Protein 4C0H (pdb70)

GO terms:
  GO:0003723 RNA binding (F, IDA)
  GO:0031124 mRNA 3'-end processing (P, IDA)
  GO:0005849 mRNA cleavage factor complex (C, IPI)
  GO:0005515 protein binding (F, IPI)

CATH classification: 2.60.120.1030 (+2 more: 3.40.50.300, 2.40.30.330)

B-factor: mean 59.78, std 21.94, range [20.23, 154.0]

Organism: Saccharomyces cerevisiae (strain ATCC 204508 / S288c) (NCBI:txid559292)

Solvent-accessible surface area: 37540 Å² total; per-residue (Å²): 80,57,96,118,85,43,127,24,69,0,66,145,18,3,10,1,75,7,88,3,106,70,171,2,82,0,26,0,59,0,53,61,23,50,0,10,0,25,4,7,83,3,50,79,96,74,113,37,29,1,80,34,8,62,9,38,0,31,0,43,82,113,1,50,0,51,0,50,0,63,92,28,47,91,152,103,34,63,50,117,84,28,141,28,28,123,82,0,56,102,14,0,82,46,0,13,135,39,3,90,83,52,19,22,2,2,10,0,0,0,0,0,50,59,42,56,1,11,30,20,0,0,3,7,1,0,9,7,0,30,73,72,104,78,30,17,0,0,0,0,3,0,1,3,22,11,1,2,6,11,2,2,0,4,0,1,0,0,0,0,16,41,84,3,13,3,28,17,15,0,1,6,12,4,37,15,76,42,98,46,154,56,70,14,3,11,1,4,2,5,19,2,0,8,86,131,3,88,37,1,50,76,11,0,39,28,6,0,26,26,0,2,123,0,0,9,78,0,5,45,88,1,52,72,0,10,69,1,0,3,1,0,0,1,1,14,40,100,40,14,59,148,81,1,42,1,0,79,39,0,10,116,69,2,21,10,58,9,0,0,0,14,14,35,161,121,54,108,16,50,102,79,0,71,173,36,0,4,51,70,12,0,67,82,25,12,58,63,2,39,166,51,108,73,96,91,19,47,138,31,15,17,103,52,2,3,109,16,7,1,49,9,18,116,75,22,71,10,21,0,62,1,44,50,13,67,12,116,67,15,19,10,37,74,6,1,6,71,181,76,46,159,80,5,126,61,48,5,72,105,21,101,38,40,40,106,46,0,58,45,0,1,1,0,0,0,56,10,103,61,197,21,88,55,61,65,1,22,117,13,24,10,22,0,0,2,0,3,13,84,13,40,109,200,155,124,96,4,49,3,1,0,0,33,60,36,214,27,20,67,50,0,4,14,7,3,35,11,108,9,111,109,84,56,96,117,84,44,125,24,68,0,66,143,17,5,2,2,51,6,81,2,94,70,146,1,84,0,26,0,58,0,52,61,22,50,0,9,0,16,3,7,84,2,50,75,95,78,111,38,28,1,80,33,6,40,8,12,0,31,0,42,80,112,1,49,0,50,0,49,0,63,88,29,49,91,151,102,35,63,49,117,80,12,132,12,28,123,79,1,54,105,14,0,98,52,0,8,151,35,2,98,83,50,12,22,2,2,14,0,0,0,1,0,37,68,45,29,0,3,34,4,0,0,0,8,1,0,8,12,0,28,66,103,85,82,22,12,0,0,0,0,2,0,0,2,14,29,2,6,6,10,2,1,0,6,0,2,0,0,0,0,16,41,87,4,15,3,26,18,17,1,1,5,12,4,34,17,76,41,96,48,154,54,75,16,4,10,0,4,3,6,19,2,0,7,84,103,2,101,40,1,51,79,11,0,35,31,5,0,27,26,0,2,124,1,0,11,75,0,4,44,89,1,52,73,0,12,58,0,3,2,0,0,0,1,0,15,35,99,32,14,60,160,94,1,38,1,0,78,38,0,10,114,68,2,23,9,55,9,0,0,0,18,12,3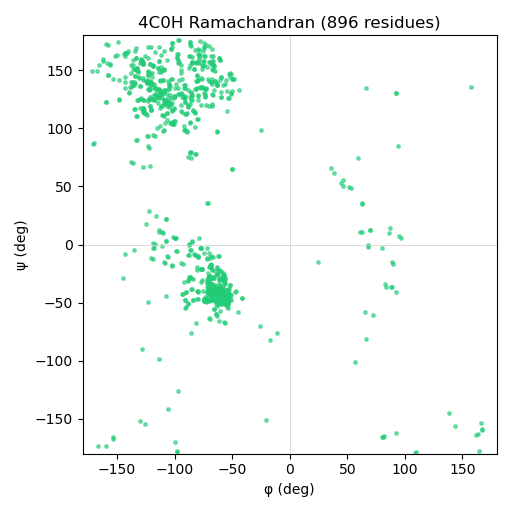8,124,126,55,109,14,31,101,78,0,70,174,36,0,4,49,75,14,0,66,79,26,12,58,54,2,36,173,17,56,18,32,86,85,69,75,93,96,21,40,140,32,14,17,98,51,3,3,110,16,7,1,21,9,17,114,75,18,84,7,11,0,55,2,23,46,14,58,12,116,63,13,37,11,38,78,6,0,6,74,174,69,41,146,83,8,115,60,45,5,69,106,22,102,39,39,42,105,46,0,55,46,0,1,2,0,0,0,61,9,102,72,239,21,88,55,61,66,0,23,118,14,24,9,21,0,0,1,4,3,31,51,13,43,109,205,137,124,89,4,24,3,2,0,0,33,46,42,219,35,19,66,49,0,5,15,7,3,36,10,108,11,107,156,131,90,41,94,204,114,27,8,3,51,61,8,39,20,31,80,109,0,5,58,24,65,1,68,121,29,40,129,72,132,73,81,46,65,27,172,244,154,110,29,3,4,48,59,9,41,19,31,80,111,0,3,58,26,62,1,67,118,31,38,130

InterPro domains:
  IPR010655 Clp1, C-terminal [PF06807] (341-445)
  IPR027417 P-loop containing nucleoside triphosphate hydrolase [G3DSA:3.40.50.300] (103-342)
  IPR027417 P-loop containing nucleoside triphosphate hydrolase [SSF52540] (124-372)
  IPR028606 Clp1 [MF_03035] (23-445)
  IPR032319 Clp1, P-loop domain [PF16575] (130-335)
  IPR032324 Clp1, N-terminal [PF16573] (28-118)
  IPR038238 Clp1, C-terminal domain superfamily [G3DSA:2.40.30.330] (343-445)
  IPR038239 Clp1, N-terminal domain superfamily [G3DSA:2.60.120.1030] (19-102)
  IPR045116 Clp1/Grc3 [PTHR12755] (22-444)

Sequence (910 aa):
GDNEWHKLVIPKGSDWQIDLKAEGKLIVKVNSGIVEIFGTELAVDDDEYTFQNWKFPIYAVEETELLWKCPDLTTNTITVKPNHTMKYIYNLHFMLEKIRMSNFEGPRVVIVGGSQTRKTSLSRTLCSYALKFNAYQPLYINLDPQQPIFTVPGCISATPISDILDAQLPTWGQSLTSGATLLHNKQPMVKNFGLERINENKDLYLECISQLGQVVGQRLHLDPQVRRSGCIVDTPSISQLDENLAELHHIIEKLNVNIMLVLCSETDPLWEKVKKTFGPELGNNNIFFIPKLVDDVYKRSLQRTSIREYFYGSLDTALSPYAIGVDYEDLTIWKPSNVFDNEVGRVELFPVTITPSNLQHAIIAITFAERRADQATVIKSPILGFALITEVNEKRRKLRVLLPVPGRLPSKAMILTSYRYLEGDNEWHKLVIPKGSDWQIDLKAEGKLIVKVNSGIVEIFGTELAVDDEYTFQNWKFPIYAVEETELLWKCPDLTTNTITVKPNHTMKYIYNLHFMLEEKIRMSNFEGPRVVIVGGSQTRKTSLSRTLCSYALKFNAYQPLYINLDPQQPIFTVPGCISATPISDILDAQLPTWGQSLTSGATLLHNKQPMVKNFGLERINENKDLYLECISQLGQVVGQRLHLDPQVRRSGCIVDTPSISQLDENLAELHHIIEKLNVNIMLVLCSETDPLWEKVKKTFGPELGNNNIFFIPKLDGVSAVDDVYKRSLQRTSIREYFYGSLDTALSPYAIGVDYEDLTIWKPSNVFDNEVGRVELFPVTITPSNLQHAIIAITFAERRADQATVIKSPILGFALITEVNEKRRKLRVLLPVPGRLPSKAMILTSYRYLESNSNNIQSRNWYLSDSQWAAFKDDEITSGISNSNLNKNIQSRNWYLSDSQWAAFKDDEITS

Secondary structure (DSSP, 8-state):
--SS-EEEEE-TTEEEEEE--TT-EEEEEEEES-EEETTEEPPTT-EEEEES-EEEEEESS-EEEEEE-TT--TTT-EEEE---HHHHHHHHHHHHHHHHHSSS--EEEEESSSSIIIIIIHHHHHHHHHHTT----EEEE--TTS-SSS-TTEEEEEE--S---TT-TT---B-BSS--SSPPB--EEEE--SS-GGGGHHHHHHHHHHHHHHHHHHHHH-HHHHHH-EEEE---GGGS-TT-HHHHHHHHHHT--EEEEES-TT-THHHHHHHHHHHHH-GGGEEEE-----HHHHHHHHHHHHHHHHHEETTEE---EEEEEEGGG--EEEE--TTTSSS--S-EEE----HHHHTTEEEEEESS-TT--HHHHHHSPEEEEEEEEEEETTTTEEEEEESSSSPPP-S-EEEEEEE---/--SS-EEEEE-TTEEEEEE--SS-EEEEEEEES-EEETTEEPPTT-EEEEES-EEEEEESS-EEEEEE-TT--TTT-EEEE---HHHHHHHHHHHHHHHHHSSS--EEEEEESSTTIIIIIHHHHHHHHHHHH----EEEE--TTS-SSS-TTEEEEEE--S---TT-TT---B-BSS--SSPPB--EEEE--SS-GGG-HHHHHHHHHHHHHHHHHHHHH-HHHHHS-EEEE---GGGS-TT-HHHHHHHHHHT--EEEEES-TT-THHHHHHHHHHHHH-GGGEEEE---SS-----HHHHHHHHHHHHHHHHHEETTEE---EEEEEEGGG--EEEE--HHHHSS--S-EEE----HHHHTTEEEEEESS-TT--HHHHHHSPEEEEEEEEEEETTTTEEEEEESSSSPPP-S-EEEEEEE---/--------BPPPPPHHHHHT--GGGTT-/----EE-------BPPPPPHHHHHT--GGGTT-

Nearest PDB structures (foldseek):
  4c0h-assembly2_A  TM=1.002E+00  e=1.378E-96  Saccharomyces cerevisiae
  4c0h-assembly1_B  TM=1.002E+00  e=1.772E-92  Saccharomyces cerevisiae
  4c0b-assembly1_B  TM=9.985E-01  e=3.728E-89  Saccharomyces cerevisiae
  4oi2-assembly1_A  TM=8.956E-01  e=5.292E-37  Caenorhabditis elegans
  4oi1-assembly1_A  TM=8.885E-01  e=2.028E-36  Caenorhabditis elegans

Radius of gyration: 33.63 Å; Cα contacts (8 Å, |Δi|>4): 2101; chains: 4; bounding box: 73×84×110 Å

Structure (mmCIF, N/CA/C/O backbone):
data_4C0H
#
_entry.id   4C0H
#
_cell.length_a   89.395
_cell.length_b   95.609
_cell.length_c   182.063
_cell.angle_alpha   90.00
_cell.angle_beta   90.00
_cell.angle_gamma   90.00
#
_symmetry.space_group_name_H-M   'P 21 21 21'
#
loop_
_entity.id
_entity.type
_entity.pdbx_description
1 polymer 'MRNA CLEAVAGE AND POLYADENYLATION FACTOR CLP1'
2 polymer PCF11P
3 water water
#
loop_
_atom_site.group_PDB
_atom_site.id
_atom_site.type_symbol
_atom_site.label_atom_id
_atom_site.label_alt_id
_atom_site.label_comp_id
_atom_site.label_asym_id
_atom_site.label_entity_id
_atom_site.label_seq_id
_atom_site.pdbx_PDB_ins_code
_atom_site.Cartn_x
_atom_site.Cartn_y
_atom_site.Cartn_z
_atom_site.occupancy
_atom_site.B_iso_or_equiv
_atom_site.auth_seq_id
_atom_site.auth_comp_id
_atom_site.auth_asym_id
_atom_site.auth_atom_id
_atom_site.pdbx_PDB_model_num
ATOM 1 N N . GLY A 1 19 ? 33.611 23.245 12.251 1.00 97.76 19 GLY A N 1
ATOM 2 C CA . GLY A 1 19 ? 34.607 22.599 13.102 1.00 95.38 19 GLY A CA 1
ATOM 3 C C . GLY A 1 19 ? 35.963 22.426 12.445 1.00 99.43 19 GLY A C 1
ATOM 4 O O . GLY A 1 19 ? 36.122 22.785 11.274 1.00 101.99 19 GLY A O 1
ATOM 5 N N . ASP A 1 20 ? 36.952 21.861 13.190 1.00 92.59 20 ASP A N 1
ATOM 6 C CA . ASP A 1 20 ? 38.344 21.657 12.745 1.00 92.31 20 ASP A CA 1
ATOM 7 C C . ASP A 1 20 ? 39.175 20.801 13.736 1.00 91.70 20 ASP A C 1
ATOM 8 O O . ASP A 1 20 ? 38.987 20.920 14.951 1.00 89.58 20 ASP A O 1
ATOM 13 N N . ASN A 1 21 ? 40.168 20.031 13.216 1.00 85.92 21 ASN A N 1
ATOM 14 C CA . ASN A 1 21 ? 41.112 19.263 14.042 1.00 82.95 21 ASN A CA 1
ATOM 15 C C . ASN A 1 21 ? 42.550 19.870 14.071 1.00 84.41 21 ASN A C 1
ATOM 16 O O . ASN A 1 21 ? 43.528 19.181 14.384 1.00 81.72 21 ASN A O 1
ATOM 21 N N . GLU A 1 22 ? 42.661 21.180 13.775 1.00 82.17 22 GLU A N 1
ATOM 22 C CA . GLU A 1 22 ? 43.942 21.889 13.827 1.00 81.94 22 GLU A CA 1
ATOM 23 C C . GLU A 1 22 ? 44.028 22.727 15.111 1.00 83.96 22 GLU A C 1
ATOM 24 O O . GLU A 1 22 ? 43.059 22.811 15.890 1.00 81.31 22 GLU A O 1
ATOM 30 N N . TRP A 1 23 ? 45.209 23.312 15.345 1.00 80.92 23 TRP A N 1
ATOM 31 C CA . TRP A 1 23 ? 45.449 24.180 16.497 1.00 78.73 23 TRP A CA 1
ATOM 32 C C . TRP A 1 23 ? 45.154 25.616 16.097 1.00 82.77 23 TRP A C 1
ATOM 33 O O . TRP A 1 23 ? 45.572 26.064 15.024 1.00 83.95 23 TRP A O 1
ATOM 44 N N . HIS A 1 24 ? 44.436 26.332 16.962 1.00 77.80 24 HIS A N 1
ATOM 45 C CA . HIS A 1 24 ? 44.085 27.726 16.730 1.00 78.36 24 HIS A CA 1
ATOM 46 C C . HIS A 1 24 ? 44.572 28.578 17.897 1.00 81.21 24 HIS A C 1
ATOM 47 O O . HIS A 1 24 ? 44.478 28.153 19.046 1.00 78.93 24 HIS A O 1
ATOM 54 N N . LYS A 1 25 ? 45.120 29.771 17.591 1.00 78.74 25 LYS A N 1
ATOM 55 C CA . LYS A 1 25 ? 45.621 30.740 18.563 1.00 76.81 25 LYS A CA 1
ATOM 56 C C . LYS A 1 25 ? 44.436 31.537 19.107 1.00 81.01 25 LYS A C 1
ATOM 57 O O . LYS A 1 25 ? 43.504 31.856 18.355 1.00 82.18 25 LYS A O 1
ATOM 63 N N . LEU A 1 26 ? 44.466 31.826 20.424 1.00 75.83 26 LEU A N 1
ATOM 64 C CA . LEU A 1 26 ? 43.465 32.629 21.120 1.00 74.32 26 LEU A CA 1
ATOM 65 C C . LEU A 1 26 ? 44.142 33.549 22.119 1.00 76.85 26 LEU A C 1
ATOM 66 O O . LEU A 1 26 ? 44.979 33.105 22.913 1.00 74.28 26 LEU A O 1
ATOM 71 N N . VAL A 1 27 ? 43.769 34.837 22.075 1.00 74.67 27 VAL A N 1
ATOM 72 C CA . VAL A 1 27 ? 44.257 35.813 23.036 1.00 73.14 27 VAL A CA 1
ATOM 73 C C . VAL A 1 27 ? 43.098 36.209 23.945 1.00 76.96 27 VAL A C 1
ATOM 74 O O . VAL A 1 27 ? 42.107 36.783 23.477 1.00 77.71 27 VAL A O 1
ATOM 78 N N . ILE A 1 28 ? 43.188 35.802 25.222 1.00 71.90 28 ILE A N 1
ATOM 79 C CA . ILE A 1 28 ? 42.177 36.133 26.218 1.00 70.24 28 ILE A CA 1
ATOM 80 C C . ILE A 1 28 ? 42.671 37.387 26.921 1.00 75.67 28 ILE A C 1
ATOM 81 O O . ILE A 1 28 ? 43.701 37.332 27.606 1.00 75.18 28 ILE A O 1
ATOM 86 N N . PRO A 1 29 ? 41.966 38.530 26.780 1.00 72.92 29 PRO A N 1
ATOM 87 C CA . PRO A 1 29 ? 42.416 39.740 27.496 1.00 72.40 29 PRO A CA 1
ATOM 88 C C . PRO A 1 29 ? 42.261 39.575 29.010 1.00 74.11 29 PRO A C 1
ATOM 89 O O . PRO A 1 29 ? 41.408 38.812 29.471 1.00 70.81 29 PRO A O 1
ATOM 93 N N . LYS A 1 30 ? 43.128 40.261 29.775 1.00 71.02 30 LYS A N 1
ATOM 94 C CA . LYS A 1 30 ? 43.132 40.283 31.236 1.00 67.54 30 LYS A CA 1
ATOM 95 C C . LYS A 1 30 ? 41.725 40.616 31.759 1.00 70.94 30 LYS A C 1
ATOM 96 O O . LYS A 1 30 ? 41.088 41.557 31.282 1.00 73.17 30 LYS A O 1
ATOM 102 N N . GLY A 1 31 ? 41.249 39.806 32.689 1.00 64.88 31 GLY A N 1
ATOM 103 C CA . GLY A 1 31 ? 39.949 39.968 33.323 1.00 64.42 31 GLY A CA 1
ATOM 104 C C . GLY A 1 31 ? 38.784 39.335 32.589 1.00 70.88 31 GLY A C 1
ATOM 105 O O . GLY A 1 31 ? 37.629 39.612 32.929 1.00 71.37 31 GLY A O 1
ATOM 106 N N . SER A 1 32 ? 39.072 38.514 31.553 1.00 67.90 32 SER A N 1
ATOM 107 C CA . SER A 1 32 ? 38.036 37.850 30.759 1.00 68.31 32 SER A CA 1
ATOM 108 C C . SER A 1 32 ? 37.948 36.318 30.981 1.00 71.42 32 SER A C 1
ATOM 109 O O . SER A 1 32 ? 38.938 35.663 31.333 1.00 69.60 32 SER A O 1
ATOM 112 N N . ASP A 1 33 ? 36.734 35.771 30.801 1.00 68.02 33 ASP A N 1
ATOM 113 C CA . ASP A 1 33 ? 36.472 34.347 30.866 1.00 66.95 33 ASP A CA 1
ATOM 114 C C . ASP A 1 33 ? 36.290 33.838 29.461 1.00 74.37 33 ASP A C 1
ATOM 115 O O . ASP A 1 33 ? 35.578 34.458 28.654 1.00 75.27 33 ASP A O 1
ATOM 120 N N . TRP A 1 34 ? 36.909 32.690 29.173 1.00 71.90 34 TRP A N 1
ATOM 121 C CA . TRP A 1 34 ? 36.664 31.989 27.936 1.00 73.08 34 TRP A CA 1
ATOM 122 C C . TRP A 1 34 ? 35.692 30.927 28.395 1.00 75.17 34 TRP A C 1
ATOM 123 O O . TRP A 1 34 ? 36.062 30.036 29.172 1.00 73.55 34 TRP A O 1
ATOM 134 N N . GLN A 1 35 ? 34.417 31.121 28.022 1.00 72.26 35 GLN A N 1
ATOM 135 C CA . GLN A 1 35 ? 33.305 30.268 28.409 1.00 71.55 35 GLN A CA 1
ATOM 136 C C . GLN A 1 35 ? 33.183 29.068 27.506 1.00 76.75 35 GLN A C 1
ATOM 137 O O . GLN A 1 35 ? 32.967 29.197 26.292 1.00 78.90 35 GLN A O 1
ATOM 143 N N . ILE A 1 36 ? 33.389 27.889 28.111 1.00 72.09 36 ILE A N 1
ATOM 144 C CA . ILE A 1 36 ? 33.395 26.606 27.431 1.00 72.78 36 ILE A CA 1
ATOM 145 C C . ILE A 1 36 ? 32.199 25.751 27.842 1.00 80.41 36 ILE A C 1
ATOM 146 O O . ILE A 1 36 ? 31.937 25.607 29.031 1.00 79.08 36 ILE A O 1
ATOM 151 N N . ASP A 1 37 ? 31.475 25.201 26.850 1.00 80.94 37 ASP A N 1
ATOM 152 C CA . ASP A 1 37 ? 30.349 24.292 27.052 1.00 81.48 37 ASP A CA 1
ATOM 153 C C . ASP A 1 37 ? 30.530 23.112 26.101 1.00 87.02 37 ASP A C 1
ATOM 154 O O . ASP A 1 37 ? 30.094 23.180 24.955 1.00 89.17 37 ASP A O 1
ATOM 159 N N . LEU A 1 38 ? 31.224 22.055 26.562 1.00 82.45 38 LEU A N 1
ATOM 160 C CA . LEU A 1 38 ? 31.461 20.851 25.770 1.00 82.66 38 LEU A CA 1
ATOM 161 C C . LEU A 1 38 ? 30.306 19.872 25.975 1.00 92.03 38 LEU A C 1
ATOM 162 O O . LEU A 1 38 ? 29.911 19.615 27.113 1.00 89.91 38 LEU A O 1
ATOM 167 N N . LYS A 1 39 ? 29.765 19.310 24.882 1.00 95.07 39 LYS A N 1
ATOM 168 C CA . LYS A 1 39 ? 28.728 18.277 24.992 1.00 96.52 39 LYS A CA 1
ATOM 169 C C . LYS A 1 39 ? 29.374 16.902 24.738 1.00 102.19 39 LYS A C 1
ATOM 170 O O . LYS A 1 39 ? 30.550 16.872 24.364 1.00 102.03 39 LYS A O 1
ATOM 176 N N . ALA A 1 40 ? 28.653 15.773 24.998 1.00 99.05 40 ALA A N 1
ATOM 177 C CA . ALA A 1 40 ? 29.183 14.412 24.798 1.00 99.05 40 ALA A CA 1
ATOM 178 C C . ALA A 1 40 ? 29.924 14.306 23.455 1.00 105.32 40 ALA A C 1
ATOM 179 O O . ALA A 1 40 ? 29.433 14.825 22.443 1.00 107.39 40 ALA A O 1
ATOM 181 N N . GLU A 1 41 ? 31.141 13.706 23.475 1.00 100.68 41 GLU A N 1
ATOM 182 C CA . GLU A 1 41 ? 32.101 13.565 22.350 1.00 101.07 41 GLU A CA 1
ATOM 183 C C . GLU A 1 41 ? 32.939 14.850 22.105 1.00 102.49 41 GLU A C 1
ATOM 184 O O . GLU A 1 41 ? 33.833 14.854 21.255 1.00 103.32 41 GLU A O 1
ATOM 190 N N . GLY A 1 42 ? 32.659 15.905 22.876 1.00 95.57 42 GLY A N 1
ATOM 191 C CA . GLY A 1 42 ? 33.374 17.175 22.810 1.00 93.44 42 GLY A CA 1
ATOM 192 C C . GLY A 1 42 ? 34.658 17.111 23.605 1.00 90.00 42 GLY A C 1
ATOM 193 O O . GLY A 1 42 ? 34.617 17.176 24.835 1.00 87.86 42 GLY A O 1
ATOM 194 N N . LYS A 1 43 ? 35.802 16.933 22.897 1.00 82.68 43 LYS A N 1
ATOM 195 C CA . LYS A 1 43 ? 37.154 16.840 23.464 1.00 78.54 43 LYS A CA 1
ATOM 196 C C . LYS A 1 43 ? 38.006 18.056 23.043 1.00 79.78 43 LYS A C 1
ATOM 197 O O . LYS A 1 43 ? 38.247 18.281 21.840 1.00 81.28 43 LYS A O 1
ATOM 203 N N . LEU A 1 44 ? 38.434 18.847 24.053 1.00 72.15 44 LEU A N 1
ATOM 204 C CA . LEU A 1 44 ? 39.217 20.075 23.889 1.00 71.18 44 LEU A CA 1
ATOM 205 C C . LEU A 1 44 ? 40.608 19.980 24.523 1.00 72.53 44 LEU A C 1
ATOM 206 O O . LEU A 1 44 ? 40.722 19.607 25.693 1.00 70.63 44 LEU A O 1
ATOM 211 N N . ILE A 1 45 ? 41.657 20.333 23.749 1.00 68.78 45 ILE A N 1
ATOM 212 C CA . ILE A 1 45 ? 43.041 20.363 24.238 1.00 67.70 45 ILE A CA 1
ATOM 213 C C . ILE A 1 45 ? 43.499 21.821 24.260 1.00 70.79 45 ILE A C 1
ATOM 214 O O . ILE A 1 45 ? 43.307 22.544 23.281 1.00 71.03 45 ILE A O 1
ATOM 219 N N . VAL A 1 46 ? 44.071 22.256 25.391 1.00 65.55 46 VAL A N 1
ATOM 220 C CA . VAL A 1 46 ? 44.571 23.623 25.564 1.00 65.10 46 VAL A CA 1
ATOM 221 C C . VAL A 1 46 ? 46.064 23.579 25.923 1.00 68.98 46 VAL A C 1
ATOM 222 O O . VAL A 1 46 ? 46.468 22.807 26.788 1.00 66.94 46 VAL A O 1
ATOM 226 N N . LYS A 1 47 ? 46.870 24.405 25.247 1.00 68.06 47 LYS A N 1
ATOM 227 C CA . LYS A 1 47 ? 48.301 24.553 25.491 1.00 68.39 47 LYS A CA 1
ATOM 228 C C . LYS A 1 47 ? 48.582 26.071 25.548 1.00 73.22 47 LYS A C 1
ATOM 229 O O . LYS A 1 47 ? 48.427 26.764 24.545 1.00 74.93 47 LYS A O 1
ATOM 235 N N . VAL A 1 48 ? 48.906 26.577 26.750 1.00 68.01 48 VAL A N 1
ATOM 236 C CA . VAL A 1 48 ? 49.174 27.986 27.077 1.00 67.22 48 VAL A CA 1
ATOM 237 C C . VAL A 1 48 ? 50.607 28.364 26.658 1.00 72.31 48 VAL A C 1
ATOM 238 O O . VAL A 1 48 ? 51.559 27.687 27.051 1.00 71.24 48 VAL A O 1
ATOM 242 N N . ASN A 1 49 ? 50.753 29.462 25.897 1.00 72.09 49 ASN A N 1
ATOM 243 C CA . ASN A 1 49 ? 52.055 29.957 25.430 1.00 74.02 49 ASN A CA 1
ATOM 244 C C . ASN A 1 49 ? 52.666 31.002 26.370 1.00 78.68 49 ASN A C 1
ATOM 245 O O . ASN A 1 49 ? 53.870 30.947 26.630 1.00 78.65 49 ASN A O 1
ATOM 250 N N . SER A 1 50 ? 51.836 31.954 26.871 1.00 74.16 50 SER A N 1
ATOM 251 C CA . SER A 1 50 ? 52.223 33.051 27.774 1.00 72.35 50 SER A CA 1
ATOM 252 C C . SER A 1 50 ? 51.006 33.568 28.537 1.00 73.12 50 SER A C 1
ATOM 253 O O . SER A 1 50 ? 49.916 33.606 27.972 1.00 73.81 50 SER A O 1
ATOM 256 N N . GLY A 1 51 ? 51.211 33.982 29.787 1.00 66.47 51 GLY A N 1
ATOM 257 C CA . GLY A 1 51 ? 50.162 34.539 30.637 1.00 65.01 51 GLY A CA 1
ATOM 258 C C . GLY A 1 51 ? 49.732 33.657 31.785 1.00 66.68 51 GLY A C 1
ATOM 259 O O . GLY A 1 51 ? 50.285 32.564 31.974 1.00 67.21 51 GLY A O 1
ATOM 260 N N . ILE A 1 52 ? 48.741 34.140 32.576 1.00 60.84 52 ILE A N 1
ATOM 261 C CA . ILE A 1 52 ? 48.186 33.384 33.707 1.00 58.40 52 ILE A CA 1
ATOM 262 C C . ILE A 1 52 ? 46.689 33.162 33.497 1.00 62.68 52 ILE A C 1
ATOM 263 O O . ILE A 1 52 ? 45.912 34.116 33.432 1.00 62.54 52 ILE A O 1
ATOM 268 N N . VAL A 1 53 ? 46.304 31.885 33.350 1.00 57.76 53 VAL A N 1
ATOM 269 C CA . VAL A 1 53 ? 44.924 31.447 33.190 1.00 55.57 53 VAL A CA 1
ATOM 270 C C . VAL A 1 53 ? 44.639 30.454 34.289 1.00 54.04 53 VAL A C 1
ATOM 271 O O . VAL A 1 53 ? 45.554 29.745 34.712 1.00 50.62 53 VAL A O 1
ATOM 275 N N . GLU A 1 54 ? 43.384 30.460 34.792 1.00 49.85 54 GLU A N 1
ATOM 276 C CA . GLU A 1 54 ? 42.912 29.637 35.886 1.00 47.64 54 GLU A CA 1
ATOM 277 C C . GLU A 1 54 ? 41.518 29.047 35.673 1.00 54.87 54 GLU A C 1
ATOM 278 O O . GLU A 1 54 ? 40.598 29.767 35.285 1.00 56.44 54 GLU A O 1
ATOM 284 N N . ILE A 1 55 ? 41.348 27.748 35.994 1.00 50.98 55 ILE A N 1
ATOM 285 C CA . ILE A 1 55 ? 40.049 27.071 35.997 1.00 49.53 55 ILE A CA 1
ATOM 286 C C . ILE A 1 55 ? 39.725 26.893 37.467 1.00 53.31 55 ILE A C 1
ATOM 287 O O . ILE A 1 55 ? 40.374 26.116 38.167 1.00 51.52 55 ILE A O 1
ATOM 292 N N . PHE A 1 56 ? 38.765 27.695 37.941 1.00 50.77 56 PHE A N 1
ATOM 293 C CA . PHE A 1 56 ? 38.312 27.794 39.330 1.00 47.68 56 PHE A CA 1
ATOM 294 C C . PHE A 1 56 ? 39.494 27.875 40.323 1.00 50.55 56 PHE A C 1
ATOM 295 O O . PHE A 1 56 ? 39.590 27.099 41.286 1.00 51.56 56 PHE A O 1
ATOM 303 N N . GLY A 1 57 ? 40.414 28.782 40.037 1.00 45.14 57 GLY A N 1
ATOM 304 C CA . GLY A 1 57 ? 41.571 29.021 40.888 1.00 44.49 57 GLY A CA 1
ATOM 305 C C . GLY A 1 57 ? 42.817 28.198 40.619 1.00 50.54 57 GLY A C 1
ATOM 306 O O . GLY A 1 57 ? 43.887 28.527 41.145 1.00 51.03 57 GLY A O 1
ATOM 307 N N . THR A 1 58 ? 42.695 27.103 39.835 1.00 45.94 58 THR A N 1
ATOM 308 C CA . THR A 1 58 ? 43.837 26.267 39.492 1.00 44.58 58 THR A CA 1
ATOM 309 C C . THR A 1 58 ? 44.457 26.846 38.237 1.00 50.13 58 THR A C 1
ATOM 310 O O . THR A 1 58 ? 43.788 26.943 37.202 1.00 49.81 58 THR A O 1
ATOM 314 N N . GLU A 1 59 ? 45.739 27.235 38.345 1.00 47.71 59 GLU A N 1
ATOM 315 C CA . GLU A 1 59 ? 46.539 27.805 37.278 1.00 49.04 59 GLU A CA 1
ATOM 316 C C . GLU A 1 59 ? 46.992 26.728 36.297 1.00 55.46 59 GLU A C 1
ATOM 317 O O . GLU A 1 59 ? 47.455 25.674 36.736 1.00 57.17 59 GLU A O 1
ATOM 323 N N . LEU A 1 60 ? 46.884 26.997 34.984 1.00 51.90 60 LEU A N 1
ATOM 324 C CA . LEU A 1 60 ? 47.335 26.086 33.927 1.00 53.37 60 LEU A CA 1
ATOM 325 C C . LEU A 1 60 ? 48.812 26.364 33.611 1.00 60.81 60 LEU A C 1
ATOM 326 O O . LEU A 1 60 ? 49.142 27.471 33.175 1.00 62.21 60 LEU A O 1
ATOM 331 N N . ALA A 1 61 ? 49.689 25.366 33.807 1.00 57.35 61 ALA A N 1
ATOM 332 C CA . ALA A 1 61 ? 51.119 25.480 33.527 1.00 58.58 61 ALA A CA 1
ATOM 333 C C . ALA A 1 61 ? 51.390 25.713 32.026 1.00 69.34 61 ALA A C 1
ATOM 334 O O . ALA A 1 61 ? 50.759 25.070 31.176 1.00 69.79 61 ALA A O 1
ATOM 336 N N . VAL A 1 62 ? 52.332 26.633 31.696 1.00 70.02 62 VAL A N 1
ATOM 337 C CA . VAL A 1 62 ? 52.680 26.929 30.298 1.00 72.75 62 VAL A CA 1
ATOM 338 C C . VAL A 1 62 ? 53.323 25.708 29.613 1.00 77.96 62 VAL A C 1
ATOM 339 O O . VAL A 1 62 ? 53.909 24.855 30.303 1.00 76.75 62 VAL A O 1
ATOM 343 N N A ASP A 1 63 ? 53.166 25.630 28.272 0.66 75.89 63 ASP A N 1
ATOM 344 N N B ASP A 1 63 ? 53.238 25.629 28.270 0.34 76.01 63 ASP A N 1
ATOM 345 C CA A ASP A 1 63 ? 53.666 24.571 27.391 0.66 76.85 63 ASP A CA 1
ATOM 346 C CA B ASP A 1 63 ? 53.775 24.526 27.459 0.34 76.84 63 ASP A CA 1
ATOM 347 C C A ASP A 1 63 ? 53.297 23.117 27.827 0.66 80.79 63 ASP A C 1
ATOM 348 C C B ASP A 1 63 ? 53.362 23.095 27.920 0.34 80.34 63 ASP A C 1
ATOM 349 O O A ASP A 1 63 ? 54.010 22.156 27.520 0.66 81.54 63 ASP A O 1
ATOM 350 O O B ASP A 1 63 ? 54.102 22.128 27.714 0.34 80.61 63 ASP A O 1
ATOM 359 N N . ASP A 1 64 ? 52.163 22.979 28.536 1.00 75.57 64 ASP A N 1
ATOM 360 C CA . ASP A 1 64 ? 51.596 21.709 29.004 1.00 73.50 64 ASP A CA 1
ATOM 361 C C . ASP A 1 64 ? 50.189 21.600 28.421 1.00 76.54 64 ASP A C 1
ATOM 362 O O . ASP A 1 64 ? 49.416 22.567 28.488 1.00 77.69 64 ASP A O 1
ATOM 367 N N . GLU A 1 65 ? 49.864 20.437 27.840 1.00 70.11 65 GLU A N 1
ATOM 368 C CA . GLU A 1 65 ? 48.557 20.187 27.238 1.00 68.44 65 GLU A CA 1
ATOM 369 C C . GLU A 1 65 ? 47.558 19.726 28.286 1.00 67.39 65 GLU A C 1
ATOM 370 O O . GLU A 1 65 ? 47.831 18.780 29.028 1.00 66.01 65 GLU A O 1
ATOM 376 N N . TYR A 1 66 ? 46.402 20.390 28.333 1.00 62.21 66 TYR A N 1
ATOM 377 C CA . TYR A 1 66 ? 45.298 20.073 29.236 1.00 60.91 66 TYR A CA 1
ATOM 378 C C . TYR A 1 66 ? 44.137 19.586 28.388 1.00 64.53 66 TYR A C 1
ATOM 379 O O . TYR A 1 66 ? 43.858 20.195 27.357 1.00 66.11 66 TYR A O 1
ATOM 388 N N . THR A 1 67 ? 43.494 18.465 28.772 1.00 59.07 67 THR A N 1
ATOM 389 C CA . THR A 1 67 ? 42.369 17.906 28.000 1.00 58.75 67 THR A CA 1
ATOM 390 C C . THR A 1 67 ? 41.063 17.932 28.805 1.00 59.10 67 THR A C 1
ATOM 391 O O . THR A 1 67 ? 41.045 17.542 29.974 1.00 55.24 67 THR A O 1
ATOM 395 N N . PHE A 1 68 ? 39.976 18.391 28.169 1.00 56.93 68 PHE A N 1
ATOM 396 C CA . PHE A 1 68 ? 38.662 18.529 28.800 1.00 56.17 68 PHE A CA 1
ATOM 397 C C . PHE A 1 68 ? 37.615 17.827 27.969 1.00 64.55 68 PHE A C 1
ATOM 398 O O . PHE A 1 68 ? 37.672 17.864 26.741 1.00 65.92 68 PHE A O 1
ATOM 406 N N . GLN A 1 69 ? 36.652 17.180 28.642 1.00 62.98 69 GLN A N 1
ATOM 407 C CA . GLN A 1 69 ? 35.570 16.439 27.986 1.00 63.82 69 GLN A CA 1
ATOM 408 C C . GLN A 1 69 ? 34.277 16.595 28.747 1.00 66.74 69 GLN A C 1
ATOM 409 O O . GLN A 1 69 ? 34.270 16.514 29.976 1.00 63.85 69 GLN A O 1
ATOM 415 N N . ASN A 1 70 ? 33.181 16.745 28.006 1.00 65.98 70 ASN A N 1
ATOM 416 C CA . ASN A 1 70 ? 31.810 16.808 28.495 1.00 66.72 70 ASN A CA 1
ATOM 417 C C . ASN A 1 70 ? 31.587 17.527 29.856 1.00 72.35 70 ASN A C 1
ATOM 418 O O . ASN A 1 70 ? 31.272 16.885 30.863 1.00 73.41 70 ASN A O 1
ATOM 423 N N . TRP A 1 71 ? 31.838 18.857 29.883 1.00 68.49 71 TRP A N 1
ATOM 424 C CA . TRP A 1 71 ? 31.585 19.777 30.996 1.00 66.69 71 TRP A CA 1
ATOM 425 C C . TRP A 1 71 ? 31.656 21.236 30.588 1.00 70.35 71 TRP A C 1
ATOM 426 O O . TRP A 1 71 ? 32.247 21.557 29.557 1.00 69.64 71 TRP A O 1
ATOM 437 N N . LYS A 1 72 ? 30.957 22.099 31.343 1.00 67.01 72 LYS A N 1
ATOM 438 C CA . LYS A 1 72 ? 30.923 23.542 31.122 1.00 67.21 72 LYS A CA 1
ATOM 439 C C . LYS A 1 72 ? 31.640 24.280 32.251 1.00 67.73 72 LYS A C 1
ATOM 440 O O . LYS A 1 72 ? 31.412 24.002 33.433 1.00 65.80 72 LYS A O 1
ATOM 446 N N . PHE A 1 73 ? 32.571 25.169 31.878 1.00 63.22 73 PHE A N 1
ATOM 447 C CA . PHE A 1 73 ? 33.429 25.899 32.817 1.00 60.42 73 PHE A CA 1
ATOM 448 C C . PHE A 1 73 ? 34.070 27.141 32.170 1.00 65.09 73 PHE A C 1
ATOM 449 O O . PHE A 1 73 ? 34.270 27.160 30.944 1.00 64.69 73 PHE A O 1
ATOM 457 N N . PRO A 1 74 ? 34.530 28.126 32.989 1.00 62.38 74 PRO A N 1
ATOM 458 C CA . PRO A 1 74 ? 35.231 29.289 32.410 1.00 63.16 74 PRO A CA 1
ATOM 459 C C . PRO A 1 74 ? 36.759 29.189 32.619 1.00 66.09 74 PRO A C 1
ATOM 460 O O . PRO A 1 74 ? 37.220 28.752 33.680 1.00 63.12 74 PRO A O 1
ATOM 464 N N . ILE A 1 75 ? 37.541 29.622 31.625 1.00 64.07 75 ILE A N 1
ATOM 465 C CA . ILE A 1 75 ? 38.999 29.702 31.747 1.00 62.89 75 ILE A CA 1
ATOM 466 C C . ILE A 1 75 ? 39.284 31.200 32.009 1.00 66.46 75 ILE A C 1
ATOM 467 O O . ILE A 1 75 ? 39.127 32.017 31.096 1.00 67.30 75 ILE A O 1
ATOM 472 N N . TYR A 1 76 ? 39.593 31.575 33.272 1.00 61.20 76 TYR A N 1
ATOM 473 C CA . TYR A 1 76 ? 39.802 32.986 33.623 1.00 60.66 76 TYR A CA 1
ATOM 474 C C . TYR A 1 76 ? 41.221 33.505 33.398 1.00 64.61 76 TYR A C 1
ATOM 475 O O . TYR A 1 76 ? 42.190 32.904 33.863 1.00 61.90 76 TYR A O 1
ATOM 484 N N . ALA A 1 77 ? 41.327 34.659 32.719 1.00 64.01 77 ALA A N 1
ATOM 485 C CA . ALA A 1 77 ? 42.613 35.286 32.434 1.00 64.63 77 ALA A CA 1
ATOM 486 C C . ALA A 1 77 ? 43.034 36.281 33.523 1.00 67.31 77 ALA A C 1
ATOM 487 O O . ALA A 1 77 ? 42.571 37.428 33.541 1.00 66.97 77 ALA A O 1
ATOM 489 N N . VAL A 1 78 ? 43.913 35.815 34.448 1.00 62.43 78 VAL A N 1
ATOM 490 C CA . VAL A 1 78 ? 44.482 36.610 35.553 1.00 60.87 78 VAL A CA 1
ATOM 491 C C . VAL A 1 78 ? 45.322 37.729 34.940 1.00 67.95 78 VAL A C 1
ATOM 492 O O . VAL A 1 78 ? 45.223 38.885 35.356 1.00 67.74 78 VAL A O 1
ATOM 496 N N . GLU A 1 79 ? 46.094 37.375 33.904 1.00 66.67 79 GLU A N 1
ATOM 497 C CA . GLU A 1 79 ? 46.918 38.255 33.083 1.00 68.64 79 GLU A CA 1
ATOM 498 C C . GLU A 1 79 ? 46.532 37.961 31.645 1.00 73.78 79 GLU A C 1
ATOM 499 O O . GLU A 1 79 ? 46.039 36.865 31.374 1.00 72.91 79 GLU A O 1
ATOM 505 N N . GLU A 1 80 ? 46.744 38.911 30.714 1.00 72.58 80 GLU A N 1
ATOM 506 C CA . GLU A 1 80 ? 46.469 38.662 29.294 1.00 73.41 80 GLU A CA 1
ATOM 507 C C . GLU A 1 80 ? 47.227 37.374 28.903 1.00 76.56 80 GLU A C 1
ATOM 508 O O . GLU A 1 80 ? 48.422 37.231 29.201 1.00 75.66 80 GLU A O 1
ATOM 514 N N . THR A 1 81 ? 46.492 36.411 28.330 1.00 72.39 81 THR A N 1
ATOM 515 C CA . THR A 1 81 ? 47.021 35.097 27.989 1.00 70.56 81 THR A CA 1
ATOM 516 C C . THR A 1 81 ? 46.913 34.774 26.509 1.00 74.79 81 THR A C 1
ATOM 517 O O . THR A 1 81 ? 45.896 35.074 25.879 1.00 74.58 81 THR A O 1
ATOM 521 N N . GLU A 1 82 ? 47.968 34.132 25.972 1.00 72.01 82 GLU A N 1
ATOM 522 C CA . GLU A 1 82 ? 48.018 33.598 24.618 1.00 73.27 82 GLU A CA 1
ATOM 523 C C . GLU A 1 82 ? 48.107 32.064 24.734 1.00 75.35 82 GLU A C 1
ATOM 524 O O . GLU A 1 82 ? 48.964 31.528 25.446 1.00 72.59 82 GLU A O 1
ATOM 530 N N . LEU A 1 83 ? 47.200 31.374 24.051 1.00 72.23 83 LEU A N 1
ATOM 531 C CA . LEU A 1 83 ? 47.145 29.914 24.061 1.00 70.14 83 LEU A CA 1
ATOM 532 C C . LEU A 1 83 ? 46.758 29.356 22.702 1.00 75.55 83 LEU A C 1
ATOM 533 O O . LEU A 1 83 ? 46.213 30.073 21.855 1.00 75.97 83 LEU A O 1
ATOM 538 N N . LEU A 1 84 ? 46.997 28.055 22.532 1.00 71.75 84 LEU A N 1
ATOM 539 C CA . LEU A 1 84 ? 46.575 27.290 21.373 1.00 72.66 84 LEU A CA 1
ATOM 540 C C . LEU A 1 84 ? 45.526 26.304 21.872 1.00 76.74 84 LEU A C 1
ATOM 541 O O . LEU A 1 84 ? 45.642 25.791 22.988 1.00 73.87 84 LEU A O 1
ATOM 546 N N . TRP A 1 85 ? 44.480 26.088 21.071 1.00 75.89 85 TRP A N 1
ATOM 547 C CA . TRP A 1 85 ? 43.403 25.156 21.380 1.00 74.95 85 TRP A CA 1
ATOM 548 C C . TRP A 1 85 ? 43.061 24.289 20.163 1.00 80.08 85 TRP A C 1
ATOM 549 O O . TRP A 1 85 ? 43.143 24.754 19.021 1.00 81.27 85 TRP A O 1
ATOM 560 N N . LYS A 1 86 ? 42.693 23.024 20.424 1.00 76.06 86 LYS A N 1
ATOM 561 C CA . LYS A 1 86 ? 42.293 22.041 19.422 1.00 76.78 86 LYS A CA 1
ATOM 562 C C . LYS A 1 86 ? 40.946 21.455 19.842 1.00 80.15 86 LYS A C 1
ATOM 563 O O . LYS A 1 86 ? 40.833 20.877 20.924 1.00 77.55 86 LYS A O 1
ATOM 569 N N . CYS A 1 87 ? 39.913 21.672 19.012 1.00 79.39 87 CYS A N 1
ATOM 570 C CA . CYS A 1 87 ? 38.559 21.168 19.238 1.00 79.46 87 CYS A CA 1
ATOM 571 C C . CYS A 1 87 ? 37.744 21.132 17.938 1.00 88.34 87 CYS A C 1
ATOM 572 O O . CYS A 1 87 ? 37.583 22.172 17.293 1.00 90.28 87 CYS A O 1
ATOM 575 N N . PRO A 1 88 ? 37.216 19.953 17.532 1.00 86.25 88 PRO A N 1
ATOM 576 C CA . PRO A 1 88 ? 36.410 19.900 16.303 1.00 88.49 88 PRO A CA 1
ATOM 577 C C . PRO A 1 88 ? 34.998 20.456 16.501 1.00 92.97 88 PRO A C 1
ATOM 578 O O . PRO A 1 88 ? 34.363 20.860 15.532 1.00 94.32 88 PRO A O 1
ATOM 582 N N . ASP A 1 89 ? 34.521 20.502 17.760 1.00 87.91 89 ASP A N 1
ATOM 583 C CA . ASP A 1 89 ? 33.195 20.997 18.130 1.00 87.92 89 ASP A CA 1
ATOM 584 C C . ASP A 1 89 ? 33.168 22.539 18.317 1.00 93.09 89 ASP A C 1
ATOM 585 O O . ASP A 1 89 ? 32.126 23.108 18.660 1.00 92.50 89 ASP A O 1
ATOM 590 N N . LEU A 1 90 ? 34.310 23.205 18.058 1.00 90.58 90 LEU A N 1
ATOM 591 C CA . LEU A 1 90 ? 34.500 24.645 18.223 1.00 90.96 90 LEU A CA 1
ATOM 592 C C . LEU A 1 90 ? 35.192 25.277 17.015 1.00 96.47 90 LEU A C 1
ATOM 593 O O . LEU A 1 90 ? 35.995 24.621 16.344 1.00 95.77 90 LEU A O 1
ATOM 598 N N . THR A 1 91 ? 34.882 26.566 16.755 1.00 95.32 91 THR A N 1
ATOM 599 C CA . THR A 1 91 ? 35.470 27.399 15.689 1.00 97.81 91 THR A CA 1
ATOM 600 C C . THR A 1 91 ? 35.841 28.778 16.248 1.00 101.96 91 THR A C 1
ATOM 601 O O . THR A 1 91 ? 35.163 29.275 17.154 1.00 100.51 91 THR A O 1
ATOM 605 N N . THR A 1 92 ? 36.877 29.417 15.661 1.00 99.79 92 THR A N 1
ATOM 606 C CA . THR A 1 92 ? 37.387 30.746 16.031 1.00 99.40 92 THR A CA 1
ATOM 607 C C . THR A 1 92 ? 36.265 31.819 16.082 1.00 103.90 92 THR A C 1
ATOM 608 O O . THR A 1 92 ? 36.291 32.694 16.955 1.00 102.14 92 THR A O 1
ATOM 612 N N . ASN A 1 93 ? 35.264 31.707 15.180 1.00 102.94 93 ASN A N 1
ATOM 613 C CA . ASN A 1 93 ? 34.129 32.633 15.068 1.00 104.09 93 ASN A CA 1
ATOM 614 C C . ASN A 1 93 ? 32.933 32.392 16.030 1.00 106.62 93 ASN A C 1
ATOM 615 O O . ASN A 1 93 ? 32.035 33.240 16.091 1.00 107.62 93 ASN A O 1
ATOM 620 N N . THR A 1 94 ? 32.922 31.267 16.778 1.00 100.04 94 THR A N 1
ATOM 621 C CA . THR A 1 94 ? 31.835 30.935 17.715 1.00 98.29 94 THR A CA 1
ATOM 622 C C . THR A 1 94 ? 32.294 30.849 19.181 1.00 99.76 94 THR A C 1
ATOM 623 O O . THR A 1 94 ? 31.482 30.563 20.071 1.00 99.59 94 THR A O 1
ATOM 627 N N . ILE A 1 95 ? 33.597 31.092 19.426 1.00 93.01 95 ILE A N 1
ATOM 628 C CA . ILE A 1 95 ? 34.205 31.108 20.751 1.00 88.96 95 ILE A CA 1
ATOM 629 C C . ILE A 1 95 ? 33.571 32.246 21.562 1.00 91.71 95 ILE A C 1
ATOM 630 O O . ILE A 1 95 ? 33.322 33.327 21.017 1.00 93.21 95 ILE A O 1
ATOM 635 N N . THR A 1 96 ? 33.257 31.978 22.842 1.00 85.55 96 THR A N 1
ATOM 636 C CA . THR A 1 96 ? 32.663 32.971 23.734 1.00 83.89 96 THR A CA 1
ATOM 637 C C . THR A 1 96 ? 33.710 33.438 24.732 1.00 84.84 96 THR A C 1
ATOM 638 O O . THR A 1 96 ? 34.184 32.640 25.534 1.00 83.78 96 THR A O 1
ATOM 642 N N . VAL A 1 97 ? 34.117 34.708 24.632 1.00 81.03 97 VAL A N 1
ATOM 643 C CA . VAL A 1 97 ? 35.070 35.345 25.541 1.00 79.67 97 VAL A CA 1
ATOM 644 C C . VAL A 1 97 ? 34.413 36.610 26.053 1.00 84.17 97 VAL A C 1
ATOM 645 O O . VAL A 1 97 ? 34.140 37.520 25.268 1.00 85.18 97 VAL A O 1
ATOM 649 N N . LYS A 1 98 ? 34.105 36.653 27.357 1.00 79.60 98 LYS A N 1
ATOM 650 C CA . LYS A 1 98 ? 33.468 37.842 27.906 1.00 79.81 98 LYS A CA 1
ATOM 651 C C . LYS A 1 98 ? 34.066 38.306 29.211 1.00 84.62 98 LYS A C 1
ATOM 652 O O . LYS A 1 98 ? 34.426 37.460 30.042 1.00 84.29 98 LYS A O 1
ATOM 658 N N . PRO A 1 99 ? 34.232 39.636 29.401 1.00 81.85 99 PRO A N 1
ATOM 659 C CA . PRO A 1 99 ? 34.837 40.122 30.654 1.00 80.48 99 PRO A CA 1
ATOM 660 C C . PRO A 1 99 ? 34.080 39.698 31.909 1.00 83.54 99 PRO A C 1
ATOM 661 O O . PRO A 1 99 ? 32.847 39.707 31.927 1.00 83.22 99 PRO A O 1
ATOM 665 N N . ASN A 1 100 ? 34.835 39.292 32.939 1.00 79.08 100 ASN A N 1
ATOM 666 C CA . ASN A 1 100 ? 34.308 38.931 34.248 1.00 77.70 100 ASN A CA 1
ATOM 667 C C . ASN A 1 100 ? 34.518 40.132 35.168 1.00 82.84 100 ASN A C 1
ATOM 668 O O . ASN A 1 100 ? 35.644 40.625 35.278 1.00 82.62 100 ASN A O 1
ATOM 673 N N . HIS A 1 101 ? 33.449 40.589 35.838 1.00 80.59 101 HIS A N 1
ATOM 674 C CA . HIS A 1 101 ? 33.524 41.740 36.746 1.00 81.19 101 HIS A CA 1
ATOM 675 C C . HIS A 1 101 ? 33.280 41.383 38.219 1.00 82.76 101 HIS A C 1
ATOM 676 O O . HIS A 1 101 ? 33.105 42.296 39.037 1.00 83.49 101 HIS A O 1
ATOM 683 N N . THR A 1 102 ? 33.293 40.075 38.563 1.00 75.52 102 THR A N 1
ATOM 684 C CA . THR A 1 102 ? 33.008 39.591 39.917 1.00 73.16 102 THR A CA 1
ATOM 685 C C . THR A 1 102 ? 34.144 38.836 40.642 1.00 74.47 102 THR A C 1
ATOM 686 O O . THR A 1 102 ? 33.966 38.483 41.816 1.00 71.31 102 THR A O 1
ATOM 690 N N . MET A 1 103 ? 35.303 38.602 39.977 1.00 70.88 103 MET A N 1
ATOM 691 C CA . MET A 1 103 ? 36.448 37.951 40.625 1.00 68.85 103 MET A CA 1
ATOM 692 C C . MET A 1 103 ? 36.936 38.769 41.829 1.00 72.62 103 MET A C 1
ATOM 693 O O . MET A 1 103 ? 37.435 38.198 42.790 1.00 70.05 103 MET A O 1
ATOM 698 N N . LYS A 1 104 ? 36.765 40.108 41.787 1.00 71.79 104 LYS A N 1
ATOM 699 C CA . LYS A 1 104 ? 37.153 40.998 42.889 1.00 71.48 104 LYS A CA 1
ATOM 700 C C . LYS A 1 104 ? 36.525 40.549 44.214 1.00 74.01 104 LYS A C 1
ATOM 701 O O . LYS A 1 104 ? 37.232 40.430 45.205 1.00 72.55 104 LYS A O 1
ATOM 707 N N . TYR A 1 105 ? 35.222 40.203 44.183 1.00 71.29 105 TYR A N 1
ATOM 708 C CA . TYR A 1 105 ? 34.426 39.720 45.311 1.00 70.24 105 TYR A CA 1
ATOM 709 C C . TYR A 1 105 ? 34.997 38.458 45.934 1.00 71.70 105 TYR A C 1
ATOM 710 O O . TYR A 1 105 ? 34.950 38.322 47.159 1.00 71.21 105 TYR A O 1
ATOM 719 N N . ILE A 1 106 ? 35.550 37.543 45.100 1.00 66.22 106 ILE A N 1
ATOM 720 C CA . ILE A 1 106 ? 36.151 36.285 45.547 1.00 63.36 106 ILE A CA 1
ATOM 721 C C . ILE A 1 106 ? 37.487 36.543 46.228 1.00 68.88 106 ILE A C 1
ATOM 722 O O . ILE A 1 106 ? 37.696 36.029 47.322 1.00 66.21 106 ILE A O 1
ATOM 727 N N . TYR A 1 107 ? 38.378 37.348 45.609 1.00 69.37 107 TYR A N 1
ATOM 728 C CA . TYR A 1 107 ? 39.705 37.665 46.172 1.00 69.63 107 TYR A CA 1
ATOM 729 C C . TYR A 1 107 ? 39.591 38.398 47.505 1.00 69.75 107 TYR A C 1
ATOM 730 O O . TYR A 1 107 ? 40.273 38.015 48.458 1.00 69.22 107 TYR A O 1
ATOM 739 N N . ASN A 1 108 ? 38.679 39.391 47.603 1.00 64.06 108 ASN A N 1
ATOM 740 C CA . ASN A 1 108 ? 38.431 40.128 48.852 1.00 62.73 108 ASN A CA 1
ATOM 741 C C . ASN A 1 108 ? 38.052 39.172 49.984 1.00 62.98 108 ASN A C 1
ATOM 742 O O . ASN A 1 108 ? 38.490 39.347 51.116 1.00 62.08 108 ASN A O 1
ATOM 747 N N . LEU A 1 109 ? 37.254 38.160 49.663 1.00 57.72 109 LEU A N 1
ATOM 748 C CA . LEU A 1 109 ? 36.791 37.135 50.587 1.00 55.96 109 LEU A CA 1
ATOM 749 C C . LEU A 1 109 ? 37.899 36.185 50.994 1.00 53.07 109 LEU A C 1
ATOM 750 O O . LEU A 1 109 ? 38.057 35.922 52.182 1.00 51.38 109 LEU A O 1
ATOM 755 N N . HIS A 1 110 ? 38.661 35.671 50.013 1.00 46.25 110 HIS A N 1
ATOM 756 C CA . HIS A 1 110 ? 39.794 34.796 50.267 1.00 44.03 110 HIS A CA 1
ATOM 757 C C . HIS A 1 110 ? 40.770 35.446 51.229 1.00 46.18 110 HIS A C 1
ATOM 758 O O . HIS A 1 110 ? 41.161 34.803 52.209 1.00 44.43 110 HIS A O 1
ATOM 765 N N . PHE A 1 111 ? 41.191 36.705 50.932 1.00 42.19 111 PHE A N 1
ATOM 766 C CA . PHE A 1 111 ? 42.160 37.423 51.750 1.00 41.03 111 PHE A CA 1
ATOM 767 C C . PHE A 1 111 ? 41.696 37.733 53.156 1.00 49.32 111 PHE A C 1
ATOM 768 O O . PHE A 1 111 ? 42.529 37.787 54.081 1.00 47.81 111 PHE A O 1
ATOM 776 N N . MET A 1 112 ? 40.354 37.837 53.335 1.00 50.07 112 MET A N 1
ATOM 777 C CA . MET A 1 112 ? 39.783 38.036 54.660 1.00 51.52 112 MET A CA 1
ATOM 778 C C . MET A 1 112 ? 39.775 36.752 55.457 1.00 54.05 112 MET A C 1
ATOM 779 O O . MET A 1 112 ? 40.025 36.810 56.662 1.00 55.63 112 MET A O 1
ATOM 784 N N . LEU A 1 113 ? 39.618 35.583 54.767 1.00 47.28 113 LEU A N 1
ATOM 785 C CA . LEU A 1 113 ? 39.737 34.261 55.373 1.00 44.10 113 LEU A CA 1
ATOM 786 C C . LEU A 1 113 ? 41.196 34.003 55.683 1.00 45.80 113 LEU A C 1
ATOM 787 O O . LEU A 1 113 ? 41.500 33.466 56.747 1.00 45.27 113 LEU A O 1
ATOM 792 N N . GLU A 1 114 ? 42.103 34.406 54.772 1.00 42.78 114 GLU A N 1
ATOM 793 C CA . GLU A 1 114 ? 43.545 34.243 54.972 1.00 42.66 114 GLU A CA 1
ATOM 794 C C . GLU A 1 114 ? 44.020 34.958 56.253 1.00 49.43 114 GLU A C 1
ATOM 795 O O . GLU A 1 114 ? 44.796 34.376 57.014 1.00 48.12 114 GLU A O 1
ATOM 801 N N . LYS A 1 115 ? 43.504 36.188 56.503 1.00 48.49 115 LYS A N 1
ATOM 802 C CA . LYS A 1 115 ? 43.791 37.006 57.687 1.00 49.24 115 LYS A CA 1
ATOM 803 C C . LYS A 1 115 ? 43.433 36.240 58.985 1.00 55.54 115 LYS A C 1
ATOM 804 O O . LYS A 1 115 ? 44.228 36.244 59.930 1.00 56.85 115 LYS A O 1
ATOM 810 N N . ILE A 1 116 ? 42.261 35.542 58.996 1.00 50.47 116 ILE A N 1
ATOM 811 C CA . ILE A 1 116 ? 41.764 34.711 60.103 1.00 48.44 116 ILE A CA 1
ATOM 812 C C . ILE A 1 116 ? 42.668 33.489 60.323 1.00 52.39 116 ILE A C 1
ATOM 813 O O . ILE A 1 116 ? 42.884 33.094 61.461 1.00 52.68 116 ILE A O 1
ATOM 818 N N . ARG A 1 117 ? 43.212 32.906 59.256 1.00 48.85 117 ARG A N 1
ATOM 819 C CA . ARG A 1 117 ? 44.111 31.753 59.365 1.00 48.05 117 ARG A CA 1
ATOM 820 C C . ARG A 1 117 ? 45.472 32.137 59.954 1.00 56.95 117 ARG A C 1
ATOM 821 O O . ARG A 1 117 ? 46.149 31.283 60.528 1.00 55.32 117 ARG A O 1
ATOM 829 N N . MET A 1 118 ? 45.913 33.399 59.722 1.00 59.17 118 MET A N 1
ATOM 830 C CA . MET A 1 118 ? 47.200 33.925 60.184 1.00 61.05 118 MET A CA 1
ATOM 831 C C . MET A 1 118 ? 47.116 34.461 61.593 1.00 63.57 118 MET A C 1
ATOM 832 O O . MET A 1 118 ? 48.066 34.287 62.352 1.00 64.34 118 MET A O 1
ATOM 837 N N . SER A 1 119 ? 45.992 35.116 61.937 1.00 57.58 119 SER A N 1
ATOM 838 C CA . SER A 1 119 ? 45.766 35.789 63.213 1.00 56.94 119 SER A CA 1
ATOM 839 C C . SER A 1 119 ? 45.148 34.940 64.321 1.00 58.19 119 SER A C 1
ATOM 840 O O . SER A 1 119 ? 45.690 34.914 65.428 1.00 59.29 119 SER A O 1
ATOM 843 N N . ASN A 1 120 ? 43.994 34.302 64.053 1.00 49.90 120 ASN A N 1
ATOM 844 C CA . ASN A 1 120 ? 43.235 33.495 65.010 1.00 46.49 120 ASN A CA 1
ATOM 845 C C . ASN A 1 120 ? 43.899 32.180 65.398 1.00 47.04 120 ASN A C 1
ATOM 846 O O . ASN A 1 120 ? 44.899 31.789 64.805 1.00 48.71 120 ASN A O 1
ATOM 851 N N . PHE A 1 121 ? 43.332 31.501 66.402 1.00 40.24 121 PHE A N 1
ATOM 852 C CA . PHE A 1 121 ? 43.839 30.245 66.962 1.00 38.86 121 PHE A CA 1
ATOM 853 C C . PHE A 1 121 ? 43.566 29.031 66.038 1.00 46.11 121 PHE A C 1
ATOM 854 O O . PHE A 1 121 ? 44.417 28.148 65.871 1.00 46.57 121 PHE A O 1
ATOM 862 N N . GLU A 1 122 ? 42.386 28.993 65.428 1.00 44.11 122 GLU A N 1
ATOM 863 C CA . GLU A 1 122 ? 42.017 27.964 64.455 1.00 43.59 122 GLU A CA 1
ATOM 864 C C . GLU A 1 122 ? 41.533 28.724 63.221 1.00 47.65 122 GLU A C 1
ATOM 865 O O . GLU A 1 122 ? 41.104 29.875 63.357 1.00 46.87 122 GLU A O 1
ATOM 871 N N . GLY A 1 123 ? 41.590 28.063 62.052 1.00 43.44 123 GLY A N 1
ATOM 872 C CA . GLY A 1 123 ? 41.134 28.588 60.772 1.00 42.54 123 GLY A CA 1
ATOM 873 C C . GLY A 1 123 ? 39.627 28.737 60.744 1.00 44.74 123 GLY A C 1
ATOM 874 O O . GLY A 1 123 ? 38.938 28.186 61.611 1.00 43.61 123 GLY A O 1
ATOM 875 N N . PRO A 1 124 ? 39.080 29.531 59.798 1.00 41.48 124 PRO A N 1
ATOM 876 C CA . PRO A 1 124 ? 37.633 29.749 59.786 1.00 41.57 124 PRO A CA 1
ATOM 877 C C . PRO A 1 124 ? 36.878 28.512 59.328 1.00 47.18 124 PRO A C 1
ATOM 878 O O . PRO A 1 124 ? 37.431 27.714 58.578 1.00 48.14 124 PRO A O 1
ATOM 882 N N . ARG A 1 125 ? 35.625 28.347 59.772 1.00 41.94 125 ARG A N 1
ATOM 883 C CA . ARG A 1 125 ? 34.778 27.253 59.306 1.00 40.14 125 ARG A CA 1
ATOM 884 C C . ARG A 1 125 ? 33.592 27.874 58.600 1.00 45.33 125 ARG A C 1
ATOM 885 O O . ARG A 1 125 ? 32.633 28.321 59.223 1.00 46.89 125 ARG A O 1
ATOM 893 N N . VAL A 1 126 ? 33.743 28.010 57.276 1.00 40.34 126 VAL A N 1
ATOM 894 C CA . VAL A 1 126 ? 32.849 28.710 56.365 1.00 39.22 126 VAL A CA 1
ATOM 895 C C . VAL A 1 126 ? 31.801 27.822 55.698 1.00 42.51 126 VAL A C 1
ATOM 896 O O . VAL A 1 126 ? 32.182 26.829 55.101 1.00 41.30 126 VAL A O 1
ATOM 900 N N . VAL A 1 127 ? 30.490 28.217 55.751 1.00 39.96 127 VAL A N 1
ATOM 901 C CA . VAL A 1 127 ? 29.364 27.612 55.017 1.00 40.20 127 VAL A CA 1
ATOM 902 C C . VAL A 1 127 ? 29.036 28.588 53.919 1.00 44.62 127 VAL A C 1
ATOM 903 O O . VAL A 1 127 ? 28.984 29.805 54.163 1.00 43.71 127 VAL A O 1
ATOM 907 N N . ILE A 1 128 ? 28.718 28.026 52.739 1.00 40.24 128 ILE A N 1
ATOM 908 C CA . ILE A 1 128 ? 28.267 28.707 51.552 1.00 40.05 128 ILE A CA 1
ATOM 909 C C . ILE A 1 128 ? 26.810 28.275 51.409 1.00 47.32 128 ILE A C 1
ATOM 910 O O . ILE A 1 128 ? 26.498 27.085 51.369 1.00 44.91 128 ILE A O 1
ATOM 915 N N . VAL A 1 129 ? 25.914 29.266 51.454 1.00 49.19 129 VAL A N 1
ATOM 916 C CA . VAL A 1 129 ? 24.453 29.127 51.429 1.00 50.47 129 VAL A CA 1
ATOM 917 C C . VAL A 1 129 ? 23.921 29.941 50.249 1.00 59.15 129 VAL A C 1
ATOM 918 O O . VAL A 1 129 ? 24.433 31.023 49.981 1.00 57.49 129 VAL A O 1
ATOM 922 N N . GLY A 1 130 ? 22.906 29.409 49.566 1.00 61.93 130 GLY A N 1
ATOM 923 C CA . GLY A 1 130 ? 22.263 30.023 48.401 1.00 64.74 130 GLY A CA 1
ATOM 924 C C . GLY A 1 130 ? 21.372 29.061 47.630 1.00 74.57 130 GLY A C 1
ATOM 925 O O . GLY A 1 130 ? 20.862 28.091 48.190 1.00 73.81 130 GLY A O 1
ATOM 926 N N . GLY A 1 131 ? 21.181 29.309 46.342 1.00 76.80 131 GLY A N 1
ATOM 927 C CA . GLY A 1 131 ? 20.334 28.447 45.527 1.00 79.07 131 GLY A CA 1
ATOM 928 C C . GLY A 1 131 ? 20.876 28.054 44.169 1.00 88.52 131 GLY A C 1
ATOM 929 O O . GLY A 1 131 ? 20.237 27.252 43.481 1.00 90.81 131 GLY A O 1
ATOM 930 N N . SER A 1 132 ? 22.048 28.603 43.760 1.00 86.16 132 SER A N 1
ATOM 931 C CA . SER A 1 132 ? 22.655 28.341 42.446 1.00 87.01 132 SER A CA 1
ATOM 932 C C . SER A 1 132 ? 23.802 27.283 42.441 1.00 92.36 132 SER A C 1
ATOM 933 O O . SER A 1 132 ? 23.974 26.543 43.410 1.00 90.00 132 SER A O 1
ATOM 936 N N . GLN A 1 133 ? 24.518 27.175 41.300 1.00 92.46 133 GLN A N 1
ATOM 937 C CA . GLN A 1 133 ? 25.671 26.299 41.064 1.00 92.07 133 GLN A CA 1
ATOM 938 C C . GLN A 1 133 ? 26.931 27.157 40.922 1.00 96.10 133 GLN A C 1
ATOM 939 O O . GLN A 1 133 ? 28.044 26.640 40.798 1.00 94.27 133 GLN A O 1
ATOM 945 N N . THR A 1 134 ? 26.735 28.491 41.002 1.00 93.88 134 THR A N 1
ATOM 946 C CA . THR A 1 134 ? 27.768 29.526 40.971 1.00 93.41 134 THR A CA 1
ATOM 947 C C . THR A 1 134 ? 28.407 29.591 42.367 1.00 94.54 134 THR A C 1
ATOM 948 O O . THR A 1 134 ? 29.237 30.461 42.643 1.00 93.90 134 THR A O 1
ATOM 952 N N . ARG A 1 135 ? 27.997 28.664 43.249 1.00 89.37 135 ARG A N 1
ATOM 953 C CA . ARG A 1 135 ? 28.477 28.540 44.624 1.00 86.91 135 ARG A CA 1
ATOM 954 C C . ARG A 1 135 ? 29.043 27.157 44.866 1.00 90.19 135 ARG A C 1
ATOM 955 O O . ARG A 1 135 ? 30.162 27.035 45.376 1.00 87.68 135 ARG A O 1
ATOM 963 N N . LYS A 1 136 ? 28.263 26.113 44.476 1.00 88.96 136 LYS A N 1
ATOM 964 C CA . LYS A 1 136 ? 28.594 24.692 44.646 1.00 88.46 136 LYS A CA 1
ATOM 965 C C . LYS A 1 136 ? 29.785 24.256 43.803 1.00 90.49 136 LYS A C 1
ATOM 966 O O . LYS A 1 136 ? 30.342 23.175 44.010 1.00 89.40 136 LYS A O 1
ATOM 972 N N . THR A 1 137 ? 30.200 25.136 42.884 1.00 86.12 137 THR A N 1
ATOM 973 C CA . THR A 1 137 ? 31.389 24.971 42.061 1.00 84.59 137 THR A CA 1
ATOM 974 C C . THR A 1 137 ? 32.158 26.268 42.254 1.00 81.46 137 THR A C 1
ATOM 975 O O . THR A 1 137 ? 32.914 26.380 43.227 1.00 78.68 137 THR A O 1
ATOM 979 N N . SER A 1 138 ? 31.871 27.270 41.385 1.00 74.11 138 SER A N 1
ATOM 980 C CA . SER A 1 138 ? 32.515 28.569 41.326 1.00 71.19 138 SER A CA 1
ATOM 981 C C . SER A 1 138 ? 33.135 29.041 42.655 1.00 67.83 138 SER A C 1
ATOM 982 O O . SER A 1 138 ? 34.355 28.992 42.773 1.00 66.95 138 SER A O 1
ATOM 985 N N . LEU A 1 139 ? 32.329 29.382 43.673 1.00 59.25 139 LEU A N 1
ATOM 986 C CA . LEU A 1 139 ? 32.884 29.890 44.935 1.00 55.84 139 LEU A CA 1
ATOM 987 C C . LEU A 1 139 ? 33.805 28.966 45.719 1.00 53.35 139 LEU A C 1
ATOM 988 O O . LEU A 1 139 ? 34.997 29.277 45.848 1.00 53.24 139 LEU A O 1
ATOM 993 N N . SER A 1 140 ? 33.274 27.853 46.239 1.00 44.47 140 SER A N 1
ATOM 994 C CA . SER A 1 140 ? 34.071 26.919 47.034 1.00 42.00 140 SER A CA 1
ATOM 995 C C . SER A 1 140 ? 35.354 26.408 46.378 1.00 44.98 140 SER A C 1
ATOM 996 O O . SER A 1 140 ? 36.367 26.295 47.068 1.00 44.05 140 SER A O 1
ATOM 999 N N . ARG A 1 141 ? 35.312 26.103 45.064 1.00 41.82 141 ARG A N 1
ATOM 1000 C CA . ARG A 1 141 ? 36.451 25.574 44.308 1.00 41.33 141 ARG A CA 1
ATOM 1001 C C . ARG A 1 141 ? 37.580 26.592 44.225 1.00 45.89 141 ARG A C 1
ATOM 1002 O O . ARG A 1 141 ? 38.736 26.260 44.515 1.00 44.91 141 ARG A O 1
ATOM 1010 N N . THR A 1 142 ? 37.228 27.842 43.859 1.00 42.76 142 THR A N 1
ATOM 1011 C CA . THR A 1 142 ? 38.157 28.961 43.767 1.00 42.13 142 THR A CA 1
ATOM 1012 C C . THR A 1 142 ? 38.769 29.218 45.156 1.00 43.74 142 THR A C 1
ATOM 1013 O O . THR A 1 142 ? 39.986 29.326 45.261 1.00 43.63 142 THR A O 1
ATOM 1017 N N . LEU A 1 143 ? 37.938 29.246 46.215 1.00 38.43 143 LEU A N 1
ATOM 1018 C CA . LEU A 1 143 ? 38.404 29.497 47.574 1.00 37.03 143 LEU A CA 1
ATOM 1019 C C . LEU A 1 143 ? 39.419 28.480 48.046 1.00 42.41 143 LEU A C 1
ATOM 1020 O O . LEU A 1 143 ? 40.458 28.881 48.561 1.00 41.87 143 LEU A O 1
ATOM 1025 N N . CYS A 1 144 ? 39.143 27.174 47.831 1.00 41.86 144 CYS A N 1
ATOM 1026 C CA . CYS A 1 144 ? 40.026 26.044 48.157 1.00 42.45 144 CYS A CA 1
ATOM 1027 C C . CYS A 1 144 ? 41.350 26.163 47.372 1.00 48.27 144 CYS A C 1
ATOM 1028 O O . CYS A 1 144 ? 42.425 26.024 47.964 1.00 47.73 144 CYS A O 1
ATOM 1031 N N . SER A 1 145 ? 41.260 26.447 46.043 1.00 45.96 145 SER A N 1
ATOM 1032 C CA . SER A 1 145 ? 42.408 26.641 45.154 1.00 46.43 145 SER A CA 1
ATOM 1033 C C . SER A 1 145 ? 43.320 27.775 45.624 1.00 51.67 145 SER A C 1
ATOM 1034 O O . SER A 1 145 ? 44.541 27.599 45.657 1.00 51.41 145 SER A O 1
ATOM 1037 N N . TYR A 1 146 ? 42.718 28.905 46.046 1.00 48.91 146 TYR A N 1
ATOM 1038 C CA . TYR A 1 146 ? 43.413 30.101 46.527 1.00 49.28 146 TYR A CA 1
ATOM 1039 C C . TYR A 1 146 ? 44.047 29.915 47.907 1.00 50.65 146 TYR A C 1
ATOM 1040 O O . TYR A 1 146 ? 45.149 30.418 48.150 1.00 50.93 146 TYR A O 1
ATOM 1049 N N . ALA A 1 147 ? 43.380 29.163 48.789 1.00 44.58 147 ALA A N 1
ATOM 1050 C CA . ALA A 1 147 ? 43.872 28.832 50.126 1.00 43.28 147 ALA A CA 1
ATOM 1051 C C . ALA A 1 147 ? 45.271 28.181 50.075 1.00 48.07 147 ALA A C 1
ATOM 1052 O O . ALA A 1 147 ? 46.143 28.468 50.903 1.00 47.27 147 ALA A O 1
ATOM 1054 N N . LEU A 1 148 ? 45.473 27.330 49.082 1.00 46.28 148 LEU A N 1
ATOM 1055 C CA . LEU A 1 148 ? 46.707 26.593 48.819 1.00 46.24 148 LEU A CA 1
ATOM 1056 C C . LEU A 1 148 ? 47.722 27.427 48.009 1.00 52.05 148 LEU A C 1
ATOM 1057 O O . LEU A 1 148 ? 48.930 27.258 48.182 1.00 52.52 148 LEU A O 1
ATOM 1062 N N . LYS A 1 149 ? 47.226 28.340 47.161 1.00 49.80 149 LYS A N 1
ATOM 1063 C CA . LYS A 1 149 ? 48.037 29.234 46.320 1.00 50.93 149 LYS A CA 1
ATOM 1064 C C . LYS A 1 149 ? 48.918 30.185 47.103 1.00 56.61 149 LYS A C 1
ATOM 1065 O O . LYS A 1 149 ? 50.086 30.317 46.762 1.00 58.07 149 LYS A O 1
ATOM 1071 N N . PHE A 1 150 ? 48.364 30.902 48.093 1.00 53.66 150 PHE A N 1
ATOM 1072 C CA . PHE A 1 150 ? 49.184 31.849 48.863 1.00 53.88 150 PHE A CA 1
ATOM 1073 C C . PHE A 1 150 ? 49.357 31.331 50.257 1.00 58.92 150 PHE A C 1
ATOM 1074 O O . PHE A 1 150 ? 48.372 31.014 50.941 1.00 58.36 150 PHE A O 1
ATOM 1082 N N . ASN A 1 151 ? 50.626 31.234 50.665 1.00 56.30 151 ASN A N 1
ATOM 1083 C CA . ASN A 1 151 ? 51.092 30.798 51.986 1.00 55.27 151 ASN A CA 1
ATOM 1084 C C . ASN A 1 151 ? 50.766 29.372 52.401 1.00 59.06 151 ASN A C 1
ATOM 1085 O O . ASN A 1 151 ? 50.945 29.015 53.578 1.00 60.68 151 ASN A O 1
ATOM 1090 N N . ALA A 1 152 ? 50.284 28.580 51.453 1.00 53.35 152 ALA A N 1
ATOM 1091 C CA . ALA A 1 152 ? 50.157 27.140 51.614 1.00 53.30 152 ALA A CA 1
ATOM 1092 C C . ALA A 1 152 ? 49.299 26.552 52.743 1.00 59.37 152 ALA A C 1
ATOM 1093 O O . ALA A 1 152 ? 49.824 26.088 53.731 1.00 59.77 152 ALA A O 1
ATOM 1095 N N . TYR A 1 153 ? 47.985 26.614 52.604 1.00 53.99 153 TYR A N 1
ATOM 1096 C CA . TYR A 1 153 ? 47.057 26.133 53.607 1.00 50.51 153 TYR A CA 1
ATOM 1097 C C . TYR A 1 153 ? 46.450 24.840 53.107 1.00 49.69 153 TYR A C 1
ATOM 1098 O O . TYR A 1 153 ? 46.564 24.565 51.932 1.00 50.52 153 TYR A O 1
ATOM 1107 N N . GLN A 1 154 ? 45.924 24.004 53.994 1.00 43.73 154 GLN A N 1
ATOM 1108 C CA . GLN A 1 154 ? 45.323 22.720 53.651 1.00 43.36 154 GLN A CA 1
ATOM 1109 C C . GLN A 1 154 ? 43.857 22.756 54.144 1.00 45.16 154 GLN A C 1
ATOM 1110 O O . GLN A 1 154 ? 43.528 22.093 55.136 1.00 43.20 154 GLN A O 1
ATOM 1116 N N . PRO A 1 155 ? 42.959 23.577 53.570 1.00 40.50 155 PRO A N 1
ATOM 1117 C CA . PRO A 1 155 ? 41.598 23.608 54.120 1.00 39.50 155 PRO A CA 1
ATOM 1118 C C . PRO A 1 155 ? 40.878 22.285 53.893 1.00 42.57 155 PRO A C 1
ATOM 1119 O O . PRO A 1 155 ? 41.193 21.542 52.948 1.00 43.15 155 PRO A O 1
ATOM 1123 N N . LEU A 1 156 ? 39.909 22.002 54.758 1.00 36.05 156 LEU A N 1
ATOM 1124 C CA . LEU A 1 156 ? 39.086 20.818 54.605 1.00 35.32 156 LEU A CA 1
ATOM 1125 C C . LEU A 1 156 ? 37.881 21.208 53.745 1.00 39.88 156 LEU A C 1
ATOM 1126 O O . LEU A 1 156 ? 37.094 22.048 54.170 1.00 41.41 156 LEU A O 1
ATOM 1131 N N . TYR A 1 157 ? 37.773 20.675 52.515 1.00 35.62 157 TYR A N 1
ATOM 1132 C CA . TYR A 1 157 ? 36.611 20.939 51.681 1.00 35.77 157 TYR A CA 1
ATOM 1133 C C . TYR A 1 157 ? 35.533 19.937 52.083 1.00 39.36 157 TYR A C 1
ATOM 1134 O O . TYR A 1 157 ? 35.765 18.717 52.058 1.00 38.28 157 TYR A O 1
ATOM 1143 N N . ILE A 1 158 ? 34.355 20.452 52.451 1.00 35.41 158 ILE A N 1
ATOM 1144 C CA . ILE A 1 158 ? 33.239 19.606 52.881 1.00 34.53 158 ILE A CA 1
ATOM 1145 C C . ILE A 1 158 ? 32.102 19.786 51.912 1.00 39.83 158 ILE A C 1
ATOM 1146 O O . ILE A 1 158 ? 31.657 20.914 51.706 1.00 41.41 158 ILE A O 1
ATOM 1151 N N . ASN A 1 159 ? 31.623 18.690 51.327 1.00 36.76 159 ASN A N 1
ATOM 1152 C CA . ASN A 1 159 ? 30.490 18.754 50.417 1.00 37.62 159 ASN A CA 1
ATOM 1153 C C . ASN A 1 159 ? 29.292 18.128 51.094 1.00 41.87 159 ASN A C 1
ATOM 1154 O O . ASN A 1 159 ? 29.361 16.966 51.509 1.00 42.03 159 ASN A O 1
ATOM 1159 N N . LEU A 1 160 ? 28.204 18.896 51.234 1.00 37.69 160 LEU A N 1
ATOM 1160 C CA . LEU A 1 160 ? 26.990 18.368 51.855 1.00 37.47 160 LEU A CA 1
ATOM 1161 C C . LEU A 1 160 ? 25.858 18.216 50.855 1.00 45.83 160 LEU A C 1
ATOM 1162 O O . LEU A 1 160 ? 24.723 17.952 51.253 1.00 46.62 160 LEU A O 1
ATOM 1167 N N . ASP A 1 161 ? 26.167 18.352 49.551 1.00 44.70 161 ASP A N 1
ATOM 1168 C CA . ASP A 1 161 ? 25.180 18.148 48.505 1.00 46.96 161 ASP A CA 1
ATOM 1169 C C . ASP A 1 161 ? 25.463 16.768 47.929 1.00 54.21 161 ASP A C 1
ATOM 1170 O O . ASP A 1 161 ? 26.459 16.598 47.218 1.00 55.07 161 ASP A O 1
ATOM 1175 N N . PRO A 1 162 ? 24.631 15.752 48.275 1.00 50.89 162 PRO A N 1
ATOM 1176 C CA . PRO A 1 162 ? 24.894 14.389 47.795 1.00 50.52 162 PRO A CA 1
ATOM 1177 C C . PRO A 1 162 ? 24.715 14.179 46.298 1.00 54.81 162 PRO A C 1
ATOM 1178 O O . PRO A 1 162 ? 25.240 13.199 45.773 1.00 54.62 162 PRO A O 1
ATOM 1182 N N . GLN A 1 163 ? 24.012 15.091 45.608 1.00 51.56 163 GLN A N 1
ATOM 1183 C CA . GLN A 1 163 ? 23.785 14.958 44.160 1.00 52.73 163 GLN A CA 1
ATOM 1184 C C . GLN A 1 163 ? 24.995 15.411 43.353 1.00 55.69 163 GLN A C 1
ATOM 1185 O O . GLN A 1 163 ? 25.035 15.214 42.134 1.00 56.22 163 GLN A O 1
ATOM 1191 N N . GLN A 1 164 ? 25.955 16.058 44.034 1.00 50.55 164 GLN A N 1
ATOM 1192 C CA . GLN A 1 164 ? 27.157 16.641 43.439 1.00 49.91 164 GLN A CA 1
ATOM 1193 C C . GLN A 1 164 ? 28.384 15.752 43.686 1.00 51.87 164 GLN A C 1
ATOM 1194 O O . GLN A 1 164 ? 28.871 15.696 44.818 1.00 50.30 164 GLN A O 1
ATOM 1200 N N . PRO A 1 165 ? 28.881 15.017 42.657 1.00 47.52 165 PRO A N 1
ATOM 1201 C CA . PRO A 1 165 ? 30.039 14.138 42.889 1.00 46.27 165 PRO A CA 1
ATOM 1202 C C . PRO A 1 165 ? 31.402 14.849 42.898 1.00 49.06 165 PRO A C 1
ATOM 1203 O O . PRO A 1 165 ? 31.874 15.314 41.857 1.00 52.69 165 PRO A O 1
ATOM 1207 N N . ILE A 1 166 ? 32.010 14.971 44.080 1.00 41.16 166 ILE A N 1
ATOM 1208 C CA . ILE A 1 166 ? 33.308 15.628 44.275 1.00 40.39 166 ILE A CA 1
ATOM 1209 C C . ILE A 1 166 ? 34.242 14.677 45.042 1.00 44.09 166 ILE A C 1
ATOM 1210 O O . ILE A 1 166 ? 33.942 14.314 46.185 1.00 44.05 166 ILE A O 1
ATOM 1215 N N . PHE A 1 167 ? 35.343 14.233 44.374 1.00 40.07 167 PHE A N 1
ATOM 1216 C CA . PHE A 1 167 ? 36.375 13.293 44.879 1.00 37.88 167 PHE A CA 1
ATOM 1217 C C . PHE A 1 167 ? 35.872 11.846 45.079 1.00 43.33 167 PHE A C 1
ATOM 1218 O O . PHE A 1 167 ? 36.652 10.968 45.476 1.00 42.63 167 PHE A O 1
ATOM 1226 N N . THR A 1 168 ? 34.570 11.607 44.817 1.00 41.61 168 THR A N 1
ATOM 1227 C CA . THR A 1 168 ? 33.897 10.313 44.979 1.00 42.36 168 THR A CA 1
ATOM 1228 C C . THR A 1 168 ? 32.716 10.206 44.035 1.00 49.22 168 THR A C 1
ATOM 1229 O O . THR A 1 168 ? 32.593 10.999 43.090 1.00 50.03 168 THR A O 1
ATOM 1233 N N . VAL A 1 169 ? 31.861 9.201 44.304 1.00 46.06 169 VAL A N 1
ATOM 1234 C CA . VAL A 1 169 ? 30.644 8.838 43.581 1.00 46.51 169 VAL A CA 1
ATOM 1235 C C . VAL A 1 169 ? 29.441 9.663 44.130 1.00 51.93 169 VAL A C 1
ATOM 1236 O O . VAL A 1 169 ? 29.544 10.169 45.258 1.00 52.93 169 VAL A O 1
ATOM 1240 N N . PRO A 1 170 ? 28.293 9.775 43.405 1.00 47.24 170 PRO A N 1
ATOM 1241 C CA . PRO A 1 170 ? 27.148 10.516 43.965 1.00 46.44 170 PRO A CA 1
ATOM 1242 C C . PRO A 1 170 ? 26.465 9.817 45.145 1.00 50.41 170 PRO A C 1
ATOM 1243 O O . PRO A 1 170 ? 26.558 8.596 45.286 1.00 51.42 170 PRO A O 1
ATOM 1247 N N . GLY A 1 171 ? 25.768 10.603 45.961 1.00 45.03 171 GLY A N 1
ATOM 1248 C CA . GLY A 1 171 ? 25.014 10.112 47.102 1.00 44.38 171 GLY A CA 1
ATOM 1249 C C . GLY A 1 171 ? 25.799 10.188 48.382 1.00 48.63 171 GLY A C 1
ATOM 1250 O O . GLY A 1 171 ? 25.361 9.685 49.420 1.00 48.08 171 GLY A O 1
ATOM 1251 N N . CYS A 1 172 ? 26.965 10.824 48.304 1.00 45.49 172 CYS A N 1
ATOM 1252 C CA . CYS A 1 172 ? 27.887 10.998 49.410 1.00 44.19 172 CYS A CA 1
ATOM 1253 C C . CYS A 1 172 ? 27.960 12.420 49.837 1.00 48.27 172 CYS A C 1
ATOM 1254 O O . CYS A 1 172 ? 27.815 13.335 49.019 1.00 50.53 172 CYS A O 1
ATOM 1257 N N . ILE A 1 173 ? 28.234 12.601 51.126 1.00 42.61 173 ILE A N 1
ATOM 1258 C CA . ILE A 1 173 ? 28.639 13.856 51.754 1.00 40.70 173 ILE A CA 1
ATOM 1259 C C . ILE A 1 173 ? 30.114 13.552 52.098 1.00 44.58 173 ILE A C 1
ATOM 1260 O O . ILE A 1 173 ? 30.451 12.390 52.367 1.00 46.64 173 ILE A O 1
ATOM 1265 N N . SER A 1 174 ? 31.005 14.518 51.956 1.00 39.38 174 SER A N 1
ATOM 1266 C CA . SER A 1 174 ? 32.431 14.246 52.158 1.00 38.80 174 SER A CA 1
ATOM 1267 C C . SER A 1 174 ? 33.206 15.377 52.815 1.00 40.92 174 SER A C 1
ATOM 1268 O O . SER A 1 174 ? 32.720 16.510 52.863 1.00 41.46 174 SER A O 1
ATOM 1271 N N . ALA A 1 175 ? 34.403 15.049 53.345 1.00 34.40 175 ALA A N 1
ATOM 1272 C CA . ALA A 1 175 ? 35.370 15.994 53.913 1.00 32.40 175 ALA A CA 1
ATOM 1273 C C . ALA A 1 175 ? 36.735 15.607 53.346 1.00 34.57 175 ALA A C 1
ATOM 1274 O O . ALA A 1 175 ? 37.171 14.471 53.493 1.00 31.30 175 ALA A O 1
ATOM 1276 N N . THR A 1 176 ? 37.339 16.513 52.575 1.00 33.40 176 THR A N 1
ATOM 1277 C CA . THR A 1 176 ? 38.610 16.246 51.921 1.00 33.36 176 THR A CA 1
ATOM 1278 C C . THR A 1 176 ? 39.599 17.401 52.125 1.00 38.83 176 THR A C 1
ATOM 1279 O O . THR A 1 176 ? 39.299 18.524 51.706 1.00 38.05 176 THR A O 1
ATOM 1283 N N . PRO A 1 177 ? 40.816 17.124 52.681 1.00 36.64 177 PRO A N 1
ATOM 1284 C CA . PRO A 1 177 ? 41.835 18.187 52.806 1.00 35.12 177 PRO A CA 1
ATOM 1285 C C . PRO A 1 177 ? 42.445 18.519 51.441 1.00 39.51 177 PRO A C 1
ATOM 1286 O O . PRO A 1 177 ? 42.859 17.623 50.694 1.00 41.08 177 PRO A O 1
ATOM 1290 N N . ILE A 1 178 ? 42.443 19.808 51.085 1.00 34.33 178 ILE A N 1
ATOM 1291 C CA . ILE A 1 178 ? 42.992 20.289 49.817 1.00 33.76 178 ILE A CA 1
ATOM 1292 C C . ILE A 1 178 ? 44.481 20.527 50.077 1.00 36.88 178 ILE A C 1
ATOM 1293 O O . ILE A 1 178 ? 44.913 21.657 50.366 1.00 37.12 178 ILE A O 1
ATOM 1298 N N . SER A 1 179 ? 45.234 19.414 50.068 1.00 32.22 179 SER A N 1
ATOM 1299 C CA . SER A 1 179 ? 46.673 19.354 50.368 1.00 32.82 179 SER A CA 1
ATOM 1300 C C . SER A 1 179 ? 47.611 19.750 49.202 1.00 40.00 179 SER A C 1
ATOM 1301 O O . SER A 1 179 ? 48.791 20.061 49.410 1.00 40.57 179 SER A O 1
ATOM 1304 N N . ASP A 1 180 ? 47.098 19.663 47.980 1.00 35.58 180 ASP A N 1
ATOM 1305 C CA . ASP A 1 180 ? 47.808 20.030 46.773 1.00 35.75 180 ASP A CA 1
ATOM 1306 C C . ASP A 1 180 ? 46.773 20.324 45.693 1.00 40.33 180 ASP A C 1
ATOM 1307 O O . ASP A 1 180 ? 45.563 20.181 45.927 1.00 38.57 180 ASP A O 1
ATOM 1312 N N . ILE A 1 181 ? 47.236 20.844 44.558 1.00 39.90 181 ILE A N 1
ATOM 1313 C CA . ILE A 1 181 ? 46.383 21.312 43.473 1.00 41.18 181 ILE A CA 1
ATOM 1314 C C . ILE A 1 181 ? 45.361 20.326 42.997 1.00 43.75 181 ILE A C 1
ATOM 1315 O O . ILE A 1 181 ? 45.595 19.116 42.992 1.00 45.24 181 ILE A O 1
ATOM 1320 N N . LEU A 1 182 ? 44.211 20.870 42.636 1.00 39.04 182 LEU A N 1
ATOM 1321 C CA . LEU A 1 182 ? 43.066 20.165 42.090 1.00 38.85 182 LEU A CA 1
ATOM 1322 C C . LEU A 1 182 ? 43.358 19.896 40.633 1.00 46.00 182 LEU A C 1
ATOM 1323 O O . LEU A 1 182 ? 44.248 20.538 40.071 1.00 47.17 182 LEU A O 1
ATOM 1328 N N . ASP A 1 183 ? 42.601 18.958 40.014 1.00 44.35 183 ASP A N 1
ATOM 1329 C CA . ASP A 1 183 ? 42.722 18.635 38.596 1.00 46.05 183 ASP A CA 1
ATOM 1330 C C . ASP A 1 183 ? 41.832 19.595 37.797 1.00 50.06 183 ASP A C 1
ATOM 1331 O O . ASP A 1 183 ? 40.606 19.471 37.832 1.00 51.36 183 ASP A O 1
ATOM 1336 N N . ALA A 1 184 ? 42.456 20.577 37.123 1.00 44.68 184 ALA A N 1
ATOM 1337 C CA . ALA A 1 184 ? 41.767 21.605 36.329 1.00 44.89 184 ALA A CA 1
ATOM 1338 C C . ALA A 1 184 ? 40.889 21.012 35.208 1.00 48.74 184 ALA A C 1
ATOM 1339 O O . ALA A 1 184 ? 39.918 21.647 34.767 1.00 47.77 184 ALA A O 1
ATOM 1341 N N . GLN A 1 185 ? 41.243 19.785 34.772 1.00 45.17 185 GLN A N 1
ATOM 1342 C CA . GLN A 1 185 ? 40.602 19.035 33.688 1.00 45.48 185 GLN A CA 1
ATOM 1343 C C . GLN A 1 185 ? 39.288 18.402 34.088 1.00 48.13 185 GLN A C 1
ATOM 1344 O O . GLN A 1 185 ? 38.475 18.115 33.199 1.00 48.91 185 GLN A O 1
ATOM 1350 N N . LEU A 1 186 ? 39.067 18.210 35.412 1.00 42.34 186 LEU A N 1
ATOM 1351 C CA . LEU A 1 186 ? 37.915 17.481 35.944 1.00 42.22 186 LEU A CA 1
ATOM 1352 C C . LEU A 1 186 ? 36.831 18.251 36.656 1.00 46.15 186 LEU A C 1
ATOM 1353 O O . LEU A 1 186 ? 37.093 18.854 37.700 1.00 44.37 186 LEU A O 1
ATOM 1358 N N . PRO A 1 187 ? 35.564 17.985 36.246 1.00 44.48 187 PRO A N 1
ATOM 1359 C CA . PRO A 1 187 ? 34.403 18.553 36.971 1.00 44.71 187 PRO A CA 1
ATOM 1360 C C . PRO A 1 187 ? 34.276 18.060 38.424 1.00 49.76 187 PRO A C 1
ATOM 1361 O O . PRO A 1 187 ? 33.577 18.664 39.234 1.00 50.65 187 PRO A O 1
ATOM 1365 N N . THR A 1 188 ? 34.922 16.935 38.729 1.00 45.52 188 THR A N 1
ATOM 1366 C CA . THR A 1 188 ? 34.896 16.270 40.030 1.00 44.69 188 THR A CA 1
ATOM 1367 C C . THR A 1 188 ? 35.966 16.779 41.005 1.00 47.70 188 THR A C 1
ATOM 1368 O O . THR A 1 188 ? 36.041 16.289 42.144 1.00 46.63 188 THR A O 1
ATOM 1372 N N . TRP A 1 189 ? 36.784 17.757 40.549 1.00 43.81 189 TRP A N 1
ATOM 1373 C CA . TRP A 1 189 ? 37.881 18.433 41.267 1.00 42.91 189 TRP A CA 1
ATOM 1374 C C . TRP A 1 189 ? 39.175 17.673 41.240 1.00 45.04 189 TRP A C 1
ATOM 1375 O O . TRP A 1 189 ? 40.239 18.285 41.200 1.00 43.48 189 TRP A O 1
ATOM 1386 N N . GLY A 1 190 ? 39.075 16.356 41.307 1.00 41.56 190 GLY A N 1
ATOM 1387 C CA . GLY A 1 190 ? 40.213 15.451 41.343 1.00 40.70 190 GLY A CA 1
ATOM 1388 C C . GLY A 1 190 ? 39.811 14.071 41.811 1.00 43.63 190 GLY A C 1
ATOM 1389 O O . GLY A 1 190 ? 38.624 13.738 41.824 1.00 43.58 190 GLY A O 1
ATOM 1390 N N . GLN A 1 191 ? 40.797 13.258 42.210 1.00 39.27 191 GLN A N 1
ATOM 1391 C CA . GLN A 1 191 ? 40.559 11.861 42.579 1.00 38.19 191 GLN A CA 1
ATOM 1392 C C . GLN A 1 191 ? 41.130 11.455 43.925 1.00 40.91 191 GLN A C 1
ATOM 1393 O O . GLN A 1 191 ? 42.068 12.078 44.429 1.00 38.43 191 GLN A O 1
ATOM 1399 N N . SER A 1 192 ? 40.580 10.365 44.483 1.00 37.86 192 SER A N 1
ATOM 1400 C CA . SER A 1 192 ? 41.079 9.797 45.724 1.00 37.33 192 SER A CA 1
ATOM 1401 C C . SER A 1 192 ? 42.338 8.944 45.429 1.00 43.55 192 SER A C 1
ATOM 1402 O O . SER A 1 192 ? 42.658 8.730 44.259 1.00 43.02 192 SER A O 1
ATOM 1405 N N . LEU A 1 193 ? 43.082 8.525 46.476 1.00 40.48 193 LEU A N 1
ATOM 1406 C CA . LEU A 1 193 ? 44.313 7.771 46.321 1.00 41.29 193 LEU A CA 1
ATOM 1407 C C . LEU A 1 193 ? 44.212 6.519 45.444 1.00 51.15 193 LEU A C 1
ATOM 1408 O O . LEU A 1 193 ? 43.169 5.866 45.375 1.00 50.21 193 LEU A O 1
ATOM 1413 N N . THR A 1 194 ? 45.315 6.234 44.738 1.00 51.47 194 THR A N 1
ATOM 1414 C CA . THR A 1 194 ? 45.500 5.077 43.878 1.00 53.33 194 THR A CA 1
ATOM 1415 C C . THR A 1 194 ? 46.739 4.301 44.357 1.00 62.75 194 THR A C 1
ATOM 1416 O O . THR A 1 194 ? 47.603 4.867 45.045 1.00 64.58 194 THR A O 1
ATOM 1420 N N . SER A 1 195 ? 46.842 3.025 43.969 1.00 60.56 195 SER A N 1
ATOM 1421 C CA . SER A 1 195 ? 47.928 2.126 44.350 1.00 61.20 195 SER A CA 1
ATOM 1422 C C . SER A 1 195 ? 49.295 2.452 43.743 1.00 70.40 195 SER A C 1
ATOM 1423 O O . SER A 1 195 ? 50.294 1.869 44.170 1.00 70.43 195 SER A O 1
ATOM 1426 N N . GLY A 1 196 ? 49.330 3.357 42.761 1.00 71.22 196 GLY A N 1
ATOM 1427 C CA . GLY A 1 196 ? 50.564 3.717 42.067 1.00 73.17 196 GLY A CA 1
ATOM 1428 C C . GLY A 1 196 ? 50.953 5.184 42.008 1.00 77.88 196 GLY A C 1
ATOM 1429 O O . GLY A 1 196 ? 50.607 5.989 42.885 1.00 75.55 196 GLY A O 1
ATOM 1430 N N . ALA A 1 197 ? 51.731 5.507 40.965 1.00 76.69 197 ALA A N 1
ATOM 1431 C CA . ALA A 1 197 ? 52.313 6.821 40.698 1.00 76.93 197 ALA A CA 1
ATOM 1432 C C . ALA A 1 197 ? 51.483 7.636 39.707 1.00 79.82 197 ALA A C 1
ATOM 1433 O O . ALA A 1 197 ? 51.143 7.149 38.617 1.00 79.55 197 ALA A O 1
ATOM 1435 N N . THR A 1 198 ? 51.185 8.902 40.093 1.00 74.10 198 THR A N 1
ATOM 1436 C CA . THR A 1 198 ? 50.365 9.856 39.323 1.00 72.06 198 THR A CA 1
ATOM 1437 C C . THR A 1 198 ? 51.113 11.209 39.154 1.00 72.85 198 THR A C 1
ATOM 1438 O O . THR A 1 198 ? 51.977 11.536 39.979 1.00 71.22 198 THR A O 1
ATOM 1442 N N . LEU A 1 199 ? 50.755 11.999 38.112 1.00 68.68 199 LEU A N 1
ATOM 1443 C CA . LEU A 1 199 ? 51.343 13.334 37.865 1.00 68.30 199 LEU A CA 1
ATOM 1444 C C . LEU A 1 199 ? 50.988 14.250 39.034 1.00 65.04 199 LEU A C 1
ATOM 1445 O O . LEU A 1 199 ? 51.875 14.846 39.648 1.00 63.29 199 LEU A O 1
ATOM 1450 N N . LEU A 1 200 ? 49.680 14.323 39.354 1.00 57.43 200 LEU A N 1
ATOM 1451 C CA . LEU A 1 200 ? 49.154 15.113 40.452 1.00 53.92 200 LEU A CA 1
ATOM 1452 C C . LEU A 1 200 ? 49.010 14.265 41.669 1.00 55.18 200 LEU A C 1
ATOM 1453 O O . LEU A 1 200 ? 48.647 13.094 41.553 1.00 55.28 200 LEU A O 1
ATOM 1458 N N . HIS A 1 201 ? 49.191 14.871 42.850 1.00 49.98 201 HIS A N 1
ATOM 1459 C CA . HIS A 1 201 ? 48.933 14.176 44.104 1.00 48.13 201 HIS A CA 1
ATOM 1460 C C . HIS A 1 201 ? 47.410 14.099 44.249 1.00 49.78 201 HIS A C 1
ATOM 1461 O O . HIS A 1 201 ? 46.705 15.089 44.021 1.00 49.59 201 HIS A O 1
ATOM 1468 N N . ASN A 1 202 ? 46.914 12.893 44.544 1.00 44.33 202 ASN A N 1
ATOM 1469 C CA . ASN A 1 202 ? 45.503 12.636 44.733 1.00 41.72 202 ASN A CA 1
ATOM 1470 C C . ASN A 1 202 ? 45.103 12.930 46.169 1.00 42.53 202 ASN A C 1
ATOM 1471 O O . ASN A 1 202 ? 45.949 13.178 47.039 1.00 39.45 202 ASN A O 1
ATOM 1476 N N . LYS A 1 203 ? 43.795 12.906 46.400 1.00 37.96 203 LYS A N 1
ATOM 1477 C CA . LYS A 1 203 ? 43.188 13.212 47.664 1.00 34.95 203 LYS A CA 1
ATOM 1478 C C . LYS A 1 203 ? 42.850 11.984 48.504 1.00 39.15 203 LYS A C 1
ATOM 1479 O O . LYS A 1 203 ? 42.786 10.881 47.984 1.00 39.40 203 LYS A O 1
ATOM 1485 N N . GLN A 1 204 ? 42.701 12.178 49.829 1.00 34.38 204 GLN A N 1
ATOM 1486 C CA . GLN A 1 204 ? 42.349 11.143 50.789 1.00 32.92 204 GLN A CA 1
ATOM 1487 C C . GLN A 1 204 ? 41.044 11.607 51.491 1.00 36.52 204 GLN A C 1
ATOM 1488 O O . GLN A 1 204 ? 41.060 12.226 52.569 1.00 35.95 204 GLN A O 1
ATOM 1494 N N . PRO A 1 205 ? 39.881 11.358 50.864 1.00 33.09 205 PRO A N 1
ATOM 1495 C CA . PRO A 1 205 ? 38.633 11.879 51.440 1.00 32.12 205 PRO A CA 1
ATOM 1496 C C . PRO A 1 205 ? 37.991 11.030 52.507 1.00 34.05 205 PRO A C 1
ATOM 1497 O O . PRO A 1 205 ? 38.176 9.798 52.529 1.00 35.61 205 PRO A O 1
ATOM 1501 N N . MET A 1 206 ? 37.167 11.690 53.349 1.00 29.05 206 MET A N 1
ATOM 1502 C CA . MET A 1 206 ? 36.309 11.017 54.328 1.00 29.20 206 MET A CA 1
ATOM 1503 C C . MET A 1 206 ? 34.931 11.071 53.708 1.00 35.07 206 MET A C 1
ATOM 1504 O O . MET A 1 206 ? 34.431 12.160 53.408 1.00 33.73 206 MET A O 1
ATOM 1509 N N . VAL A 1 207 ? 34.331 9.897 53.490 1.00 33.39 207 VAL A N 1
ATOM 1510 C CA . VAL A 1 207 ? 33.036 9.804 52.818 1.00 33.77 207 VAL A CA 1
ATOM 1511 C C . VAL A 1 207 ? 31.926 9.222 53.709 1.00 39.47 207 VAL A C 1
ATOM 1512 O O . VAL A 1 207 ? 32.153 8.224 54.383 1.00 41.36 207 VAL A O 1
ATOM 1516 N N . LYS A 1 208 ? 30.734 9.837 53.698 1.00 35.46 208 LYS A N 1
ATOM 1517 C CA . LYS A 1 208 ? 29.541 9.309 54.387 1.00 35.02 208 LYS A CA 1
ATOM 1518 C C . LYS A 1 208 ? 28.450 9.056 53.348 1.00 42.58 208 LYS A C 1
ATOM 1519 O O . LYS A 1 208 ? 28.103 9.952 52.579 1.00 42.93 208 LYS A O 1
ATOM 1525 N N . ASN A 1 209 ? 27.940 7.826 53.315 1.00 40.63 209 ASN A N 1
ATOM 1526 C CA . ASN A 1 209 ? 26.921 7.410 52.370 1.00 42.44 209 ASN A CA 1
ATOM 1527 C C . ASN A 1 209 ? 25.499 7.779 52.759 1.00 50.48 209 ASN A C 1
ATOM 1528 O O . ASN A 1 209 ? 24.943 7.218 53.709 1.00 51.21 209 ASN A O 1
ATOM 1533 N N . PHE A 1 210 ? 24.885 8.677 51.976 1.00 48.85 210 PHE A N 1
ATOM 1534 C CA . PHE A 1 210 ? 23.472 9.029 52.143 1.00 48.87 210 PHE A CA 1
ATOM 1535 C C . PHE A 1 210 ? 22.707 8.017 51.280 1.00 54.19 210 PHE A C 1
ATOM 1536 O O . PHE A 1 210 ? 21.822 7.333 51.796 1.00 54.23 210 PHE A O 1
ATOM 1544 N N . GLY A 1 211 ? 23.127 7.876 50.012 1.00 52.16 211 GLY A N 1
ATOM 1545 C CA . GLY A 1 211 ? 22.642 6.869 49.072 1.00 53.76 211 GLY A CA 1
ATOM 1546 C C . GLY A 1 211 ? 21.428 7.172 48.224 1.00 61.00 211 GLY A C 1
ATOM 1547 O O . GLY A 1 211 ? 21.341 6.714 47.083 1.00 61.67 211 GLY A O 1
ATOM 1548 N N . LEU A 1 212 ? 20.454 7.883 48.790 1.00 59.15 212 LEU A N 1
ATOM 1549 C CA . LEU A 1 212 ? 19.211 8.240 48.098 1.00 59.81 212 LEU A CA 1
ATOM 1550 C C . LEU A 1 212 ? 19.446 9.428 47.161 1.00 66.22 212 LEU A C 1
ATOM 1551 O O . LEU A 1 212 ? 20.407 10.184 47.352 1.00 64.84 212 LEU A O 1
ATOM 1556 N N . GLU A 1 213 ? 18.604 9.566 46.125 1.00 65.63 213 GLU A N 1
ATOM 1557 C CA . GLU A 1 213 ? 18.756 10.641 45.139 1.00 66.60 213 GLU A CA 1
ATOM 1558 C C . GLU A 1 213 ? 18.449 12.069 45.631 1.00 73.24 213 GLU A C 1
ATOM 1559 O O . GLU A 1 213 ? 19.004 13.023 45.077 1.00 75.17 213 GLU A O 1
ATOM 1565 N N . ARG A 1 214 ? 17.576 12.231 46.647 1.00 68.86 214 ARG A N 1
ATOM 1566 C CA . ARG A 1 214 ? 17.218 13.556 47.181 1.00 67.46 214 ARG A CA 1
ATOM 1567 C C . ARG A 1 214 ? 17.144 13.568 48.711 1.00 68.42 214 ARG A C 1
ATOM 1568 O O . ARG A 1 214 ? 16.774 12.556 49.317 1.00 66.51 214 ARG A O 1
ATOM 1576 N N . ILE A 1 215 ? 17.495 14.729 49.324 1.00 63.55 215 ILE A N 1
ATOM 1577 C CA . ILE A 1 215 ? 17.449 15.008 50.769 1.00 62.12 215 ILE A CA 1
ATOM 1578 C C . ILE A 1 215 ? 16.034 14.703 51.327 1.00 67.37 215 ILE A C 1
ATOM 1579 O O . ILE A 1 215 ? 15.919 14.097 52.403 1.00 67.39 215 ILE A O 1
ATOM 1584 N N . ASN A 1 216 ? 14.970 15.110 50.574 1.00 63.82 216 ASN A N 1
ATOM 1585 C CA . ASN A 1 216 ? 13.560 14.923 50.926 1.00 64.59 216 ASN A CA 1
ATOM 1586 C C . ASN A 1 216 ? 13.185 13.455 51.169 1.00 68.22 216 ASN A C 1
ATOM 1587 O O . ASN A 1 216 ? 12.352 13.188 52.038 1.00 69.36 216 ASN A O 1
ATOM 1592 N N . GLU A 1 217 ? 13.851 12.508 50.444 1.00 62.32 217 GLU A N 1
ATOM 1593 C CA . GLU A 1 217 ? 13.665 11.053 50.538 1.00 61.21 217 GLU A CA 1
ATOM 1594 C C . GLU A 1 217 ? 13.854 10.472 51.933 1.00 63.64 217 GLU A C 1
ATOM 1595 O O . GLU A 1 217 ? 13.242 9.452 52.234 1.00 64.19 217 GLU A O 1
ATOM 1601 N N . ASN A 1 218 ? 14.701 11.101 52.778 1.00 58.55 218 ASN A N 1
ATOM 1602 C CA . ASN A 1 218 ? 14.963 10.714 54.173 1.00 57.43 218 ASN A CA 1
ATOM 1603 C C . ASN A 1 218 ? 15.796 11.803 54.843 1.00 64.17 218 ASN A C 1
ATOM 1604 O O . ASN A 1 218 ? 17.028 11.729 54.858 1.00 63.69 218 ASN A O 1
ATOM 1609 N N . LYS A 1 219 ? 15.110 12.824 55.389 1.00 62.36 219 LYS A N 1
ATOM 1610 C CA . LYS A 1 219 ? 15.727 13.975 56.041 1.00 61.22 219 LYS A CA 1
ATOM 1611 C C . LYS A 1 219 ? 16.490 13.591 57.305 1.00 64.81 219 LYS A C 1
ATOM 1612 O O . LYS A 1 219 ? 17.590 14.094 57.514 1.00 63.98 219 LYS A O 1
ATOM 1618 N N . ASP A 1 220 ? 15.932 12.681 58.125 1.00 62.07 220 ASP A N 1
ATOM 1619 C CA . ASP A 1 220 ? 16.565 12.189 59.354 1.00 60.53 220 ASP A CA 1
ATOM 1620 C C . ASP A 1 220 ? 17.899 11.478 59.060 1.00 60.97 220 ASP A C 1
ATOM 1621 O O . ASP A 1 220 ? 18.859 11.640 59.824 1.00 59.97 220 ASP A O 1
ATOM 1626 N N . LEU A 1 221 ? 17.955 10.695 57.954 1.00 55.04 221 LEU A N 1
ATOM 1627 C CA . LEU A 1 221 ? 19.168 9.983 57.545 1.00 52.36 221 LEU A CA 1
ATOM 1628 C C . LEU A 1 221 ? 20.206 10.968 57.050 1.00 53.12 221 LEU A C 1
ATOM 1629 O O . LEU A 1 221 ? 21.372 10.825 57.411 1.00 52.00 221 LEU A O 1
ATOM 1634 N N . TYR A 1 222 ? 19.794 11.984 56.258 1.00 48.62 222 TYR A N 1
ATOM 1635 C CA . TYR A 1 222 ? 20.713 13.032 55.802 1.00 46.54 222 TYR A CA 1
ATOM 1636 C C . TYR A 1 222 ? 21.351 13.723 57.016 1.00 48.59 222 TYR A C 1
ATOM 1637 O O . TYR A 1 222 ? 22.579 13.878 57.069 1.00 46.47 222 TYR A O 1
ATOM 1646 N N . LEU A 1 223 ? 20.530 14.025 58.035 1.00 45.19 223 LEU A N 1
ATOM 1647 C CA . LEU A 1 223 ? 21.019 14.647 59.264 1.00 43.76 223 LEU A CA 1
ATOM 1648 C C . LEU A 1 223 ? 21.932 13.737 60.122 1.00 45.45 223 LEU A C 1
ATOM 1649 O O . LEU A 1 223 ? 22.835 14.257 60.779 1.00 44.28 223 LEU A O 1
ATOM 1654 N N . GLU A 1 224 ? 21.744 12.382 60.065 1.00 41.55 224 GLU A N 1
ATOM 1655 C CA . GLU A 1 224 ? 22.606 11.406 60.752 1.00 40.01 224 GLU A CA 1
ATOM 1656 C C . GLU A 1 224 ? 23.969 11.408 60.077 1.00 45.08 224 GLU A C 1
ATOM 1657 O O . GLU A 1 224 ? 24.996 11.365 60.763 1.00 43.94 224 GLU A O 1
ATOM 1663 N N . CYS A 1 225 ? 23.974 11.460 58.721 1.00 43.24 225 CYS A N 1
ATOM 1664 C CA . CYS A 1 225 ? 25.184 11.531 57.905 1.00 43.22 225 CYS A CA 1
ATOM 1665 C C . CYS A 1 225 ? 26.012 12.730 58.332 1.00 45.30 225 CYS A C 1
ATOM 1666 O O . CYS A 1 225 ? 27.189 12.559 58.636 1.00 45.73 225 CYS A O 1
ATOM 1669 N N . ILE A 1 226 ? 25.385 13.925 58.414 1.00 39.93 226 ILE A N 1
ATOM 1670 C CA . ILE A 1 226 ? 26.044 15.170 58.841 1.00 38.53 226 ILE A CA 1
ATOM 1671 C C . ILE A 1 226 ? 26.634 14.999 60.242 1.00 42.74 226 ILE A C 1
ATOM 1672 O O . ILE A 1 226 ? 27.818 15.279 60.434 1.00 41.82 226 ILE A O 1
ATOM 1677 N N . SER A 1 227 ? 25.830 14.457 61.194 1.00 39.80 227 SER A N 1
ATOM 1678 C CA . SER A 1 227 ? 26.272 14.185 62.569 1.00 37.58 227 SER A CA 1
ATOM 1679 C C . SER A 1 227 ? 27.537 13.325 62.584 1.00 41.55 227 SER A C 1
ATOM 1680 O O . SER A 1 227 ? 28.484 13.662 63.298 1.00 41.31 227 SER A O 1
ATOM 1683 N N . GLN A 1 228 ? 27.560 12.238 61.771 1.00 38.50 228 GLN A N 1
ATOM 1684 C CA . GLN A 1 228 ? 28.677 11.300 61.648 1.00 38.32 228 GLN A CA 1
ATOM 1685 C C . GLN A 1 228 ? 29.931 11.939 61.048 1.00 42.53 228 GLN A C 1
ATOM 1686 O O . GLN A 1 228 ? 31.039 11.650 61.519 1.00 42.28 228 GLN A O 1
ATOM 1692 N N . LEU A 1 229 ? 29.756 12.793 60.004 1.00 36.88 229 LEU A N 1
ATOM 1693 C CA . LEU A 1 229 ? 30.861 13.477 59.358 1.00 34.67 229 LEU A CA 1
ATOM 1694 C C . LEU A 1 229 ? 31.434 14.490 60.298 1.00 37.45 229 LEU A C 1
ATOM 1695 O O . LEU A 1 229 ? 32.654 14.576 60.426 1.00 37.45 229 LEU A O 1
ATOM 1700 N N . GLY A 1 230 ? 30.559 15.198 61.000 1.00 33.83 230 GLY A N 1
ATOM 1701 C CA . GLY A 1 230 ? 30.944 16.201 61.987 1.00 33.29 230 GLY A CA 1
ATOM 1702 C C . GLY A 1 230 ? 31.865 15.637 63.038 1.00 37.07 230 GLY A C 1
ATOM 1703 O O . GLY A 1 230 ? 32.884 16.241 63.349 1.00 37.08 230 GLY A O 1
ATOM 1704 N N . GLN A 1 231 ? 31.538 14.449 63.542 1.00 35.52 231 GLN A N 1
ATOM 1705 C CA . GLN A 1 231 ? 32.298 13.745 64.575 1.00 35.67 231 GLN A CA 1
ATOM 1706 C C . GLN A 1 231 ? 33.729 13.443 64.122 1.00 39.52 231 GLN A C 1
ATOM 1707 O O . GLN A 1 231 ? 34.675 13.824 64.825 1.00 41.48 231 GLN A O 1
ATOM 1713 N N . VAL A 1 232 ? 33.881 12.724 62.989 1.00 32.86 232 VAL A N 1
ATOM 1714 C CA . VAL A 1 232 ? 35.188 12.388 62.445 1.00 31.79 232 VAL A CA 1
ATOM 1715 C C . VAL A 1 232 ? 35.996 13.641 61.984 1.00 33.73 232 VAL A C 1
ATOM 1716 O O . VAL A 1 232 ? 37.201 13.717 62.238 1.00 32.79 232 VAL A O 1
ATOM 1720 N N . VAL A 1 233 ? 35.312 14.666 61.454 1.00 29.06 233 VAL A N 1
ATOM 1721 C CA . VAL A 1 233 ? 35.959 15.946 61.118 1.00 28.98 233 VAL A CA 1
ATOM 1722 C C . VAL A 1 233 ? 36.613 16.606 62.397 1.00 33.39 233 VAL A C 1
ATOM 1723 O O . VAL A 1 233 ? 37.771 17.056 62.358 1.00 32.46 233 VAL A O 1
ATOM 1727 N N . GLY A 1 234 ? 35.878 16.606 63.513 1.00 30.49 234 GLY A N 1
ATOM 1728 C CA . GLY A 1 234 ? 36.374 17.106 64.796 1.00 29.30 234 GLY A CA 1
ATOM 1729 C C . GLY A 1 234 ? 37.632 16.382 65.252 1.00 34.00 234 GLY A C 1
ATOM 1730 O O . GLY A 1 234 ? 38.578 17.026 65.705 1.00 33.52 234 GLY A O 1
ATOM 1731 N N . GLN A 1 235 ? 37.658 15.022 65.109 1.00 30.13 235 GLN A N 1
ATOM 1732 C CA . GLN A 1 235 ? 38.783 14.167 65.458 1.00 29.73 235 GLN A CA 1
ATOM 1733 C C . GLN A 1 235 ? 40.041 14.459 64.609 1.00 35.60 235 GLN A C 1
ATOM 1734 O O . GLN A 1 235 ? 41.139 14.548 65.167 1.00 37.99 235 GLN A O 1
ATOM 1740 N N . ARG A 1 236 ? 39.885 14.622 63.283 1.00 30.88 236 ARG A N 1
ATOM 1741 C CA . ARG A 1 236 ? 40.948 15.026 62.352 1.00 30.99 236 ARG A CA 1
ATOM 1742 C C . ARG A 1 236 ? 41.545 16.419 62.718 1.00 34.43 236 ARG A C 1
ATOM 1743 O O . ARG A 1 236 ? 42.777 16.548 62.787 1.00 34.49 236 ARG A O 1
ATOM 1751 N N . LEU A 1 237 ? 40.689 17.460 62.927 1.00 29.20 237 LEU A N 1
ATOM 1752 C CA . LEU A 1 237 ? 41.202 18.792 63.300 1.00 28.80 237 LEU A CA 1
ATOM 1753 C C . LEU A 1 237 ? 41.935 18.729 64.643 1.00 35.11 237 LEU A C 1
ATOM 1754 O O . LEU A 1 237 ? 42.976 19.378 64.831 1.00 37.40 237 LEU A O 1
ATOM 1759 N N . HIS A 1 238 ? 41.428 17.919 65.568 1.00 29.98 238 HIS A N 1
ATOM 1760 C CA . HIS A 1 238 ? 42.091 17.805 66.845 1.00 29.69 238 HIS A CA 1
ATOM 1761 C C . HIS A 1 238 ? 43.530 17.275 66.697 1.00 37.71 238 HIS A C 1
ATOM 1762 O O . HIS A 1 238 ? 44.433 17.742 67.399 1.00 38.38 238 HIS A O 1
ATOM 1769 N N . LEU A 1 239 ? 43.731 16.333 65.751 1.00 33.59 239 LEU A N 1
ATOM 1770 C CA . LEU A 1 239 ? 45.022 15.714 65.520 1.00 32.05 239 LEU A CA 1
ATOM 1771 C C . LEU A 1 239 ? 45.899 16.363 64.456 1.00 35.86 239 LEU A C 1
ATOM 1772 O O . LEU A 1 239 ? 47.081 16.045 64.412 1.00 36.78 239 LEU A O 1
ATOM 1777 N N . ASP A 1 240 ? 45.350 17.214 63.567 1.00 31.32 240 ASP A N 1
ATOM 1778 C CA . ASP A 1 240 ? 46.118 17.773 62.454 1.00 29.59 240 ASP A CA 1
ATOM 1779 C C . ASP A 1 240 ? 46.296 19.289 62.530 1.00 33.66 240 ASP A C 1
ATOM 1780 O O . ASP A 1 240 ? 45.395 20.031 62.142 1.00 34.68 240 ASP A O 1
ATOM 1785 N N . PRO A 1 241 ? 47.475 19.769 62.990 1.00 30.82 241 PRO A N 1
ATOM 1786 C CA . PRO A 1 241 ? 47.681 21.236 63.127 1.00 31.04 241 PRO A CA 1
ATOM 1787 C C . PRO A 1 241 ? 47.490 22.068 61.879 1.00 38.17 241 PRO A C 1
ATOM 1788 O O . PRO A 1 241 ? 46.930 23.165 61.953 1.00 36.88 241 PRO A O 1
ATOM 1792 N N . GLN A 1 242 ? 47.986 21.549 60.742 1.00 38.40 242 GLN A N 1
ATOM 1793 C CA . GLN A 1 242 ? 47.917 22.198 59.435 1.00 39.64 242 GLN A CA 1
ATOM 1794 C C . GLN A 1 242 ? 46.492 22.367 58.990 1.00 43.99 242 GLN A C 1
ATOM 1795 O O . GLN A 1 242 ? 46.142 23.446 58.538 1.00 45.57 242 GLN A O 1
ATOM 1801 N N . VAL A 1 243 ? 45.653 21.328 59.150 1.00 38.89 243 VAL A N 1
ATOM 1802 C CA . VAL A 1 243 ? 44.230 21.371 58.774 1.00 36.98 243 VAL A CA 1
ATOM 1803 C C . VAL A 1 243 ? 43.463 22.261 59.746 1.00 37.20 243 VAL A C 1
ATOM 1804 O O . VAL A 1 243 ? 42.666 23.077 59.282 1.00 37.88 243 VAL A O 1
ATOM 1808 N N . ARG A 1 244 ? 43.766 22.166 61.073 1.00 31.18 244 ARG A N 1
ATOM 1809 C CA . ARG A 1 244 ? 43.161 22.980 62.143 1.00 30.57 244 ARG A CA 1
ATOM 1810 C C . ARG A 1 244 ? 43.354 24.499 61.860 1.00 40.50 244 ARG A C 1
ATOM 1811 O O . ARG A 1 244 ? 42.371 25.257 61.896 1.00 42.33 244 ARG A O 1
ATOM 1819 N N . ARG A 1 245 ? 44.600 24.911 61.515 1.00 37.08 245 ARG A N 1
ATOM 1820 C CA . ARG A 1 245 ? 44.944 26.282 61.161 1.00 37.64 245 ARG A CA 1
ATOM 1821 C C . ARG A 1 245 ? 44.286 26.728 59.897 1.00 42.86 245 ARG A C 1
ATOM 1822 O O . ARG A 1 245 ? 44.070 27.927 59.745 1.00 43.31 245 ARG A O 1
ATOM 1830 N N . SER A 1 246 ? 44.003 25.782 58.962 1.00 39.41 246 SER A N 1
ATOM 1831 C CA . SER A 1 246 ? 43.431 26.072 57.641 1.00 39.12 246 SER A CA 1
ATOM 1832 C C . SER A 1 246 ? 41.904 26.296 57.640 1.00 44.91 246 SER A C 1
ATOM 1833 O O . SER A 1 246 ? 41.410 27.197 56.957 1.00 46.00 246 SER A O 1
ATOM 1836 N N . GLY A 1 247 ? 41.176 25.503 58.414 1.00 40.64 247 GLY A N 1
ATOM 1837 C CA . GLY A 1 247 ? 39.733 25.651 58.507 1.00 40.47 247 GLY A CA 1
ATOM 1838 C C . GLY A 1 247 ? 38.956 24.800 57.530 1.00 46.67 247 GLY A C 1
ATOM 1839 O O . GLY A 1 247 ? 39.483 23.834 56.968 1.00 48.37 247 GLY A O 1
ATOM 1840 N N . CYS A 1 248 ? 37.686 25.156 57.323 1.00 43.57 248 CYS A N 1
ATOM 1841 C CA . CYS A 1 248 ? 36.767 24.404 56.471 1.00 43.28 248 CYS A CA 1
ATOM 1842 C C . CYS A 1 248 ? 36.049 25.313 55.517 1.00 43.70 248 CYS A C 1
ATOM 1843 O O . CYS A 1 248 ? 35.795 26.481 55.846 1.00 40.90 248 CYS A O 1
ATOM 1846 N N . ILE A 1 249 ? 35.713 24.760 54.327 1.00 38.17 249 ILE A N 1
ATOM 1847 C CA . ILE A 1 249 ? 34.869 25.397 53.331 1.00 37.46 249 ILE A CA 1
ATOM 1848 C C . ILE A 1 249 ? 33.740 24.393 53.110 1.00 42.00 249 ILE A C 1
ATOM 1849 O O . ILE A 1 249 ? 33.976 23.268 52.647 1.00 41.61 249 ILE A O 1
ATOM 1854 N N . VAL A 1 250 ? 32.527 24.772 53.545 1.00 38.02 250 VAL A N 1
ATOM 1855 C CA . VAL A 1 250 ? 31.357 23.890 53.531 1.00 36.60 250 VAL A CA 1
ATOM 1856 C C . VAL A 1 250 ? 30.326 24.247 52.473 1.00 42.82 250 VAL A C 1
ATOM 1857 O O . VAL A 1 250 ? 29.751 25.340 52.478 1.00 43.82 250 VAL A O 1
ATOM 1861 N N . ASP A 1 251 ? 30.061 23.301 51.582 1.00 39.98 251 ASP A N 1
ATOM 1862 C CA . ASP A 1 251 ? 29.019 23.474 50.563 1.00 40.41 251 ASP A CA 1
ATOM 1863 C C . ASP A 1 251 ? 27.780 22.739 51.035 1.00 45.70 251 ASP A C 1
ATOM 1864 O O . ASP A 1 251 ? 27.888 21.631 51.555 1.00 44.99 251 ASP A O 1
ATOM 1869 N N . THR A 1 252 ? 26.622 23.390 50.924 1.00 44.06 252 THR A N 1
ATOM 1870 C CA . THR A 1 252 ? 25.320 22.881 51.370 1.00 44.74 252 THR A CA 1
ATOM 1871 C C . THR A 1 252 ? 24.418 22.586 50.144 1.00 52.17 252 THR A C 1
ATOM 1872 O O . THR A 1 252 ? 24.702 23.115 49.063 1.00 51.33 252 THR A O 1
ATOM 1876 N N . PRO A 1 253 ? 23.311 21.798 50.275 1.00 51.39 253 PRO A N 1
ATOM 1877 C CA . PRO A 1 253 ? 22.400 21.639 49.134 1.00 53.30 253 PRO A CA 1
ATOM 1878 C C . PRO A 1 253 ? 21.589 22.929 48.947 1.00 61.20 253 PRO A C 1
ATOM 1879 O O . PRO A 1 253 ? 21.564 23.750 49.870 1.00 61.22 253 PRO A O 1
ATOM 1883 N N . SER A 1 254 ? 20.967 23.140 47.750 1.00 60.95 254 SER A N 1
ATOM 1884 C CA . SER A 1 254 ? 20.150 24.321 47.392 1.00 62.33 254 SER A CA 1
ATOM 1885 C C . SER A 1 254 ? 19.106 24.665 48.462 1.00 67.14 254 SER A C 1
ATOM 1886 O O . SER A 1 254 ? 18.537 23.760 49.067 1.00 66.56 254 SER A O 1
ATOM 1889 N N . ILE A 1 255 ? 18.867 25.965 48.704 1.00 66.47 255 ILE A N 1
ATOM 1890 C CA . ILE A 1 255 ? 17.889 26.455 49.693 1.00 68.66 255 ILE A CA 1
ATOM 1891 C C . ILE A 1 255 ? 16.498 25.817 49.476 1.00 78.22 255 ILE A C 1
ATOM 1892 O O . ILE A 1 255 ? 15.817 25.458 50.446 1.00 79.07 255 ILE A O 1
ATOM 1897 N N . SER A 1 256 ? 16.128 25.638 48.194 1.00 76.95 256 SER A N 1
ATOM 1898 C CA . SER A 1 256 ? 14.887 25.015 47.738 1.00 79.06 256 SER A CA 1
ATOM 1899 C C . SER A 1 256 ? 14.749 23.567 48.235 1.00 82.99 256 SER A C 1
ATOM 1900 O O . SER A 1 256 ? 13.642 23.153 48.595 1.00 85.04 256 SER A O 1
ATOM 1903 N N . GLN A 1 257 ? 15.868 22.813 48.267 1.00 76.51 257 GLN A N 1
ATOM 1904 C CA . GLN A 1 257 ? 15.906 21.414 48.712 1.00 75.27 257 GLN A CA 1
ATOM 1905 C C . GLN A 1 257 ? 15.689 21.255 50.225 1.00 78.54 257 GLN A C 1
ATOM 1906 O O . GLN A 1 257 ? 15.340 20.160 50.678 1.00 77.95 257 GLN A O 1
ATOM 1912 N N . LEU A 1 258 ? 15.898 22.332 50.999 1.00 75.56 258 LEU A N 1
ATOM 1913 C CA . LEU A 1 258 ? 15.750 22.334 52.459 1.00 75.58 258 LEU A CA 1
ATOM 1914 C C . LEU A 1 258 ? 14.375 22.872 52.909 1.00 82.30 258 LEU A C 1
ATOM 1915 O O . LEU A 1 258 ? 13.688 23.542 52.129 1.00 83.75 258 LEU A O 1
ATOM 1920 N N . ASP A 1 259 ? 14.002 22.616 54.186 1.00 78.45 259 ASP A N 1
ATOM 1921 C CA . ASP A 1 259 ? 12.763 23.088 54.821 1.00 79.32 259 ASP A CA 1
ATOM 1922 C C . ASP A 1 259 ? 12.713 24.620 54.852 1.00 84.17 259 ASP A C 1
ATOM 1923 O O . ASP A 1 259 ? 13.753 25.275 54.762 1.00 82.93 259 ASP A O 1
ATOM 1928 N N . GLU A 1 260 ? 11.508 25.182 55.023 1.00 83.23 260 GLU A N 1
ATOM 1929 C CA . GLU A 1 260 ? 11.277 26.627 55.096 1.00 84.07 260 GLU A CA 1
ATOM 1930 C C . GLU A 1 260 ? 11.988 27.270 56.304 1.00 84.56 260 GLU A C 1
ATOM 1931 O O . GLU A 1 260 ? 12.575 28.338 56.165 1.00 82.58 260 GLU A O 1
ATOM 1937 N N . ASN A 1 261 ? 11.965 26.592 57.463 1.00 80.28 261 ASN A N 1
ATOM 1938 C CA . ASN A 1 261 ? 12.578 27.051 58.714 1.00 79.09 261 ASN A CA 1
ATOM 1939 C C . ASN A 1 261 ? 14.129 27.048 58.672 1.00 82.03 261 ASN A C 1
ATOM 1940 O O . ASN A 1 261 ? 14.772 27.681 59.526 1.00 81.32 261 ASN A O 1
ATOM 1945 N N . LEU A 1 262 ? 14.713 26.298 57.688 1.00 76.51 262 LEU A N 1
ATOM 1946 C CA . LEU A 1 262 ? 16.150 26.096 57.478 1.00 73.52 262 LEU A CA 1
ATOM 1947 C C . LEU A 1 262 ? 16.784 25.381 58.677 1.00 75.33 262 LEU A C 1
ATOM 1948 O O . LEU A 1 262 ? 17.943 25.636 59.033 1.00 74.83 262 LEU A O 1
ATOM 1953 N N . ALA A 1 263 ? 16.011 24.457 59.282 1.00 69.75 263 ALA A N 1
ATOM 1954 C CA . ALA A 1 263 ? 16.403 23.664 60.449 1.00 67.38 263 ALA A CA 1
ATOM 1955 C C . ALA A 1 263 ? 17.680 22.842 60.211 1.00 65.21 263 ALA A C 1
ATOM 1956 O O . ALA A 1 263 ? 18.451 22.593 61.150 1.00 63.66 263 ALA A O 1
ATOM 1958 N N . GLU A 1 264 ? 17.893 22.440 58.948 1.00 58.12 264 GLU A N 1
ATOM 1959 C CA . GLU A 1 264 ? 19.044 21.649 58.514 1.00 55.75 264 GLU A CA 1
ATOM 1960 C C . GLU A 1 264 ? 20.323 22.454 58.614 1.00 55.25 264 GLU A C 1
ATOM 1961 O O . GLU A 1 264 ? 21.354 21.884 58.960 1.00 53.91 264 GLU A O 1
ATOM 1967 N N . LEU A 1 265 ? 20.256 23.782 58.364 1.00 49.42 265 LEU A N 1
ATOM 1968 C CA . LEU A 1 265 ? 21.431 24.644 58.493 1.00 47.54 265 LEU A CA 1
ATOM 1969 C C . LEU A 1 265 ? 21.851 24.794 59.937 1.00 52.41 265 LEU A C 1
ATOM 1970 O O . LEU A 1 265 ? 23.047 24.859 60.211 1.00 53.70 265 LEU A O 1
ATOM 1975 N N . HIS A 1 266 ? 20.887 24.786 60.869 1.00 48.52 266 HIS A N 1
ATOM 1976 C CA . HIS A 1 266 ? 21.183 24.853 62.304 1.00 47.45 266 HIS A CA 1
ATOM 1977 C C . HIS A 1 266 ? 21.986 23.644 62.697 1.00 46.54 266 HIS A C 1
ATOM 1978 O O . HIS A 1 266 ? 23.001 23.788 63.373 1.00 45.10 266 HIS A O 1
ATOM 1985 N N . HIS A 1 267 ? 21.559 22.452 62.215 1.00 42.36 267 HIS A N 1
ATOM 1986 C CA . HIS A 1 267 ? 22.224 21.171 62.441 1.00 41.19 267 HIS A CA 1
ATOM 1987 C C . HIS A 1 267 ? 23.653 21.204 61.878 1.00 45.90 267 HIS A C 1
ATOM 1988 O O . HIS A 1 267 ? 24.604 20.924 62.632 1.00 46.39 267 HIS A O 1
ATOM 1995 N N . ILE A 1 268 ? 23.813 21.635 60.583 1.00 40.42 268 ILE A N 1
ATOM 1996 C CA . ILE A 1 268 ? 25.103 21.789 59.907 1.00 38.67 268 ILE A CA 1
ATOM 1997 C C . ILE A 1 268 ? 26.033 22.684 60.745 1.00 44.98 268 ILE A C 1
ATOM 1998 O O . ILE A 1 268 ? 27.127 22.246 61.106 1.00 45.03 268 ILE A O 1
ATOM 2003 N N . ILE A 1 269 ? 25.578 23.901 61.093 1.00 42.14 269 ILE A N 1
ATOM 2004 C CA . ILE A 1 269 ? 26.339 24.843 61.925 1.00 42.09 269 ILE A CA 1
ATOM 2005 C C . ILE A 1 269 ? 26.806 24.214 63.261 1.00 49.87 269 ILE A C 1
ATOM 2006 O O . ILE A 1 269 ? 27.981 24.354 63.630 1.00 52.36 269 ILE A O 1
ATOM 2011 N N . GLU A 1 270 ? 25.913 23.506 63.958 1.00 45.61 270 GLU A N 1
ATOM 2012 C CA . GLU A 1 270 ? 26.252 22.859 65.231 1.00 45.07 270 GLU A CA 1
ATOM 2013 C C . GLU A 1 270 ? 27.282 21.732 65.040 1.00 49.57 270 GLU A C 1
ATOM 2014 O O . GLU A 1 270 ? 28.340 21.759 65.670 1.00 50.36 270 GLU A O 1
ATOM 2020 N N . LYS A 1 271 ? 26.974 20.758 64.153 1.00 44.43 271 LYS A N 1
ATOM 2021 C CA . LYS A 1 271 ? 27.811 19.580 63.902 1.00 42.38 271 LYS A CA 1
ATOM 2022 C C . LYS A 1 271 ? 29.155 19.855 63.255 1.00 43.88 271 LYS A C 1
ATOM 2023 O O . LYS A 1 271 ? 30.091 19.097 63.454 1.00 43.39 271 LYS A O 1
ATOM 2029 N N . LEU A 1 272 ? 29.255 20.931 62.484 1.00 40.73 272 LEU A N 1
ATOM 2030 C CA . LEU A 1 272 ? 30.487 21.275 61.793 1.00 39.55 272 LEU A CA 1
ATOM 2031 C C . LEU A 1 272 ? 31.213 22.473 62.383 1.00 41.64 272 LEU A C 1
ATOM 2032 O O . LEU A 1 272 ? 32.290 22.846 61.902 1.00 40.38 272 LEU A O 1
ATOM 2037 N N . ASN A 1 273 ? 30.658 23.018 63.499 1.00 38.24 273 ASN A N 1
ATOM 2038 C CA . ASN A 1 273 ? 31.221 24.126 64.274 1.00 37.03 273 ASN A CA 1
ATOM 2039 C C . ASN A 1 273 ? 31.529 25.330 63.393 1.00 40.05 273 ASN A C 1
ATOM 2040 O O . ASN A 1 273 ? 32.632 25.897 63.417 1.00 39.44 273 ASN A O 1
ATOM 2045 N N . VAL A 1 274 ? 30.533 25.691 62.589 1.00 34.31 274 VAL A N 1
ATOM 2046 C CA . VAL A 1 274 ? 30.622 26.770 61.629 1.00 33.61 274 VAL A CA 1
ATOM 2047 C C . VAL A 1 274 ? 30.613 28.087 62.378 1.00 39.82 274 VAL A C 1
ATOM 2048 O O . VAL A 1 274 ? 29.775 28.283 63.275 1.00 40.08 274 VAL A O 1
ATOM 2052 N N . ASN A 1 275 ? 31.540 28.991 61.994 1.00 36.05 275 ASN A N 1
ATOM 2053 C CA . ASN A 1 275 ? 31.672 30.297 62.601 1.00 36.00 275 ASN A CA 1
ATOM 2054 C C . ASN A 1 275 ? 31.468 31.490 61.652 1.00 42.08 275 ASN A C 1
ATOM 2055 O O . ASN A 1 275 ? 31.301 32.615 62.122 1.00 43.80 275 ASN A O 1
ATOM 2060 N N . ILE A 1 276 ? 31.452 31.243 60.323 1.00 38.80 276 ILE A N 1
ATOM 2061 C CA . ILE A 1 276 ? 31.247 32.239 59.241 1.00 37.92 276 ILE A CA 1
ATOM 2062 C C . ILE A 1 276 ? 30.270 31.694 58.216 1.00 41.61 276 ILE A C 1
ATOM 2063 O O . ILE A 1 276 ? 30.397 30.540 57.792 1.00 40.10 276 ILE A O 1
ATOM 2068 N N . MET A 1 277 ? 29.352 32.547 57.761 1.00 40.84 277 MET A N 1
ATOM 2069 C CA . MET A 1 277 ? 28.383 32.197 56.724 1.00 41.70 277 MET A CA 1
ATOM 2070 C C . MET A 1 277 ? 28.481 33.136 55.522 1.00 46.63 277 MET A C 1
ATOM 2071 O O . MET A 1 277 ? 28.529 34.353 55.690 1.00 47.81 277 MET A O 1
ATOM 2076 N N . LEU A 1 278 ? 28.493 32.570 54.318 1.00 43.23 278 LEU A N 1
ATOM 2077 C CA . LEU A 1 278 ? 28.491 33.327 53.066 1.00 44.28 278 LEU A CA 1
ATOM 2078 C C . LEU A 1 278 ? 27.175 33.050 52.345 1.00 51.18 278 LEU A C 1
ATOM 2079 O O . LEU A 1 278 ? 26.863 31.889 52.028 1.00 50.85 278 LEU A O 1
ATOM 2084 N N . VAL A 1 279 ? 26.416 34.118 52.081 1.00 50.25 279 VAL A N 1
ATOM 2085 C CA . VAL A 1 279 ? 25.126 34.071 51.404 1.00 52.48 279 VAL A CA 1
ATOM 2086 C C . VAL A 1 279 ? 25.257 34.595 49.977 1.00 62.90 279 VAL A C 1
ATOM 2087 O O . VAL A 1 279 ? 25.746 35.704 49.763 1.00 62.87 279 VAL A O 1
ATOM 2091 N N . LEU A 1 280 ? 24.815 33.789 49.005 1.00 65.51 280 LEU A N 1
ATOM 2092 C CA . LEU A 1 280 ? 24.822 34.129 47.582 1.00 68.67 280 LEU A CA 1
ATOM 2093 C C . LEU A 1 280 ? 23.403 34.306 47.127 1.00 80.76 280 LEU A C 1
ATOM 2094 O O . LEU A 1 280 ? 22.625 33.346 47.112 1.00 80.13 280 LEU A O 1
ATOM 2099 N N . CYS A 1 281 ? 23.054 35.554 46.804 1.00 85.14 281 CYS A N 1
ATOM 2100 C CA . CYS A 1 281 ? 21.735 35.974 46.320 1.00 89.89 281 CYS A CA 1
ATOM 2101 C C . CYS A 1 281 ? 21.842 37.400 45.744 1.00 99.19 281 CYS A C 1
ATOM 2102 O O . CYS A 1 281 ? 22.954 37.924 45.610 1.00 98.54 281 CYS A O 1
ATOM 2105 N N . SER A 1 282 ? 20.696 38.004 45.378 1.00 99.95 282 SER A N 1
ATOM 2106 C CA . SER A 1 282 ? 20.593 39.391 44.913 1.00 102.47 282 SER A CA 1
ATOM 2107 C C . SER A 1 282 ? 20.150 40.265 46.115 1.00 109.01 282 SER A C 1
ATOM 2108 O O . SER A 1 282 ? 19.628 39.719 47.095 1.00 107.86 282 SER A O 1
ATOM 2111 N N . GLU A 1 283 ? 20.355 41.608 46.059 1.00 107.99 283 GLU A N 1
ATOM 2112 C CA . GLU A 1 283 ? 19.919 42.483 47.173 1.00 108.61 283 GLU A CA 1
ATOM 2113 C C . GLU A 1 283 ? 18.379 42.592 47.307 1.00 114.31 283 GLU A C 1
ATOM 2114 O O . GLU A 1 283 ? 17.870 43.098 48.314 1.00 114.54 283 GLU A O 1
ATOM 2120 N N . THR A 1 284 ? 17.649 42.067 46.297 1.00 111.38 284 THR A N 1
ATOM 2121 C CA . THR A 1 284 ? 16.187 42.003 46.263 1.00 112.50 284 THR A CA 1
ATOM 2122 C C . THR A 1 284 ? 15.660 40.729 46.963 1.00 114.74 284 THR A C 1
ATOM 2123 O O . THR A 1 284 ? 14.544 40.753 47.490 1.00 115.79 284 THR A O 1
ATOM 2127 N N . ASP A 1 285 ? 16.475 39.635 46.971 1.00 107.73 285 ASP A N 1
ATOM 2128 C CA . ASP A 1 285 ? 16.169 38.320 47.564 1.00 105.21 285 ASP A CA 1
ATOM 2129 C C . ASP A 1 285 ? 15.894 38.406 49.081 1.00 105.57 285 ASP A C 1
ATOM 2130 O O . ASP A 1 285 ? 16.734 38.946 49.817 1.00 103.70 285 ASP A O 1
ATOM 2135 N N . PRO A 1 286 ? 14.729 37.870 49.560 1.00 100.46 286 PRO A N 1
ATOM 2136 C CA . PRO A 1 286 ? 14.417 37.951 51.003 1.00 98.47 286 PRO A CA 1
ATOM 2137 C C . PRO A 1 286 ? 15.272 37.050 51.879 1.00 95.42 286 PRO A C 1
ATOM 2138 O O . PRO A 1 286 ? 15.256 37.217 53.101 1.00 93.82 286 PRO A O 1
ATOM 2142 N N . LEU A 1 287 ? 16.016 36.102 51.246 1.00 87.87 287 LEU A N 1
ATOM 2143 C CA . LEU A 1 287 ? 16.929 35.153 51.890 1.00 83.58 287 LEU A CA 1
ATOM 2144 C C . LEU A 1 287 ? 17.923 35.870 52.778 1.00 84.21 287 LEU A C 1
ATOM 2145 O O . LEU A 1 287 ? 18.164 35.398 53.883 1.00 83.31 287 LEU A O 1
ATOM 2150 N N . TRP A 1 288 ? 18.480 37.009 52.310 1.00 79.79 288 TRP A N 1
ATOM 2151 C CA . TRP A 1 288 ? 19.471 37.789 53.054 1.00 78.68 288 TRP A CA 1
ATOM 2152 C C . TRP A 1 288 ? 19.026 38.171 54.473 1.00 81.24 288 TRP A C 1
ATOM 2153 O O . TRP A 1 288 ? 19.762 37.932 55.433 1.00 79.40 288 TRP A O 1
ATOM 2164 N N . GLU A 1 289 ? 17.830 38.758 54.593 1.00 77.88 289 GLU A N 1
ATOM 2165 C CA . GLU A 1 289 ? 17.264 39.182 55.867 1.00 76.51 289 GLU A CA 1
ATOM 2166 C C . GLU A 1 289 ? 16.876 37.980 56.717 1.00 76.41 289 GLU A C 1
ATOM 2167 O O . GLU A 1 289 ? 17.072 38.010 57.930 1.00 76.00 289 GLU A O 1
ATOM 2173 N N . LYS A 1 290 ? 16.370 36.915 56.075 1.00 70.71 290 LYS A N 1
ATOM 2174 C CA . LYS A 1 290 ? 15.960 35.661 56.705 1.00 69.28 290 LYS A CA 1
ATOM 2175 C C . LYS A 1 290 ? 17.156 35.018 57.428 1.00 71.76 290 LYS A C 1
ATOM 2176 O O . LYS A 1 290 ? 17.053 34.682 58.608 1.00 72.43 290 LYS A O 1
ATOM 2182 N N . VAL A 1 291 ? 18.298 34.913 56.730 1.00 65.70 291 VAL A N 1
ATOM 2183 C CA . VAL A 1 291 ? 19.565 34.370 57.225 1.00 63.08 291 VAL A CA 1
ATOM 2184 C C . VAL A 1 291 ? 20.093 35.218 58.405 1.00 66.53 291 VAL A C 1
ATOM 2185 O O . VAL A 1 291 ? 20.542 34.674 59.416 1.00 64.78 291 VAL A O 1
ATOM 2189 N N . LYS A 1 292 ? 20.024 36.552 58.249 1.00 64.55 292 LYS A N 1
ATOM 2190 C CA . LYS A 1 292 ? 20.439 37.566 59.209 1.00 64.36 292 LYS A CA 1
ATOM 2191 C C . LYS A 1 292 ? 19.629 37.391 60.516 1.00 69.80 292 LYS A C 1
ATOM 2192 O O . LYS A 1 292 ? 20.213 37.384 61.601 1.00 70.04 292 LYS A O 1
ATOM 2198 N N . LYS A 1 293 ? 18.303 37.173 60.394 1.00 66.98 293 LYS A N 1
ATOM 2199 C CA . LYS A 1 293 ? 17.359 36.963 61.499 1.00 67.19 293 LYS A CA 1
ATOM 2200 C C . LYS A 1 293 ? 17.546 35.586 62.173 1.00 70.77 293 LYS A C 1
ATOM 2201 O O . LYS A 1 293 ? 17.552 35.516 63.405 1.00 70.28 293 LYS A O 1
ATOM 2207 N N . THR A 1 294 ? 17.672 34.502 61.365 1.00 65.96 294 THR A N 1
ATOM 2208 C CA . THR A 1 294 ? 17.785 33.111 61.816 1.00 63.76 294 THR A CA 1
ATOM 2209 C C . THR A 1 294 ? 19.150 32.735 62.420 1.00 65.13 294 THR A C 1
ATOM 2210 O O . THR A 1 294 ? 19.194 32.106 63.485 1.00 65.65 294 THR A O 1
ATOM 2214 N N . PHE A 1 295 ? 20.256 33.082 61.730 1.00 58.21 295 PHE A N 1
ATOM 2215 C CA . PHE A 1 295 ? 21.603 32.674 62.130 1.00 55.07 295 PHE A CA 1
ATOM 2216 C C . PHE A 1 295 ? 22.460 33.712 62.820 1.00 57.24 295 PHE A C 1
ATOM 2217 O O . PHE A 1 295 ? 23.431 33.340 63.484 1.00 56.60 295 PHE A O 1
ATOM 2225 N N . GLY A 1 296 ? 22.083 34.983 62.682 1.00 52.29 296 GLY A N 1
ATOM 2226 C CA . GLY A 1 296 ? 22.742 36.108 63.339 1.00 50.97 296 GLY A CA 1
ATOM 2227 C C . GLY A 1 296 ? 22.847 35.929 64.843 1.00 52.12 296 GLY A C 1
ATOM 2228 O O . GLY A 1 296 ? 23.950 36.067 65.378 1.00 49.88 296 GLY A O 1
ATOM 2229 N N . PRO A 1 297 ? 21.745 35.568 65.570 1.00 49.30 297 PRO A N 1
ATOM 2230 C CA . PRO A 1 297 ? 21.868 35.361 67.035 1.00 48.96 297 PRO A CA 1
ATOM 2231 C C . PRO A 1 297 ? 22.899 34.303 67.462 1.00 51.80 297 PRO A C 1
ATOM 2232 O O . PRO A 1 297 ? 23.444 34.390 68.564 1.00 50.52 297 PRO A O 1
ATOM 2236 N N . GLU A 1 298 ? 23.185 33.324 66.578 1.00 47.39 298 GLU A N 1
ATOM 2237 C CA . GLU A 1 298 ? 24.150 32.260 66.828 1.00 45.27 298 GLU A CA 1
ATOM 2238 C C . GLU A 1 298 ? 25.555 32.618 66.356 1.00 49.33 298 GLU A C 1
ATOM 2239 O O . GLU A 1 298 ? 26.517 32.359 67.084 1.00 49.13 298 GLU A O 1
ATOM 2245 N N . LEU A 1 299 ? 25.685 33.138 65.118 1.00 45.50 299 LEU A N 1
ATOM 2246 C CA . LEU A 1 299 ? 26.984 33.427 64.509 1.00 43.79 299 LEU A CA 1
ATOM 2247 C C . LEU A 1 299 ? 27.550 34.799 64.802 1.00 49.77 299 LEU A C 1
ATOM 2248 O O . LEU A 1 299 ? 28.781 34.964 64.811 1.00 48.26 299 LEU A O 1
ATOM 2253 N N . GLY A 1 300 ? 26.656 35.772 64.975 1.00 48.75 300 GLY A N 1
ATOM 2254 C CA . GLY A 1 300 ? 27.011 37.175 65.110 1.00 49.32 300 GLY A CA 1
ATOM 2255 C C . GLY A 1 300 ? 26.949 37.753 63.710 1.00 55.08 300 GLY A C 1
ATOM 2256 O O . GLY A 1 300 ? 27.505 37.169 62.777 1.00 55.09 300 GLY A O 1
ATOM 2257 N N . ASN A 1 301 ? 26.259 38.883 63.534 1.00 52.79 301 ASN A N 1
ATOM 2258 C CA . ASN A 1 301 ? 26.088 39.479 62.207 1.00 52.60 301 ASN A CA 1
ATOM 2259 C C . ASN A 1 301 ? 27.367 39.873 61.473 1.00 54.78 301 ASN A C 1
ATOM 2260 O O . ASN A 1 301 ? 27.407 39.774 60.246 1.00 54.93 301 ASN A O 1
ATOM 2265 N N . ASN A 1 302 ? 28.433 40.217 62.222 1.00 50.01 302 ASN A N 1
ATOM 2266 C CA . ASN A 1 302 ? 29.761 40.571 61.692 1.00 49.84 302 ASN A CA 1
ATOM 2267 C C . ASN A 1 302 ? 30.389 39.412 60.914 1.00 53.53 302 ASN A C 1
ATOM 2268 O O . ASN A 1 302 ? 31.289 39.623 60.100 1.00 54.64 302 ASN A O 1
ATOM 2273 N N . ASN A 1 303 ? 29.924 38.188 61.201 1.00 47.13 303 ASN A N 1
ATOM 2274 C CA . ASN A 1 303 ? 30.385 36.948 60.611 1.00 44.26 303 ASN A CA 1
ATOM 2275 C C . ASN A 1 303 ? 29.475 36.415 59.481 1.00 48.05 303 ASN A C 1
ATOM 2276 O O . ASN A 1 303 ? 29.738 35.331 58.968 1.00 48.07 303 ASN A O 1
ATOM 2281 N N . ILE A 1 304 ? 28.433 37.178 59.076 1.00 43.60 304 ILE A N 1
ATOM 2282 C CA . ILE A 1 304 ? 27.571 36.816 57.949 1.00 43.99 304 ILE A CA 1
ATOM 2283 C C . ILE A 1 304 ? 27.865 37.778 56.779 1.00 49.52 304 ILE A C 1
ATOM 2284 O O . ILE A 1 304 ? 27.831 38.998 56.951 1.00 49.73 304 ILE A O 1
ATOM 2289 N N . PHE A 1 305 ? 28.206 37.221 55.611 1.00 47.54 305 PHE A N 1
ATOM 2290 C CA . PHE A 1 305 ? 28.597 37.997 54.428 1.00 48.61 305 PHE A CA 1
ATOM 2291 C C . PHE A 1 305 ? 27.722 37.746 53.227 1.00 56.74 305 PHE A C 1
ATOM 2292 O O . PHE A 1 305 ? 27.333 36.612 52.982 1.00 53.93 305 PHE A O 1
ATOM 2300 N N . PHE A 1 306 ? 27.392 38.821 52.486 1.00 60.54 306 PHE A N 1
ATOM 2301 C CA . PHE A 1 306 ? 26.593 38.772 51.249 1.00 63.54 306 PHE A CA 1
ATOM 2302 C C . PHE A 1 306 ? 27.534 38.741 50.049 1.00 69.08 306 PHE A C 1
ATOM 2303 O O . PHE A 1 306 ? 28.555 39.433 50.051 1.00 68.60 306 PHE A O 1
ATOM 2311 N N . ILE A 1 307 ? 27.184 37.961 49.018 1.00 68.02 307 ILE A N 1
ATOM 2312 C CA . ILE A 1 307 ? 27.959 37.872 47.775 1.00 69.35 307 ILE A CA 1
ATOM 2313 C C . ILE A 1 307 ? 27.005 38.066 46.583 1.00 78.46 307 ILE A C 1
ATOM 2314 O O . ILE A 1 307 ? 26.093 37.244 46.393 1.00 77.91 307 ILE A O 1
ATOM 2319 N N . PRO A 1 308 ? 27.213 39.146 45.777 1.00 79.83 308 PRO A N 1
ATOM 2320 C CA . PRO A 1 308 ? 26.363 39.370 44.581 1.00 82.30 308 PRO A CA 1
ATOM 2321 C C . PRO A 1 308 ? 26.607 38.317 43.502 1.00 89.69 308 PRO A C 1
ATOM 2322 O O . PRO A 1 308 ? 27.691 37.741 43.463 1.00 89.49 308 PRO A O 1
ATOM 2326 N N . LYS A 1 309 ? 25.614 38.077 42.635 1.00 88.85 309 LYS A N 1
ATOM 2327 C CA . LYS A 1 309 ? 25.579 37.052 41.576 1.00 89.36 309 LYS A CA 1
ATOM 2328 C C . LYS A 1 309 ? 26.852 36.228 41.158 1.00 93.99 309 LYS A C 1
ATOM 2329 O O . LYS A 1 309 ? 26.932 35.056 41.551 1.00 92.86 309 LYS A O 1
ATOM 2335 N N . LEU A 1 310 ? 27.810 36.819 40.393 1.00 90.73 310 LEU A N 1
ATOM 2336 C CA . LEU A 1 310 ? 29.000 36.167 39.789 1.00 100.29 310 LEU A CA 1
ATOM 2337 C C . LEU A 1 310 ? 28.706 35.240 38.602 1.00 114.68 310 LEU A C 1
ATOM 2338 O O . LEU A 1 310 ? 29.352 35.347 37.555 1.00 72.49 310 LEU A O 1
ATOM 2343 N N . VAL A 1 316 ? 22.742 24.992 34.809 1.00 94.67 316 VAL A N 1
ATOM 2344 C CA . VAL A 1 316 ? 22.873 23.571 34.436 1.00 94.23 316 VAL A CA 1
ATOM 2345 C C . VAL A 1 316 ? 21.580 22.747 34.573 1.00 98.16 316 VAL A C 1
ATOM 2346 O O . VAL A 1 316 ? 20.877 22.840 35.584 1.00 97.43 316 VAL A O 1
ATOM 2350 N N . ASP A 1 317 ? 21.301 21.923 33.553 1.00 94.84 317 ASP A N 1
ATOM 2351 C CA . ASP A 1 317 ? 20.130 21.054 33.457 1.00 95.07 317 ASP A CA 1
ATOM 2352 C C . ASP A 1 317 ? 20.346 19.684 34.129 1.00 99.07 317 ASP A C 1
ATOM 2353 O O . ASP A 1 317 ? 21.454 19.372 34.588 1.00 97.31 317 ASP A O 1
ATOM 2358 N N . ASP A 1 318 ? 19.268 18.874 34.186 1.00 96.54 318 ASP A N 1
ATOM 2359 C CA . ASP A 1 318 ? 19.272 17.537 34.775 1.00 95.37 318 ASP A CA 1
ATOM 2360 C C . ASP A 1 318 ? 20.021 16.531 33.925 1.00 96.47 318 ASP A C 1
ATOM 2361 O O . ASP A 1 318 ? 20.588 15.582 34.472 1.00 96.06 318 ASP A O 1
ATOM 2366 N N . VAL A 1 319 ? 20.025 16.729 32.599 1.00 90.38 319 VAL A N 1
ATOM 2367 C CA . VAL A 1 319 ? 20.719 15.857 31.652 1.00 89.20 319 VAL A CA 1
ATOM 2368 C C . VAL A 1 319 ? 22.228 15.982 31.873 1.00 88.85 319 VAL A C 1
ATOM 2369 O O . VAL A 1 319 ? 22.936 14.975 31.821 1.00 87.79 319 VAL A O 1
ATOM 2373 N N . TYR A 1 320 ? 22.697 17.211 32.161 1.00 83.24 320 TYR A N 1
ATOM 2374 C CA . TYR A 1 320 ? 24.091 17.527 32.479 1.00 81.22 320 TYR A CA 1
ATOM 2375 C C . TYR A 1 320 ? 24.450 16.881 33.822 1.00 82.55 320 TYR A C 1
ATOM 2376 O O . TYR A 1 320 ? 25.533 16.302 33.940 1.00 81.34 320 TYR A O 1
ATOM 2385 N N . LYS A 1 321 ? 23.535 16.999 34.829 1.00 77.61 321 LYS A N 1
ATOM 2386 C CA . LYS A 1 321 ? 23.685 16.424 36.172 1.00 75.23 321 LYS A CA 1
ATOM 2387 C C . LYS A 1 321 ? 23.811 14.910 36.081 1.00 75.54 321 LYS A C 1
ATOM 2388 O O . LYS A 1 321 ? 24.717 14.348 36.683 1.00 74.13 321 LYS A O 1
ATOM 2394 N N . ARG A 1 322 ? 22.925 14.265 35.310 1.00 71.06 322 ARG A N 1
ATOM 2395 C CA . ARG A 1 322 ? 22.929 12.819 35.100 1.00 70.39 322 ARG A CA 1
ATOM 2396 C C . ARG A 1 322 ? 24.208 12.353 34.417 1.00 72.20 322 ARG A C 1
ATOM 2397 O O . ARG A 1 322 ? 24.732 11.295 34.775 1.00 71.67 322 ARG A O 1
ATOM 2405 N N . SER A 1 323 ? 24.725 13.158 33.473 1.00 67.57 323 SER A N 1
ATOM 2406 C CA . SER A 1 323 ? 25.957 12.887 32.732 1.00 67.12 323 SER A CA 1
ATOM 2407 C C . SER A 1 323 ? 27.162 12.965 33.675 1.00 67.60 323 SER A C 1
ATOM 2408 O O . SER A 1 323 ? 28.044 12.109 33.620 1.00 67.24 323 SER A O 1
ATOM 2411 N N . LEU A 1 324 ? 27.169 13.980 34.548 1.00 61.52 324 LEU A N 1
ATOM 2412 C CA . LEU A 1 324 ? 28.195 14.239 35.544 1.00 59.57 324 LEU A CA 1
ATOM 2413 C C . LEU A 1 324 ? 28.240 13.111 36.586 1.00 63.18 324 LEU A C 1
ATOM 2414 O O . LEU A 1 324 ? 29.322 12.742 37.044 1.00 63.65 324 LEU A O 1
ATOM 2419 N N . GLN A 1 325 ? 27.071 12.559 36.941 1.00 57.76 325 GLN A N 1
ATOM 2420 C CA . GLN A 1 325 ? 26.965 11.462 37.889 1.00 55.69 325 GLN A CA 1
ATOM 2421 C C . GLN A 1 325 ? 27.538 10.180 37.272 1.00 59.61 325 GLN A C 1
ATOM 2422 O O . GLN A 1 325 ? 28.249 9.445 37.935 1.00 58.51 325 GLN A O 1
ATOM 2428 N N . ARG A 1 326 ? 27.285 9.960 35.987 1.00 58.97 326 ARG A N 1
ATOM 2429 C CA . ARG A 1 326 ? 27.788 8.810 35.233 1.00 59.51 326 ARG A CA 1
ATOM 2430 C C . ARG A 1 326 ? 29.323 8.856 35.119 1.00 62.14 326 ARG A C 1
ATOM 2431 O O . ARG A 1 326 ? 29.992 7.852 35.365 1.00 60.91 326 ARG A O 1
ATOM 2439 N N . THR A 1 327 ? 29.852 10.024 34.747 1.00 58.56 327 THR A N 1
ATOM 2440 C CA . THR A 1 327 ? 31.270 10.314 34.571 1.00 58.10 327 THR A CA 1
ATOM 2441 C C . THR A 1 327 ? 32.071 10.003 35.835 1.00 58.96 327 THR A C 1
ATOM 2442 O O . THR A 1 327 ? 33.134 9.390 35.730 1.00 59.53 327 THR A O 1
ATOM 2446 N N . SER A 1 328 ? 31.553 10.407 37.016 1.00 52.42 328 SER A N 1
ATOM 2447 C CA . SER A 1 328 ? 32.206 10.208 38.316 1.00 49.61 328 SER A CA 1
ATOM 2448 C C . SER A 1 328 ? 32.232 8.760 38.746 1.00 53.39 328 SER A C 1
ATOM 2449 O O . SER A 1 328 ? 33.199 8.358 39.388 1.00 55.98 328 SER A O 1
ATOM 2452 N N . ILE A 1 329 ? 31.185 7.979 38.411 1.00 46.35 329 ILE A N 1
ATOM 2453 C CA . ILE A 1 329 ? 31.110 6.551 38.724 1.00 44.42 329 ILE A CA 1
ATOM 2454 C C . ILE A 1 329 ? 32.171 5.807 37.903 1.00 49.30 329 ILE A C 1
ATOM 2455 O O . ILE A 1 329 ? 32.917 5.021 38.476 1.00 49.97 329 ILE A O 1
ATOM 2460 N N . ARG A 1 330 ? 32.272 6.079 36.582 1.00 46.10 330 ARG A N 1
ATOM 2461 C CA . ARG A 1 330 ? 33.301 5.467 35.729 1.00 46.18 330 ARG A CA 1
ATOM 2462 C C . ARG A 1 330 ? 34.695 5.861 36.269 1.00 47.91 330 ARG A C 1
ATOM 2463 O O . ARG A 1 330 ? 35.569 5.014 36.390 1.00 47.47 330 ARG A O 1
ATOM 2471 N N . GLU A 1 331 ? 34.875 7.132 36.618 1.00 43.99 331 GLU A N 1
ATOM 2472 C CA . GLU A 1 331 ? 36.119 7.660 37.156 1.00 44.06 331 GLU A CA 1
ATOM 2473 C C . GLU A 1 331 ? 36.548 6.943 38.440 1.00 49.93 331 GLU A C 1
ATOM 2474 O O . GLU A 1 331 ? 37.740 6.689 38.614 1.00 50.77 331 GLU A O 1
ATOM 2480 N N . TYR A 1 332 ? 35.591 6.598 39.321 1.00 45.52 332 TYR A N 1
ATOM 2481 C CA . TYR A 1 332 ? 35.889 5.897 40.571 1.00 43.51 332 TYR A CA 1
ATOM 2482 C C . TYR A 1 332 ? 36.592 4.570 40.331 1.00 48.00 332 TYR A C 1
ATOM 2483 O O . TYR A 1 332 ? 37.543 4.250 41.036 1.00 47.97 332 TYR A O 1
ATOM 2492 N N . PHE A 1 333 ? 36.126 3.801 39.348 1.00 44.98 333 PHE A N 1
ATOM 2493 C CA . PHE A 1 333 ? 36.676 2.485 39.045 1.00 45.03 333 PHE A CA 1
ATOM 2494 C C . PHE A 1 333 ? 37.812 2.495 38.024 1.00 53.62 333 PHE A C 1
ATOM 2495 O O . PHE A 1 333 ? 38.758 1.723 38.180 1.00 55.62 333 PHE A O 1
ATOM 2503 N N . TYR A 1 334 ? 37.693 3.317 36.959 1.00 50.36 334 TYR A N 1
ATOM 2504 C CA . TYR A 1 334 ? 38.609 3.353 35.813 1.00 50.69 334 TYR A CA 1
ATOM 2505 C C . TYR A 1 334 ? 39.572 4.549 35.719 1.00 54.90 334 TYR A C 1
ATOM 2506 O O . TYR A 1 334 ? 40.477 4.526 34.879 1.00 55.68 334 TYR A O 1
ATOM 2515 N N . GLY A 1 335 ? 39.368 5.563 36.558 1.00 50.43 335 GLY A N 1
ATOM 2516 C CA . GLY A 1 335 ? 40.201 6.759 36.581 1.00 50.56 335 GLY A CA 1
ATOM 2517 C C . GLY A 1 335 ? 39.843 7.748 35.489 1.00 57.90 335 GLY A C 1
ATOM 2518 O O . GLY A 1 335 ? 38.773 7.654 34.889 1.00 58.75 335 GLY A O 1
ATOM 2519 N N . SER A 1 336 ? 40.728 8.720 35.241 1.00 56.22 336 SER A N 1
ATOM 2520 C CA . SER A 1 336 ? 40.543 9.756 34.223 1.00 56.69 336 SER A CA 1
ATOM 2521 C C . SER A 1 336 ? 41.297 9.405 32.931 1.00 63.73 336 SER A C 1
ATOM 2522 O O . SER A 1 336 ? 41.884 8.325 32.842 1.00 64.73 336 SER A O 1
ATOM 2525 N N . LEU A 1 337 ? 41.245 10.287 31.921 1.00 61.94 337 LEU A N 1
ATOM 2526 C CA . LEU A 1 337 ? 41.895 10.101 30.621 1.00 63.37 337 LEU A CA 1
ATOM 2527 C C . LEU A 1 337 ? 43.424 9.902 30.719 1.00 68.27 337 LEU A C 1
ATOM 2528 O O . LEU A 1 337 ? 43.975 9.056 30.012 1.00 68.93 337 LEU A O 1
ATOM 2533 N N . ASP A 1 338 ? 44.091 10.647 31.616 1.00 64.88 338 ASP A N 1
ATOM 2534 C CA . ASP A 1 338 ? 45.535 10.566 31.811 1.00 65.84 338 ASP A CA 1
ATOM 2535 C C . ASP A 1 338 ? 45.927 9.717 33.015 1.00 68.37 338 ASP A C 1
ATOM 2536 O O . ASP A 1 338 ? 47.114 9.662 33.351 1.00 68.55 338 ASP A O 1
ATOM 2541 N N . THR A 1 339 ? 44.933 9.061 33.668 1.00 62.76 339 THR A N 1
ATOM 2542 C CA . THR A 1 339 ? 45.118 8.236 34.872 1.00 60.45 339 THR A CA 1
ATOM 2543 C C . THR A 1 339 ? 44.310 6.947 34.727 1.00 61.83 339 THR A C 1
ATOM 2544 O O . THR A 1 339 ? 43.287 6.770 35.377 1.00 61.06 339 THR A O 1
ATOM 2548 N N . ALA A 1 340 ? 44.749 6.071 33.830 1.00 57.21 340 ALA A N 1
ATOM 2549 C CA . ALA A 1 340 ? 44.104 4.788 33.577 1.00 55.91 340 ALA A CA 1
ATOM 2550 C C . ALA A 1 340 ? 44.246 3.860 34.794 1.00 55.46 340 ALA A C 1
ATOM 2551 O O . ALA A 1 340 ? 45.373 3.572 35.221 1.00 54.21 340 ALA A O 1
ATOM 2553 N N . LEU A 1 341 ? 43.091 3.426 35.361 1.00 49.54 341 LEU A N 1
ATOM 2554 C CA . LEU A 1 341 ? 43.026 2.496 36.506 1.00 48.14 341 LEU A CA 1
ATOM 2555 C C . LEU A 1 341 ? 42.388 1.181 36.106 1.00 52.90 341 LEU A C 1
ATOM 2556 O O . LEU A 1 341 ? 41.550 1.185 35.213 1.00 53.98 341 LEU A O 1
ATOM 2561 N N . SER A 1 342 ? 42.747 0.078 36.791 1.00 49.59 342 SER A N 1
ATOM 2562 C CA . SER A 1 342 ? 42.219 -1.271 36.534 1.00 51.08 342 SER A CA 1
ATOM 2563 C C . SER A 1 342 ? 41.275 -1.797 37.630 1.00 56.74 342 SER A C 1
ATOM 2564 O O . SER A 1 342 ? 41.753 -2.345 38.633 1.00 56.68 342 SER A O 1
ATOM 2567 N N . PRO A 1 343 ? 39.932 -1.704 37.455 1.00 52.51 343 PRO A N 1
ATOM 2568 C CA . PRO A 1 343 ? 39.045 -2.311 38.457 1.00 51.34 343 PRO A CA 1
ATOM 2569 C C . PRO A 1 343 ? 39.065 -3.840 38.279 1.00 57.04 343 PRO A C 1
ATOM 2570 O O . PRO A 1 343 ? 39.680 -4.338 37.338 1.00 57.47 343 PRO A O 1
ATOM 2574 N N . TYR A 1 344 ? 38.428 -4.582 39.187 1.00 53.24 344 TYR A N 1
ATOM 2575 C CA . TYR A 1 344 ? 38.460 -6.033 39.146 1.00 54.12 344 TYR A CA 1
ATOM 2576 C C . TYR A 1 344 ? 37.068 -6.638 39.252 1.00 59.27 344 TYR A C 1
ATOM 2577 O O . TYR A 1 344 ? 36.336 -6.339 40.197 1.00 58.63 344 TYR A O 1
ATOM 2586 N N . ALA A 1 345 ? 36.708 -7.493 38.272 1.00 57.09 345 ALA A N 1
ATOM 2587 C CA . ALA A 1 345 ? 35.411 -8.160 38.192 1.00 57.77 345 ALA A CA 1
ATOM 2588 C C . ALA A 1 345 ? 35.451 -9.560 38.832 1.00 65.19 345 ALA A C 1
ATOM 2589 O O . ALA A 1 345 ? 36.284 -10.386 38.469 1.00 66.12 345 ALA A O 1
ATOM 2591 N N . ILE A 1 346 ? 34.626 -9.777 39.867 1.00 61.64 346 ILE A N 1
ATOM 2592 C CA . ILE A 1 346 ? 34.573 -11.038 40.599 1.00 61.83 346 ILE A CA 1
ATOM 2593 C C . ILE A 1 346 ? 33.136 -11.614 40.621 1.00 68.67 346 ILE A C 1
ATOM 2594 O O . ILE A 1 346 ? 32.159 -10.861 40.685 1.00 66.72 346 ILE A O 1
ATOM 2599 N N . GLY A 1 347 ? 33.033 -12.937 40.487 1.00 69.26 347 GLY A N 1
ATOM 2600 C CA . GLY A 1 347 ? 31.763 -13.645 40.510 1.00 71.28 347 GLY A CA 1
ATOM 2601 C C . GLY A 1 347 ? 31.491 -14.136 41.909 1.00 78.62 347 GLY A C 1
ATOM 2602 O O . GLY A 1 347 ? 32.385 -14.712 42.540 1.00 78.65 347 GLY A O 1
ATOM 2603 N N . VAL A 1 348 ? 30.282 -13.868 42.430 1.00 77.63 348 VAL A N 1
ATOM 2604 C CA . VAL A 1 348 ? 29.906 -14.289 43.787 1.00 78.67 348 VAL A CA 1
ATOM 2605 C C . VAL A 1 348 ? 28.531 -14.948 43.856 1.00 86.69 348 VAL A C 1
ATOM 2606 O O . VAL A 1 348 ? 27.650 -14.623 43.062 1.00 87.14 348 VAL A O 1
ATOM 2610 N N . ASP A 1 349 ? 28.340 -15.847 44.830 1.00 85.60 349 ASP A N 1
ATOM 2611 C CA . ASP A 1 349 ? 27.054 -16.506 45.048 1.00 87.45 349 ASP A CA 1
ATOM 2612 C C . ASP A 1 349 ? 26.182 -15.588 45.889 1.00 89.92 349 ASP A C 1
ATOM 2613 O O . ASP A 1 349 ? 26.721 -14.817 46.679 1.00 88.37 349 ASP A O 1
ATOM 2618 N N . TYR A 1 350 ? 24.843 -15.670 45.725 1.00 87.06 350 TYR A N 1
ATOM 2619 C CA . TYR A 1 350 ? 23.824 -14.893 46.461 1.00 85.95 350 TYR A CA 1
ATOM 2620 C C . TYR A 1 350 ? 24.108 -14.900 47.995 1.00 89.16 350 TYR A C 1
ATOM 2621 O O . TYR A 1 350 ? 23.977 -13.873 48.667 1.00 87.36 350 TYR A O 1
ATOM 2630 N N . GLU A 1 351 ? 24.530 -16.070 48.512 1.00 86.44 351 GLU A N 1
ATOM 2631 C CA . GLU A 1 351 ? 24.866 -16.399 49.899 1.00 85.13 351 GLU A CA 1
ATOM 2632 C C . GLU A 1 351 ? 26.022 -15.586 50.460 1.00 85.16 351 GLU A C 1
ATOM 2633 O O . GLU A 1 351 ? 26.053 -15.350 51.664 1.00 84.28 351 GLU A O 1
ATOM 2639 N N . ASP A 1 352 ? 26.968 -15.173 49.600 1.00 79.75 352 ASP A N 1
ATOM 2640 C CA . ASP A 1 352 ? 28.162 -14.390 49.965 1.00 77.91 352 ASP A CA 1
ATOM 2641 C C . ASP A 1 352 ? 27.922 -12.885 50.210 1.00 77.79 352 ASP A C 1
ATOM 2642 O O . ASP A 1 352 ? 28.872 -12.187 50.562 1.00 76.55 352 ASP A O 1
ATOM 2647 N N . LEU A 1 353 ? 26.689 -12.380 50.013 1.00 72.41 353 LEU A N 1
ATOM 2648 C CA . LEU A 1 353 ? 26.379 -10.962 50.184 1.00 69.78 353 LEU A CA 1
ATOM 2649 C C . LEU A 1 353 ? 25.316 -10.661 51.226 1.00 74.16 353 LEU A C 1
ATOM 2650 O O . LEU A 1 353 ? 24.289 -11.343 51.303 1.00 76.22 353 LEU A O 1
ATOM 2655 N N . THR A 1 354 ? 25.574 -9.602 52.015 1.00 67.70 354 THR A N 1
ATOM 2656 C CA . THR A 1 354 ? 24.693 -9.094 53.054 1.00 65.77 354 THR A CA 1
ATOM 2657 C C . THR A 1 354 ? 24.452 -7.628 52.704 1.00 66.10 354 THR A C 1
ATOM 2658 O O . THR A 1 354 ? 25.262 -6.769 53.044 1.00 63.69 354 THR A O 1
ATOM 2662 N N . ILE A 1 355 ? 23.357 -7.362 51.975 1.00 63.09 355 ILE A N 1
ATOM 2663 C CA . ILE A 1 355 ? 22.960 -6.027 51.527 1.00 61.80 355 ILE A CA 1
ATOM 2664 C C . ILE A 1 355 ? 21.767 -5.496 52.326 1.00 67.98 355 ILE A C 1
ATOM 2665 O O . ILE A 1 355 ? 20.798 -6.216 52.574 1.00 69.49 355 ILE A O 1
ATOM 2670 N N . TRP A 1 356 ? 21.879 -4.238 52.756 1.00 63.88 356 TRP A N 1
ATOM 2671 C CA . TRP A 1 356 ? 20.862 -3.491 53.470 1.00 63.88 356 TRP A CA 1
ATOM 2672 C C . TRP A 1 356 ? 20.418 -2.359 52.546 1.00 68.06 356 TRP A C 1
ATOM 2673 O O . TRP A 1 356 ? 21.136 -2.006 51.602 1.00 68.65 356 TRP A O 1
ATOM 2684 N N . LYS A 1 357 ? 19.215 -1.832 52.781 1.00 63.49 357 LYS A N 1
ATOM 2685 C CA . LYS A 1 357 ? 18.607 -0.754 52.002 1.00 62.28 357 LYS A CA 1
ATOM 2686 C C . LYS A 1 357 ? 18.125 0.295 53.000 1.00 63.71 357 LYS A C 1
ATOM 2687 O O . LYS A 1 357 ? 17.526 -0.079 54.011 1.00 63.85 357 LYS A O 1
ATOM 2693 N N . PRO A 1 358 ? 18.343 1.605 52.756 1.00 57.44 358 PRO A N 1
ATOM 2694 C CA . PRO A 1 358 ? 17.859 2.598 53.716 1.00 55.86 358 PRO A CA 1
ATOM 2695 C C . PRO A 1 358 ? 16.340 2.818 53.686 1.00 62.50 358 PRO A C 1
ATOM 2696 O O . PRO A 1 358 ? 15.688 2.637 52.646 1.00 62.73 358 PRO A O 1
ATOM 2700 N N . SER A 1 359 ? 15.788 3.261 54.830 1.00 60.99 359 SER A N 1
ATOM 2701 C CA . SER A 1 359 ? 14.392 3.669 54.965 1.00 63.05 359 SER A CA 1
ATOM 2702 C C . SER A 1 359 ? 14.229 4.912 54.064 1.00 69.18 359 SER A C 1
ATOM 2703 O O . SER A 1 359 ? 15.156 5.727 53.969 1.00 67.71 359 SER A O 1
ATOM 2706 N N . ASN A 1 360 ? 13.099 5.025 53.357 1.00 69.07 360 ASN A N 1
ATOM 2707 C CA . ASN A 1 360 ? 12.847 6.164 52.470 1.00 70.06 360 ASN A CA 1
ATOM 2708 C C . ASN A 1 360 ? 11.359 6.465 52.324 1.00 79.19 360 ASN A C 1
ATOM 2709 O O . ASN A 1 360 ? 10.526 5.611 52.632 1.00 80.62 360 ASN A O 1
ATOM 2714 N N . VAL A 1 361 ? 11.035 7.684 51.857 1.00 77.78 361 VAL A N 1
ATOM 2715 C CA . VAL A 1 361 ? 9.670 8.176 51.660 1.00 80.36 361 VAL A CA 1
ATOM 2716 C C . VAL A 1 361 ? 8.869 7.329 50.651 1.00 89.30 361 VAL A C 1
ATOM 2717 O O . VAL A 1 361 ? 7.715 7.002 50.927 1.00 91.17 361 VAL A O 1
ATOM 2721 N N . PHE A 1 362 ? 9.488 6.938 49.522 1.00 86.87 362 PHE A N 1
ATOM 2722 C CA . PHE A 1 362 ? 8.835 6.125 48.494 1.00 88.57 362 PHE A CA 1
ATOM 2723 C C . PHE A 1 362 ? 8.434 4.726 48.987 1.00 93.95 362 PHE A C 1
ATOM 2724 O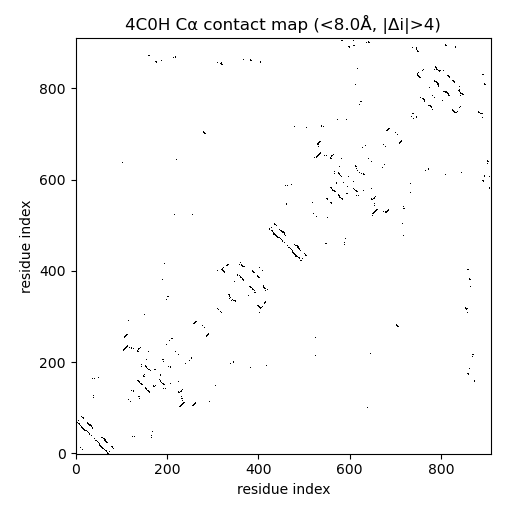 O . PHE A 1 362 ? 7.249 4.392 48.935 1.00 96.59 362 PHE A O 1
ATOM 2732 N N . ASP A 1 363 ? 9.408 3.915 49.443 1.00 88.69 363 ASP A N 1
ATOM 2733 C CA . ASP A 1 363 ? 9.183 2.536 49.902 1.00 89.25 363 ASP A CA 1
ATOM 2734 C C . ASP A 1 363 ? 8.409 2.437 51.213 1.00 94.25 363 ASP A C 1
ATOM 2735 O O . ASP A 1 363 ? 7.566 1.552 51.372 1.00 95.68 363 ASP A O 1
ATOM 2740 N N . ASN A 1 364 ? 8.742 3.303 52.164 1.00 90.03 364 ASN A N 1
ATOM 2741 C CA . ASN A 1 364 ? 8.063 3.388 53.449 1.00 90.32 364 ASN A CA 1
ATOM 2742 C C . ASN A 1 364 ? 7.227 4.675 53.318 1.00 95.98 364 ASN A C 1
ATOM 2743 O O . ASN A 1 364 ? 6.679 4.886 52.234 1.00 98.11 364 ASN A O 1
ATOM 2748 N N . GLU A 1 365 ? 7.081 5.507 54.348 1.00 91.32 365 GLU A N 1
ATOM 2749 C CA . GLU A 1 365 ? 6.303 6.746 54.188 1.00 92.13 365 GLU A CA 1
ATOM 2750 C C . GLU A 1 365 ? 6.912 7.844 55.020 1.00 95.05 365 GLU A C 1
ATOM 2751 O O . GLU A 1 365 ? 6.822 9.033 54.690 1.00 93.97 365 GLU A O 1
ATOM 2757 N N . VAL A 1 366 ? 7.545 7.420 56.103 1.00 90.87 366 VAL A N 1
ATOM 2758 C CA . VAL A 1 366 ? 8.176 8.274 57.071 1.00 89.38 366 VAL A CA 1
ATOM 2759 C C . VAL A 1 366 ? 9.581 8.742 56.635 1.00 91.21 366 VAL A C 1
ATOM 2760 O O . VAL A 1 366 ? 9.760 9.933 56.347 1.00 91.02 366 VAL A O 1
ATOM 2764 N N . GLY A 1 367 ? 10.539 7.811 56.565 1.00 84.76 367 GLY A N 1
ATOM 2765 C CA . GLY A 1 367 ? 11.941 8.111 56.281 1.00 80.93 367 GLY A CA 1
ATOM 2766 C C . GLY A 1 367 ? 12.669 8.257 57.602 1.00 78.67 367 GLY A C 1
ATOM 2767 O O . GLY A 1 367 ? 12.775 9.365 58.143 1.00 77.64 367 GLY A O 1
ATOM 2768 N N . ARG A 1 368 ? 13.117 7.118 58.161 1.00 71.73 368 ARG A N 1
ATOM 2769 C CA . ARG A 1 368 ? 13.774 7.042 59.471 1.00 69.06 368 ARG A CA 1
ATOM 2770 C C . ARG A 1 368 ? 15.252 6.627 59.376 1.00 67.30 368 ARG A C 1
ATOM 2771 O O . ARG A 1 368 ? 15.708 6.166 58.328 1.00 66.42 368 ARG A O 1
ATOM 2779 N N . VAL A 1 369 ? 15.984 6.741 60.498 1.00 59.61 369 VAL A N 1
ATOM 2780 C CA . VAL A 1 369 ? 17.367 6.292 60.571 1.00 56.94 369 VAL A CA 1
ATOM 2781 C C . VAL A 1 369 ? 17.306 4.764 60.811 1.00 62.25 369 VAL A C 1
ATOM 2782 O O . VAL A 1 369 ? 17.438 4.293 61.949 1.00 61.04 369 VAL A O 1
ATOM 2786 N N . GLU A 1 370 ? 17.023 4.004 59.738 1.00 60.25 370 GLU A N 1
ATOM 2787 C CA . GLU A 1 370 ? 16.967 2.543 59.785 1.00 61.74 370 GLU A CA 1
ATOM 2788 C C . GLU A 1 370 ? 17.216 1.910 58.430 1.00 66.19 370 GLU A C 1
ATOM 2789 O O . GLU A 1 370 ? 16.974 2.542 57.398 1.00 65.10 370 GLU A O 1
ATOM 2795 N N . LEU A 1 371 ? 17.700 0.657 58.442 1.00 63.26 371 LEU A N 1
ATOM 2796 C CA . LEU A 1 371 ? 17.977 -0.094 57.226 1.00 63.24 371 LEU A CA 1
ATOM 2797 C C . LEU A 1 371 ? 17.124 -1.340 57.177 1.00 70.85 371 LEU A C 1
ATOM 2798 O O . LEU A 1 371 ? 16.759 -1.885 58.220 1.00 71.35 371 LEU A O 1
ATOM 2803 N N . PHE A 1 372 ? 16.852 -1.820 55.966 1.00 69.53 372 PHE A N 1
ATOM 2804 C CA . PHE A 1 372 ? 16.072 -3.024 55.752 1.00 71.71 372 PHE A CA 1
ATOM 2805 C C . PHE A 1 372 ? 16.845 -4.039 54.926 1.00 75.77 372 PHE A C 1
ATOM 2806 O O . PHE A 1 372 ? 17.486 -3.642 53.948 1.00 74.43 372 PHE A O 1
ATOM 2814 N N . PRO A 1 373 ? 16.756 -5.360 55.262 1.00 73.09 373 PRO A N 1
ATOM 2815 C CA . PRO A 1 373 ? 17.441 -6.381 54.437 1.00 72.87 373 PRO A CA 1
ATOM 2816 C C . PRO A 1 373 ? 16.958 -6.375 52.985 1.00 76.40 373 PRO A C 1
ATOM 2817 O O . PRO A 1 373 ? 15.781 -6.104 52.739 1.00 76.61 373 PRO A O 1
ATOM 2821 N N . VAL A 1 374 ? 17.868 -6.639 52.028 1.00 72.89 374 VAL A N 1
ATOM 2822 C CA . VAL A 1 374 ? 17.556 -6.653 50.588 1.00 73.79 374 VAL A CA 1
ATOM 2823 C C . VAL A 1 374 ? 17.493 -8.081 50.096 1.00 80.59 374 VAL A C 1
ATOM 2824 O O . VAL A 1 374 ? 18.347 -8.891 50.475 1.00 80.19 374 VAL A O 1
ATOM 2828 N N . THR A 1 375 ? 16.490 -8.388 49.245 1.00 79.56 375 THR A N 1
ATOM 2829 C CA . THR A 1 375 ? 16.322 -9.703 48.621 1.00 81.64 375 THR A CA 1
ATOM 2830 C C . THR A 1 375 ? 17.078 -9.670 47.280 1.00 86.87 375 THR A C 1
ATOM 2831 O O . THR A 1 375 ? 16.811 -8.793 46.444 1.00 86.68 375 THR A O 1
ATOM 2835 N N . ILE A 1 376 ? 18.043 -10.600 47.092 1.00 83.88 376 ILE A N 1
ATOM 2836 C CA . ILE A 1 376 ? 18.860 -10.662 45.871 1.00 83.92 376 ILE A CA 1
ATOM 2837 C C . ILE A 1 376 ? 17.980 -10.957 44.630 1.00 90.85 376 ILE A C 1
ATOM 2838 O O . ILE A 1 376 ? 17.614 -12.110 44.367 1.00 91.98 376 ILE A O 1
ATOM 2843 N N . THR A 1 377 ? 17.609 -9.873 43.909 1.00 87.48 377 THR A N 1
ATOM 2844 C CA . THR A 1 377 ? 16.735 -9.885 42.732 1.00 88.81 377 THR A CA 1
ATOM 2845 C C . THR A 1 377 ? 17.309 -8.953 41.658 1.00 92.01 377 THR A C 1
ATOM 2846 O O . THR A 1 377 ? 17.751 -7.854 42.002 1.00 89.33 377 THR A O 1
ATOM 2850 N N . PRO A 1 378 ? 17.270 -9.340 40.358 1.00 91.02 378 PRO A N 1
ATOM 2851 C CA . PRO A 1 378 ? 17.785 -8.442 39.303 1.00 90.73 378 PRO A CA 1
ATOM 2852 C C . PRO A 1 378 ? 17.128 -7.058 39.258 1.00 95.34 378 PRO A C 1
ATOM 2853 O O . PRO A 1 378 ? 17.769 -6.103 38.815 1.00 94.47 378 PRO A O 1
ATOM 2857 N N . SER A 1 379 ? 15.869 -6.941 39.735 1.00 92.55 379 SER A N 1
ATOM 2858 C CA . SER A 1 379 ? 15.141 -5.667 39.794 1.00 91.79 379 SER A CA 1
ATOM 2859 C C . SER A 1 379 ? 15.742 -4.774 40.896 1.00 92.41 379 SER A C 1
ATOM 2860 O O . SER A 1 379 ? 15.760 -3.543 40.765 1.00 91.55 379 SER A O 1
ATOM 2863 N N . ASN A 1 380 ? 16.243 -5.408 41.970 1.00 86.01 380 ASN A N 1
ATOM 2864 C CA . ASN A 1 380 ? 16.822 -4.724 43.120 1.00 83.10 380 ASN A CA 1
ATOM 2865 C C . ASN A 1 380 ? 18.297 -4.347 42.930 1.00 83.71 380 ASN A C 1
ATOM 2866 O O . ASN A 1 380 ? 18.661 -3.203 43.215 1.00 82.60 380 ASN A O 1
ATOM 2871 N N . LEU A 1 381 ? 19.139 -5.301 42.460 1.00 77.72 381 LEU A N 1
ATOM 2872 C CA . LEU A 1 381 ? 20.591 -5.123 42.372 1.00 74.43 381 LEU A CA 1
ATOM 2873 C C . LEU A 1 381 ? 21.282 -4.959 41.024 1.00 76.56 381 LEU A C 1
ATOM 2874 O O . LEU A 1 381 ? 22.449 -4.568 41.032 1.00 74.60 381 LEU A O 1
ATOM 2879 N N . GLN A 1 382 ? 20.645 -5.291 39.884 1.00 74.00 382 GLN A N 1
ATOM 2880 C CA . GLN A 1 382 ? 21.375 -5.128 38.622 1.00 73.70 382 GLN A CA 1
ATOM 2881 C C . GLN A 1 382 ? 21.672 -3.673 38.273 1.00 75.79 382 GLN A C 1
ATOM 2882 O O . GLN A 1 382 ? 20.785 -2.821 38.341 1.00 75.74 382 GLN A O 1
ATOM 2888 N N . HIS A 1 383 ? 22.959 -3.401 37.967 1.00 70.61 383 HIS A N 1
ATOM 2889 C CA . HIS A 1 383 ? 23.557 -2.099 37.637 1.00 68.75 383 HIS A CA 1
ATOM 2890 C C . HIS A 1 383 ? 23.623 -1.158 38.840 1.00 68.54 383 HIS A C 1
ATOM 2891 O O . HIS A 1 383 ? 23.940 0.020 38.694 1.00 67.99 383 HIS A O 1
ATOM 2898 N N . ALA A 1 384 ? 23.387 -1.698 40.036 1.00 62.21 384 ALA A N 1
ATOM 2899 C CA . ALA A 1 384 ? 23.381 -0.939 41.276 1.00 59.20 384 ALA A CA 1
ATOM 2900 C C . ALA A 1 384 ? 24.763 -0.632 41.845 1.00 59.95 384 ALA A C 1
ATOM 2901 O O . ALA A 1 384 ? 25.656 -1.486 41.818 1.00 58.84 384 ALA A O 1
ATOM 2903 N N . ILE A 1 385 ? 24.917 0.591 42.395 1.00 54.21 385 ILE A N 1
ATOM 2904 C CA . ILE A 1 385 ? 26.114 1.011 43.124 1.00 51.66 385 ILE A CA 1
ATOM 2905 C C . ILE A 1 385 ? 25.830 0.644 44.585 1.00 53.67 385 ILE A C 1
ATOM 2906 O O . ILE A 1 385 ? 24.758 0.966 45.106 1.00 53.23 385 ILE A O 1
ATOM 2911 N N . ILE A 1 386 ? 26.759 -0.080 45.210 1.00 48.36 386 ILE A N 1
ATOM 2912 C CA . ILE A 1 386 ? 26.644 -0.565 46.594 1.00 46.64 386 ILE A CA 1
ATOM 2913 C C . ILE A 1 386 ? 27.787 0.012 47.417 1.00 47.80 386 ILE A C 1
ATOM 2914 O O . ILE A 1 386 ? 28.923 0.041 46.934 1.00 47.92 386 ILE A O 1
ATOM 2919 N N . ALA A 1 387 ? 27.504 0.453 48.653 1.00 42.29 387 ALA A N 1
ATOM 2920 C CA . ALA A 1 387 ? 28.536 0.956 49.574 1.00 39.59 387 ALA A CA 1
ATOM 2921 C C . ALA A 1 387 ? 29.014 -0.215 50.426 1.00 45.53 387 ALA A C 1
ATOM 2922 O O . ALA A 1 387 ? 28.208 -1.050 50.854 1.00 45.43 387 ALA A O 1
ATOM 2924 N N . ILE A 1 388 ? 30.334 -0.309 50.622 1.00 42.79 388 ILE A N 1
ATOM 2925 C CA . ILE A 1 388 ? 30.953 -1.366 51.425 1.00 42.46 388 ILE A CA 1
ATOM 2926 C C . ILE A 1 388 ? 31.365 -0.699 52.724 1.00 48.51 388 ILE A C 1
ATOM 2927 O O . ILE A 1 388 ? 32.090 0.302 52.693 1.00 48.46 388 ILE A O 1
ATOM 2932 N N . THR A 1 389 ? 30.868 -1.212 53.855 1.00 45.04 389 THR A N 1
ATOM 2933 C CA . THR A 1 389 ? 31.169 -0.634 55.170 1.00 43.17 389 THR A CA 1
ATOM 2934 C C . THR A 1 389 ? 32.319 -1.371 55.829 1.00 45.94 389 THR A C 1
ATOM 2935 O O . THR A 1 389 ? 32.780 -2.389 55.314 1.00 45.97 389 TH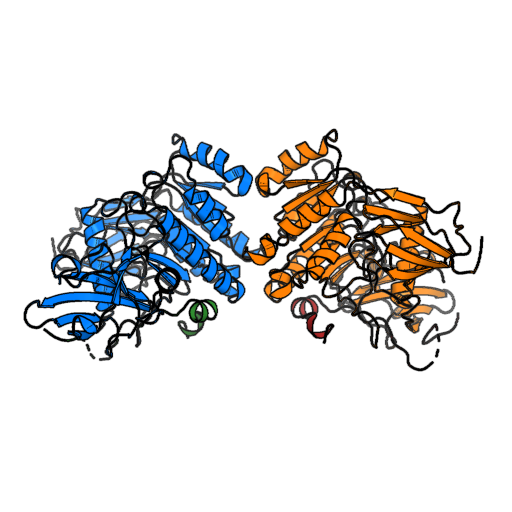R A O 1
ATOM 2939 N N . PHE A 1 390 ? 32.744 -0.893 56.997 1.00 40.48 390 PHE A N 1
ATOM 2940 C CA . PHE A 1 390 ? 33.768 -1.588 57.764 1.00 39.45 390 PHE A CA 1
ATOM 2941 C C . PHE A 1 390 ? 33.190 -2.683 58.680 1.00 44.96 390 PHE A C 1
ATOM 2942 O O . PHE A 1 390 ? 33.954 -3.437 59.275 1.00 45.93 390 PHE A O 1
ATOM 2950 N N . ALA A 1 391 ? 31.849 -2.801 58.739 1.00 41.25 391 ALA A N 1
ATOM 2951 C CA . ALA A 1 391 ? 31.153 -3.733 59.601 1.00 41.85 391 ALA A CA 1
ATOM 2952 C C . ALA A 1 391 ? 31.106 -5.149 59.052 1.00 53.44 391 ALA A C 1
ATOM 2953 O O . ALA A 1 391 ? 30.995 -5.337 57.845 1.00 54.68 391 ALA A O 1
ATOM 2955 N N . GLU A 1 392 ? 31.168 -6.147 59.948 1.00 53.83 392 GLU A N 1
ATOM 2956 C CA . GLU A 1 392 ? 31.106 -7.567 59.610 1.00 56.83 392 GLU A CA 1
ATOM 2957 C C . GLU A 1 392 ? 29.735 -7.934 59.042 1.00 64.88 392 GLU A C 1
ATOM 2958 O O . GLU A 1 392 ? 28.763 -7.236 59.333 1.00 64.76 392 GLU A O 1
ATOM 2964 N N . ARG A 1 393 ? 29.652 -8.993 58.201 1.00 63.76 393 ARG A N 1
ATOM 2965 C CA . ARG A 1 393 ? 28.388 -9.388 57.547 1.00 64.95 393 ARG A CA 1
ATOM 2966 C C . ARG A 1 393 ? 27.229 -9.545 58.540 1.00 71.66 393 ARG A C 1
ATOM 2967 O O . ARG A 1 393 ? 26.152 -8.970 58.346 1.00 71.02 393 ARG A O 1
ATOM 2975 N N . ARG A 1 394 ? 27.503 -10.226 59.659 1.00 70.53 394 ARG A N 1
ATOM 2976 C CA . ARG A 1 394 ? 26.518 -10.492 60.689 1.00 71.87 394 ARG A CA 1
ATOM 2977 C C . ARG A 1 394 ? 26.191 -9.321 61.610 1.00 74.06 394 ARG A C 1
ATOM 2978 O O . ARG A 1 394 ? 25.290 -9.459 62.439 1.00 74.39 394 ARG A O 1
ATOM 2986 N N . ALA A 1 395 ? 26.874 -8.156 61.435 1.00 68.57 395 ALA A N 1
ATOM 2987 C CA . ALA A 1 395 ? 26.632 -6.941 62.225 1.00 66.74 395 ALA A CA 1
ATOM 2988 C C . ALA A 1 395 ? 25.175 -6.508 62.160 1.00 71.72 395 ALA A C 1
ATOM 2989 O O . ALA A 1 395 ? 24.527 -6.641 61.113 1.00 72.39 395 ALA A O 1
ATOM 2991 N N . ASP A 1 396 ? 24.653 -6.031 63.298 1.00 67.79 396 ASP A N 1
ATOM 2992 C CA . ASP A 1 396 ? 23.271 -5.576 63.407 1.00 68.00 396 ASP A CA 1
ATOM 2993 C C . ASP A 1 396 ? 23.075 -4.211 62.735 1.00 69.79 396 ASP A C 1
ATOM 2994 O O . ASP A 1 396 ? 24.045 -3.459 62.565 1.00 68.67 396 ASP A O 1
ATOM 2999 N N . GLN A 1 397 ? 21.815 -3.903 62.370 1.00 66.05 397 GLN A N 1
ATOM 3000 C CA . GLN A 1 397 ? 21.341 -2.674 61.712 1.00 65.38 397 GLN A CA 1
ATOM 3001 C C . GLN A 1 397 ? 21.954 -1.367 62.243 1.00 69.07 397 GLN A C 1
ATOM 3002 O O . GLN A 1 397 ? 22.330 -0.500 61.456 1.00 69.27 397 GLN A O 1
ATOM 3008 N N . ALA A 1 398 ? 22.014 -1.222 63.573 1.00 64.61 398 ALA A N 1
ATOM 3009 C CA . ALA A 1 398 ? 22.512 -0.054 64.281 1.00 62.20 398 ALA A CA 1
ATOM 3010 C C . ALA A 1 398 ? 24.014 0.101 64.133 1.00 64.95 398 ALA A C 1
ATOM 3011 O O . ALA A 1 398 ? 24.519 1.226 64.233 1.00 64.39 398 ALA A O 1
ATOM 3013 N N . THR A 1 399 ? 24.733 -1.021 63.920 1.00 59.63 399 THR A N 1
ATOM 3014 C CA . THR A 1 399 ? 26.189 -1.014 63.770 1.00 57.37 399 THR A CA 1
ATOM 3015 C C . THR A 1 399 ? 26.524 -0.596 62.354 1.00 60.32 399 THR A C 1
ATOM 3016 O O . THR A 1 399 ? 27.381 0.271 62.143 1.00 58.61 399 THR A O 1
ATOM 3020 N N . VAL A 1 400 ? 25.823 -1.206 61.389 1.00 58.12 400 VAL A N 1
ATOM 3021 C CA . VAL A 1 400 ? 25.961 -0.982 59.948 1.00 57.51 400 VAL A CA 1
ATOM 3022 C C . VAL A 1 400 ? 25.769 0.504 59.603 1.00 61.30 400 VAL A C 1
ATOM 3023 O O . VAL A 1 400 ? 26.615 1.098 58.932 1.00 62.23 400 VAL A O 1
ATOM 3027 N N . ILE A 1 401 ? 24.686 1.100 60.115 1.00 56.13 401 ILE A N 1
ATOM 3028 C CA . ILE A 1 401 ? 24.307 2.484 59.885 1.00 54.47 401 ILE A CA 1
ATOM 3029 C C . ILE A 1 401 ? 25.341 3.520 60.414 1.00 52.56 401 ILE A C 1
ATOM 3030 O O . ILE A 1 401 ? 25.444 4.602 59.851 1.00 48.82 401 ILE A O 1
ATOM 3035 N N . LYS A 1 402 ? 26.137 3.144 61.438 1.00 48.45 402 LYS A N 1
ATOM 3036 C CA . LYS A 1 402 ? 27.198 3.951 62.074 1.00 46.22 402 LYS A CA 1
ATOM 3037 C C . LYS A 1 402 ? 28.610 3.618 61.540 1.00 51.66 402 LYS A C 1
ATOM 3038 O O . LYS A 1 402 ? 29.587 4.264 61.910 1.00 52.71 402 LYS A O 1
ATOM 3044 N N . SER A 1 403 ? 28.723 2.607 60.699 1.00 48.54 403 SER A N 1
ATOM 3045 C CA . SER A 1 403 ? 30.005 2.139 60.201 1.00 47.44 403 SER A CA 1
ATOM 3046 C C . SER A 1 403 ? 30.615 2.990 59.081 1.00 47.09 403 SER A C 1
ATOM 3047 O O . SER A 1 403 ? 29.929 3.309 58.092 1.00 46.02 403 SER A O 1
ATOM 3050 N N . PRO A 1 404 ? 31.936 3.287 59.159 1.00 39.76 404 PRO A N 1
ATOM 3051 C CA . PRO A 1 404 ? 32.578 4.013 58.042 1.00 37.84 404 PRO A CA 1
ATOM 3052 C C . PRO A 1 404 ? 32.495 3.239 56.716 1.00 42.63 404 PRO A C 1
ATOM 3053 O O . PRO A 1 404 ? 32.306 2.022 56.712 1.00 42.39 404 PRO A O 1
ATOM 3057 N N . ILE A 1 405 ? 32.638 3.957 55.587 1.00 39.94 405 ILE A N 1
ATOM 3058 C CA . ILE A 1 405 ? 32.609 3.399 54.235 1.00 39.62 405 ILE A CA 1
ATOM 3059 C C . ILE A 1 405 ? 34.038 3.027 53.766 1.00 42.95 405 ILE A C 1
ATOM 3060 O O . ILE A 1 405 ? 34.939 3.855 53.828 1.00 41.53 405 ILE A O 1
ATOM 3065 N N . LEU A 1 406 ? 34.226 1.763 53.325 1.00 40.94 406 LEU A N 1
ATOM 3066 C CA . LEU A 1 406 ? 35.459 1.211 52.764 1.00 40.51 406 LEU A CA 1
ATOM 3067 C C . LEU A 1 406 ? 35.591 1.637 51.281 1.00 44.22 406 LEU A C 1
ATOM 3068 O O . LEU A 1 406 ? 36.673 2.024 50.819 1.00 44.63 406 LEU A O 1
ATOM 3073 N N . GLY A 1 407 ? 34.475 1.623 50.581 1.00 38.53 407 GLY A N 1
ATOM 3074 C CA . GLY A 1 407 ? 34.432 1.995 49.181 1.00 39.17 407 GLY A CA 1
ATOM 3075 C C . GLY A 1 407 ? 33.121 1.590 48.555 1.00 45.99 407 GLY A C 1
ATOM 3076 O O . GLY A 1 407 ? 32.133 1.357 49.257 1.00 47.64 407 GLY A O 1
ATOM 3077 N N . PHE A 1 408 ? 33.117 1.491 47.233 1.00 42.66 408 PHE A N 1
ATOM 3078 C CA . PHE A 1 408 ? 31.924 1.182 46.464 1.00 43.48 408 PHE A CA 1
ATOM 3079 C C . PHE A 1 408 ? 32.150 0.032 45.550 1.00 50.62 408 PHE A C 1
ATOM 3080 O O . PHE A 1 408 ? 33.287 -0.244 45.170 1.00 50.81 408 PHE A O 1
ATOM 3088 N N . ALA A 1 409 ? 31.070 -0.650 45.199 1.00 49.74 409 ALA A N 1
ATOM 3089 C CA . ALA A 1 409 ? 31.120 -1.729 44.235 1.00 51.91 409 ALA A CA 1
ATOM 3090 C C . ALA A 1 409 ? 29.964 -1.523 43.259 1.00 57.54 409 ALA A C 1
ATOM 3091 O O . ALA A 1 409 ? 29.020 -0.776 43.555 1.00 55.57 409 ALA A O 1
ATOM 3093 N N . LEU A 1 410 ? 30.064 -2.150 42.085 1.00 56.31 410 LEU A N 1
ATOM 3094 C CA . LEU A 1 410 ? 29.025 -2.115 41.071 1.00 57.54 410 LEU A CA 1
ATOM 3095 C C . LEU A 1 410 ? 28.599 -3.543 40.748 1.00 65.29 410 LEU A C 1
ATOM 3096 O O . LEU A 1 410 ? 29.448 -4.379 40.426 1.00 65.79 410 LEU A O 1
ATOM 3101 N N . ILE A 1 411 ? 27.295 -3.831 40.862 1.00 63.56 411 ILE A N 1
ATOM 3102 C CA . ILE A 1 411 ? 26.758 -5.147 40.508 1.00 65.01 411 ILE A CA 1
ATOM 3103 C C . ILE A 1 411 ? 26.328 -5.064 39.031 1.00 70.56 411 ILE A C 1
ATOM 3104 O O . ILE A 1 411 ? 25.287 -4.501 38.720 1.00 68.96 411 ILE A O 1
ATOM 3109 N N . THR A 1 412 ? 27.183 -5.542 38.123 1.00 70.64 412 THR A N 1
ATOM 3110 C CA . THR A 1 412 ? 26.955 -5.487 36.663 1.00 73.19 412 THR A CA 1
ATOM 3111 C C . THR A 1 412 ? 25.931 -6.515 36.117 1.00 81.91 412 THR A C 1
ATOM 3112 O O . THR A 1 412 ? 25.272 -6.255 35.101 1.00 81.80 412 THR A O 1
ATOM 3116 N N . GLU A 1 413 ? 25.833 -7.693 36.766 1.00 81.71 413 GLU A N 1
ATOM 3117 C CA . GLU A 1 413 ? 24.958 -8.762 36.294 1.00 84.60 413 GLU A CA 1
ATOM 3118 C C . GLU A 1 413 ? 24.413 -9.593 37.448 1.00 89.27 413 GLU A C 1
ATOM 3119 O O . GLU A 1 413 ? 25.127 -9.852 38.417 1.00 87.80 413 GLU A O 1
ATOM 3125 N N . VAL A 1 414 ? 23.141 -9.998 37.344 1.00 87.58 414 VAL A N 1
ATOM 3126 C CA . VAL A 1 414 ? 22.487 -10.860 38.327 1.00 88.30 414 VAL A CA 1
ATOM 3127 C C . VAL A 1 414 ? 21.905 -12.043 37.554 1.00 94.28 414 VAL A C 1
ATOM 3128 O O . VAL A 1 414 ? 21.042 -11.850 36.689 1.00 94.70 414 VAL A O 1
ATOM 3132 N N . ASN A 1 415 ? 22.425 -13.253 37.831 1.00 91.62 415 ASN A N 1
ATOM 3133 C CA . ASN A 1 415 ? 21.971 -14.494 37.202 1.00 93.44 415 ASN A CA 1
ATOM 3134 C C . ASN A 1 415 ? 21.081 -15.257 38.167 1.00 96.16 415 ASN A C 1
ATOM 3135 O O . ASN A 1 415 ? 21.539 -15.684 39.233 1.00 95.26 415 ASN A O 1
ATOM 3140 N N . GLU A 1 416 ? 19.805 -15.406 37.808 1.00 93.12 416 GLU A N 1
ATOM 3141 C CA . GLU A 1 416 ? 18.842 -16.092 38.662 1.00 93.91 416 GLU A CA 1
ATOM 3142 C C . GLU A 1 416 ? 18.998 -17.605 38.677 1.00 99.72 416 GLU A C 1
ATOM 3143 O O . GLU A 1 416 ? 18.982 -18.184 39.766 1.00 98.64 416 GLU A O 1
ATOM 3149 N N . LYS A 1 417 ? 19.147 -18.247 37.487 1.00 98.37 417 LYS A N 1
ATOM 3150 C CA . LYS A 1 417 ? 19.289 -19.707 37.409 1.00 100.39 417 LYS A CA 1
ATOM 3151 C C . LYS A 1 417 ? 20.473 -20.209 38.239 1.00 103.76 417 LYS A C 1
ATOM 3152 O O . LYS A 1 417 ? 20.245 -20.854 39.267 1.00 103.72 417 LYS A O 1
ATOM 3158 N N . ARG A 1 418 ? 21.717 -19.860 37.851 1.00 98.51 418 ARG A N 1
ATOM 3159 C CA . ARG A 1 418 ? 22.895 -20.189 38.659 1.00 96.94 418 ARG A CA 1
ATOM 3160 C C . ARG A 1 418 ? 22.985 -18.986 39.562 1.00 97.48 418 ARG A C 1
ATOM 3161 O O . ARG A 1 418 ? 23.410 -17.931 39.095 1.00 98.15 418 ARG A O 1
ATOM 3169 N N . ARG A 1 419 ? 22.444 -19.089 40.793 1.00 90.40 419 ARG A N 1
ATOM 3170 C CA . ARG A 1 419 ? 22.337 -18.000 41.780 1.00 87.29 419 ARG A CA 1
ATOM 3171 C C . ARG A 1 419 ? 23.645 -17.209 42.049 1.00 88.10 419 ARG A C 1
ATOM 3172 O O . ARG A 1 419 ? 24.178 -17.208 43.167 1.00 86.58 419 ARG A O 1
ATOM 3180 N N . LYS A 1 420 ? 24.125 -16.496 41.011 1.00 82.75 420 LYS A N 1
ATOM 3181 C CA . LYS A 1 420 ? 25.383 -15.759 41.039 1.00 80.12 420 LYS A CA 1
ATOM 3182 C C . LYS A 1 420 ? 25.269 -14.307 40.582 1.00 80.98 420 LYS A C 1
ATOM 3183 O O . LYS A 1 420 ? 24.320 -13.933 39.888 1.00 81.47 420 LYS A O 1
ATOM 3189 N N . LEU A 1 421 ? 26.245 -13.488 40.994 1.00 74.25 421 LEU A N 1
ATOM 3190 C CA . LEU A 1 421 ? 26.331 -12.065 40.656 1.00 71.85 421 LEU A CA 1
ATOM 3191 C C . LEU A 1 421 ? 27.729 -11.733 40.157 1.00 74.26 421 LEU A C 1
ATOM 3192 O O . LEU A 1 421 ? 28.721 -12.265 40.678 1.00 72.85 421 LEU A O 1
ATOM 3197 N N . ARG A 1 422 ? 27.807 -10.828 39.171 1.00 70.82 422 ARG A N 1
ATOM 3198 C CA . ARG A 1 422 ? 29.082 -10.312 38.689 1.00 70.28 422 ARG A CA 1
ATOM 3199 C C . ARG A 1 422 ? 29.239 -8.936 39.373 1.00 69.88 422 ARG A C 1
ATOM 3200 O O . ARG A 1 422 ? 28.391 -8.050 39.207 1.00 69.82 422 ARG A O 1
ATOM 3208 N N . VAL A 1 423 ? 30.265 -8.810 40.216 1.00 61.92 423 VAL A N 1
ATOM 3209 C CA . VAL A 1 423 ? 30.548 -7.594 40.970 1.00 58.92 423 VAL A CA 1
ATOM 3210 C C . VAL A 1 423 ? 31.861 -6.960 40.488 1.00 60.74 423 VAL A C 1
ATOM 3211 O O . VAL A 1 423 ? 32.867 -7.663 40.334 1.00 60.32 423 VAL A O 1
ATOM 3215 N N . LEU A 1 424 ? 31.844 -5.630 40.255 1.00 54.12 424 LEU A N 1
ATOM 3216 C CA . LEU A 1 424 ? 33.038 -4.879 39.884 1.00 52.32 424 LEU A CA 1
ATOM 3217 C C . LEU A 1 424 ? 33.551 -4.165 41.139 1.00 56.06 424 LEU A C 1
ATOM 3218 O O . LEU A 1 424 ? 32.782 -3.476 41.811 1.00 56.12 424 LEU A O 1
ATOM 3223 N N . LEU A 1 425 ? 34.832 -4.372 41.473 1.00 52.03 425 LEU A N 1
ATOM 3224 C CA . LEU A 1 425 ? 35.488 -3.761 42.638 1.00 50.70 425 LEU A CA 1
ATOM 3225 C C . LEU A 1 425 ? 36.574 -2.775 42.191 1.00 53.98 425 LEU A C 1
ATOM 3226 O O . LEU A 1 425 ? 37.215 -3.030 41.165 1.00 54.76 425 LEU A O 1
ATOM 3231 N N . PRO A 1 426 ? 36.844 -1.684 42.958 1.00 47.31 426 PRO A N 1
ATOM 3232 C CA . PRO A 1 426 ? 37.937 -0.783 42.563 1.00 46.82 426 PRO A CA 1
ATOM 3233 C C . PRO A 1 426 ? 39.329 -1.426 42.776 1.00 53.97 426 PRO A C 1
ATOM 3234 O O . PRO A 1 426 ? 40.269 -1.134 42.055 1.00 55.52 426 PRO A O 1
ATOM 3238 N N . VAL A 1 427 ? 39.440 -2.325 43.747 1.00 51.94 427 VAL A N 1
ATOM 3239 C CA . VAL A 1 427 ? 40.674 -2.986 44.175 1.00 51.70 427 VAL A CA 1
ATOM 3240 C C . VAL A 1 427 ? 40.698 -4.457 43.739 1.00 56.23 427 VAL A C 1
ATOM 3241 O O . VAL A 1 427 ? 39.767 -5.187 44.100 1.00 55.65 427 VAL A O 1
ATOM 3245 N N . PRO A 1 428 ? 41.748 -4.917 42.996 1.00 53.73 428 PRO A N 1
ATOM 3246 C CA . PRO A 1 428 ? 41.824 -6.348 42.645 1.00 55.11 428 PRO A CA 1
ATOM 3247 C C . PRO A 1 428 ? 42.061 -7.141 43.920 1.00 60.03 428 PRO A C 1
ATOM 3248 O O . PRO A 1 428 ? 42.804 -6.696 44.802 1.00 59.20 428 PRO A O 1
ATOM 3252 N N . GLY A 1 429 ? 41.367 -8.260 44.044 1.00 56.78 429 GLY A N 1
ATOM 3253 C CA . GLY A 1 429 ? 41.452 -9.072 45.247 1.00 56.08 429 GLY A CA 1
ATOM 3254 C C . GLY A 1 429 ? 40.130 -9.689 45.623 1.00 58.12 429 GLY A C 1
ATOM 3255 O O . GLY A 1 429 ? 39.253 -9.867 44.763 1.00 55.51 429 GLY A O 1
ATOM 3256 N N . ARG A 1 430 ? 39.972 -10.031 46.914 1.00 55.01 430 ARG A N 1
ATOM 3257 C CA . ARG A 1 430 ? 38.724 -10.682 47.306 1.00 55.95 430 ARG A CA 1
ATOM 3258 C C . ARG A 1 430 ? 37.596 -9.758 47.611 1.00 59.33 430 ARG A C 1
ATOM 3259 O O . ARG A 1 430 ? 37.820 -8.566 47.834 1.00 59.56 430 ARG A O 1
ATOM 3267 N N . LEU A 1 431 ? 36.368 -10.297 47.586 1.00 55.59 431 LEU A N 1
ATOM 3268 C CA . LEU A 1 431 ? 35.190 -9.535 47.955 1.00 54.21 431 LEU A CA 1
ATOM 3269 C C . LEU A 1 431 ? 35.265 -9.301 49.467 1.00 57.80 431 LEU A C 1
ATOM 3270 O O . LEU A 1 431 ? 35.345 -10.279 50.216 1.00 57.22 431 LEU A O 1
ATOM 3275 N N . PRO A 1 432 ? 35.322 -8.025 49.935 1.00 54.30 432 PRO A N 1
ATOM 3276 C CA . PRO A 1 432 ? 35.370 -7.779 51.389 1.00 53.60 432 PRO A CA 1
ATOM 3277 C C . PRO A 1 432 ? 34.204 -8.449 52.120 1.00 59.42 432 PRO A C 1
ATOM 3278 O O . PRO A 1 432 ? 33.061 -8.378 51.650 1.00 58.43 432 PRO A O 1
ATOM 3282 N N . SER A 1 433 ? 34.508 -9.176 53.222 1.00 58.04 433 SER A N 1
ATOM 3283 C CA . SER A 1 433 ? 33.486 -9.855 54.020 1.00 59.01 433 SER A CA 1
ATOM 3284 C C . SER A 1 433 ? 32.959 -8.840 55.027 1.00 60.17 433 SER A C 1
ATOM 3285 O O . SER A 1 433 ? 33.345 -8.836 56.202 1.00 59.81 433 SER A O 1
ATOM 3288 N N . LYS A 1 434 ? 32.139 -7.912 54.507 1.00 54.86 434 LYS A N 1
ATOM 3289 C CA . LYS A 1 434 ? 31.599 -6.751 55.213 1.00 53.28 434 LYS A CA 1
ATOM 3290 C C . LYS A 1 434 ? 30.116 -6.533 54.862 1.00 59.15 434 LYS A C 1
ATOM 3291 O O . LYS A 1 434 ? 29.677 -6.915 53.775 1.00 59.97 434 LYS A O 1
ATOM 3297 N N . ALA A 1 435 ? 29.356 -5.889 55.770 1.00 54.33 435 ALA A N 1
ATOM 3298 C CA . ALA A 1 435 ? 27.953 -5.531 55.537 1.00 53.92 435 ALA A CA 1
ATOM 3299 C C . ALA A 1 435 ? 27.908 -4.432 54.458 1.00 56.46 435 ALA A C 1
ATOM 3300 O O . ALA A 1 435 ? 28.758 -3.520 54.431 1.00 53.62 435 ALA A O 1
ATOM 3302 N N . MET A 1 436 ? 26.935 -4.541 53.561 1.00 53.13 436 MET A N 1
ATOM 3303 C CA . MET A 1 436 ? 26.806 -3.625 52.442 1.00 52.97 436 MET A CA 1
ATOM 3304 C C . MET A 1 436 ? 25.478 -2.878 52.399 1.00 59.27 436 MET A C 1
ATOM 3305 O O . MET A 1 436 ? 24.499 -3.345 52.983 1.00 59.58 436 MET A O 1
ATOM 3310 N N . ILE A 1 437 ? 25.464 -1.681 51.753 1.00 56.15 437 ILE A N 1
ATOM 3311 C CA . ILE A 1 437 ? 24.279 -0.818 51.646 1.00 55.48 437 ILE A CA 1
ATOM 3312 C C . ILE A 1 437 ? 23.999 -0.454 50.192 1.00 60.09 437 ILE A C 1
ATOM 3313 O O . ILE A 1 437 ? 24.867 0.118 49.525 1.00 59.77 437 ILE A O 1
ATOM 3318 N N . LEU A 1 438 ? 22.769 -0.745 49.725 1.00 56.76 438 LEU A N 1
ATOM 3319 C CA . LEU A 1 438 ? 22.297 -0.427 48.381 1.00 56.92 438 LEU A CA 1
ATOM 3320 C C . LEU A 1 438 ? 22.025 1.090 48.231 1.00 60.14 438 LEU A C 1
ATOM 3321 O O . LEU A 1 438 ? 21.397 1.694 49.106 1.00 60.40 438 LEU A O 1
ATOM 3326 N N . THR A 1 439 ? 22.506 1.697 47.124 1.00 54.63 439 THR A N 1
ATOM 3327 C CA . THR A 1 439 ? 22.278 3.118 46.828 1.00 52.64 439 THR A CA 1
ATOM 3328 C C . THR A 1 439 ? 21.185 3.210 45.751 1.00 58.66 439 THR A C 1
ATOM 3329 O O . THR A 1 439 ? 20.845 2.187 45.140 1.00 60.76 439 THR A O 1
ATOM 3333 N N . SER A 1 440 ? 20.653 4.430 45.501 1.00 53.57 440 SER A N 1
ATOM 3334 C CA . SER A 1 440 ? 19.639 4.696 44.471 1.00 53.75 440 SER A CA 1
ATOM 3335 C C . SER A 1 440 ? 20.299 4.835 43.098 1.00 58.19 440 SER A C 1
ATOM 3336 O O . SER A 1 440 ? 19.602 4.872 42.074 1.00 59.94 440 SER A O 1
ATOM 3339 N N . TYR A 1 441 ? 21.641 4.890 43.078 1.00 52.93 441 TYR A N 1
ATOM 3340 C CA . TYR A 1 441 ? 22.438 5.096 41.880 1.00 53.01 441 TYR A CA 1
ATOM 3341 C C . TYR A 1 441 ? 22.691 3.871 41.050 1.00 56.85 441 TYR A C 1
ATOM 3342 O O . TYR A 1 441 ? 23.008 2.810 41.577 1.00 55.78 441 TYR A O 1
ATOM 3351 N N . ARG A 1 442 ? 22.503 4.025 39.735 1.00 55.07 442 ARG A N 1
ATOM 3352 C CA . ARG A 1 442 ? 22.662 2.953 38.756 1.00 56.25 442 ARG A CA 1
ATOM 3353 C C . ARG A 1 442 ? 23.685 3.325 37.669 1.00 63.64 442 ARG A C 1
ATOM 3354 O O . ARG A 1 442 ? 23.842 4.509 37.345 1.00 63.97 442 ARG A O 1
ATOM 3362 N N . TYR A 1 443 ? 24.404 2.318 37.139 1.00 63.02 443 TYR A N 1
ATOM 3363 C CA . TYR A 1 443 ? 25.429 2.496 36.108 1.00 64.74 443 TYR A CA 1
ATOM 3364 C C . TYR A 1 443 ? 25.514 1.288 35.173 1.00 73.73 443 TYR A C 1
ATOM 3365 O O . TYR A 1 443 ? 25.733 0.150 35.607 1.00 73.74 443 TYR A O 1
ATOM 3374 N N . LEU A 1 444 ? 25.365 1.550 33.880 1.00 74.13 444 LEU A N 1
ATOM 3375 C CA . LEU A 1 444 ? 25.480 0.524 32.861 1.00 76.60 444 LEU A CA 1
ATOM 3376 C C . LEU A 1 444 ? 26.642 0.901 31.942 1.00 81.27 444 LEU A C 1
ATOM 3377 O O . LEU A 1 444 ? 26.703 2.034 31.471 1.00 78.27 444 LEU A O 1
ATOM 3382 N N . GLU A 1 445 ? 27.591 -0.019 31.717 1.00 81.69 445 GLU A N 1
ATOM 3383 C CA . GLU A 1 445 ? 28.765 0.279 30.872 1.00 89.81 445 GLU A CA 1
ATOM 3384 C C . GLU A 1 445 ? 28.451 0.494 29.390 1.00 103.60 445 GLU A C 1
ATOM 3385 O O . GLU A 1 445 ? 28.765 1.596 28.890 1.00 102.26 445 GLU A O 1
ATOM 3392 N N . GLY B 1 19 ? 36.374 34.957 122.757 1.00 82.82 19 GLY B N 1
ATOM 3393 C CA . GLY B 1 19 ? 37.456 34.258 122.065 1.00 81.51 19 GLY B CA 1
ATOM 3394 C C . GLY B 1 19 ? 37.868 32.955 122.734 1.00 86.73 19 GLY B C 1
ATOM 3395 O O . GLY B 1 19 ? 37.530 32.745 123.906 1.00 90.38 19 GLY B O 1
ATOM 3396 N N . ASP B 1 20 ? 38.585 32.051 122.000 1.00 78.94 20 ASP B N 1
ATOM 3397 C CA . ASP B 1 20 ? 39.006 30.727 122.516 1.00 77.50 20 ASP B CA 1
ATOM 3398 C C . ASP B 1 20 ? 40.063 30.026 121.627 1.00 75.86 20 ASP B C 1
ATOM 3399 O O . ASP B 1 20 ? 39.998 30.139 120.399 1.00 74.36 20 ASP B O 1
ATOM 3404 N N . ASN B 1 21 ? 40.958 29.211 122.247 1.00 67.96 21 ASN B N 1
ATOM 3405 C CA . ASN B 1 21 ? 41.938 28.388 121.530 1.00 64.94 21 ASN B CA 1
ATOM 3406 C C . ASN B 1 21 ? 41.599 26.862 121.540 1.00 66.08 21 ASN B C 1
ATOM 3407 O O . ASN B 1 21 ? 42.473 26.014 121.316 1.00 63.82 21 ASN B O 1
ATOM 3412 N N . GLU B 1 22 ? 40.312 26.523 121.764 1.00 62.87 22 GLU B N 1
ATOM 3413 C CA . GLU B 1 22 ? 39.838 25.136 121.733 1.00 62.29 22 GLU B CA 1
ATOM 3414 C C . GLU B 1 22 ? 39.114 24.844 120.412 1.00 63.84 22 GLU B C 1
ATOM 3415 O O . GLU B 1 22 ? 38.920 25.744 119.577 1.00 61.55 22 GLU B O 1
ATOM 3421 N N . TRP B 1 23 ? 38.761 23.569 120.212 1.00 60.73 23 TRP B N 1
ATOM 3422 C CA . TRP B 1 23 ? 38.030 23.115 119.034 1.00 59.84 23 TRP B CA 1
ATOM 3423 C C . TRP B 1 23 ? 36.544 23.168 119.318 1.00 63.01 23 TRP B C 1
ATOM 3424 O O . TRP B 1 23 ? 36.100 22.728 120.383 1.00 64.40 23 TRP B O 1
ATOM 3435 N N . HIS B 1 24 ? 35.775 23.702 118.357 1.00 57.06 24 HIS B N 1
ATOM 3436 C CA . HIS B 1 24 ? 34.326 23.806 118.472 1.00 56.68 24 HIS B CA 1
ATOM 3437 C C . HIS B 1 24 ? 33.660 23.122 117.288 1.00 57.85 24 HIS B C 1
ATOM 3438 O O . HIS B 1 24 ? 34.141 23.233 116.172 1.00 56.84 24 HIS B O 1
ATOM 3445 N N . LYS B 1 25 ? 32.569 22.397 117.542 1.00 54.12 25 LYS B N 1
ATOM 3446 C CA . LYS B 1 25 ? 31.771 21.687 116.545 1.00 52.58 25 LYS B CA 1
ATOM 3447 C C . LYS B 1 25 ? 30.830 22.681 115.861 1.00 55.83 25 LYS B C 1
ATOM 3448 O O . LYS B 1 25 ? 30.292 23.577 116.530 1.00 55.30 25 LYS B O 1
ATOM 3454 N N . LEU B 1 26 ? 30.655 22.522 114.518 1.00 49.29 26 LEU B N 1
ATOM 3455 C CA . LEU B 1 26 ? 29.751 23.325 113.702 1.00 47.38 26 LEU B CA 1
ATOM 3456 C C . LEU B 1 26 ? 29.043 22.454 112.699 1.00 51.48 26 LEU B C 1
ATOM 3457 O O . LEU B 1 26 ? 29.690 21.670 111.993 1.00 49.64 26 LEU B O 1
ATOM 3462 N N . VAL B 1 27 ? 27.699 22.590 112.633 1.00 49.36 27 VAL B N 1
ATOM 3463 C CA . VAL B 1 27 ? 26.901 21.890 111.630 1.00 47.91 27 VAL B CA 1
ATOM 3464 C C . VAL B 1 27 ? 26.385 22.900 110.615 1.00 49.35 27 VAL B C 1
ATOM 3465 O O . VAL B 1 27 ? 25.615 23.787 110.970 1.00 49.56 27 VAL B O 1
ATOM 3469 N N . ILE B 1 28 ? 26.908 22.831 109.388 1.00 45.07 28 ILE B N 1
ATOM 3470 C CA . ILE B 1 28 ? 26.477 23.704 108.301 1.00 44.63 28 ILE B CA 1
ATOM 3471 C C . ILE B 1 28 ? 25.391 22.953 107.537 1.00 49.06 28 ILE B C 1
ATOM 3472 O O . ILE B 1 28 ? 25.685 21.920 106.925 1.00 47.51 28 ILE B O 1
ATOM 3477 N N . PRO B 1 29 ? 24.127 23.436 107.560 1.00 46.26 29 PRO B N 1
ATOM 3478 C CA . PRO B 1 29 ? 23.081 22.735 106.796 1.00 46.13 29 PRO B CA 1
ATOM 3479 C C . PRO B 1 29 ? 23.321 22.827 105.291 1.00 46.68 29 PRO B C 1
ATOM 3480 O O . PRO B 1 29 ? 23.934 23.787 104.829 1.00 43.97 29 PRO B O 1
ATOM 3484 N N . LYS B 1 30 ? 22.870 21.807 104.547 1.00 44.28 30 LYS B N 1
ATOM 3485 C CA . LYS B 1 30 ? 22.965 21.719 103.083 1.00 43.34 30 LYS B CA 1
ATOM 3486 C C . LYS B 1 30 ? 22.414 23.001 102.442 1.00 47.06 30 LYS B C 1
ATOM 3487 O O . LYS B 1 30 ? 21.326 23.460 102.814 1.00 48.43 30 LYS B O 1
ATOM 3493 N N . GLY B 1 31 ? 23.206 23.577 101.549 1.00 41.26 31 GLY B N 1
ATOM 3494 C CA . GLY B 1 31 ? 22.867 24.790 100.819 1.00 41.09 31 GLY B CA 1
ATOM 3495 C C . GLY B 1 31 ? 23.214 26.101 101.497 1.00 44.07 31 GLY B C 1
ATOM 3496 O O . GLY B 1 31 ? 22.722 27.152 101.068 1.00 42.97 31 GLY B O 1
ATOM 3497 N N . SER B 1 32 ? 24.055 26.074 102.553 1.00 41.43 32 SER B N 1
ATOM 3498 C CA . SER B 1 32 ? 24.412 27.289 103.279 1.00 41.85 32 SER B CA 1
ATOM 3499 C C . SER B 1 32 ? 25.903 27.577 103.228 1.00 44.52 32 SER B C 1
ATOM 3500 O O . SER B 1 32 ? 26.734 26.660 103.096 1.00 42.32 32 SER B O 1
ATOM 3503 N N . ASP B 1 33 ? 26.230 28.874 103.370 1.00 40.77 33 ASP B N 1
ATOM 3504 C CA . ASP B 1 33 ? 27.581 29.382 103.413 1.00 39.44 33 ASP B CA 1
ATOM 3505 C C . ASP B 1 33 ? 27.939 29.718 104.835 1.00 44.77 33 ASP B C 1
ATOM 3506 O O . ASP B 1 33 ? 27.138 30.332 105.550 1.00 45.68 33 ASP B O 1
ATOM 3511 N N . TRP B 1 34 ? 29.152 29.341 105.243 1.00 41.59 34 TRP B N 1
ATOM 3512 C CA . TRP B 1 34 ? 29.692 29.766 106.513 1.00 43.07 34 TRP B CA 1
ATOM 3513 C C . TRP B 1 34 ? 30.601 30.888 106.071 1.00 46.66 34 TRP B C 1
ATOM 3514 O O . TRP B 1 34 ? 31.610 30.648 105.376 1.00 43.69 34 TRP B O 1
ATOM 3525 N N . GLN B 1 35 ? 30.150 32.122 106.344 1.00 45.58 35 GLN B N 1
ATOM 3526 C CA . GLN B 1 35 ? 30.820 33.352 105.950 1.00 46.05 35 GLN B CA 1
ATOM 3527 C C . GLN B 1 35 ? 31.890 33.742 106.929 1.00 51.79 35 GLN B C 1
ATOM 3528 O O . GLN B 1 35 ? 31.620 33.991 108.113 1.00 53.33 35 GLN B O 1
ATOM 3534 N N . ILE B 1 36 ? 33.131 33.721 106.431 1.00 48.66 36 ILE B N 1
ATOM 3535 C CA . ILE B 1 36 ? 34.343 33.973 107.208 1.00 48.48 36 ILE B CA 1
ATOM 3536 C C . ILE B 1 36 ? 35.009 35.274 106.784 1.00 53.70 36 ILE B C 1
ATOM 3537 O O . ILE B 1 36 ? 35.217 35.488 105.599 1.00 53.55 36 ILE B O 1
ATOM 3542 N N . ASP B 1 37 ? 35.321 36.135 107.753 1.00 51.26 37 ASP B N 1
ATOM 3543 C CA . ASP B 1 37 ? 36.023 37.392 107.545 1.00 51.33 37 ASP B CA 1
ATOM 3544 C C . ASP B 1 37 ? 37.144 37.481 108.597 1.00 57.23 37 ASP B C 1
ATOM 3545 O O . ASP B 1 37 ? 36.913 37.952 109.711 1.00 59.42 37 ASP B O 1
ATOM 3550 N N . LEU B 1 38 ? 38.332 36.964 108.259 1.00 53.97 38 LEU B N 1
ATOM 3551 C CA . LEU B 1 38 ? 39.497 36.981 109.152 1.00 54.77 38 LEU B CA 1
ATOM 3552 C C . LEU B 1 38 ? 40.233 38.288 108.970 1.00 67.22 38 LEU B C 1
ATOM 3553 O O . LEU B 1 38 ? 40.528 38.682 107.836 1.00 66.90 38 LEU B O 1
ATOM 3558 N N . LYS B 1 39 ? 40.474 38.985 110.080 1.00 71.27 39 LYS B N 1
ATOM 3559 C CA . LYS B 1 39 ? 41.128 40.278 110.011 1.00 74.32 39 LYS B CA 1
ATOM 3560 C C . LYS B 1 39 ? 42.507 40.334 110.639 1.00 83.29 39 LYS B C 1
ATOM 3561 O O . LYS B 1 39 ? 42.687 39.913 111.783 1.00 85.60 39 LYS B O 1
ATOM 3567 N N . ALA B 1 40 ? 43.476 40.796 109.856 1.00 80.10 40 ALA B N 1
ATOM 3568 C CA . ALA B 1 40 ? 44.848 41.070 110.272 1.00 79.89 40 ALA B CA 1
ATOM 3569 C C . ALA B 1 40 ? 45.706 39.895 110.690 1.00 82.91 40 ALA B C 1
ATOM 3570 O O . ALA B 1 40 ? 46.534 39.431 109.944 1.00 81.86 40 ALA B O 1
ATOM 3572 N N . GLU B 1 41 ? 45.534 39.475 111.927 1.00 79.40 41 GLU B N 1
ATOM 3573 C CA . GLU B 1 41 ? 46.270 38.374 112.556 1.00 78.73 41 GLU B CA 1
ATOM 3574 C C . GLU B 1 41 ? 45.381 37.186 112.939 1.00 79.27 41 GLU B C 1
ATOM 3575 O O . GLU B 1 41 ? 45.745 36.379 113.799 1.00 77.50 41 GLU B O 1
ATOM 3581 N N . GLY B 1 42 ? 44.244 37.067 112.241 1.00 75.13 42 GLY B N 1
ATOM 3582 C CA . GLY B 1 42 ? 43.285 35.980 112.422 1.00 73.63 42 GLY B CA 1
ATOM 3583 C C . GLY B 1 42 ? 43.730 34.677 111.784 1.00 71.33 42 GLY B C 1
ATOM 3584 O O . GLY B 1 42 ? 43.954 34.649 110.569 1.00 70.47 42 GLY B O 1
ATOM 3585 N N . LYS B 1 43 ? 43.887 33.593 112.600 1.00 62.96 43 LYS B N 1
ATOM 3586 C CA . LYS B 1 43 ? 44.276 32.251 112.139 1.00 59.35 43 LYS B CA 1
ATOM 3587 C C . LYS B 1 43 ? 43.212 31.207 112.498 1.00 60.34 43 LYS B C 1
ATOM 3588 O O . LYS B 1 43 ? 42.937 30.981 113.686 1.00 61.14 43 LYS B O 1
ATOM 3594 N N . LEU B 1 44 ? 42.594 30.596 111.456 1.00 53.08 44 LEU B N 1
ATOM 3595 C CA . LEU B 1 44 ? 41.512 29.612 111.586 1.00 51.67 44 LEU B CA 1
ATOM 3596 C C . LEU B 1 44 ? 41.897 28.234 111.046 1.00 54.41 44 LEU B C 1
ATOM 3597 O O . LEU B 1 44 ? 42.370 28.136 109.915 1.00 52.74 44 LEU B O 1
ATOM 3602 N N . ILE B 1 45 ? 41.677 27.177 111.848 1.00 52.32 45 ILE B N 1
ATOM 3603 C CA . ILE B 1 45 ? 41.935 25.790 111.444 1.00 52.29 45 ILE B CA 1
ATOM 3604 C C . ILE B 1 45 ? 40.598 25.072 111.350 1.00 56.57 45 ILE B C 1
ATOM 3605 O O . ILE B 1 45 ? 39.781 25.176 112.267 1.00 57.53 45 ILE B O 1
ATOM 3610 N N . VAL B 1 46 ? 40.359 24.375 110.233 1.00 51.23 46 VAL B N 1
ATOM 3611 C CA . VAL B 1 46 ? 39.117 23.633 110.004 1.00 50.92 46 VAL B CA 1
ATOM 3612 C C . VAL B 1 46 ? 39.453 22.159 109.733 1.00 55.09 46 VAL B C 1
ATOM 3613 O O . VAL B 1 46 ? 40.357 21.866 108.944 1.00 55.47 46 VAL B O 1
ATOM 3617 N N . LYS B 1 47 ? 38.727 21.245 110.390 1.00 50.01 47 LYS B N 1
ATOM 3618 C CA . LYS B 1 47 ? 38.854 19.803 110.215 1.00 48.72 47 LYS B CA 1
ATOM 3619 C C . LYS B 1 47 ? 37.422 19.255 110.082 1.00 51.54 47 LYS B C 1
ATOM 3620 O O . LYS B 1 47 ? 36.640 19.327 111.028 1.00 52.94 47 LYS B O 1
ATOM 3626 N N . VAL B 1 48 ? 37.073 18.787 108.873 1.00 45.21 48 VAL B N 1
ATOM 3627 C CA . VAL B 1 48 ? 35.768 18.253 108.464 1.00 44.21 48 VAL B CA 1
ATOM 3628 C C . VAL B 1 48 ? 35.615 16.800 108.948 1.00 51.29 48 VAL B C 1
ATOM 3629 O O . VAL B 1 48 ? 36.474 15.968 108.652 1.00 51.67 48 VAL B O 1
ATOM 3633 N N . ASN B 1 49 ? 34.505 16.493 109.643 1.00 49.05 49 ASN B N 1
ATOM 3634 C CA . ASN B 1 49 ? 34.212 15.152 110.157 1.00 50.54 49 ASN B CA 1
ATOM 3635 C C . ASN B 1 49 ? 33.361 14.323 109.203 1.00 56.78 49 ASN B C 1
ATOM 3636 O O . ASN B 1 49 ? 33.635 13.136 109.037 1.00 58.14 49 ASN B O 1
ATOM 3641 N N . SER B 1 50 ? 32.325 14.939 108.590 1.00 53.42 50 SER B N 1
ATOM 3642 C CA . SER B 1 50 ? 31.382 14.322 107.634 1.00 52.24 50 SER B CA 1
ATOM 3643 C C . SER B 1 50 ? 30.736 15.388 106.762 1.00 52.52 50 SER B C 1
ATOM 3644 O O . SER B 1 50 ? 30.481 16.492 107.250 1.00 50.56 50 SER B O 1
ATOM 3647 N N . GLY B 1 51 ? 30.466 15.043 105.500 1.00 47.34 51 GLY B N 1
ATOM 3648 C CA . GLY B 1 51 ? 29.826 15.934 104.541 1.00 45.50 51 GLY B CA 1
ATOM 3649 C C . GLY B 1 51 ? 30.723 16.458 103.435 1.00 49.40 51 GLY B C 1
ATOM 3650 O O . GLY B 1 51 ? 31.913 16.122 103.364 1.00 49.38 51 GLY B O 1
ATOM 3651 N N . ILE B 1 52 ? 30.148 17.295 102.546 1.00 44.04 52 ILE B N 1
ATOM 3652 C CA . ILE B 1 52 ? 30.877 17.920 101.444 1.00 40.83 52 ILE B CA 1
ATOM 3653 C C . ILE B 1 52 ? 30.795 19.440 101.571 1.00 46.56 52 ILE B C 1
ATOM 3654 O O . ILE B 1 52 ? 29.717 20.020 101.502 1.00 48.70 52 ILE B O 1
ATOM 3659 N N . VAL B 1 53 ? 31.950 20.064 101.776 1.00 41.99 53 VAL B N 1
ATOM 3660 C CA . VAL B 1 53 ? 32.117 21.511 101.868 1.00 40.01 53 VAL B CA 1
ATOM 3661 C C . VAL B 1 53 ? 33.121 21.910 100.816 1.00 41.14 53 VAL B C 1
ATOM 3662 O O . VAL B 1 53 ? 34.011 21.112 100.498 1.00 39.10 53 VAL B O 1
ATOM 3666 N N . GLU B 1 54 ? 32.937 23.115 100.238 1.00 37.08 54 GLU B N 1
ATOM 3667 C CA . GLU B 1 54 ? 33.737 23.675 99.154 1.00 34.62 54 GLU B CA 1
ATOM 3668 C C . GLU B 1 54 ? 34.050 25.158 99.312 1.00 38.46 54 GLU B C 1
ATOM 3669 O O . GLU B 1 54 ? 33.158 25.951 99.596 1.00 38.37 54 GLU B O 1
ATOM 3675 N N . ILE B 1 55 ? 35.307 25.538 99.061 1.00 37.57 55 ILE B N 1
ATOM 3676 C CA . ILE B 1 55 ? 35.755 26.937 99.034 1.00 37.70 55 ILE B CA 1
ATOM 3677 C C . ILE B 1 55 ? 36.006 27.191 97.558 1.00 41.87 55 ILE B C 1
ATOM 3678 O O . ILE B 1 55 ? 36.952 26.665 96.982 1.00 41.37 55 ILE B O 1
ATOM 3683 N N . PHE B 1 56 ? 35.076 27.925 96.941 1.00 38.07 56 PHE B N 1
ATOM 3684 C CA . PHE B 1 56 ? 34.960 28.246 95.525 1.00 34.97 56 PHE B CA 1
ATOM 3685 C C . PHE B 1 56 ? 35.194 27.040 94.653 1.00 38.60 56 PHE B C 1
ATOM 3686 O O . PHE B 1 56 ? 36.054 27.069 93.790 1.00 41.15 56 PHE B O 1
ATOM 3694 N N . GLY B 1 57 ? 34.463 25.973 94.922 1.00 33.92 57 GLY B N 1
ATOM 3695 C CA . GLY B 1 57 ? 34.508 24.741 94.152 1.00 33.40 57 GLY B CA 1
ATOM 3696 C C . GLY B 1 57 ? 35.518 23.704 94.596 1.00 40.09 57 GLY B C 1
ATOM 3697 O O . GLY B 1 57 ? 35.445 22.550 94.162 1.00 41.44 57 GLY B O 1
ATOM 3698 N N . THR B 1 58 ? 36.505 24.104 95.408 1.00 35.70 58 THR B N 1
ATOM 3699 C CA . THR B 1 58 ? 37.505 23.162 95.874 1.00 34.41 58 THR B CA 1
ATOM 3700 C C . THR B 1 58 ? 36.924 22.525 97.109 1.00 38.43 58 THR B C 1
ATOM 3701 O O . THR B 1 58 ? 36.608 23.227 98.073 1.00 38.48 58 THR B O 1
ATOM 3705 N N . GLU B 1 59 ? 36.782 21.191 97.063 1.00 33.55 59 GLU B N 1
ATOM 3706 C CA . GLU B 1 59 ? 36.279 20.358 98.144 1.00 33.36 59 GLU B CA 1
ATOM 3707 C C . GLU B 1 59 ? 37.343 20.166 99.225 1.00 40.61 59 GLU B C 1
ATOM 3708 O O . GLU B 1 59 ? 38.502 19.891 98.887 1.00 43.75 59 GLU B O 1
ATOM 3714 N N . LEU B 1 60 ? 36.960 20.295 100.513 1.00 35.67 60 LEU B N 1
ATOM 3715 C CA . LEU B 1 60 ? 37.852 20.074 101.652 1.00 35.70 60 LEU B CA 1
ATOM 3716 C C . LEU B 1 60 ? 37.818 18.588 102.044 1.00 46.19 60 LEU B C 1
ATOM 3717 O O . LEU B 1 60 ? 36.758 18.076 102.422 1.00 49.68 60 LEU B O 1
ATOM 3722 N N . ALA B 1 61 ? 38.959 17.896 101.967 1.00 43.90 61 ALA B N 1
ATOM 3723 C CA . ALA B 1 61 ? 39.064 16.474 102.322 1.00 44.95 61 ALA B CA 1
ATOM 3724 C C . ALA B 1 61 ? 38.756 16.239 103.823 1.00 53.73 61 ALA B C 1
ATOM 3725 O O . ALA B 1 61 ? 39.205 17.020 104.673 1.00 56.13 61 ALA B O 1
ATOM 3727 N N . VAL B 1 62 ? 38.011 15.166 104.147 1.00 51.70 62 VAL B N 1
ATOM 3728 C CA . VAL B 1 62 ? 37.684 14.841 105.548 1.00 54.26 62 VAL B CA 1
ATOM 3729 C C . VAL B 1 62 ? 38.931 14.477 106.363 1.00 58.36 62 VAL B C 1
ATOM 3730 O O . VAL B 1 62 ? 39.917 13.996 105.808 1.00 57.76 62 VAL B O 1
ATOM 3734 N N . ASP B 1 63 ? 38.889 14.775 107.667 1.00 56.23 63 ASP B N 1
ATOM 3735 C CA . ASP B 1 63 ? 39.938 14.517 108.665 1.00 57.29 63 ASP B CA 1
ATOM 3736 C C . ASP B 1 63 ? 41.300 15.208 108.435 1.00 62.76 63 ASP B C 1
ATOM 3737 O O . ASP B 1 63 ? 42.270 14.947 109.157 1.00 65.15 63 ASP B O 1
ATOM 3742 N N . ASP B 1 64 ? 41.337 16.149 107.492 1.00 56.50 64 ASP B N 1
ATOM 3743 C CA . ASP B 1 64 ? 42.511 16.927 107.111 1.00 53.80 64 ASP B CA 1
ATOM 3744 C C . ASP B 1 64 ? 42.322 18.348 107.615 1.00 56.51 64 ASP B C 1
ATOM 3745 O O . ASP B 1 64 ? 41.244 18.929 107.433 1.00 59.77 64 ASP B O 1
ATOM 3750 N N . GLU B 1 65 ? 43.348 18.902 108.260 1.00 48.67 65 GLU B N 1
ATOM 3751 C CA . GLU B 1 65 ? 43.313 20.258 108.800 1.00 45.93 65 GLU B CA 1
ATOM 3752 C C . GLU B 1 65 ? 43.678 21.275 107.719 1.00 45.13 65 GLU B C 1
ATOM 3753 O O . GLU B 1 65 ? 44.718 21.152 107.064 1.00 43.98 65 GLU B O 1
ATOM 3759 N N . TYR B 1 66 ? 42.830 22.288 107.561 1.00 38.60 66 TYR B N 1
ATOM 3760 C CA . TYR B 1 66 ? 43.025 23.390 106.623 1.00 36.39 66 TYR B CA 1
ATOM 3761 C C . TYR B 1 66 ? 43.237 24.658 107.444 1.00 39.97 66 TYR B C 1
ATOM 3762 O O . TYR B 1 66 ? 42.519 24.862 108.414 1.00 43.41 66 TYR B O 1
ATOM 3771 N N . THR B 1 67 ? 44.231 25.475 107.112 1.00 35.27 67 THR B N 1
ATOM 3772 C CA . THR B 1 67 ? 44.519 26.718 107.850 1.00 36.28 67 THR B CA 1
ATOM 3773 C C . THR B 1 67 ? 44.324 27.959 106.969 1.00 42.00 67 THR B C 1
ATOM 3774 O O . THR B 1 67 ? 44.796 27.993 105.831 1.00 42.08 67 THR B O 1
ATOM 3778 N N . PHE B 1 68 ? 43.634 28.971 107.504 1.00 38.12 68 PHE B N 1
ATOM 3779 C CA . PHE B 1 68 ? 43.318 30.210 106.783 1.00 38.01 68 PHE B CA 1
ATOM 3780 C C . PHE B 1 68 ? 43.760 31.407 107.603 1.00 45.19 68 PHE B C 1
ATOM 3781 O O . PHE B 1 68 ? 43.643 31.402 108.836 1.00 47.00 68 PHE B O 1
ATOM 3789 N N . GLN B 1 69 ? 44.263 32.442 106.923 1.00 41.43 69 GLN B N 1
ATOM 3790 C CA . GLN B 1 69 ? 44.727 33.660 107.572 1.00 42.14 69 GLN B CA 1
ATOM 3791 C C . GLN B 1 69 ? 44.395 34.867 106.745 1.00 47.26 69 GLN B C 1
ATOM 3792 O O . GLN B 1 69 ? 44.608 34.860 105.525 1.00 47.45 69 GLN B O 1
ATOM 3798 N N . ASN B 1 70 ? 43.882 35.906 107.419 1.00 44.71 70 ASN B N 1
ATOM 3799 C CA . ASN B 1 70 ? 43.613 37.240 106.890 1.00 45.78 70 ASN B CA 1
ATOM 3800 C C . ASN B 1 70 ? 43.053 37.348 105.445 1.00 50.54 70 ASN B C 1
ATOM 3801 O O . ASN B 1 70 ? 43.672 37.944 104.556 1.00 50.93 70 ASN B O 1
ATOM 3806 N N . TRP B 1 71 ? 41.864 36.764 105.244 1.00 47.28 71 TRP B N 1
ATOM 3807 C CA . TRP B 1 71 ? 41.029 36.825 104.048 1.00 46.20 71 TRP B CA 1
ATOM 3808 C C . TRP B 1 71 ? 39.561 36.490 104.350 1.00 50.33 71 TRP B C 1
ATOM 3809 O O . TRP B 1 71 ? 39.261 35.898 105.389 1.00 50.56 71 TRP B O 1
ATOM 3820 N N . LYS B 1 72 ? 38.655 36.981 103.492 1.00 45.81 72 LYS B N 1
ATOM 3821 C CA . LYS B 1 72 ? 37.221 36.759 103.594 1.00 45.98 72 LYS B CA 1
ATOM 3822 C C . LYS B 1 72 ? 36.720 35.865 102.463 1.00 47.92 72 LYS B C 1
ATOM 3823 O O . LYS B 1 72 ? 37.055 36.075 101.289 1.00 46.78 72 LYS B O 1
ATOM 3829 N N . PHE B 1 73 ? 35.973 34.813 102.834 1.00 43.62 73 PHE B N 1
ATOM 3830 C CA . PHE B 1 73 ? 35.504 33.789 101.900 1.00 42.18 73 PHE B CA 1
ATOM 3831 C C . PHE B 1 73 ? 34.339 32.968 102.492 1.00 48.57 73 PHE B C 1
ATOM 3832 O O . PHE B 1 73 ? 34.259 32.833 103.723 1.00 49.52 73 PHE B O 1
ATOM 3840 N N . PRO B 1 74 ? 33.506 32.313 101.639 1.00 44.41 74 PRO B N 1
ATOM 3841 C CA . PRO B 1 74 ? 32.448 31.441 102.174 1.00 44.71 74 PRO B CA 1
ATOM 3842 C C . PRO B 1 74 ? 32.833 29.949 102.072 1.00 46.99 74 PRO B C 1
ATOM 3843 O O . PRO B 1 74 ? 33.421 29.522 101.066 1.00 47.13 74 PRO B O 1
ATOM 3847 N N . ILE B 1 75 ? 32.475 29.150 103.083 1.00 40.95 75 ILE B N 1
ATOM 3848 C CA . ILE B 1 75 ? 32.659 27.696 103.034 1.00 38.82 75 ILE B CA 1
ATOM 3849 C C . ILE B 1 75 ? 31.258 27.133 102.676 1.00 45.21 75 ILE B C 1
ATOM 3850 O O . ILE B 1 75 ? 30.349 27.180 103.517 1.00 47.92 75 ILE B O 1
ATOM 3855 N N . TYR B 1 76 ? 31.045 26.705 101.414 1.00 39.63 76 TYR B N 1
ATOM 3856 C CA . TYR B 1 76 ? 29.717 26.222 100.986 1.00 39.77 76 TYR B CA 1
ATOM 3857 C C . TYR B 1 76 ? 29.434 24.742 101.272 1.00 45.12 76 TYR B C 1
ATOM 3858 O O . TYR B 1 76 ? 30.237 23.877 100.918 1.00 45.45 76 TYR B O 1
ATOM 3867 N N . ALA B 1 77 ? 28.265 24.459 101.875 1.00 40.80 77 ALA B N 1
ATOM 3868 C CA . ALA B 1 77 ? 27.865 23.096 102.200 1.00 40.10 77 ALA B CA 1
ATOM 3869 C C . ALA B 1 77 ? 27.060 22.440 101.082 1.00 44.14 77 ALA B C 1
ATOM 3870 O O . ALA B 1 77 ? 25.851 22.680 100.957 1.00 43.93 77 ALA B O 1
ATOM 3872 N N . VAL B 1 78 ? 27.755 21.611 100.256 1.00 40.68 78 VAL B N 1
ATOM 3873 C CA . VAL B 1 78 ? 27.173 20.841 99.138 1.00 40.34 78 VAL B CA 1
ATOM 3874 C C . VAL B 1 78 ? 26.195 19.833 99.718 1.00 45.47 78 VAL B C 1
ATOM 3875 O O . VAL B 1 78 ? 25.085 19.676 99.203 1.00 47.00 78 VAL B O 1
ATOM 3879 N N . GLU B 1 79 ? 26.607 19.203 100.833 1.00 41.40 79 GLU B N 1
ATOM 3880 C CA . GLU B 1 79 ? 25.823 18.274 101.649 1.00 42.19 79 GLU B CA 1
ATOM 3881 C C . GLU B 1 79 ? 25.913 18.800 103.071 1.00 46.94 79 GLU B C 1
ATOM 3882 O O . GLU B 1 79 ? 26.870 19.507 103.381 1.00 46.53 79 GLU B O 1
ATOM 3888 N N . GLU B 1 80 ? 24.942 18.478 103.942 1.00 45.51 80 GLU B N 1
ATOM 3889 C CA . GLU B 1 80 ? 25.020 18.871 105.356 1.00 45.74 80 GLU B CA 1
ATOM 3890 C C . GLU B 1 80 ? 26.393 18.386 105.890 1.00 51.80 80 GLU B C 1
ATOM 3891 O O . GLU B 1 80 ? 26.770 17.223 105.686 1.00 52.10 80 GLU B O 1
ATOM 3897 N N . THR B 1 81 ? 27.162 19.315 106.471 1.00 47.88 81 THR B N 1
ATOM 3898 C CA . THR B 1 81 ? 28.516 19.062 106.933 1.00 47.12 81 THR B CA 1
ATOM 3899 C C . THR B 1 81 ? 28.699 19.301 108.419 1.00 54.67 81 THR B C 1
ATOM 3900 O O . THR B 1 81 ? 28.163 20.269 108.965 1.00 55.78 81 THR B O 1
ATOM 3904 N N . GLU B 1 82 ? 29.483 18.413 109.066 1.00 52.01 82 GLU B N 1
ATOM 3905 C CA . GLU B 1 82 ? 29.890 18.521 110.467 1.00 52.55 82 GLU B CA 1
ATOM 3906 C C . GLU B 1 82 ? 31.403 18.694 110.471 1.00 54.81 82 GLU B C 1
ATOM 3907 O O . GLU B 1 82 ? 32.133 17.911 109.848 1.00 55.05 82 GLU B O 1
ATOM 3913 N N . LEU B 1 83 ? 31.869 19.739 111.138 1.00 49.13 83 LEU B N 1
ATOM 3914 C CA . LEU B 1 83 ? 33.292 20.049 111.224 1.00 46.35 83 LEU B CA 1
ATOM 3915 C C . LEU B 1 83 ? 33.660 20.597 112.585 1.00 50.71 83 LEU B C 1
ATOM 3916 O O . LEU B 1 83 ? 32.800 21.050 113.347 1.00 51.11 83 LEU B O 1
ATOM 3921 N N . LEU B 1 84 ? 34.959 20.606 112.854 1.00 48.92 84 LEU B N 1
ATOM 3922 C CA . LEU B 1 84 ? 35.548 21.217 114.035 1.00 50.27 84 LEU B CA 1
ATOM 3923 C C . LEU B 1 84 ? 36.366 22.397 113.545 1.00 51.57 84 LEU B C 1
ATOM 3924 O O . LEU B 1 84 ? 36.966 22.317 112.472 1.00 50.76 84 LEU B O 1
ATOM 3929 N N . TRP B 1 85 ? 36.339 23.502 114.290 1.00 47.95 85 TRP B N 1
ATOM 3930 C CA . TRP B 1 85 ? 37.085 24.714 113.980 1.00 47.50 85 TRP B CA 1
ATOM 3931 C C . TRP B 1 85 ? 37.779 25.265 115.226 1.00 53.41 85 TRP B C 1
ATOM 3932 O O . TRP B 1 85 ? 37.252 25.157 116.335 1.00 54.10 85 TRP B O 1
ATOM 3943 N N . LYS B 1 86 ? 38.971 25.840 115.030 1.00 50.89 86 LYS B N 1
ATOM 3944 C CA . LYS B 1 86 ? 39.786 26.456 116.068 1.00 52.14 86 LYS B CA 1
ATOM 3945 C C . LYS B 1 86 ? 40.149 27.873 115.612 1.00 58.74 86 LYS B C 1
ATOM 3946 O O . LYS B 1 86 ? 40.775 28.036 114.566 1.00 57.54 86 LYS B O 1
ATOM 3952 N N . CYS B 1 87 ? 39.692 28.892 116.363 1.00 59.31 87 CYS B N 1
ATOM 3953 C CA . CYS B 1 87 ? 39.966 30.307 116.092 1.00 60.27 87 CYS B CA 1
ATOM 3954 C C . CYS B 1 87 ? 39.761 31.179 117.333 1.00 66.64 87 CYS B C 1
ATOM 3955 O O . CYS B 1 87 ? 38.664 31.173 117.899 1.00 68.45 87 CYS B O 1
ATOM 3958 N N . PRO B 1 88 ? 40.791 31.935 117.780 1.00 63.76 88 PRO B N 1
ATOM 3959 C CA . PRO B 1 88 ? 40.611 32.796 118.963 1.00 65.57 88 PRO B CA 1
ATOM 3960 C C . PRO B 1 88 ? 39.823 34.071 118.651 1.00 72.99 88 PRO B C 1
ATOM 3961 O O . PRO B 1 88 ? 39.235 34.660 119.553 1.00 75.41 88 PRO B O 1
ATOM 3965 N N . ASP B 1 89 ? 39.774 34.470 117.368 1.00 68.95 89 ASP B N 1
ATOM 3966 C CA . ASP B 1 89 ? 39.073 35.664 116.885 1.00 68.89 89 ASP B CA 1
ATOM 3967 C C . ASP B 1 89 ? 37.578 35.395 116.605 1.00 72.95 89 ASP B C 1
ATOM 3968 O O . ASP B 1 89 ? 36.858 36.301 116.169 1.00 73.13 89 ASP B O 1
ATOM 3973 N N . LEU B 1 90 ? 37.114 34.155 116.874 1.00 68.77 90 LEU B N 1
ATOM 3974 C CA . LEU B 1 90 ? 35.750 33.693 116.619 1.00 67.97 90 LEU B CA 1
ATOM 3975 C C . LEU B 1 90 ? 35.164 32.950 117.819 1.00 69.90 90 LEU B C 1
ATOM 3976 O O . LEU B 1 90 ? 35.905 32.316 118.584 1.00 68.15 90 LEU B O 1
ATOM 3981 N N . THR B 1 91 ? 33.816 33.022 117.957 1.00 67.35 91 THR B N 1
ATOM 3982 C CA . THR B 1 91 ? 33.013 32.343 118.985 1.00 69.32 91 THR B CA 1
ATOM 3983 C C . THR B 1 91 ? 31.777 31.700 118.351 1.00 73.98 91 THR B C 1
ATOM 3984 O O . THR B 1 91 ? 31.240 32.232 117.372 1.00 72.43 91 THR B O 1
ATOM 3988 N N . THR B 1 92 ? 31.291 30.589 118.953 1.00 72.02 92 THR B N 1
ATOM 3989 C CA . THR B 1 92 ? 30.107 29.821 118.514 1.00 71.76 92 THR B CA 1
ATOM 3990 C C . THR B 1 92 ? 28.860 30.725 118.320 1.00 74.98 92 THR B C 1
ATOM 3991 O O . THR B 1 92 ? 28.078 30.496 117.392 1.00 72.51 92 THR B O 1
ATOM 3995 N N . ASN B 1 93 ? 28.719 31.774 119.170 1.00 73.69 93 ASN B N 1
ATOM 3996 C CA . ASN B 1 93 ? 27.605 32.730 119.157 1.00 74.98 93 ASN B CA 1
ATOM 3997 C C . ASN B 1 93 ? 27.697 33.900 118.141 1.00 78.38 93 ASN B C 1
ATOM 3998 O O . ASN B 1 93 ? 26.706 34.616 117.968 1.00 80.22 93 ASN B O 1
ATOM 4003 N N . THR B 1 94 ? 28.851 34.081 117.465 1.00 71.71 94 THR B N 1
ATOM 4004 C CA . THR B 1 94 ? 29.058 35.166 116.488 1.00 70.05 94 THR B CA 1
ATOM 4005 C C . THR B 1 94 ? 29.354 34.665 115.064 1.00 71.37 94 THR B C 1
ATOM 4006 O O . THR B 1 94 ? 29.571 35.473 114.147 1.00 71.17 94 THR B O 1
ATOM 4010 N N . ILE B 1 95 ? 29.369 33.332 114.881 1.00 64.37 95 ILE B N 1
ATOM 4011 C CA . ILE B 1 95 ? 29.562 32.673 113.592 1.00 60.29 95 ILE B CA 1
ATOM 4012 C C . ILE B 1 95 ? 28.386 33.045 112.665 1.00 62.59 95 ILE B C 1
ATOM 4013 O O . ILE B 1 95 ? 27.239 33.109 113.122 1.00 65.02 95 ILE B O 1
ATOM 4018 N N . THR B 1 96 ? 28.683 33.345 111.391 1.00 55.47 96 THR B N 1
ATOM 4019 C CA . THR B 1 96 ? 27.669 33.696 110.400 1.00 54.06 96 THR B CA 1
ATOM 4020 C C . THR B 1 96 ? 27.480 32.536 109.425 1.00 53.21 96 THR B C 1
ATOM 4021 O O . THR B 1 96 ? 28.412 32.180 108.717 1.00 51.08 96 THR B O 1
ATOM 4025 N N . VAL B 1 97 ? 26.307 31.904 109.465 1.00 48.75 97 VAL B N 1
ATOM 4026 C CA . VAL B 1 97 ? 25.926 30.814 108.570 1.00 48.33 97 VAL B CA 1
ATOM 4027 C C . VAL B 1 97 ? 24.603 31.194 107.900 1.00 51.60 97 VAL B C 1
ATOM 4028 O O . VAL B 1 97 ? 23.590 31.332 108.591 1.00 53.69 97 VAL B O 1
ATOM 4032 N N . LYS B 1 98 ? 24.621 31.425 106.584 1.00 45.43 98 LYS B N 1
ATOM 4033 C CA . LYS B 1 98 ? 23.390 31.807 105.912 1.00 46.99 98 LYS B CA 1
ATOM 4034 C C . LYS B 1 98 ? 23.138 31.078 104.607 1.00 48.76 98 LYS B C 1
ATOM 4035 O O . LYS B 1 98 ? 24.091 30.826 103.871 1.00 47.16 98 LYS B O 1
ATOM 4041 N N . PRO B 1 99 ? 21.870 30.684 104.326 1.00 46.25 99 PRO B N 1
ATOM 4042 C CA . PRO B 1 99 ? 21.579 29.958 103.076 1.00 45.19 99 PRO B CA 1
ATOM 4043 C C . PRO B 1 99 ? 22.006 30.691 101.814 1.00 51.81 99 PRO B C 1
ATOM 4044 O O . PRO B 1 99 ? 21.836 31.910 101.723 1.00 54.48 99 PRO B O 1
ATOM 4048 N N . ASN B 1 100 ? 22.592 29.943 100.867 1.00 45.99 100 ASN B N 1
ATOM 4049 C CA . ASN B 1 100 ? 22.968 30.445 99.552 1.00 45.56 100 ASN B CA 1
ATOM 4050 C C . ASN B 1 100 ? 21.892 29.997 98.545 1.00 51.39 100 ASN B C 1
ATOM 4051 O O . ASN B 1 100 ? 21.578 28.812 98.479 1.00 52.49 100 ASN B O 1
ATOM 4056 N N . HIS B 1 101 ? 21.341 30.937 97.771 1.00 47.17 101 HIS B N 1
ATOM 4057 C CA . HIS B 1 101 ? 20.284 30.649 96.786 1.00 45.75 101 HIS B CA 1
ATOM 4058 C C . HIS B 1 101 ? 20.721 30.856 95.315 1.00 47.28 101 HIS B C 1
ATOM 4059 O O . HIS B 1 101 ? 19.861 30.837 94.415 1.00 47.56 101 HIS B O 1
ATOM 4066 N N . THR B 1 102 ? 22.033 31.053 95.079 1.00 41.92 102 THR B N 1
ATOM 4067 C CA . THR B 1 102 ? 22.599 31.363 93.754 1.00 40.63 102 THR B CA 1
ATOM 4068 C C . THR B 1 102 ? 23.602 30.362 93.168 1.00 43.82 102 THR B C 1
ATOM 4069 O O . THR B 1 102 ? 24.042 30.550 92.025 1.00 44.53 102 THR B O 1
ATOM 4073 N N . MET B 1 103 ? 23.961 29.293 93.916 1.00 38.76 103 MET B N 1
ATOM 4074 C CA . MET B 1 103 ? 24.861 28.249 93.391 1.00 35.80 103 MET B CA 1
ATOM 4075 C C . MET B 1 103 ? 24.268 27.594 92.145 1.00 38.34 103 MET B C 1
ATOM 4076 O O . MET B 1 103 ? 25.017 27.171 91.279 1.00 37.95 103 MET B O 1
ATOM 4081 N N . LYS B 1 104 ? 22.915 27.536 92.039 1.00 36.10 104 LYS B N 1
ATOM 4082 C CA . LYS B 1 104 ? 22.218 26.963 90.876 1.00 35.93 104 LYS B CA 1
ATOM 4083 C C . LYS B 1 104 ? 22.699 27.598 89.566 1.00 41.89 104 LYS B C 1
ATOM 4084 O O . LYS B 1 104 ? 23.039 26.876 88.641 1.00 40.71 104 LYS B O 1
ATOM 4090 N N . TYR B 1 105 ? 22.829 28.942 89.549 1.00 40.24 105 TYR B N 1
ATOM 4091 C CA . TYR B 1 105 ? 23.289 29.756 88.431 1.00 39.11 105 TYR B CA 1
ATOM 4092 C C . TYR B 1 105 ? 24.683 29.369 87.960 1.00 44.31 105 TYR B C 1
ATOM 4093 O O . TYR B 1 105 ? 24.928 29.365 86.742 1.00 45.45 105 TYR B O 1
ATOM 4102 N N . ILE B 1 106 ? 25.588 29.025 88.914 1.00 38.84 106 ILE B N 1
ATOM 4103 C CA . ILE B 1 106 ? 26.961 28.626 88.606 1.00 36.01 106 ILE B CA 1
ATOM 4104 C C . ILE B 1 106 ? 26.987 27.254 87.988 1.00 39.13 106 ILE B C 1
ATOM 4105 O O . ILE B 1 106 ? 27.622 27.088 86.959 1.00 37.09 106 ILE B O 1
ATOM 4110 N N . TYR B 1 107 ? 26.303 26.262 88.606 1.00 39.05 107 TYR B N 1
ATOM 4111 C CA . TYR B 1 107 ? 26.275 24.867 88.113 1.00 38.15 107 TYR B CA 1
ATOM 4112 C C . TYR B 1 107 ? 25.682 24.772 86.720 1.00 41.91 107 TYR B C 1
ATOM 4113 O O . TYR B 1 107 ? 26.284 24.117 85.857 1.00 41.52 107 TYR B O 1
ATOM 4122 N N . ASN B 1 108 ? 24.552 25.478 86.472 1.00 38.47 108 ASN B N 1
ATOM 4123 C CA . ASN B 1 108 ? 23.908 25.513 85.153 1.00 39.40 108 ASN B CA 1
ATOM 4124 C C . ASN B 1 108 ? 24.898 25.972 84.074 1.00 46.88 108 ASN B C 1
ATOM 4125 O O . ASN B 1 108 ? 24.910 25.424 82.967 1.00 48.48 108 ASN B O 1
ATOM 4130 N N . LEU B 1 109 ? 25.722 26.973 84.417 1.00 42.20 109 LEU B N 1
ATOM 4131 C CA . LEU B 1 109 ? 26.723 27.549 83.541 1.00 41.77 109 LEU B CA 1
ATOM 4132 C C . LEU B 1 109 ? 27.882 26.603 83.285 1.00 41.77 109 LEU B C 1
ATOM 4133 O O . LEU B 1 109 ? 28.278 26.399 82.130 1.00 40.19 109 LEU B O 1
ATOM 4138 N N . HIS B 1 110 ? 28.431 26.026 84.371 1.00 36.58 110 HIS B N 1
ATOM 4139 C CA . HIS B 1 110 ? 29.516 25.065 84.291 1.00 33.42 110 HIS B CA 1
ATOM 4140 C C . HIS B 1 110 ? 29.152 23.915 83.382 1.00 36.90 110 HIS B C 1
ATOM 4141 O O . HIS B 1 110 ? 29.946 23.587 82.508 1.00 37.03 110 HIS B O 1
ATOM 4148 N N . PHE B 1 111 ? 27.967 23.287 83.600 1.00 33.30 111 PHE B N 1
ATOM 4149 C CA . PHE B 1 111 ? 27.538 22.127 82.827 1.00 32.06 111 PHE B CA 1
ATOM 4150 C C . PHE B 1 111 ? 27.288 22.402 81.356 1.00 38.72 111 PHE B C 1
ATOM 4151 O O . PHE B 1 111 ? 27.423 21.490 80.513 1.00 38.87 111 PHE B O 1
ATOM 4159 N N . MET B 1 112 ? 27.015 23.684 81.040 1.00 35.12 112 MET B N 1
ATOM 4160 C CA . MET B 1 112 ? 26.845 24.152 79.678 1.00 35.16 112 MET B CA 1
ATOM 4161 C C . MET B 1 112 ? 28.221 24.181 79.042 1.00 38.45 112 MET B C 1
ATOM 4162 O O . MET B 1 112 ? 28.392 23.690 77.924 1.00 39.81 112 MET B O 1
ATOM 4167 N N . LEU B 1 113 ? 29.206 24.709 79.774 1.00 32.18 113 LEU B N 1
ATOM 4168 C CA . LEU B 1 113 ? 30.595 24.752 79.317 1.00 31.30 113 LEU B CA 1
ATOM 4169 C C . LEU B 1 113 ? 31.155 23.332 79.171 1.00 37.51 113 LEU B C 1
ATOM 4170 O O . LEU B 1 113 ? 31.844 23.065 78.187 1.00 38.71 113 LEU B O 1
ATOM 4175 N N A GLU B 1 114 ? 30.846 22.421 80.130 0.58 34.02 114 GLU B N 1
ATOM 4176 N N B GLU B 1 114 ? 30.831 22.427 80.116 0.42 33.35 114 GLU B N 1
ATOM 4177 C CA A GLU B 1 114 ? 31.290 21.016 80.123 0.58 32.97 114 GLU B CA 1
ATOM 4178 C CA B GLU B 1 114 ? 31.268 21.028 80.091 0.42 32.08 114 GLU B CA 1
ATOM 4179 C C A GLU B 1 114 ? 30.779 20.268 78.863 0.58 36.80 114 GLU B C 1
ATOM 4180 C C B GLU B 1 114 ? 30.797 20.322 78.810 0.42 36.39 114 GLU B C 1
ATOM 4181 O O A GLU B 1 114 ? 31.506 19.434 78.326 0.58 35.94 114 GLU B O 1
ATOM 4182 O O B GLU B 1 114 ? 31.561 19.561 78.220 0.42 35.54 114 GLU B O 1
ATOM 4193 N N . LYS B 1 115 ? 29.545 20.597 78.384 1.00 34.15 115 LYS B N 1
ATOM 4194 C CA . LYS B 1 115 ? 28.917 20.037 77.170 1.00 34.65 115 LYS B CA 1
ATOM 4195 C C . LYS B 1 115 ? 29.729 20.458 75.900 1.00 39.44 115 LYS B C 1
ATOM 4196 O O . LYS B 1 115 ? 29.986 19.623 75.034 1.00 38.09 115 LYS B O 1
ATOM 4202 N N . ILE B 1 116 ? 30.150 21.752 75.834 1.00 36.54 116 ILE B N 1
ATOM 4203 C CA . ILE B 1 116 ? 30.968 22.347 74.774 1.00 35.53 116 ILE B CA 1
ATOM 4204 C C . ILE B 1 116 ? 32.359 21.704 74.716 1.00 40.30 116 ILE B C 1
ATOM 4205 O O . ILE B 1 116 ? 32.874 21.497 73.628 1.00 39.43 116 ILE B O 1
ATOM 4210 N N . ARG B 1 117 ? 32.945 21.364 75.865 1.00 39.15 117 ARG B N 1
ATOM 4211 C CA . ARG B 1 117 ? 34.263 20.717 75.922 1.00 39.29 117 ARG B CA 1
ATOM 4212 C C . ARG B 1 117 ? 34.219 19.284 75.415 1.00 47.97 117 ARG B C 1
ATOM 4213 O O . ARG B 1 117 ? 35.241 18.800 74.923 1.00 48.54 117 ARG B O 1
ATOM 4221 N N . MET B 1 118 ? 33.072 18.596 75.589 1.00 48.86 118 MET B N 1
ATOM 4222 C CA . MET B 1 118 ? 32.882 17.196 75.190 1.00 51.76 118 MET B CA 1
ATOM 4223 C C . MET B 1 118 ? 32.480 17.071 73.734 1.00 56.69 118 MET B C 1
ATOM 4224 O O . MET B 1 118 ? 32.923 16.140 73.061 1.00 56.91 118 MET B O 1
ATOM 4229 N N . SER B 1 119 ? 31.625 17.998 73.257 1.00 52.58 119 SER B N 1
ATOM 4230 C CA . SER B 1 119 ? 31.029 17.980 71.926 1.00 51.88 119 SER B CA 1
ATOM 4231 C C . SER B 1 119 ? 31.798 18.716 70.841 1.00 55.15 119 SER B C 1
ATOM 4232 O O . SER B 1 119 ? 32.041 18.125 69.795 1.00 56.82 119 SER B O 1
ATOM 4235 N N . ASN B 1 120 ? 32.117 20.010 71.055 1.00 48.19 120 ASN B N 1
ATOM 4236 C CA . ASN B 1 120 ? 32.793 20.881 70.104 1.00 45.42 120 ASN B CA 1
ATOM 4237 C C . ASN B 1 120 ? 34.244 20.506 69.822 1.00 46.22 120 ASN B C 1
ATOM 4238 O O . ASN B 1 120 ? 34.824 19.660 70.510 1.00 44.94 120 ASN B O 1
ATOM 4243 N N . PHE B 1 121 ? 34.807 21.136 68.769 1.00 41.55 121 PHE B N 1
ATOM 4244 C CA . PHE B 1 121 ? 36.145 20.914 68.238 1.00 39.55 121 PHE B CA 1
ATOM 4245 C C . PHE B 1 121 ? 37.222 21.474 69.201 1.00 45.16 121 PHE B C 1
ATOM 4246 O O . PHE B 1 121 ? 38.261 20.841 69.437 1.00 46.98 121 PHE B O 1
ATOM 4254 N N . GLU B 1 122 ? 36.906 22.602 69.838 1.00 39.01 122 GLU B N 1
ATOM 4255 C CA . GLU B 1 122 ? 37.739 23.197 70.870 1.00 36.65 122 GLU B CA 1
ATOM 4256 C C . GLU B 1 122 ? 36.855 23.666 72.050 1.00 39.62 122 GLU B C 1
ATOM 4257 O O . GLU B 1 122 ? 35.628 23.798 71.900 1.00 40.84 122 GLU B O 1
ATOM 4263 N N . GLY B 1 123 ? 37.480 23.823 73.214 1.00 33.33 123 GLY B N 1
ATOM 4264 C CA . GLY B 1 123 ? 36.838 24.267 74.438 1.00 32.31 123 GLY B CA 1
ATOM 4265 C C . GLY B 1 123 ? 36.366 25.697 74.349 1.00 35.83 123 GLY B C 1
ATOM 4266 O O . GLY B 1 123 ? 36.758 26.448 73.441 1.00 35.54 123 GLY B O 1
ATOM 4267 N N . PRO B 1 124 ? 35.463 26.103 75.241 1.00 33.30 124 PRO B N 1
ATOM 4268 C CA . PRO B 1 124 ? 34.935 27.475 75.113 1.00 34.52 124 PRO B CA 1
ATOM 4269 C C . PRO B 1 124 ? 35.927 28.500 75.596 1.00 36.82 124 PRO B C 1
ATOM 4270 O O . PRO B 1 124 ? 36.732 28.167 76.428 1.00 36.80 124 PRO B O 1
ATOM 4274 N N . ARG B 1 125 ? 35.863 29.732 75.102 1.00 34.18 125 ARG B N 1
ATOM 4275 C CA . ARG B 1 125 ? 36.741 30.797 75.582 1.00 34.09 125 ARG B CA 1
ATOM 4276 C C . ARG B 1 125 ? 35.869 31.870 76.152 1.00 39.32 125 ARG B C 1
ATOM 4277 O O . ARG B 1 125 ? 35.306 32.695 75.423 1.00 42.30 125 ARG B O 1
ATOM 4285 N N . VAL B 1 126 ? 35.670 31.770 77.472 1.00 33.62 126 VAL B N 1
ATOM 4286 C CA . VAL B 1 126 ? 34.739 32.563 78.275 1.00 33.36 126 VAL B CA 1
ATOM 4287 C C . VAL B 1 126 ? 35.350 33.787 78.910 1.00 37.80 126 VAL B C 1
ATOM 4288 O O . VAL B 1 126 ? 36.344 33.669 79.607 1.00 39.92 126 VAL B O 1
ATOM 4292 N N . VAL B 1 127 ? 34.734 34.943 78.688 1.00 33.90 127 VAL B N 1
ATOM 4293 C CA . VAL B 1 127 ? 35.094 36.214 79.301 1.00 33.25 127 VAL B CA 1
ATOM 4294 C C . VAL B 1 127 ? 34.006 36.616 80.316 1.00 37.85 127 VAL B C 1
ATOM 4295 O O . VAL B 1 127 ? 32.796 36.538 80.023 1.00 36.48 127 VAL B O 1
ATOM 4299 N N . ILE B 1 128 ? 34.459 37.034 81.519 1.00 34.67 128 ILE B N 1
ATOM 4300 C CA . ILE B 1 128 ? 33.594 37.491 82.591 1.00 34.76 128 ILE B CA 1
ATOM 4301 C C . ILE B 1 128 ? 33.682 39.025 82.684 1.00 42.35 128 ILE B C 1
ATOM 4302 O O . ILE B 1 128 ? 34.746 39.575 82.873 1.00 43.39 128 ILE B O 1
ATOM 4307 N N . VAL B 1 129 ? 32.564 39.695 82.474 1.00 42.62 129 VAL B N 1
ATOM 4308 C CA . VAL B 1 129 ? 32.395 41.149 82.415 1.00 44.20 129 VAL B CA 1
ATOM 4309 C C . VAL B 1 129 ? 31.419 41.547 83.522 1.00 52.24 129 VAL B C 1
ATOM 4310 O O . VAL B 1 129 ? 30.480 40.802 83.788 1.00 52.32 129 VAL B O 1
ATOM 4314 N N . GLY B 1 130 ? 31.636 42.709 84.136 1.00 52.51 130 GLY B N 1
ATOM 4315 C CA . GLY B 1 130 ? 30.804 43.208 85.221 1.00 55.44 130 GLY B CA 1
ATOM 4316 C C . GLY B 1 130 ? 31.388 44.338 86.046 1.00 66.82 130 GLY B C 1
ATOM 4317 O O . GLY B 1 130 ? 32.487 44.820 85.762 1.00 66.59 130 GLY B O 1
ATOM 4318 N N . GLY B 1 131 ? 30.633 44.753 87.069 1.00 69.36 131 GLY B N 1
ATOM 4319 C CA . GLY B 1 131 ? 30.977 45.848 87.965 1.00 72.16 131 GLY B CA 1
ATOM 4320 C C . GLY B 1 131 ? 31.861 45.434 89.119 1.00 82.14 131 GLY B C 1
ATOM 4321 O O . GLY B 1 131 ? 33.060 45.713 89.106 1.00 81.15 131 GLY B O 1
ATOM 4322 N N . SER B 1 132 ? 31.274 44.774 90.130 1.00 84.37 132 SER B N 1
ATOM 4323 C CA . SER B 1 132 ? 31.992 44.346 91.337 1.00 86.43 132 SER B CA 1
ATOM 4324 C C . SER B 1 132 ? 32.872 43.121 91.120 1.00 92.04 132 SER B C 1
ATOM 4325 O O . SER B 1 132 ? 32.525 42.270 90.299 1.00 90.75 132 SER B O 1
ATOM 4328 N N . GLN B 1 133 ? 33.979 43.006 91.904 1.00 90.18 133 GLN B N 1
ATOM 4329 C CA . GLN B 1 133 ? 34.874 41.845 91.865 1.00 89.76 133 GLN B CA 1
ATOM 4330 C C . GLN B 1 133 ? 34.311 40.775 92.843 1.00 96.73 133 GLN B C 1
ATOM 4331 O O . GLN B 1 133 ? 34.659 40.686 94.032 1.00 95.58 133 GLN B O 1
ATOM 4337 N N . THR B 1 134 ? 33.291 40.073 92.296 1.00 95.83 134 THR B N 1
ATOM 4338 C CA . THR B 1 134 ? 32.419 39.002 92.806 1.00 95.60 134 THR B CA 1
ATOM 4339 C C . THR B 1 134 ? 32.189 38.050 91.609 1.00 97.22 134 THR B C 1
ATOM 4340 O O . THR B 1 134 ? 31.594 36.981 91.728 1.00 96.15 134 THR B O 1
ATOM 4344 N N . ARG B 1 135 ? 32.646 38.498 90.441 1.00 92.80 135 ARG B N 1
ATOM 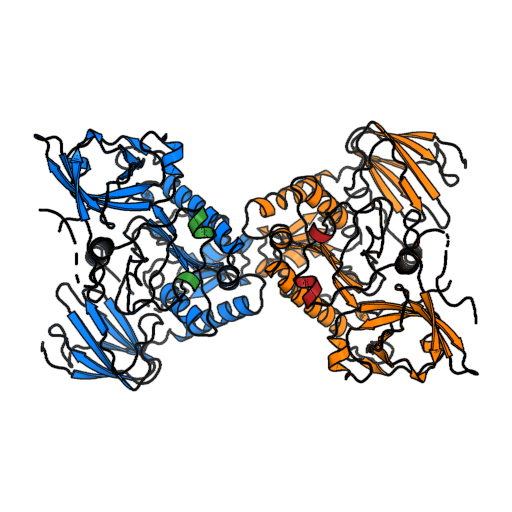4345 C CA . ARG B 1 135 ? 32.696 37.782 89.173 1.00 91.42 135 ARG B CA 1
ATOM 4346 C C . ARG B 1 135 ? 34.082 37.144 89.175 1.00 93.25 135 ARG B C 1
ATOM 4347 O O . ARG B 1 135 ? 34.302 36.040 88.658 1.00 90.30 135 ARG B O 1
ATOM 4355 N N . LYS B 1 136 ? 35.012 37.867 89.819 1.00 91.41 136 LYS B N 1
ATOM 4356 C CA . LYS B 1 136 ? 36.359 37.421 90.092 1.00 91.13 136 LYS B CA 1
ATOM 4357 C C . LYS B 1 136 ? 36.167 36.562 91.321 1.00 93.59 136 LYS B C 1
ATOM 4358 O O . LYS B 1 136 ? 35.177 36.738 92.066 1.00 93.45 136 LYS B O 1
ATOM 4364 N N . THR B 1 137 ? 37.110 35.629 91.527 1.00 88.28 137 THR B N 1
ATOM 4365 C CA . THR B 1 137 ? 37.046 34.642 92.600 1.00 86.84 137 THR B CA 1
ATOM 4366 C C . THR B 1 137 ? 35.714 33.906 92.404 1.00 83.73 137 THR B C 1
ATOM 4367 O O . THR B 1 137 ? 35.610 33.184 91.409 1.00 83.18 137 THR B O 1
ATOM 4371 N N . SER B 1 138 ? 34.670 34.245 93.185 1.00 73.60 138 SER B N 1
ATOM 4372 C CA . SER B 1 138 ? 33.377 33.608 93.119 1.00 69.49 138 SER B CA 1
ATOM 4373 C C . SER B 1 138 ? 33.177 32.816 91.824 1.00 63.09 138 SER B C 1
ATOM 4374 O O . SER B 1 138 ? 33.503 31.630 91.824 1.00 62.70 138 SER B O 1
ATOM 4377 N N . LEU B 1 139 ? 32.803 33.475 90.702 1.00 51.03 139 LEU B N 1
ATOM 4378 C CA . LEU B 1 139 ? 32.533 32.816 89.420 1.00 45.10 139 LEU B CA 1
ATOM 4379 C C . LEU B 1 139 ? 33.724 32.091 88.772 1.00 40.42 139 LEU B C 1
ATOM 4380 O O . LEU B 1 139 ? 33.663 30.879 88.643 1.00 38.10 139 LEU B O 1
ATOM 4385 N N . SER B 1 140 ? 34.805 32.805 88.423 1.00 34.70 140 SER B N 1
ATOM 4386 C CA . SER B 1 140 ? 36.087 32.300 87.844 1.00 31.90 140 SER B CA 1
ATOM 4387 C C . SER B 1 140 ? 36.658 31.078 88.491 1.00 35.66 140 SER B C 1
ATOM 4388 O O . SER B 1 140 ? 36.993 30.124 87.799 1.00 35.16 140 SER B O 1
ATOM 4391 N N .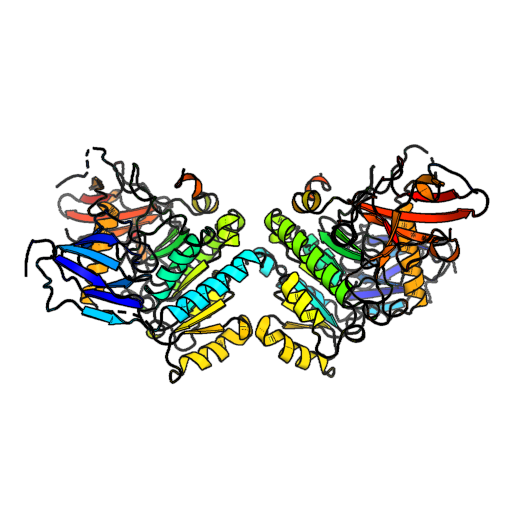 ARG B 1 141 ? 36.914 31.182 89.811 1.00 32.40 141 ARG B N 1
ATOM 4392 C CA . ARG B 1 141 ? 37.532 30.183 90.664 1.00 30.83 141 ARG B CA 1
ATOM 4393 C C . ARG B 1 141 ? 36.694 28.933 90.749 1.00 37.55 141 ARG B C 1
ATOM 4394 O O . ARG B 1 141 ? 37.283 27.851 90.671 1.00 40.62 141 ARG B O 1
ATOM 4402 N N . THR B 1 142 ? 35.338 29.063 90.926 1.00 31.23 142 THR B N 1
ATOM 4403 C CA . THR B 1 142 ? 34.413 27.925 91.009 1.00 30.39 142 THR B CA 1
ATOM 4404 C C . THR B 1 142 ? 34.361 27.134 89.697 1.00 34.34 142 THR B C 1
ATOM 4405 O O . THR B 1 142 ? 34.471 25.911 89.738 1.00 34.98 142 THR B O 1
ATOM 4409 N N . LEU B 1 143 ? 34.212 27.827 88.543 1.00 29.38 143 LEU B N 1
ATOM 4410 C CA . LEU B 1 143 ? 34.180 27.244 87.214 1.00 27.48 143 LEU B CA 1
ATOM 4411 C C . LEU B 1 143 ? 35.482 26.472 86.988 1.00 34.04 143 LEU B C 1
ATOM 4412 O O . LEU B 1 143 ? 35.436 25.308 86.576 1.00 34.33 143 LEU B O 1
ATOM 4417 N N . CYS B 1 144 ? 36.632 27.085 87.334 1.00 32.04 144 CYS B N 1
ATOM 4418 C CA . CYS B 1 144 ? 37.951 26.444 87.247 1.00 32.98 144 CYS B CA 1
ATOM 4419 C C . CYS B 1 144 ? 38.017 25.159 88.134 1.00 35.77 144 CYS B C 1
ATOM 4420 O O . CYS B 1 144 ? 38.365 24.078 87.651 1.00 34.12 144 CYS B O 1
ATOM 4423 N N . SER B 1 145 ? 37.601 25.277 89.402 1.00 31.96 145 SER B N 1
ATOM 4424 C CA . SER B 1 145 ? 37.538 24.158 90.333 1.00 32.14 145 SER B CA 1
ATOM 4425 C C . SER B 1 145 ? 36.616 23.057 89.811 1.00 38.25 145 SER B C 1
ATOM 4426 O O . SER B 1 145 ? 36.951 21.876 89.904 1.00 37.72 145 SER B O 1
ATOM 4429 N N . TYR B 1 146 ? 35.470 23.460 89.237 1.00 36.49 146 TYR B N 1
ATOM 4430 C CA . TYR B 1 146 ? 34.475 22.592 88.638 1.00 36.09 146 TYR B CA 1
ATOM 4431 C C . TYR B 1 146 ? 34.891 21.899 87.314 1.00 37.65 146 TYR B C 1
ATOM 4432 O O . TYR B 1 146 ? 34.621 20.712 87.158 1.00 36.89 146 TYR B O 1
ATOM 4441 N N . ALA B 1 147 ? 35.626 22.594 86.418 1.00 34.10 147 ALA B N 1
ATOM 4442 C CA . ALA B 1 147 ? 36.202 22.065 85.151 1.00 33.13 147 ALA B CA 1
ATOM 4443 C C . ALA B 1 147 ? 37.105 20.838 85.351 1.00 39.09 147 ALA B C 1
ATOM 4444 O O . ALA B 1 147 ? 37.200 19.963 84.492 1.00 41.37 147 ALA B O 1
ATOM 4446 N N . LEU B 1 148 ? 37.806 20.822 86.458 1.00 34.66 148 LEU B N 1
ATOM 4447 C CA . LEU B 1 148 ? 38.761 19.816 86.865 1.00 34.33 148 LEU B CA 1
ATOM 4448 C C . LEU B 1 148 ? 38.064 18.662 87.586 1.00 39.38 148 LEU B C 1
ATOM 4449 O O . LEU B 1 148 ? 38.479 17.509 87.492 1.00 38.65 148 LEU B O 1
ATOM 4454 N N . LYS B 1 149 ? 36.947 18.978 88.233 1.00 38.93 149 LYS B N 1
ATOM 4455 C CA . LYS B 1 149 ? 36.112 18.085 89.030 1.00 39.65 149 LYS B CA 1
ATOM 4456 C C . LYS B 1 149 ? 35.440 16.903 88.314 1.00 46.34 149 LYS B C 1
ATOM 4457 O O . LYS B 1 149 ? 35.349 15.836 88.927 1.00 47.00 149 LYS B O 1
ATOM 4463 N N . PHE B 1 150 ? 34.914 17.065 87.081 1.00 44.18 150 PHE B N 1
ATOM 4464 C CA . PHE B 1 150 ? 34.215 15.897 86.507 1.00 45.65 150 PHE B CA 1
ATOM 4465 C C . PHE B 1 150 ? 34.902 15.121 85.363 1.00 53.85 150 PHE B C 1
ATOM 4466 O O . PHE B 1 150 ? 34.889 13.881 85.399 1.00 53.80 150 PHE B O 1
ATOM 4474 N N . ASN B 1 151 ? 35.485 15.818 84.350 1.00 51.13 151 ASN B N 1
ATOM 4475 C CA . ASN B 1 151 ? 36.139 15.087 83.263 1.00 50.85 151 ASN B CA 1
ATOM 4476 C C . ASN B 1 151 ? 37.590 15.442 83.090 1.00 57.76 151 ASN B C 1
ATOM 4477 O O . ASN B 1 151 ? 38.176 15.312 81.998 1.00 58.58 151 ASN B O 1
ATOM 4482 N N . ALA B 1 152 ? 38.194 15.841 84.224 1.00 54.22 152 ALA B N 1
ATOM 4483 C CA . ALA B 1 152 ? 39.596 16.195 84.339 1.00 52.97 152 ALA B CA 1
ATOM 4484 C C . ALA B 1 152 ? 40.072 17.118 83.216 1.00 54.75 152 ALA B C 1
ATOM 4485 O O . ALA B 1 152 ? 41.029 16.803 82.512 1.00 57.51 152 ALA B O 1
ATOM 4487 N N . TYR B 1 153 ? 39.405 18.258 83.046 1.00 45.43 153 TYR B N 1
ATOM 4488 C CA . TYR B 1 153 ? 39.864 19.218 82.077 1.00 42.25 153 TYR B CA 1
ATOM 4489 C C . TYR B 1 153 ? 40.983 20.053 82.686 1.00 46.00 153 TYR B C 1
ATOM 4490 O O . TYR B 1 153 ? 41.279 19.931 83.874 1.00 45.70 153 TYR B O 1
ATOM 4499 N N . GLN B 1 154 ? 41.684 20.802 81.840 1.00 42.04 154 GLN B N 1
ATOM 4500 C CA . GLN B 1 154 ? 42.797 21.679 82.205 1.00 39.67 154 GLN B CA 1
ATOM 4501 C C . GLN B 1 154 ? 42.498 23.065 81.615 1.00 40.01 154 GLN B C 1
ATOM 4502 O O . GLN B 1 154 ? 43.162 23.473 80.672 1.00 40.33 154 GLN B O 1
ATOM 4508 N N . PRO B 1 155 ? 41.466 23.800 82.058 1.00 33.99 155 PRO B N 1
ATOM 4509 C CA . PRO B 1 155 ? 41.216 25.099 81.418 1.00 32.78 155 PRO B CA 1
ATOM 4510 C C . PRO B 1 155 ? 42.343 26.080 81.706 1.00 33.31 155 PRO B C 1
ATOM 4511 O O . PRO B 1 155 ? 43.031 25.971 82.733 1.00 29.81 155 PRO B O 1
ATOM 4515 N N . LEU B 1 156 ? 42.501 27.051 80.808 1.00 29.78 156 LEU B N 1
ATOM 4516 C CA . LEU B 1 156 ? 43.464 28.111 80.997 1.00 29.42 156 LEU B CA 1
ATOM 4517 C C . LEU B 1 156 ? 42.779 29.240 81.750 1.00 32.87 156 LEU B C 1
ATOM 4518 O O . LEU B 1 156 ? 41.857 29.837 81.218 1.00 34.42 156 LEU B O 1
ATOM 4523 N N . TYR B 1 157 ? 43.185 29.514 82.997 1.00 29.50 157 TYR B N 1
ATOM 4524 C CA . TYR B 1 157 ? 42.634 30.653 83.734 1.00 29.63 157 TYR B CA 1
ATOM 4525 C C . TYR B 1 157 ? 43.451 31.882 83.343 1.00 30.68 157 TYR B C 1
ATOM 4526 O O . TYR B 1 157 ? 44.681 31.878 83.475 1.00 31.05 157 TYR B O 1
ATOM 4535 N N . ILE B 1 158 ? 42.775 32.920 82.863 1.00 24.88 158 ILE B N 1
ATOM 4536 C CA . ILE B 1 158 ? 43.435 34.149 82.430 1.00 24.36 158 ILE B CA 1
ATOM 4537 C C . ILE B 1 158 ? 42.958 35.281 83.300 1.00 32.52 158 ILE B C 1
ATOM 4538 O O . ILE B 1 158 ? 41.750 35.515 83.391 1.00 34.52 158 ILE B O 1
ATOM 4543 N N . ASN B 1 159 ? 43.893 35.989 83.928 1.00 30.38 159 ASN B N 1
ATOM 4544 C CA . ASN B 1 159 ? 43.549 37.134 84.759 1.00 31.22 159 ASN B CA 1
ATOM 4545 C C . ASN B 1 159 ? 44.002 38.396 84.062 1.00 36.35 159 ASN B C 1
ATOM 4546 O O . ASN B 1 159 ? 45.194 38.536 83.751 1.00 36.02 159 ASN B O 1
ATOM 4551 N N . LEU B 1 160 ? 43.058 39.304 83.786 1.00 31.88 160 LEU B N 1
ATOM 4552 C CA . LEU B 1 160 ? 43.401 40.568 83.133 1.00 31.91 160 LEU B CA 1
ATOM 4553 C C . LEU B 1 160 ? 43.262 41.748 84.063 1.00 40.91 160 LEU B C 1
ATOM 4554 O O . LEU B 1 160 ? 43.336 42.886 83.609 1.00 44.52 160 LEU B O 1
ATOM 4559 N N . ASP B 1 161 ? 43.053 41.487 85.369 1.00 37.83 161 ASP B N 1
ATOM 4560 C CA . ASP B 1 161 ? 42.968 42.548 86.361 1.00 39.88 161 ASP B CA 1
ATOM 4561 C C . ASP B 1 161 ? 44.320 42.561 87.075 1.00 47.06 161 ASP B C 1
ATOM 4562 O O . ASP B 1 161 ? 44.605 41.651 87.860 1.00 45.24 161 ASP B O 1
ATOM 4567 N N . PRO B 1 162 ? 45.201 43.539 86.751 1.00 46.35 162 PRO B N 1
ATOM 4568 C CA . PRO B 1 162 ? 46.541 43.549 87.350 1.00 45.71 162 PRO B CA 1
ATOM 4569 C C . PRO B 1 162 ? 46.571 43.844 88.842 1.00 47.83 162 PRO B C 1
ATOM 4570 O O . PRO B 1 162 ? 47.578 43.534 89.480 1.00 47.52 162 PRO B O 1
ATOM 4574 N N . GLN B 1 163 ? 45.478 44.395 89.409 1.00 42.56 163 GLN B N 1
ATOM 4575 C CA . GLN B 1 163 ? 45.425 44.724 90.846 1.00 42.14 163 GLN B CA 1
ATOM 4576 C C . GLN B 1 163 ? 45.140 43.509 91.689 1.00 43.62 163 GLN B C 1
ATOM 4577 O O . GLN B 1 163 ? 45.225 43.576 92.920 1.00 43.32 163 GLN B O 1
ATOM 4583 N N . GLN B 1 164 ? 44.762 42.407 91.028 1.00 39.55 164 GLN B N 1
ATOM 4584 C CA . GLN B 1 164 ? 44.348 41.143 91.651 1.00 38.71 164 GLN B CA 1
ATOM 4585 C C . GLN B 1 164 ? 45.458 40.090 91.567 1.00 40.23 164 GLN B C 1
ATOM 4586 O O . GLN B 1 164 ? 45.679 39.558 90.492 1.00 38.27 164 GLN B O 1
ATOM 4592 N N . PRO B 1 165 ? 46.175 39.792 92.676 1.00 38.62 165 PRO B N 1
ATOM 4593 C CA . PRO B 1 165 ? 47.271 38.807 92.596 1.00 39.01 165 PRO B CA 1
ATOM 4594 C C . PRO B 1 165 ? 46.831 37.335 92.637 1.00 43.87 165 PRO B C 1
ATOM 4595 O O . PRO B 1 165 ? 46.378 36.835 93.671 1.00 44.99 165 PRO B O 1
ATOM 4599 N N . ILE B 1 166 ? 46.924 36.653 91.485 1.00 38.82 166 ILE B N 1
ATOM 4600 C CA . ILE B 1 166 ? 46.535 35.241 91.322 1.00 35.90 166 ILE B CA 1
ATOM 4601 C C . ILE B 1 166 ? 47.714 34.461 90.699 1.00 35.70 166 ILE B C 1
ATOM 4602 O O . ILE B 1 166 ? 48.110 34.749 89.565 1.00 31.19 166 ILE B O 1
ATOM 4607 N N . PHE B 1 167 ? 48.298 33.510 91.488 1.00 33.52 167 PHE B N 1
ATOM 4608 C CA . PHE B 1 167 ? 49.456 32.642 91.148 1.00 33.08 167 PHE B CA 1
ATOM 4609 C C . PHE B 1 167 ? 50.791 33.407 91.011 1.00 40.80 167 PHE B C 1
ATOM 4610 O O . PHE B 1 167 ? 51.818 32.801 90.718 1.00 41.19 167 PHE B O 1
ATOM 4618 N N . THR B 1 168 ? 50.768 34.740 91.199 1.00 40.57 168 THR B N 1
ATOM 4619 C CA . THR B 1 168 ? 51.918 35.638 91.074 1.00 41.76 168 THR B CA 1
ATOM 4620 C C . THR B 1 168 ? 51.720 36.868 91.955 1.00 49.12 168 THR B C 1
ATOM 4621 O O . THR B 1 168 ? 50.841 36.883 92.813 1.00 52.47 168 THR B O 1
ATOM 4625 N N . VAL B 1 169 ? 52.563 37.896 91.738 1.00 43.98 169 VAL B N 1
ATOM 4626 C CA . VAL B 1 169 ? 52.627 39.199 92.417 1.00 41.76 169 VAL B CA 1
ATOM 4627 C C . VAL B 1 169 ? 51.665 40.180 91.694 1.00 41.17 169 VAL B C 1
ATOM 4628 O O . VAL B 1 169 ? 51.323 39.931 90.534 1.00 36.77 169 VAL B O 1
ATOM 4632 N N . PRO B 1 170 ? 51.265 41.320 92.330 1.00 39.06 170 PRO B N 1
ATOM 4633 C CA . PRO B 1 170 ? 50.378 42.270 91.632 1.00 38.87 170 PRO B CA 1
ATOM 4634 C C . PRO B 1 170 ? 51.048 43.016 90.473 1.00 42.84 170 PRO B C 1
ATOM 4635 O O . PRO B 1 170 ? 52.267 43.156 90.436 1.00 44.11 170 PRO B O 1
ATOM 4639 N N . GLY B 1 171 ? 50.235 43.495 89.545 1.00 38.12 171 GLY B N 1
ATOM 4640 C CA . GLY B 1 171 ? 50.692 44.269 88.399 1.00 38.43 171 GLY B CA 1
ATOM 4641 C C . GLY B 1 171 ? 50.872 43.428 87.168 1.00 43.29 171 GLY B C 1
ATOM 4642 O O . GLY B 1 171 ? 51.363 43.900 86.142 1.00 43.43 171 GLY B O 1
ATOM 4643 N N . CYS B 1 172 ? 50.488 42.172 87.281 1.00 41.89 172 CYS B N 1
ATOM 4644 C CA . CYS B 1 172 ? 50.581 41.184 86.223 1.00 41.61 172 CYS B CA 1
ATOM 4645 C C . CYS B 1 172 ? 49.212 40.826 85.676 1.00 46.68 172 CYS B C 1
ATOM 4646 O O . CYS B 1 172 ? 48.208 40.844 86.395 1.00 45.77 172 CYS B O 1
ATOM 4649 N N . ILE B 1 173 ? 49.208 40.472 84.392 1.00 43.65 173 ILE B N 1
ATOM 4650 C CA . ILE B 1 173 ? 48.125 39.818 83.687 1.00 42.06 173 ILE B CA 1
ATOM 4651 C C . ILE B 1 173 ? 48.731 38.416 83.465 1.00 43.04 173 ILE B C 1
ATOM 4652 O O . ILE B 1 173 ? 49.952 38.305 83.318 1.00 42.92 173 ILE B O 1
ATOM 4657 N N . SER B 1 174 ? 47.933 37.353 83.577 1.00 37.25 174 SER B N 1
ATOM 4658 C CA . SER B 1 174 ? 48.478 36.002 83.490 1.00 34.74 174 SER B CA 1
ATOM 4659 C C . SER B 1 174 ? 47.566 35.005 82.788 1.00 38.21 174 SER B C 1
ATOM 4660 O O . SER B 1 174 ? 46.370 35.272 82.611 1.00 39.68 174 SER B O 1
ATOM 4663 N N . ALA B 1 175 ? 48.146 33.853 82.384 1.00 31.27 175 ALA B N 1
ATOM 4664 C CA . ALA B 1 175 ? 47.448 32.703 81.809 1.00 29.62 175 ALA B CA 1
ATOM 4665 C C . ALA B 1 175 ? 48.025 31.476 82.487 1.00 32.83 175 ALA B C 1
ATOM 4666 O O . ALA B 1 175 ? 49.232 31.255 82.455 1.00 32.74 175 ALA B O 1
ATOM 4668 N N . THR B 1 176 ? 47.183 30.755 83.215 1.00 29.73 176 THR B N 1
ATOM 4669 C CA . THR B 1 176 ? 47.618 29.593 83.977 1.00 29.47 176 THR B CA 1
ATOM 4670 C C . THR B 1 176 ? 46.699 28.394 83.741 1.00 32.59 176 THR B C 1
ATOM 4671 O O . THR B 1 176 ? 45.505 28.492 84.022 1.00 29.82 176 THR B O 1
ATOM 4675 N N . PRO B 1 177 ? 47.251 27.236 83.302 1.00 30.38 177 PRO B N 1
ATOM 4676 C CA . PRO B 1 177 ? 46.426 26.025 83.168 1.00 29.54 177 PRO B CA 1
ATOM 4677 C C . PRO B 1 177 ? 46.099 25.424 84.546 1.00 33.68 177 PRO B C 1
ATOM 4678 O O . PRO B 1 177 ? 46.975 25.225 85.387 1.00 31.92 177 PRO B O 1
ATOM 4682 N N . ILE B 1 178 ? 44.800 25.200 84.801 1.00 32.25 178 ILE B N 1
ATOM 4683 C CA . ILE B 1 178 ? 44.319 24.628 86.062 1.00 31.27 178 ILE B CA 1
ATOM 4684 C C . ILE B 1 178 ? 44.406 23.112 85.877 1.00 33.98 178 ILE B C 1
ATOM 4685 O O . ILE B 1 178 ? 43.431 22.463 85.496 1.00 31.22 178 ILE B O 1
ATOM 4690 N N . SER B 1 179 ? 45.638 22.587 86.035 1.00 30.82 179 SER B N 1
ATOM 4691 C CA . SER B 1 179 ? 46.003 21.175 85.840 1.00 30.99 179 SER B CA 1
ATOM 4692 C C . SER B 1 179 ? 45.680 20.247 86.997 1.00 36.57 179 SER B C 1
ATOM 4693 O O . SER B 1 179 ? 45.667 19.021 86.827 1.00 38.55 179 SER B O 1
ATOM 4696 N N . ASP B 1 180 ? 45.491 20.821 88.183 1.00 32.95 180 ASP B N 1
ATOM 4697 C CA . ASP B 1 180 ? 45.136 20.102 89.401 1.00 33.01 180 ASP B CA 1
ATOM 4698 C C . ASP B 1 180 ? 44.530 21.090 90.380 1.00 36.33 180 ASP B C 1
ATOM 4699 O O . ASP B 1 180 ? 44.456 22.291 90.086 1.00 33.62 180 ASP B O 1
ATOM 4704 N N . ILE B 1 181 ? 44.002 20.572 91.494 1.00 35.65 181 ILE B N 1
ATOM 4705 C CA . ILE B 1 181 ? 43.286 21.349 92.504 1.00 35.62 181 ILE B CA 1
ATOM 4706 C C . ILE B 1 181 ? 43.996 22.577 92.987 1.00 39.77 181 ILE B C 1
ATOM 4707 O O . ILE B 1 181 ? 45.227 22.583 93.121 1.00 42.28 181 ILE B O 1
ATOM 4712 N N . LEU B 1 182 ? 43.196 23.620 93.222 1.00 33.61 182 LEU B N 1
ATOM 4713 C CA . LEU B 1 182 ? 43.620 24.896 93.758 1.00 32.46 182 LEU B CA 1
ATOM 4714 C C . LEU B 1 182 ? 43.804 24.721 95.249 1.00 37.65 182 LEU B C 1
ATOM 4715 O O . LEU B 1 182 ? 43.294 23.746 95.824 1.00 36.58 182 LEU B O 1
ATOM 4720 N N . ASP B 1 183 ? 44.540 25.679 95.885 1.00 34.99 183 ASP B N 1
ATOM 4721 C CA . ASP B 1 183 ? 44.756 25.697 97.325 1.00 33.68 183 ASP B CA 1
ATOM 4722 C C . ASP B 1 183 ? 43.587 26.438 97.981 1.00 36.87 183 ASP B C 1
ATOM 4723 O O . ASP B 1 183 ? 43.491 27.662 97.876 1.00 37.66 183 ASP B O 1
ATOM 4728 N N . ALA B 1 184 ? 42.671 25.685 98.617 1.00 31.78 184 ALA B N 1
ATOM 4729 C CA . ALA B 1 184 ? 41.461 26.228 99.263 1.00 30.49 184 ALA B CA 1
ATOM 4730 C C . ALA B 1 184 ? 41.793 27.237 100.374 1.00 38.37 184 ALA B C 1
ATOM 4731 O O . ALA B 1 184 ? 40.959 28.095 100.713 1.00 39.42 184 ALA B O 1
ATOM 4733 N N . GLN B 1 185 ? 43.026 27.126 100.925 1.00 34.40 185 GLN B N 1
ATOM 4734 C CA . GLN B 1 185 ? 43.551 27.949 102.015 1.00 35.55 185 GLN B CA 1
ATOM 4735 C C . GLN B 1 185 ? 43.978 29.342 101.581 1.00 41.38 185 GLN B C 1
ATOM 4736 O O . GLN B 1 185 ? 44.048 30.234 102.430 1.00 43.28 185 GLN B O 1
ATOM 4742 N N . LEU B 1 186 ? 44.252 29.532 100.271 1.00 36.02 186 LEU B N 1
ATOM 4743 C CA . LEU B 1 186 ? 44.815 30.762 99.741 1.00 35.06 186 LEU B CA 1
ATOM 4744 C C . LEU B 1 186 ? 43.941 31.651 98.909 1.00 37.36 186 LEU B C 1
ATOM 4745 O O . LEU B 1 186 ? 43.482 31.225 97.836 1.00 36.55 186 LEU B O 1
ATOM 4750 N N . PRO B 1 187 ? 43.956 32.974 99.255 1.00 31.33 187 PRO B N 1
ATOM 4751 C CA . PRO B 1 187 ? 43.260 33.982 98.413 1.00 30.61 187 PRO B CA 1
ATOM 4752 C C . PRO B 1 187 ? 43.823 34.121 97.005 1.00 38.23 187 PRO B C 1
ATOM 4753 O O . PRO B 1 187 ? 43.159 34.654 96.103 1.00 39.92 187 PRO B O 1
ATOM 4757 N N . THR B 1 188 ? 45.065 33.671 96.833 1.00 36.14 188 THR B N 1
ATOM 4758 C CA . THR B 1 188 ? 45.827 33.754 95.583 1.00 36.29 188 THR B CA 1
ATOM 4759 C C . THR B 1 188 ? 45.604 32.572 94.647 1.00 41.24 188 THR B C 1
ATOM 4760 O O . THR B 1 188 ? 46.190 32.542 93.565 1.00 41.13 188 THR B O 1
ATOM 4764 N N . TRP B 1 189 ? 44.744 31.605 95.068 1.00 38.31 189 TRP B N 1
ATOM 4765 C CA . TRP B 1 189 ? 44.324 30.362 94.386 1.00 35.41 189 TRP B CA 1
ATOM 4766 C C . TRP B 1 189 ? 45.304 29.239 94.556 1.00 37.88 189 TRP B C 1
ATOM 4767 O O . TRP B 1 189 ? 44.890 28.084 94.610 1.00 38.60 189 TRP B O 1
ATOM 4778 N N . GLY B 1 190 ? 46.589 29.578 94.614 1.00 32.63 190 GLY B N 1
ATOM 4779 C CA . GLY B 1 190 ? 47.681 28.624 94.714 1.00 32.04 190 GLY B CA 1
ATOM 4780 C C . GLY B 1 190 ? 49.008 29.243 94.325 1.00 36.65 190 GLY B C 1
ATOM 4781 O O . GLY B 1 190 ? 49.127 30.474 94.266 1.00 38.33 190 GLY B O 1
ATOM 4782 N N . GLN B 1 191 ? 50.020 28.402 94.050 1.00 31.87 191 GLN B N 1
ATOM 4783 C CA . GLN B 1 191 ? 51.385 28.893 93.775 1.00 30.97 191 GLN B CA 1
ATOM 4784 C C . GLN B 1 191 ? 52.013 28.363 92.521 1.00 35.27 191 GLN B C 1
ATOM 4785 O O . GLN B 1 191 ? 51.629 27.305 92.037 1.00 37.13 191 GLN B O 1
ATOM 4791 N N . SER B 1 192 ? 53.032 29.070 92.027 1.00 31.33 192 SER B N 1
ATOM 4792 C CA . SER B 1 192 ? 53.810 28.635 90.875 1.00 29.62 192 SER B CA 1
ATOM 4793 C C . SER B 1 192 ? 54.830 27.573 91.301 1.00 33.36 192 SER B C 1
ATOM 4794 O O . SER B 1 192 ? 55.002 27.361 92.488 1.00 32.10 192 SER B O 1
ATOM 4797 N N . LEU B 1 193 ? 55.461 26.866 90.342 1.00 32.31 193 LEU B N 1
ATOM 4798 C CA . LEU B 1 193 ? 56.432 25.801 90.636 1.00 31.62 193 LEU B CA 1
ATOM 4799 C C . LEU B 1 193 ? 57.539 26.145 91.588 1.00 35.95 193 LEU B C 1
ATOM 4800 O O . LEU B 1 193 ? 57.975 27.297 91.648 1.00 35.89 193 LEU B O 1
ATOM 4805 N N . THR B 1 194 ? 57.962 25.126 92.366 1.00 33.95 194 THR B N 1
ATOM 4806 C CA . THR B 1 194 ? 59.047 25.205 93.334 1.00 34.91 194 THR B CA 1
ATOM 4807 C C . THR B 1 194 ? 60.088 24.102 93.035 1.00 41.48 194 THR B C 1
ATOM 4808 O O . THR B 1 194 ? 59.777 23.099 92.385 1.00 42.68 194 THR B O 1
ATOM 4812 N N . SER B 1 195 ? 61.300 24.265 93.574 1.00 36.52 195 SER B N 1
ATOM 4813 C CA . SER B 1 195 ? 62.424 23.366 93.360 1.00 35.88 195 SER B CA 1
ATOM 4814 C C . SER B 1 195 ? 62.325 22.031 94.117 1.00 42.22 195 SER B C 1
ATOM 4815 O O . SER B 1 195 ? 63.178 21.148 93.943 1.00 39.07 195 SER B O 1
ATOM 4818 N N . GLY B 1 196 ? 61.325 21.902 94.980 1.00 43.02 196 GLY B N 1
ATOM 4819 C CA . GLY B 1 196 ? 61.180 20.694 95.789 1.00 44.72 196 GLY B CA 1
ATOM 4820 C C . GLY B 1 196 ? 59.816 20.021 95.797 1.00 49.89 196 GLY B C 1
ATOM 4821 O O . GLY B 1 196 ? 59.047 20.107 94.833 1.00 50.24 196 GLY B O 1
ATOM 4822 N N . ALA B 1 197 ? 59.536 19.337 96.908 1.00 46.83 197 ALA B N 1
ATOM 4823 C CA . ALA B 1 197 ? 58.348 18.530 97.163 1.00 46.53 197 ALA B CA 1
ATOM 4824 C C . ALA B 1 197 ? 57.276 19.281 97.934 1.00 49.36 197 ALA B C 1
ATOM 4825 O O . ALA B 1 197 ? 57.572 19.864 98.987 1.00 49.42 197 ALA B O 1
ATOM 4827 N N . THR B 1 198 ? 56.021 19.239 97.408 1.00 43.09 198 THR B N 1
ATOM 4828 C CA . THR B 1 198 ? 54.843 19.916 97.966 1.00 41.68 198 THR B CA 1
ATOM 4829 C C . THR B 1 198 ? 53.656 18.929 98.097 1.00 46.14 198 THR B C 1
ATOM 4830 O O . THR B 1 198 ? 53.602 17.953 97.348 1.00 45.54 198 THR B O 1
ATOM 4834 N N . LEU B 1 199 ? 52.690 19.199 99.010 1.00 43.81 199 LEU B N 1
ATOM 4835 C CA . LEU B 1 199 ? 51.478 18.375 99.164 1.00 44.13 199 LEU B CA 1
ATOM 4836 C C . LEU B 1 199 ? 50.651 18.466 97.890 1.00 45.65 199 LEU B C 1
ATOM 4837 O O . LEU B 1 199 ? 50.314 17.429 97.300 1.00 46.44 199 LEU B O 1
ATOM 4842 N N . LEU B 1 200 ? 50.380 19.712 97.439 1.00 37.95 200 LEU B N 1
ATOM 4843 C CA . LEU B 1 200 ? 49.636 19.963 96.211 1.00 36.19 200 LEU B CA 1
ATOM 4844 C C . LEU B 1 200 ? 50.556 20.166 95.052 1.00 39.89 200 LEU B C 1
ATOM 4845 O O . LEU B 1 200 ? 51.617 20.740 95.223 1.00 40.35 200 LEU B O 1
ATOM 4850 N N . HIS B 1 201 ? 50.112 19.805 93.848 1.00 37.77 201 HIS B N 1
ATOM 4851 C CA . HIS B 1 201 ? 50.828 20.130 92.615 1.00 37.25 201 HIS B CA 1
ATOM 4852 C C . HIS B 1 201 ? 50.625 21.641 92.349 1.00 42.29 201 HIS B C 1
ATOM 4853 O O . HIS B 1 201 ? 49.509 22.158 92.446 1.00 41.78 201 HIS B O 1
ATOM 4860 N N . ASN B 1 202 ? 51.729 22.350 92.103 1.00 39.72 202 ASN B N 1
ATOM 4861 C CA . ASN B 1 202 ? 51.728 23.786 91.868 1.00 37.18 202 ASN B CA 1
ATOM 4862 C C . ASN B 1 202 ? 51.491 24.076 90.394 1.00 36.58 202 ASN B C 1
ATOM 4863 O O . ASN B 1 202 ? 51.492 23.167 89.546 1.00 34.27 202 ASN B O 1
ATOM 4868 N N . LYS B 1 203 ? 51.299 25.359 90.103 1.00 30.84 203 LYS B N 1
ATOM 4869 C CA . LYS B 1 203 ? 51.022 25.885 88.794 1.00 29.00 203 LYS B CA 1
ATOM 4870 C C . LYS B 1 203 ? 52.231 26.413 88.031 1.00 33.22 203 LYS B C 1
ATOM 4871 O O . LYS B 1 203 ? 53.271 26.689 88.624 1.00 35.56 203 LYS B O 1
ATOM 4877 N N . GLN B 1 204 ? 52.128 26.467 86.702 1.00 27.71 204 GLN B N 1
ATOM 4878 C CA . GLN B 1 204 ? 53.177 26.954 85.813 1.00 27.72 204 GLN B CA 1
ATOM 4879 C C . GLN B 1 204 ? 52.541 28.103 84.985 1.00 35.49 204 GLN B C 1
ATOM 4880 O O . GLN B 1 204 ? 52.021 27.888 83.867 1.00 35.59 204 GLN B O 1
ATOM 4886 N N . PRO B 1 205 ? 52.533 29.337 85.541 1.00 31.91 205 PRO B N 1
ATOM 4887 C CA . PRO B 1 205 ? 51.846 30.426 84.836 1.00 31.36 205 PRO B CA 1
ATOM 4888 C C . PRO B 1 205 ? 52.656 31.141 83.772 1.00 33.30 205 PRO B C 1
ATOM 4889 O O . PRO B 1 205 ? 53.879 31.163 83.843 1.00 31.39 205 PRO B O 1
ATOM 4893 N N . MET B 1 206 ? 51.947 31.769 82.802 1.00 29.93 206 MET B N 1
ATOM 4894 C CA . MET B 1 206 ? 52.549 32.678 81.834 1.00 29.86 206 MET B CA 1
ATOM 4895 C C . MET B 1 206 ? 52.177 34.073 82.357 1.00 34.75 206 MET B C 1
ATOM 4896 O O . MET B 1 206 ? 51.002 34.386 82.523 1.00 32.49 206 MET B O 1
ATOM 4901 N N . VAL B 1 207 ? 53.183 34.892 82.624 1.00 33.22 207 VAL B N 1
ATOM 4902 C CA . VAL B 1 207 ? 52.988 36.210 83.220 1.00 32.93 207 VAL B CA 1
ATOM 4903 C C . VAL B 1 207 ? 53.447 37.361 82.323 1.00 37.40 207 VAL B C 1
ATOM 4904 O O . VAL B 1 207 ? 54.542 37.307 81.762 1.00 38.96 207 VAL B O 1
ATOM 4908 N N . LYS B 1 208 ? 52.628 38.415 82.213 1.00 34.39 208 LYS B N 1
ATOM 4909 C CA . LYS B 1 208 ? 52.996 39.653 81.502 1.00 34.47 208 LYS B CA 1
ATOM 4910 C C . LYS B 1 208 ? 52.943 40.817 82.485 1.00 38.19 208 LYS B C 1
ATOM 4911 O O . LYS B 1 208 ? 51.929 41.024 83.161 1.00 37.07 208 LYS B O 1
ATOM 4917 N N . ASN B 1 209 ? 54.049 41.549 82.578 1.00 35.61 209 ASN B N 1
ATOM 4918 C CA . ASN B 1 209 ? 54.179 42.671 83.498 1.00 37.70 209 ASN B CA 1
ATOM 4919 C C . ASN B 1 209 ? 53.582 43.976 82.999 1.00 42.62 209 ASN B C 1
ATOM 4920 O O . ASN B 1 209 ? 54.111 44.582 82.070 1.00 43.22 209 ASN B O 1
ATOM 4925 N N . PHE B 1 210 ? 52.525 44.440 83.667 1.00 40.39 210 PHE B N 1
ATOM 4926 C CA . PHE B 1 210 ? 51.920 45.745 83.377 1.00 41.20 210 PHE B CA 1
ATOM 4927 C C . PHE B 1 210 ? 52.688 46.735 84.265 1.00 47.13 210 PHE B C 1
ATOM 4928 O O . PHE B 1 210 ? 53.236 47.709 83.744 1.00 47.17 210 PHE B O 1
ATOM 4936 N N . GLY B 1 211 ? 52.792 46.416 85.564 1.00 45.22 211 GLY B N 1
ATOM 4937 C CA . GLY B 1 211 ? 53.610 47.136 86.547 1.00 46.99 211 GLY B CA 1
ATOM 4938 C C . GLY B 1 211 ? 53.010 48.304 87.293 1.00 53.31 211 GLY B C 1
ATOM 4939 O O . GLY B 1 211 ? 53.332 48.526 88.467 1.00 53.87 211 GLY B O 1
ATOM 4940 N N . LEU B 1 212 ? 52.176 49.088 86.611 1.00 49.50 212 LEU B N 1
ATOM 4941 C CA . LEU B 1 212 ? 51.521 50.263 87.188 1.00 48.72 212 LEU B CA 1
ATOM 4942 C C . LEU B 1 212 ? 50.323 49.848 88.027 1.00 50.67 212 LEU B C 1
ATOM 4943 O O . LEU B 1 212 ? 49.800 48.756 87.844 1.00 49.02 212 LEU B O 1
ATOM 4948 N N . GLU B 1 213 ? 49.916 50.689 88.975 1.00 50.36 213 GLU B N 1
ATOM 4949 C CA . GLU B 1 213 ? 48.807 50.379 89.871 1.00 50.92 213 GLU B CA 1
ATOM 4950 C C . GLU B 1 213 ? 47.401 50.384 89.233 1.00 58.63 213 GLU B C 1
ATOM 4951 O O . GLU B 1 213 ? 46.514 49.714 89.758 1.00 59.03 213 GLU B O 1
ATOM 4957 N N . ARG B 1 214 ? 47.185 51.113 88.109 1.00 56.05 214 ARG B N 1
ATOM 4958 C CA . ARG B 1 214 ? 45.857 51.236 87.479 1.00 54.84 214 ARG B CA 1
ATOM 4959 C C . ARG B 1 214 ? 45.951 51.264 85.978 1.00 56.91 214 ARG B C 1
ATOM 4960 O O . ARG B 1 214 ? 46.864 51.865 85.439 1.00 56.85 214 ARG B O 1
ATOM 4968 N N . ILE B 1 215 ? 44.969 50.662 85.299 1.00 52.92 215 ILE B N 1
ATOM 4969 C CA . ILE B 1 215 ? 44.827 50.602 83.837 1.00 51.45 215 ILE B CA 1
ATOM 4970 C C . ILE B 1 215 ? 44.911 52.013 83.234 1.00 54.70 215 ILE B C 1
ATOM 4971 O O . ILE B 1 215 ? 45.585 52.194 82.211 1.00 53.40 215 ILE B O 1
ATOM 4976 N N . ASN B 1 216 ? 44.245 53.007 83.892 1.00 52.98 216 ASN B N 1
ATOM 4977 C CA . ASN B 1 216 ? 44.197 54.417 83.473 1.00 54.60 216 ASN B CA 1
ATOM 4978 C C . ASN B 1 216 ? 45.584 55.058 83.314 1.00 58.16 216 ASN B C 1
ATOM 4979 O O . ASN B 1 216 ? 45.762 55.884 82.412 1.00 58.56 216 ASN B O 1
ATOM 4984 N N . GLU B 1 217 ? 46.574 54.616 84.153 1.00 52.32 217 GLU B N 1
ATOM 4985 C CA . GLU B 1 217 ? 47.971 55.063 84.164 1.00 50.89 217 GLU B CA 1
ATOM 4986 C C . GLU B 1 217 ? 48.698 54.915 82.826 1.00 54.90 217 GLU B C 1
ATOM 4987 O O . GLU B 1 217 ? 49.599 55.700 82.553 1.00 56.30 217 GLU B O 1
ATOM 4993 N N . ASN B 1 218 ? 48.324 53.922 82.004 1.00 50.71 218 ASN B N 1
ATOM 4994 C CA . ASN B 1 218 ? 48.884 53.667 80.668 1.00 50.48 218 ASN B CA 1
ATOM 4995 C C . ASN B 1 218 ? 48.044 52.618 79.960 1.00 53.18 218 ASN B C 1
ATOM 4996 O O . ASN B 1 218 ? 48.347 51.428 80.025 1.00 50.29 218 ASN B O 1
ATOM 5001 N N . LYS B 1 219 ? 46.987 53.070 79.280 1.00 52.38 219 LYS B N 1
ATOM 5002 C CA . LYS B 1 219 ? 46.074 52.182 78.569 1.00 51.80 219 LYS B CA 1
ATOM 5003 C C . LYS B 1 219 ? 46.717 51.459 77.397 1.00 54.53 219 LYS B C 1
ATOM 5004 O O . LYS B 1 219 ? 46.532 50.248 77.273 1.00 53.39 219 LYS B O 1
ATOM 5010 N N . ASP B 1 220 ? 47.542 52.165 76.605 1.00 51.30 220 ASP B N 1
ATOM 5011 C CA . ASP B 1 220 ? 48.260 51.575 75.472 1.00 50.99 220 ASP B CA 1
ATOM 5012 C C . ASP B 1 220 ? 49.168 50.413 75.910 1.00 54.01 220 ASP B C 1
ATOM 5013 O O . ASP B 1 220 ? 49.250 49.403 75.198 1.00 53.03 220 ASP B O 1
ATOM 5018 N N . LEU B 1 221 ? 49.835 50.560 77.084 1.00 49.63 221 LEU B N 1
ATOM 5019 C CA . LEU B 1 221 ? 50.707 49.525 77.640 1.00 47.73 221 LEU B CA 1
ATOM 5020 C C . LEU B 1 221 ? 49.882 48.342 78.113 1.00 49.69 221 LEU B C 1
ATOM 5021 O O . LEU B 1 221 ? 50.279 47.203 77.846 1.00 48.29 221 LEU B O 1
ATOM 5026 N N . TYR B 1 222 ? 48.729 48.599 78.782 1.00 45.05 222 TYR B N 1
ATOM 5027 C CA . TYR B 1 222 ? 47.828 47.526 79.205 1.00 43.74 222 TYR B CA 1
ATOM 5028 C C . TYR B 1 222 ? 47.382 46.709 77.975 1.00 48.20 222 TYR B C 1
ATOM 5029 O O . TYR B 1 222 ? 47.464 45.478 77.989 1.00 47.54 222 TYR B O 1
ATOM 5038 N N . LEU B 1 223 ? 47.041 47.399 76.880 1.00 45.26 223 LEU B N 1
ATOM 5039 C CA . LEU B 1 223 ? 46.645 46.738 75.638 1.00 43.91 223 LEU B CA 1
ATOM 5040 C C . LEU B 1 223 ? 47.778 45.974 74.923 1.00 45.29 223 LEU B C 1
ATOM 5041 O O . LEU B 1 223 ? 47.493 44.953 74.289 1.00 44.36 223 LEU B O 1
ATOM 5046 N N . GLU B 1 224 ? 49.062 46.419 75.082 1.00 41.33 224 GLU B N 1
ATOM 5047 C CA . GLU B 1 224 ? 50.241 45.726 74.536 1.00 40.68 224 GLU B CA 1
ATOM 5048 C C . GLU B 1 224 ? 50.429 44.419 75.294 1.00 45.89 224 GLU B C 1
ATOM 5049 O O . GLU B 1 224 ? 50.730 43.385 74.673 1.00 45.30 224 GLU B O 1
ATOM 5055 N N . CYS B 1 225 ? 50.248 44.472 76.649 1.00 41.14 225 CYS B N 1
ATOM 5056 C CA . CYS B 1 225 ? 50.328 43.319 77.532 1.00 39.88 225 CYS B CA 1
ATOM 5057 C C . CYS B 1 225 ? 49.356 42.256 77.058 1.00 40.05 225 CYS B C 1
ATOM 5058 O O . CYS B 1 225 ? 49.769 41.113 76.860 1.00 37.54 225 CYS B O 1
ATOM 5061 N N . ILE B 1 226 ? 48.077 42.642 76.835 1.00 36.71 226 ILE B N 1
ATOM 5062 C CA . ILE B 1 226 ? 47.020 41.740 76.359 1.00 36.19 226 ILE B CA 1
ATOM 5063 C C . ILE B 1 226 ? 47.430 41.117 75.024 1.00 41.25 226 ILE B C 1
ATOM 5064 O O . ILE B 1 226 ? 47.385 39.882 74.892 1.00 40.18 226 ILE B O 1
ATOM 5069 N N . SER B 1 227 ? 47.895 41.965 74.068 1.00 38.10 227 SER B N 1
ATOM 5070 C CA . SER B 1 227 ? 48.366 41.504 72.757 1.00 38.40 227 SER B CA 1
ATOM 5071 C C . SER B 1 227 ? 49.448 40.422 72.893 1.00 41.34 227 SER B C 1
ATOM 5072 O O . SER B 1 227 ? 49.347 39.386 72.236 1.00 43.35 227 SER B O 1
ATOM 5075 N N . GLN B 1 228 ? 50.449 40.648 73.776 1.00 34.01 228 GLN B N 1
ATOM 5076 C CA . GLN B 1 228 ? 51.550 39.735 74.060 1.00 32.32 228 GLN B CA 1
ATOM 5077 C C . GLN B 1 228 ? 51.089 38.410 74.691 1.00 38.22 228 GLN B C 1
ATOM 5078 O O . GLN B 1 228 ? 51.607 37.353 74.332 1.00 38.99 228 GLN B O 1
ATOM 5084 N N . LEU B 1 229 ? 50.138 38.469 75.648 1.00 34.11 229 LEU B N 1
ATOM 5085 C CA . LEU B 1 229 ? 49.610 37.291 76.308 1.00 32.10 229 LEU B CA 1
ATOM 5086 C C . LEU B 1 229 ? 48.776 36.494 75.319 1.00 37.98 229 LEU B C 1
ATOM 5087 O O . LEU B 1 229 ? 48.891 35.265 75.264 1.00 38.99 229 LEU B O 1
ATOM 5092 N N . GLY B 1 230 ? 47.978 37.193 74.512 1.00 33.42 230 GLY B N 1
ATOM 5093 C CA . GLY B 1 230 ? 47.161 36.570 73.483 1.00 31.23 230 GLY B CA 1
ATOM 5094 C C . GLY B 1 230 ? 47.979 35.722 72.534 1.00 35.03 230 GLY B C 1
ATOM 5095 O O . GLY B 1 230 ? 47.602 34.588 72.233 1.00 32.55 230 GLY B O 1
ATOM 5096 N N . GLN B 1 231 ? 49.139 36.253 72.095 1.00 35.16 231 GLN B N 1
ATOM 5097 C CA . GLN B 1 231 ? 50.083 35.569 71.196 1.00 35.11 231 GLN B CA 1
ATOM 5098 C C . GLN B 1 231 ? 50.572 34.241 71.781 1.00 39.42 231 GLN B C 1
ATOM 5099 O O . GLN B 1 231 ? 50.478 33.217 71.100 1.00 40.03 231 GLN B O 1
ATOM 5105 N N . VAL B 1 232 ? 51.065 34.252 73.045 1.00 35.23 232 VAL B N 1
ATOM 5106 C CA . VAL B 1 232 ? 51.558 33.037 73.691 1.00 34.68 232 VAL B CA 1
ATOM 5107 C C . VAL B 1 232 ? 50.441 32.066 73.991 1.00 35.99 232 VAL B C 1
ATOM 5108 O O . VAL B 1 232 ? 50.626 30.850 73.821 1.00 34.88 232 VAL B O 1
ATOM 5112 N N . VAL B 1 233 ? 49.288 32.585 74.445 1.00 31.91 233 VAL B N 1
ATOM 5113 C CA . VAL B 1 233 ? 48.119 31.718 74.677 1.00 31.33 233 VAL B CA 1
ATOM 5114 C C . VAL B 1 233 ? 47.795 30.884 73.410 1.00 33.66 233 VAL B C 1
ATOM 5115 O O . VAL B 1 233 ? 47.754 29.649 73.506 1.00 34.13 233 VAL B O 1
ATOM 5119 N N . GLY B 1 234 ? 47.731 31.544 72.242 1.00 27.79 234 GLY B N 1
ATOM 5120 C CA . GLY B 1 234 ? 47.536 30.890 70.949 1.00 26.79 234 GLY B CA 1
ATOM 5121 C C . GLY B 1 234 ? 48.528 29.780 70.657 1.00 31.98 234 GLY B C 1
ATOM 5122 O O . GLY B 1 234 ? 48.146 28.701 70.180 1.00 30.74 234 GLY B O 1
ATOM 5123 N N . GLN B 1 235 ? 49.831 30.039 70.969 1.00 29.49 235 GLN B N 1
ATOM 5124 C CA . GLN B 1 235 ? 50.903 29.080 70.757 1.00 29.18 235 GLN B CA 1
ATOM 5125 C C . GLN B 1 235 ? 50.741 27.853 71.656 1.00 34.89 235 GLN B C 1
ATOM 5126 O O . GLN B 1 235 ? 50.922 26.727 71.195 1.00 36.86 235 GLN B O 1
ATOM 5132 N N . ARG B 1 236 ? 50.393 28.074 72.929 1.00 31.23 236 ARG B N 1
ATOM 5133 C CA . ARG B 1 236 ? 50.147 27.026 73.903 1.00 30.88 236 ARG B CA 1
ATOM 5134 C C . ARG B 1 236 ? 48.969 26.180 73.464 1.00 36.11 236 ARG B C 1
ATOM 5135 O O . ARG B 1 236 ? 49.086 24.963 73.435 1.00 38.53 236 ARG B O 1
ATOM 5143 N N . LEU B 1 237 ? 47.831 26.810 73.141 1.00 31.36 237 LEU B N 1
ATOM 5144 C CA . LEU B 1 237 ? 46.646 26.102 72.682 1.00 29.59 237 LEU B CA 1
ATOM 5145 C C . LEU B 1 237 ? 46.893 25.268 71.438 1.00 32.86 237 LEU B C 1
ATOM 5146 O O . LEU B 1 237 ? 46.368 24.163 71.345 1.00 33.24 237 LEU B O 1
ATOM 5151 N N . HIS B 1 238 ? 47.747 25.744 70.523 1.00 29.55 238 HIS B N 1
ATOM 5152 C CA . HIS B 1 238 ? 48.086 25.044 69.296 1.00 29.96 238 HIS B CA 1
ATOM 5153 C C . HIS B 1 238 ? 48.910 23.786 69.537 1.00 38.08 238 HIS B C 1
ATOM 5154 O O . HIS B 1 238 ? 48.728 22.771 68.840 1.00 40.08 238 HIS B O 1
ATOM 5161 N N . LEU B 1 239 ? 49.795 23.833 70.551 1.00 34.15 239 LEU B N 1
ATOM 5162 C CA . LEU B 1 239 ? 50.656 22.712 70.920 1.00 33.03 239 LEU B CA 1
ATOM 5163 C C . LEU B 1 239 ? 50.128 21.807 72.018 1.00 37.32 239 LEU B C 1
ATOM 5164 O O . LEU B 1 239 ? 50.651 20.694 72.159 1.00 38.15 239 LEU B O 1
ATOM 5169 N N . ASP B 1 240 ? 49.100 22.258 72.788 1.00 32.58 240 ASP B N 1
ATOM 5170 C CA . ASP B 1 240 ? 48.541 21.486 73.908 1.00 31.62 240 ASP B CA 1
ATOM 5171 C C . ASP B 1 240 ? 47.083 20.984 73.694 1.00 35.69 240 ASP B C 1
ATOM 5172 O O . ASP B 1 240 ? 46.116 21.721 73.879 1.00 36.64 240 ASP B O 1
ATOM 5177 N N . PRO B 1 241 ? 46.913 19.698 73.352 1.00 31.82 241 PRO B N 1
ATOM 5178 C CA . PRO B 1 241 ? 45.559 19.178 73.104 1.00 31.07 241 PRO B CA 1
ATOM 5179 C C . PRO B 1 241 ? 44.609 19.278 74.279 1.00 35.24 241 PRO B C 1
ATOM 5180 O O . PRO B 1 241 ? 43.444 19.605 74.091 1.00 33.47 241 PRO B O 1
ATOM 5184 N N . GLN B 1 242 ? 45.098 18.945 75.481 1.00 33.11 242 GLN B N 1
ATOM 5185 C CA . GLN B 1 242 ? 44.267 18.920 76.679 1.00 31.95 242 GLN B CA 1
ATOM 5186 C C . GLN B 1 242 ? 43.809 20.274 77.039 1.00 35.86 242 GLN B C 1
ATOM 5187 O O . GLN B 1 242 ? 42.667 20.407 77.430 1.00 39.67 242 GLN B O 1
ATOM 5193 N N . VAL B 1 243 ? 44.689 21.281 76.958 1.00 30.29 243 VAL B N 1
ATOM 5194 C CA . VAL B 1 243 ? 44.371 22.672 77.283 1.00 29.39 243 VAL B CA 1
ATOM 5195 C C . VAL B 1 243 ? 43.428 23.220 76.197 1.00 34.58 243 VAL B C 1
ATOM 5196 O O . VAL B 1 243 ? 42.520 23.928 76.568 1.00 33.66 243 VAL B O 1
ATOM 5200 N N . ARG B 1 244 ? 43.601 22.858 74.883 1.00 32.10 244 ARG B N 1
ATOM 5201 C CA . ARG B 1 244 ? 42.711 23.275 73.760 1.00 32.80 244 ARG B CA 1
ATOM 5202 C C . ARG B 1 244 ? 41.262 22.706 73.906 1.00 39.49 244 ARG B C 1
ATOM 5203 O O . ARG B 1 244 ? 40.293 23.411 73.613 1.00 39.67 244 ARG B O 1
ATOM 5211 N N . ARG B 1 245 ? 41.144 21.421 74.306 1.00 36.91 245 ARG B N 1
ATOM 5212 C CA . ARG B 1 245 ? 39.900 20.686 74.544 1.00 37.23 245 ARG B CA 1
ATOM 5213 C C . ARG B 1 245 ? 39.144 21.385 75.702 1.00 40.47 245 ARG B C 1
ATOM 5214 O O . ARG B 1 245 ? 37.948 21.560 75.637 1.00 39.22 245 ARG B O 1
ATOM 5222 N N . SER B 1 246 ? 39.852 21.831 76.727 1.00 39.87 246 SER B N 1
ATOM 5223 C CA . SER B 1 246 ? 39.285 22.632 77.840 1.00 40.61 246 SER B CA 1
ATOM 5224 C C . SER B 1 246 ? 39.400 24.053 77.298 1.00 45.12 246 SER B C 1
ATOM 5225 O O . SER B 1 246 ? 40.280 24.308 76.494 1.00 49.49 246 SER B O 1
ATOM 5228 N N . GLY B 1 247 ? 38.583 24.986 77.655 1.00 37.32 247 GLY B N 1
ATOM 5229 C CA . GLY B 1 247 ? 38.871 26.258 76.987 1.00 36.36 247 GLY B CA 1
ATOM 5230 C C . GLY B 1 247 ? 39.701 27.237 77.781 1.00 41.12 247 GLY B C 1
ATOM 5231 O O . GLY B 1 247 ? 40.772 26.893 78.276 1.00 39.92 247 GLY B O 1
ATOM 5232 N N . CYS B 1 248 ? 39.168 28.463 77.926 1.00 41.48 248 CYS B N 1
ATOM 5233 C CA . CYS B 1 248 ? 39.690 29.572 78.729 1.00 43.31 248 CYS B CA 1
ATOM 5234 C C . CYS B 1 248 ? 38.591 30.159 79.574 1.00 43.55 248 CYS B C 1
ATOM 5235 O O . CYS B 1 248 ? 37.416 30.144 79.170 1.00 41.25 248 CYS B O 1
ATOM 5238 N N . ILE B 1 249 ? 38.981 30.671 80.758 1.00 38.21 249 ILE B N 1
ATOM 5239 C CA . ILE B 1 249 ? 38.103 31.433 81.643 1.00 38.05 249 ILE B CA 1
ATOM 5240 C C . ILE B 1 249 ? 38.846 32.735 81.858 1.00 39.74 249 ILE B C 1
ATOM 5241 O O . ILE B 1 249 ? 39.950 32.746 82.417 1.00 40.09 249 ILE B O 1
ATOM 5246 N N . VAL B 1 250 ? 38.280 33.821 81.319 1.00 35.23 250 VAL B N 1
ATOM 5247 C CA . VAL B 1 250 ? 38.925 35.143 81.337 1.00 35.48 250 VAL B CA 1
ATOM 5248 C C . VAL B 1 250 ? 38.306 36.144 82.303 1.00 40.49 250 VAL B C 1
ATOM 5249 O O . VAL B 1 250 ? 37.137 36.526 82.171 1.00 40.45 250 VAL B O 1
ATOM 5253 N N . ASP B 1 251 ? 39.112 36.602 83.253 1.00 37.80 251 ASP B N 1
ATOM 5254 C CA . ASP B 1 251 ? 38.673 37.655 84.171 1.00 39.49 251 ASP B CA 1
ATOM 5255 C C . ASP B 1 251 ? 39.209 39.003 83.685 1.00 43.24 251 ASP B C 1
ATOM 5256 O O . ASP B 1 251 ? 40.347 39.089 83.232 1.00 40.11 251 ASP B O 1
ATOM 5261 N N . THR B 1 252 ? 38.370 40.034 83.745 1.00 42.75 252 THR B N 1
ATOM 5262 C CA . THR B 1 252 ? 38.684 41.375 83.253 1.00 43.57 252 THR B CA 1
ATOM 5263 C C . THR B 1 252 ? 38.679 42.392 84.405 1.00 49.12 252 THR B C 1
ATOM 5264 O O . THR B 1 252 ? 38.073 42.103 85.440 1.00 47.61 252 THR B O 1
ATOM 5268 N N . PRO B 1 253 ? 39.233 43.629 84.227 1.00 46.98 253 PRO B N 1
ATOM 5269 C CA . PRO B 1 253 ? 39.083 44.649 85.286 1.00 47.13 253 PRO B CA 1
ATOM 5270 C C . PRO B 1 253 ? 37.656 45.208 85.281 1.00 53.99 253 PRO B C 1
ATOM 5271 O O . PRO B 1 253 ? 36.925 45.017 84.302 1.00 54.36 253 PRO B O 1
ATOM 5275 N N . SER B 1 254 ? 37.241 45.850 86.386 1.00 53.29 254 SER B N 1
ATOM 5276 C CA . SER B 1 254 ? 35.910 46.447 86.571 1.00 55.32 254 SER B CA 1
ATOM 5277 C C . SER B 1 254 ? 35.491 47.329 85.393 1.00 61.90 254 SER B C 1
ATOM 5278 O O . SER B 1 254 ? 36.336 48.018 84.822 1.00 60.69 254 SER B O 1
ATOM 5281 N N . ILE B 1 255 ? 34.190 47.300 85.026 1.00 61.72 255 ILE B N 1
ATOM 5282 C CA . ILE B 1 255 ? 33.633 48.088 83.919 1.00 64.09 255 ILE B CA 1
ATOM 5283 C C . ILE B 1 255 ? 33.973 49.585 84.076 1.00 72.95 255 ILE B C 1
ATOM 5284 O O . ILE B 1 255 ? 34.291 50.258 83.088 1.00 73.23 255 ILE B O 1
ATOM 5289 N N . SER B 1 256 ? 33.945 50.071 85.333 1.00 72.40 256 SER B N 1
ATOM 5290 C CA . SER B 1 256 ? 34.271 51.438 85.732 1.00 74.71 256 SER B CA 1
ATOM 5291 C C . SER B 1 256 ? 35.706 51.825 85.340 1.00 81.35 256 SER B C 1
ATOM 5292 O O . SER B 1 256 ? 35.919 52.965 84.904 1.00 84.09 256 SER B O 1
ATOM 5295 N N . GLN B 1 257 ? 36.674 50.874 85.475 1.00 75.13 257 GLN B N 1
ATOM 5296 C CA . GLN B 1 257 ? 38.090 51.073 85.152 1.00 73.81 257 GLN B CA 1
ATOM 5297 C C . GLN B 1 257 ? 38.346 51.216 83.643 1.00 76.83 257 GLN B C 1
ATOM 5298 O O . GLN B 1 257 ? 39.398 51.724 83.253 1.00 77.21 257 GLN B O 1
ATOM 5304 N N . LEU B 1 258 ? 37.401 50.767 82.803 1.00 72.58 258 LEU B N 1
ATOM 5305 C CA . LEU B 1 258 ? 37.501 50.810 81.335 1.00 72.29 258 LEU B CA 1
ATOM 5306 C C . LEU B 1 258 ? 36.755 52.019 80.728 1.00 80.57 258 LEU B C 1
ATOM 5307 O O . LEU B 1 258 ? 35.899 52.611 81.390 1.00 82.10 258 LEU B O 1
ATOM 5312 N N . ASP B 1 259 ? 37.056 52.347 79.448 1.00 78.09 259 ASP B N 1
ATOM 5313 C CA . ASP B 1 259 ? 36.430 53.426 78.675 1.00 80.01 259 ASP B CA 1
ATOM 5314 C C . ASP B 1 259 ? 34.930 53.190 78.516 1.00 85.75 259 ASP B C 1
ATOM 5315 O O . ASP B 1 259 ? 34.470 52.058 78.643 1.00 84.61 259 ASP B O 1
ATOM 5320 N N . GLU B 1 260 ? 34.173 54.261 78.201 1.00 85.47 260 GLU B N 1
ATOM 5321 C CA . GLU B 1 260 ? 32.720 54.237 77.987 1.00 86.02 260 GLU B CA 1
ATOM 5322 C C . GLU B 1 260 ? 32.344 53.328 76.810 1.00 86.63 260 GLU B C 1
ATOM 5323 O O . GLU B 1 260 ? 31.391 52.565 76.919 1.00 85.63 260 GLU B O 1
ATOM 5329 N N . ASN B 1 261 ? 33.106 53.400 75.704 1.00 82.05 261 ASN B N 1
ATOM 5330 C CA . ASN B 1 261 ? 32.885 52.620 74.475 1.00 81.23 261 ASN B CA 1
ATOM 5331 C C . ASN B 1 261 ? 33.156 51.110 74.647 1.00 81.11 261 ASN B C 1
ATOM 5332 O O . ASN B 1 261 ? 32.722 50.310 73.807 1.00 79.51 261 ASN B O 1
ATOM 5337 N N . LEU B 1 262 ? 33.903 50.741 75.727 1.00 75.27 262 LEU B N 1
ATOM 5338 C CA . LEU B 1 262 ? 34.343 49.388 76.079 1.00 72.21 262 LEU B CA 1
ATOM 5339 C C . LEU B 1 262 ? 35.273 48.821 74.997 1.00 75.95 262 LEU B C 1
ATOM 5340 O O . LEU B 1 262 ? 35.270 47.614 74.720 1.00 74.21 262 LEU B O 1
ATOM 5345 N N . ALA B 1 263 ? 36.093 49.716 74.398 1.00 72.87 263 ALA B N 1
ATOM 5346 C CA . ALA B 1 263 ? 37.047 49.399 73.332 1.00 71.27 263 ALA B CA 1
ATOM 5347 C C . ALA B 1 263 ? 38.060 48.329 73.748 1.00 70.83 263 ALA B C 1
ATOM 5348 O O . ALA B 1 263 ? 38.523 47.562 72.903 1.00 69.47 263 ALA B O 1
ATOM 5350 N N . GLU B 1 264 ? 38.389 48.283 75.052 1.00 64.89 264 GLU B N 1
ATOM 5351 C CA . GLU B 1 264 ? 39.337 47.344 75.642 1.00 62.42 264 GLU B CA 1
ATOM 5352 C C . GLU B 1 264 ? 38.788 45.925 75.588 1.00 65.06 264 GLU B C 1
ATOM 5353 O O . GLU B 1 264 ? 39.572 44.996 75.389 1.00 63.69 264 GLU B O 1
ATOM 5359 N N . LEU B 1 265 ? 37.445 45.753 75.730 1.00 60.04 265 LEU B N 1
ATOM 5360 C CA . LEU B 1 265 ? 36.834 44.428 75.644 1.00 57.57 265 LEU B CA 1
ATOM 5361 C C . LEU B 1 265 ? 36.894 43.894 74.233 1.00 59.75 265 LEU B C 1
ATOM 5362 O O . LEU B 1 265 ? 37.078 42.691 74.063 1.00 58.66 265 LEU B O 1
ATOM 5367 N N . HIS B 1 266 ? 36.799 44.781 73.220 1.00 54.99 266 HIS B N 1
ATOM 5368 C CA . HIS B 1 266 ? 36.916 44.388 71.815 1.00 53.20 266 HIS B CA 1
ATOM 5369 C C . HIS B 1 266 ? 38.294 43.820 71.588 1.00 50.71 266 HIS B C 1
ATOM 5370 O O . HIS B 1 266 ? 38.406 42.750 71.007 1.00 49.93 266 HIS B O 1
ATOM 5377 N N . HIS B 1 267 ? 39.332 44.497 72.115 1.00 44.13 267 HIS B N 1
ATOM 5378 C CA . HIS B 1 267 ? 40.739 44.085 72.047 1.00 41.38 267 HIS B CA 1
ATOM 5379 C C . HIS B 1 267 ? 40.918 42.715 72.708 1.00 43.38 267 HIS B C 1
ATOM 5380 O O . HIS B 1 267 ? 41.435 41.807 72.050 1.00 43.07 267 HIS B O 1
ATOM 5387 N N . ILE B 1 268 ? 40.415 42.549 73.972 1.00 37.15 268 ILE B N 1
ATOM 5388 C CA . ILE B 1 268 ? 40.449 41.295 74.729 1.00 35.37 268 ILE B CA 1
ATOM 5389 C C . ILE B 1 268 ? 39.803 40.166 73.908 1.00 38.98 268 ILE B C 1
ATOM 5390 O O . ILE B 1 268 ? 40.455 39.163 73.657 1.00 38.43 268 ILE B O 1
ATOM 5395 N N . ILE B 1 269 ? 38.567 40.357 73.440 1.00 37.34 269 ILE B N 1
ATOM 5396 C CA . ILE B 1 269 ? 37.841 39.388 72.593 1.00 37.78 269 ILE B CA 1
ATOM 5397 C C . ILE B 1 269 ? 38.645 38.976 71.340 1.00 40.93 269 ILE B C 1
ATOM 5398 O O . ILE B 1 269 ? 38.740 37.789 71.061 1.00 39.99 269 ILE B O 1
ATOM 5403 N N . GLU B 1 270 ? 39.238 39.933 70.623 1.00 38.35 270 GLU B N 1
ATOM 5404 C CA . GLU B 1 270 ? 40.059 39.662 69.440 1.00 38.20 270 GLU B CA 1
ATOM 5405 C C . GLU B 1 270 ? 41.337 38.886 69.796 1.00 40.52 270 GLU B C 1
ATOM 5406 O O . GLU B 1 270 ? 41.569 37.816 69.247 1.00 40.04 270 GLU B O 1
ATOM 5412 N N . LYS B 1 271 ? 42.143 39.413 70.726 1.00 37.84 271 LYS B N 1
ATOM 5413 C CA . LYS B 1 271 ? 43.442 38.842 71.132 1.00 36.74 271 LYS B CA 1
ATOM 5414 C C . LYS B 1 271 ? 43.351 37.508 71.845 1.00 40.84 271 LYS B C 1
ATOM 5415 O O . LYS B 1 271 ? 44.279 36.719 71.765 1.00 41.37 271 LYS B O 1
ATOM 5421 N N . LEU B 1 272 ? 42.248 37.254 72.536 1.00 37.42 272 LEU B N 1
ATOM 5422 C CA . LEU B 1 272 ? 42.062 36.027 73.281 1.00 36.14 272 LEU B CA 1
ATOM 5423 C C . LEU B 1 272 ? 41.065 35.055 72.654 1.00 38.26 272 LEU B C 1
ATOM 5424 O O . LEU B 1 272 ? 40.867 33.951 73.173 1.00 36.74 272 LEU B O 1
ATOM 5429 N N . ASN B 1 273 ? 40.535 35.431 71.468 1.00 34.65 273 ASN B N 1
ATOM 5430 C CA . ASN B 1 273 ? 39.605 34.643 70.654 1.00 34.43 273 ASN B CA 1
ATOM 5431 C C . ASN B 1 273 ? 38.410 34.159 71.453 1.00 36.76 273 ASN B C 1
ATOM 5432 O O . ASN B 1 273 ? 38.074 32.976 71.480 1.00 37.22 273 ASN B O 1
ATOM 5437 N N . VAL B 1 274 ? 37.810 35.088 72.152 1.00 33.76 274 VAL B N 1
ATOM 5438 C CA . VAL B 1 274 ? 36.683 34.842 73.036 1.00 33.59 274 VAL B CA 1
ATOM 5439 C C . VAL B 1 274 ? 35.448 34.566 72.187 1.00 41.83 274 VAL B C 1
ATOM 5440 O O . VAL B 1 274 ? 35.181 35.295 71.228 1.00 44.07 274 VAL B O 1
ATOM 5444 N N . ASN B 1 275 ? 34.690 33.526 72.562 1.00 38.22 275 ASN B N 1
ATOM 5445 C CA . ASN B 1 275 ? 33.487 33.116 71.857 1.00 37.52 275 ASN B CA 1
ATOM 5446 C C . ASN B 1 275 ? 32.200 33.131 72.715 1.00 41.40 275 ASN B C 1
ATOM 5447 O O . ASN B 1 275 ? 31.101 33.026 72.160 1.00 42.80 275 ASN B O 1
ATOM 5452 N N . ILE B 1 276 ? 32.338 33.281 74.056 1.00 36.36 276 ILE B N 1
ATOM 5453 C CA . ILE B 1 276 ? 31.226 33.338 75.040 1.00 35.37 276 ILE B CA 1
ATOM 5454 C C . ILE B 1 276 ? 31.495 34.459 76.043 1.00 39.90 276 ILE B C 1
ATOM 5455 O O . ILE B 1 276 ? 32.606 34.570 76.581 1.00 39.16 276 ILE B O 1
ATOM 5460 N N . MET B 1 277 ? 30.455 35.225 76.363 1.00 35.91 277 MET B N 1
ATOM 5461 C CA . MET B 1 277 ? 30.534 36.288 77.355 1.00 34.99 277 MET B CA 1
ATOM 5462 C C . MET B 1 277 ? 29.531 36.086 78.499 1.00 37.15 277 MET B C 1
ATOM 5463 O O . MET B 1 277 ? 28.360 35.799 78.254 1.00 37.19 277 MET B O 1
ATOM 5468 N N . LEU B 1 278 ? 30.008 36.253 79.745 1.00 34.19 278 LEU B N 1
ATOM 5469 C CA . LEU B 1 278 ? 29.212 36.150 80.961 1.00 35.48 278 LEU B CA 1
ATOM 5470 C C . LEU B 1 278 ? 29.129 37.517 81.569 1.00 44.24 278 LEU B C 1
ATOM 5471 O O . LEU B 1 278 ? 30.166 38.093 81.921 1.00 45.13 278 LEU B O 1
ATOM 5476 N N . VAL B 1 279 ? 27.898 38.045 81.699 1.00 42.33 279 VAL B N 1
ATOM 5477 C CA . VAL B 1 279 ? 27.653 39.376 82.250 1.00 43.86 279 VAL B CA 1
ATOM 5478 C C . VAL B 1 279 ? 27.119 39.318 83.682 1.00 55.58 279 VAL B C 1
ATOM 5479 O O . VAL B 1 279 ? 26.060 38.739 83.913 1.00 56.73 279 VAL B O 1
ATOM 5483 N N . LEU B 1 280 ? 27.846 39.929 84.641 1.00 56.82 280 LEU B N 1
ATOM 5484 C CA . LEU B 1 280 ? 27.414 40.000 86.041 1.00 59.05 280 LEU B CA 1
ATOM 5485 C C . LEU B 1 280 ? 26.886 41.380 86.365 1.00 68.49 280 LEU B C 1
ATOM 5486 O O . LEU B 1 280 ? 27.659 42.333 86.498 1.00 68.83 280 LEU B O 1
ATOM 5491 N N . CYS B 1 281 ? 25.560 41.491 86.454 1.00 69.38 281 CYS B N 1
ATOM 5492 C CA . CYS B 1 281 ? 24.844 42.712 86.816 1.00 73.16 281 CYS B CA 1
ATOM 5493 C C . CYS B 1 281 ? 23.437 42.346 87.299 1.00 82.18 281 CYS B C 1
ATOM 5494 O O . CYS B 1 281 ? 23.151 41.159 87.494 1.00 81.46 281 CYS B O 1
ATOM 5497 N N . SER B 1 282 ? 22.586 43.360 87.553 1.00 82.79 282 SER B N 1
ATOM 5498 C CA . SER B 1 282 ? 21.176 43.187 87.923 1.00 84.93 282 SER B CA 1
ATOM 5499 C C . SER B 1 282 ? 20.324 43.375 86.632 1.00 91.04 282 SER B C 1
ATOM 5500 O O . SER B 1 282 ? 20.827 43.959 85.668 1.00 89.55 282 SER B O 1
ATOM 5503 N N . GLU B 1 283 ? 19.061 42.890 86.592 1.00 90.93 283 GLU B N 1
ATOM 5504 C CA . GLU B 1 283 ? 18.231 43.079 85.382 1.00 92.70 283 GLU B CA 1
ATOM 5505 C C . GLU B 1 283 ? 17.786 44.557 85.162 1.00 99.46 283 GLU B C 1
ATOM 5506 O O . GLU B 1 283 ? 17.260 44.909 84.099 1.00 99.50 283 GLU B O 1
ATOM 5512 N N . THR B 1 284 ? 18.068 45.424 86.158 1.00 97.38 284 THR B N 1
ATOM 5513 C CA . THR B 1 284 ? 17.816 46.867 86.112 1.00 98.87 284 THR B CA 1
ATOM 5514 C C . THR B 1 284 ? 19.014 47.626 85.478 1.00 100.69 284 THR B C 1
ATOM 5515 O O . THR B 1 284 ? 18.805 48.689 84.885 1.00 101.70 284 THR B O 1
ATOM 5519 N N . ASP B 1 285 ? 20.252 47.063 85.597 1.00 93.20 285 ASP B N 1
ATOM 5520 C CA . ASP B 1 285 ? 21.515 47.609 85.075 1.00 91.13 285 ASP B CA 1
ATOM 5521 C C . ASP B 1 285 ? 21.495 47.781 83.538 1.00 93.81 285 ASP B C 1
ATOM 5522 O O . ASP B 1 285 ? 21.193 46.816 82.823 1.00 92.62 285 ASP B O 1
ATOM 5527 N N . PRO B 1 286 ? 21.817 48.994 83.009 1.00 89.92 286 PRO B N 1
ATOM 5528 C CA . PRO B 1 286 ? 21.790 49.193 81.543 1.00 88.65 286 PRO B CA 1
ATOM 5529 C C . PRO B 1 286 ? 22.934 48.500 80.791 1.00 87.08 286 PRO B C 1
ATOM 5530 O O . PRO B 1 286 ? 22.890 48.415 79.560 1.00 86.16 286 PRO B O 1
ATOM 5534 N N . LEU B 1 287 ? 23.946 47.999 81.540 1.00 79.61 287 LEU B N 1
ATOM 5535 C CA . LEU B 1 287 ? 25.108 47.269 81.030 1.00 76.01 287 LEU B CA 1
ATOM 5536 C C . LEU B 1 287 ? 24.680 46.091 80.174 1.00 77.86 287 LEU B C 1
ATOM 5537 O O . LEU B 1 287 ? 25.290 45.870 79.130 1.00 77.08 287 LEU B O 1
ATOM 5542 N N . TRP B 1 288 ? 23.628 45.352 80.597 1.00 73.07 288 TRP B N 1
ATOM 5543 C CA . TRP B 1 288 ? 23.110 44.185 79.878 1.00 71.50 288 TRP B CA 1
ATOM 5544 C C . TRP B 1 288 ? 22.777 44.462 78.411 1.00 73.89 288 TRP B C 1
ATOM 5545 O O . TRP B 1 288 ? 23.233 43.726 77.536 1.00 73.03 288 TRP B O 1
ATOM 5556 N N . GLU B 1 289 ? 21.990 45.519 78.155 1.00 69.51 289 GLU B N 1
ATOM 5557 C CA . GLU B 1 289 ? 21.585 45.920 76.819 1.00 68.89 289 GLU B CA 1
ATOM 5558 C C . GLU B 1 289 ? 22.764 46.475 76.028 1.00 69.49 289 GLU B C 1
ATOM 5559 O O . GLU B 1 289 ? 22.885 46.196 74.832 1.00 68.76 289 GLU B O 1
ATOM 5565 N N . LYS B 1 290 ? 23.648 47.221 76.708 1.00 63.49 290 LYS B N 1
ATOM 5566 C CA . LYS B 1 290 ? 24.861 47.815 76.137 1.00 61.71 290 LYS B CA 1
ATOM 5567 C C . LYS B 1 290 ? 25.777 46.717 75.560 1.00 60.36 290 LYS B C 1
ATOM 5568 O O . LYS B 1 290 ? 26.193 46.808 74.407 1.00 59.03 290 LYS B O 1
ATOM 5574 N N . VAL B 1 291 ? 26.031 45.665 76.352 1.00 54.38 291 VAL B N 1
ATOM 5575 C CA . VAL B 1 291 ? 26.843 44.486 76.002 1.00 51.45 291 VAL B CA 1
ATOM 5576 C C . VAL B 1 291 ? 26.215 43.737 74.811 1.00 54.99 291 VAL B C 1
ATOM 5577 O O . VAL B 1 291 ? 26.914 43.339 73.878 1.00 53.03 291 VAL B O 1
ATOM 5581 N N . LYS B 1 292 ? 24.883 43.569 74.864 1.00 53.59 292 LYS B N 1
ATOM 5582 C CA . LYS B 1 292 ? 24.053 42.907 73.863 1.00 54.02 292 LYS B CA 1
ATOM 5583 C C . LYS B 1 292 ? 24.194 43.652 72.512 1.00 59.61 292 LYS B C 1
ATOM 5584 O O . LYS B 1 292 ? 24.412 43.014 71.480 1.00 58.46 292 LYS B O 1
ATOM 5590 N N . LYS B 1 293 ? 24.138 45.004 72.545 1.00 57.89 293 LYS B N 1
ATOM 5591 C CA . LYS B 1 293 ? 24.272 45.896 71.387 1.00 58.20 293 LYS B CA 1
ATOM 5592 C C . LYS B 1 293 ? 25.728 45.935 70.845 1.00 62.12 293 LYS B C 1
ATOM 5593 O O . LYS B 1 293 ? 25.914 45.869 69.633 1.00 62.69 293 LYS B O 1
ATOM 5599 N N . THR B 1 294 ? 26.739 46.059 71.740 1.00 56.84 294 THR B N 1
ATOM 5600 C CA . THR B 1 294 ? 28.160 46.192 71.404 1.00 56.27 294 THR B CA 1
ATOM 5601 C C . THR B 1 294 ? 28.837 44.885 70.935 1.00 62.01 294 THR B C 1
ATOM 5602 O O . THR B 1 294 ? 29.561 44.893 69.928 1.00 62.26 294 THR B O 1
ATOM 5606 N N . PHE B 1 295 ? 28.638 43.778 71.684 1.00 56.96 295 PHE B N 1
ATOM 5607 C CA . PHE B 1 295 ? 29.323 42.513 71.417 1.00 53.81 295 PHE B CA 1
ATOM 5608 C C . PHE B 1 295 ? 28.526 41.442 70.713 1.00 56.16 295 PHE B C 1
ATOM 5609 O O . PHE B 1 295 ? 29.130 40.520 70.156 1.00 54.64 295 PHE B O 1
ATOM 5617 N N . GLY B 1 296 ? 27.195 41.576 70.733 1.00 51.96 296 GLY B N 1
ATOM 5618 C CA . GLY B 1 296 ? 26.268 40.683 70.047 1.00 50.90 296 GLY B CA 1
ATOM 5619 C C . GLY B 1 296 ? 26.589 40.529 68.571 1.00 54.14 296 GLY B C 1
ATOM 5620 O O . GLY B 1 296 ? 26.699 39.395 68.115 1.00 53.41 296 GLY B O 1
ATOM 5621 N N . PRO B 1 297 ? 26.804 41.630 67.788 1.00 51.46 297 PRO B N 1
ATOM 5622 C CA . PRO B 1 297 ? 27.160 41.463 66.358 1.00 50.27 297 PRO B CA 1
ATOM 5623 C C . PRO B 1 297 ? 28.423 40.634 66.091 1.00 50.33 297 PRO B C 1
ATOM 5624 O O . PRO B 1 297 ? 28.535 40.028 65.029 1.00 48.95 297 PRO B O 1
ATOM 5628 N N . GLU B 1 298 ? 29.355 40.587 67.064 1.00 45.26 298 GLU B N 1
ATOM 5629 C CA . GLU B 1 298 ? 30.596 39.826 66.962 1.00 43.24 298 GLU B CA 1
ATOM 5630 C C . GLU B 1 298 ? 30.462 38.412 67.508 1.00 46.43 298 GLU B C 1
ATOM 5631 O O . GLU B 1 298 ? 30.933 37.464 66.858 1.00 47.08 298 GLU B O 1
ATOM 5637 N N . LEU B 1 299 ? 29.867 38.264 68.721 1.00 39.98 299 LEU B N 1
ATOM 5638 C CA . LEU B 1 299 ? 29.762 36.967 69.404 1.00 37.27 299 LEU B CA 1
ATOM 5639 C C . LEU B 1 299 ? 28.543 36.148 69.067 1.00 44.64 299 LEU B C 1
ATOM 5640 O O . LEU B 1 299 ? 28.592 34.919 69.139 1.00 46.23 299 LEU B O 1
ATOM 5645 N N . GLY B 1 300 ? 27.453 36.827 68.758 1.00 42.27 300 GLY B N 1
ATOM 5646 C CA . GLY B 1 300 ? 26.156 36.211 68.558 1.00 43.42 300 GLY B CA 1
ATOM 5647 C C . GLY B 1 300 ? 25.454 36.255 69.899 1.00 48.22 300 GLY B C 1
ATOM 5648 O O . GLY B 1 300 ? 26.045 35.879 70.919 1.00 44.92 300 GLY B O 1
ATOM 5649 N N . ASN B 1 301 ? 24.197 36.728 69.921 1.00 48.24 301 ASN B N 1
ATOM 5650 C CA . ASN B 1 301 ? 23.460 36.868 71.175 1.00 48.99 301 ASN B CA 1
ATOM 5651 C C . ASN B 1 301 ? 23.235 35.598 71.983 1.00 53.73 301 ASN B C 1
ATOM 5652 O O . ASN B 1 301 ? 23.226 35.661 73.220 1.00 55.35 301 ASN B O 1
ATOM 5657 N N . ASN B 1 302 ? 23.149 34.439 71.295 1.00 47.57 302 ASN B N 1
ATOM 5658 C CA . ASN B 1 302 ? 22.975 33.115 71.895 1.00 45.76 302 ASN B CA 1
ATOM 5659 C C . ASN B 1 302 ? 24.142 32.772 72.808 1.00 48.60 302 ASN B C 1
ATOM 5660 O O . ASN B 1 302 ? 24.008 31.903 73.673 1.00 49.50 302 ASN B O 1
ATOM 5665 N N . ASN B 1 303 ? 25.300 33.431 72.577 1.00 42.51 303 ASN B N 1
ATOM 5666 C CA . ASN B 1 303 ? 26.559 33.239 73.295 1.00 39.77 303 ASN B CA 1
ATOM 5667 C C . ASN B 1 303 ? 26.827 34.280 74.383 1.00 40.34 303 ASN B C 1
ATOM 5668 O O . ASN B 1 303 ? 27.889 34.255 74.980 1.00 39.11 303 ASN B O 1
ATOM 5673 N N . ILE B 1 304 ? 25.859 35.177 74.658 1.00 37.96 304 ILE B N 1
ATOM 5674 C CA . ILE B 1 304 ? 25.960 36.162 75.741 1.00 37.98 304 ILE B CA 1
ATOM 5675 C C . ILE B 1 304 ? 24.983 35.765 76.861 1.00 44.17 304 ILE B C 1
ATOM 5676 O O . ILE B 1 304 ? 23.794 35.565 76.598 1.00 45.68 304 ILE B O 1
ATOM 5681 N N . PHE B 1 305 ? 25.499 35.595 78.092 1.00 39.72 305 PHE B N 1
ATOM 5682 C CA . PHE B 1 305 ? 24.703 35.129 79.234 1.00 39.91 305 PHE B CA 1
ATOM 5683 C C . PHE B 1 305 ? 24.673 36.087 80.391 1.00 47.31 305 PHE B C 1
ATOM 5684 O O . PHE B 1 305 ? 25.666 36.726 80.696 1.00 46.63 305 PHE B O 1
ATOM 5692 N N . PHE B 1 306 ? 23.558 36.103 81.091 1.00 49.43 306 PHE B N 1
ATOM 5693 C CA . PHE B 1 306 ? 23.296 36.952 82.244 1.00 52.12 306 PHE B CA 1
ATOM 5694 C C . PHE B 1 306 ? 23.322 36.135 83.534 1.00 56.69 306 PHE B C 1
ATOM 5695 O O . PHE B 1 306 ? 22.684 35.082 83.617 1.00 56.98 306 PHE B O 1
ATOM 5703 N N . ILE B 1 307 ? 24.085 36.615 84.536 1.00 53.10 307 ILE B N 1
ATOM 5704 C CA . ILE B 1 307 ? 24.218 35.979 85.850 1.00 51.76 307 ILE B CA 1
ATOM 5705 C C . ILE B 1 307 ? 23.801 37.009 86.835 1.00 56.89 307 ILE B C 1
ATOM 5706 O O . ILE B 1 307 ? 24.368 38.094 86.788 1.00 56.18 307 ILE B O 1
ATOM 5711 N N . PRO B 1 308 ? 22.791 36.738 87.707 1.00 56.59 308 PRO B N 1
ATOM 5712 C CA . PRO B 1 308 ? 22.360 37.767 88.675 1.00 57.97 308 PRO B CA 1
ATOM 5713 C C . PRO B 1 308 ? 23.311 37.864 89.861 1.00 63.53 308 PRO B C 1
ATOM 5714 O O . PRO B 1 308 ? 24.270 37.074 89.926 1.00 62.56 308 PRO B O 1
ATOM 5718 N N . LYS B 1 309 ? 23.084 38.851 90.778 1.00 62.42 309 LYS B N 1
ATOM 5719 C CA . LYS B 1 309 ? 23.943 39.061 91.965 1.00 62.12 309 LYS B CA 1
ATOM 5720 C C . LYS B 1 309 ? 24.060 37.783 92.761 1.00 63.46 309 LYS B C 1
ATOM 5721 O O . LYS B 1 309 ? 23.053 37.265 93.257 1.00 64.33 309 LYS B O 1
ATOM 5727 N N . LEU B 1 310 ? 25.278 37.237 92.813 1.00 57.17 310 LEU B N 1
ATOM 5728 C CA . LEU B 1 310 ? 25.584 35.999 93.521 1.00 56.11 310 LEU B CA 1
ATOM 5729 C C . LEU B 1 310 ? 25.767 36.202 95.018 1.00 61.08 310 LEU B C 1
ATOM 5730 O O . LEU B 1 310 ? 26.441 37.145 95.433 1.00 61.08 310 LEU B O 1
ATOM 5735 N N . ASP B 1 311 ? 25.148 35.313 95.819 1.00 58.28 311 ASP B N 1
ATOM 5736 C CA . ASP B 1 311 ? 25.217 35.294 97.280 1.00 58.96 311 ASP B CA 1
ATOM 5737 C C . ASP B 1 311 ? 26.571 34.737 97.743 1.00 66.75 311 ASP B C 1
ATOM 5738 O O . ASP B 1 311 ? 27.311 34.159 96.939 1.00 63.39 311 ASP B O 1
ATOM 5743 N N . GLY B 1 312 ? 26.866 34.931 99.033 1.00 69.77 312 GLY B N 1
ATOM 5744 C CA . GLY B 1 312 ? 28.069 34.434 99.697 1.00 71.13 312 GLY B CA 1
ATOM 5745 C C . GLY B 1 312 ? 29.255 35.375 99.730 1.00 80.31 312 GLY B C 1
ATOM 5746 O O . GLY B 1 312 ? 29.972 35.449 100.740 1.00 80.62 312 GLY B O 1
ATOM 5747 N N . VAL B 1 313 ? 29.486 36.072 98.608 1.00 80.04 313 VAL B N 1
ATOM 5748 C CA . VAL B 1 313 ? 30.601 37.006 98.445 1.00 80.68 313 VAL B CA 1
ATOM 5749 C C . VAL B 1 313 ? 30.246 38.441 98.835 1.00 89.20 313 VAL B C 1
ATOM 5750 O O . VAL B 1 313 ? 29.397 39.065 98.193 1.00 89.61 313 VAL B O 1
ATOM 5754 N N . SER B 1 314 ? 30.864 38.925 99.935 1.00 88.99 314 SER B N 1
ATOM 5755 C CA . SER B 1 314 ? 30.698 40.269 100.501 1.00 91.60 314 SER B CA 1
ATOM 5756 C C . SER B 1 314 ? 31.787 41.239 99.969 1.00 97.70 314 SER B C 1
ATOM 5757 O O . SER B 1 314 ? 32.950 40.835 99.785 1.00 96.73 314 SER B O 1
ATOM 5760 N N . ALA B 1 315 ? 31.387 42.516 99.713 1.00 94.99 315 ALA B N 1
ATOM 5761 C CA . ALA B 1 315 ? 32.227 43.594 99.165 1.00 93.94 315 ALA B CA 1
ATOM 5762 C C . ALA B 1 315 ? 33.546 43.808 99.916 1.00 94.41 315 ALA B C 1
ATOM 5763 O O . ALA B 1 315 ? 33.617 43.583 101.131 1.00 94.62 315 ALA B O 1
ATOM 5765 N N . VAL B 1 316 ? 34.593 44.215 99.170 1.00 87.39 316 VAL B N 1
ATOM 5766 C CA . VAL B 1 316 ? 35.949 44.413 99.695 1.00 85.49 316 VAL B CA 1
ATOM 5767 C C . VAL B 1 316 ? 36.517 45.822 99.521 1.00 88.09 316 VAL B C 1
ATOM 5768 O O . VAL B 1 316 ? 36.412 46.417 98.446 1.00 87.81 316 VAL B O 1
ATOM 5772 N N . ASP B 1 317 ? 37.152 46.328 100.589 1.00 83.89 317 ASP B N 1
ATOM 5773 C CA . ASP B 1 317 ? 37.764 47.654 100.670 1.00 83.75 317 ASP B CA 1
ATOM 5774 C C . ASP B 1 317 ? 39.213 47.678 100.143 1.00 83.32 317 ASP B C 1
ATOM 5775 O O . ASP B 1 317 ? 39.772 46.631 99.804 1.00 80.78 317 ASP B O 1
ATOM 5780 N N . ASP B 1 318 ? 39.806 48.888 100.077 1.00 78.53 318 ASP B N 1
ATOM 5781 C CA . ASP B 1 318 ? 41.175 49.120 99.613 1.00 76.44 318 ASP B CA 1
ATOM 5782 C C . ASP B 1 318 ? 42.216 48.619 100.594 1.00 74.70 318 ASP B C 1
ATOM 5783 O O . ASP B 1 318 ? 43.303 48.219 100.175 1.00 73.67 318 ASP B O 1
ATOM 5788 N N . VAL B 1 319 ? 41.891 48.645 101.892 1.00 67.78 319 VAL B N 1
ATOM 5789 C CA . VAL B 1 319 ? 42.777 48.190 102.961 1.00 65.54 319 VAL B CA 1
ATOM 5790 C C . VAL B 1 319 ? 42.959 46.672 102.837 1.00 65.88 319 VAL B C 1
ATOM 5791 O O . VAL B 1 319 ? 44.071 46.169 103.027 1.00 66.03 319 VAL B O 1
ATOM 5795 N N . TYR B 1 320 ? 41.873 45.965 102.478 1.00 58.99 320 TYR B N 1
ATOM 5796 C CA . TYR B 1 320 ? 41.860 44.525 102.244 1.00 56.48 320 TYR B CA 1
ATOM 5797 C C . TYR B 1 320 ? 42.689 44.218 100.980 1.00 59.74 320 TYR B C 1
ATOM 5798 O O . TYR B 1 320 ? 43.462 43.254 100.986 1.00 57.32 320 TYR B O 1
ATOM 5807 N N . LYS B 1 321 ? 42.503 45.038 99.900 1.00 56.60 321 LYS B N 1
ATOM 5808 C CA . LYS B 1 321 ? 43.222 44.930 98.633 1.00 55.09 321 LYS B CA 1
ATOM 5809 C C . LYS B 1 321 ? 44.716 45.091 98.873 1.00 59.85 321 LYS B C 1
ATOM 5810 O O . LYS B 1 321 ? 45.494 44.276 98.390 1.00 60.05 321 LYS B O 1
ATOM 5816 N N . ARG B 1 322 ? 45.112 46.122 99.637 1.00 57.09 322 ARG B N 1
ATOM 5817 C CA . ARG B 1 322 ? 46.504 46.401 99.974 1.00 56.85 322 ARG B CA 1
ATOM 5818 C C . ARG B 1 322 ? 47.125 45.260 100.785 1.00 60.01 322 ARG B C 1
ATOM 5819 O O . ARG B 1 322 ? 48.293 44.929 100.569 1.00 60.57 322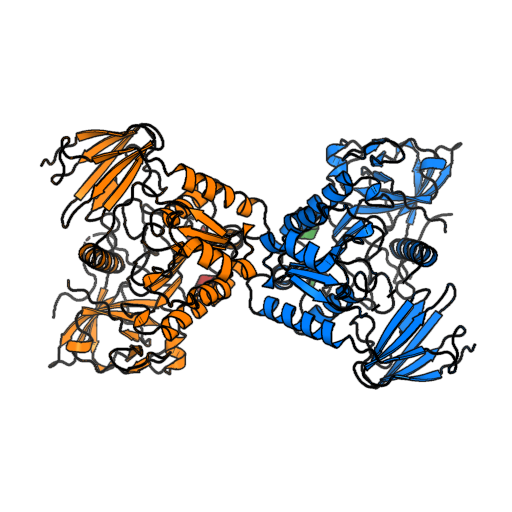 ARG B O 1
ATOM 5827 N N . SER B 1 323 ? 46.333 44.645 101.687 1.00 54.48 323 SER B N 1
ATOM 5828 C CA . SER B 1 323 ? 46.741 43.521 102.530 1.00 53.35 323 SER B CA 1
ATOM 5829 C C . SER B 1 323 ? 46.981 42.281 101.667 1.00 55.87 323 SER B C 1
ATOM 5830 O O . SER B 1 323 ? 47.973 41.571 101.854 1.00 55.26 323 SER B O 1
ATOM 5833 N N . LEU B 1 324 ? 46.078 42.046 100.711 1.00 51.62 324 LEU B N 1
ATOM 5834 C CA . LEU B 1 324 ? 46.118 40.943 99.759 1.00 50.04 324 LEU B CA 1
ATOM 5835 C C . LEU B 1 324 ? 47.337 41.061 98.830 1.00 51.19 324 LEU B C 1
ATOM 5836 O O . LEU B 1 324 ? 47.945 40.045 98.482 1.00 49.98 324 LEU B O 1
ATOM 5841 N N . GLN B 1 325 ? 47.702 42.302 98.456 1.00 46.21 325 GLN B N 1
ATOM 5842 C CA . GLN B 1 325 ? 48.849 42.565 97.602 1.00 44.70 325 GLN B CA 1
ATOM 5843 C C . GLN B 1 325 ? 50.143 42.265 98.363 1.00 47.25 325 GLN B C 1
ATOM 5844 O O . GLN B 1 325 ? 51.055 41.671 97.808 1.00 45.90 325 GLN B O 1
ATOM 5850 N N . ARG B 1 326 ? 50.184 42.603 99.653 1.00 45.21 326 ARG B N 1
ATOM 5851 C CA . ARG B 1 326 ? 51.320 42.354 100.536 1.00 44.91 326 ARG B CA 1
ATOM 5852 C C . ARG B 1 326 ? 51.535 40.843 100.741 1.00 50.82 326 ARG B C 1
ATOM 5853 O O . ARG B 1 326 ? 52.659 40.353 100.629 1.00 52.33 326 ARG B O 1
ATOM 5861 N N . THR B 1 327 ? 50.452 40.125 101.040 1.00 47.04 327 THR B N 1
ATOM 5862 C CA . THR B 1 327 ? 50.411 38.686 101.280 1.00 45.99 327 THR B CA 1
ATOM 5863 C C . THR B 1 327 ? 50.991 37.890 100.091 1.00 49.03 327 THR B C 1
ATOM 5864 O O . THR B 1 327 ? 51.778 36.961 100.314 1.00 48.53 327 THR B O 1
ATOM 5868 N N . SER B 1 328 ? 50.606 38.267 98.844 1.00 43.33 328 SER B N 1
ATOM 5869 C CA . SER B 1 328 ? 51.054 37.605 97.619 1.00 41.30 328 SER B CA 1
ATOM 5870 C C . SER B 1 328 ? 52.518 37.829 97.324 1.00 46.86 328 SER B C 1
ATOM 5871 O O . SER B 1 328 ? 53.150 36.927 96.776 1.00 48.74 328 SER B O 1
ATOM 5874 N N . ILE B 1 329 ? 53.060 39.022 97.665 1.00 41.98 329 ILE B N 1
ATOM 5875 C CA . ILE B 1 329 ? 54.467 39.353 97.475 1.00 40.72 329 ILE B CA 1
ATOM 5876 C C . ILE B 1 329 ? 55.312 38.482 98.427 1.00 46.57 329 ILE B C 1
ATOM 5877 O O . ILE B 1 329 ? 56.294 37.883 97.981 1.00 48.32 329 ILE B O 1
ATOM 5882 N N . ARG B 1 330 ? 54.920 38.383 99.720 1.00 41.76 330 ARG B N 1
ATOM 5883 C CA . ARG B 1 330 ? 55.633 37.530 100.678 1.00 41.36 330 ARG B CA 1
ATOM 5884 C C . ARG B 1 330 ? 55.572 36.062 100.192 1.00 43.01 330 ARG B C 1
ATOM 5885 O O . ARG B 1 330 ? 56.577 35.364 100.195 1.00 42.12 330 ARG B O 1
ATOM 5893 N N . GLU B 1 331 ? 54.397 35.628 99.749 1.00 38.92 331 GLU B N 1
ATOM 5894 C CA . GLU B 1 331 ? 54.166 34.286 99.234 1.00 37.78 331 GLU B CA 1
ATOM 5895 C C . GLU B 1 331 ? 55.068 33.953 98.046 1.00 42.56 331 GLU B C 1
ATOM 5896 O O . GLU B 1 331 ? 55.555 32.828 97.968 1.00 43.67 331 GLU B O 1
ATOM 5902 N N . TYR B 1 332 ? 55.304 34.918 97.136 1.00 37.27 332 TYR B N 1
ATOM 5903 C CA . TYR B 1 332 ? 56.163 34.710 95.977 1.00 35.44 332 TYR B CA 1
ATOM 5904 C C . TYR B 1 332 ? 57.578 34.286 96.379 1.00 40.46 332 TYR B C 1
ATOM 5905 O O . TYR B 1 332 ? 58.147 33.386 95.765 1.00 41.90 332 TYR B O 1
ATOM 5914 N N . PHE B 1 333 ? 58.144 34.928 97.390 1.00 35.91 333 PHE B N 1
ATOM 5915 C CA . PHE B 1 333 ? 59.509 34.646 97.833 1.00 35.30 333 PHE B CA 1
ATOM 5916 C C . PHE B 1 333 ? 59.608 33.571 98.907 1.00 38.02 333 PHE B C 1
ATOM 5917 O O . PHE B 1 333 ? 60.552 32.797 98.876 1.00 39.60 333 PHE B O 1
ATOM 5925 N N . TYR B 1 334 ? 58.692 33.572 99.889 1.00 33.07 334 TYR B N 1
ATOM 5926 C CA . TYR B 1 334 ? 58.720 32.722 101.089 1.00 33.55 334 TYR B CA 1
ATOM 5927 C C . TYR B 1 334 ? 57.725 31.550 101.135 1.00 41.01 334 TYR B C 1
ATOM 5928 O O . TYR B 1 334 ? 57.840 30.699 102.024 1.00 41.88 334 TYR B O 1
ATOM 5937 N N . GLY B 1 335 ? 56.767 31.520 100.203 1.00 38.29 335 GLY B N 1
ATOM 5938 C CA . GLY B 1 335 ? 55.765 30.467 100.112 1.00 36.99 335 GLY B CA 1
ATOM 5939 C C . GLY B 1 335 ? 54.638 30.675 101.085 1.00 43.32 335 GLY B C 1
ATOM 5940 O O . GLY B 1 335 ? 54.484 31.770 101.617 1.00 44.31 335 GLY B O 1
ATOM 5941 N N . SER B 1 336 ? 53.825 29.633 101.306 1.00 41.15 336 SER B N 1
ATOM 5942 C CA . SER B 1 336 ? 52.685 29.675 102.224 1.00 41.74 336 SER B CA 1
ATOM 5943 C C . SER B 1 336 ? 53.054 29.063 103.592 1.00 48.55 336 SER B C 1
ATOM 5944 O O . SER B 1 336 ? 54.217 28.696 103.823 1.00 50.92 336 SER B O 1
ATOM 5947 N N . LEU B 1 337 ? 52.081 28.995 104.505 1.00 44.30 337 LEU B N 1
ATOM 5948 C CA . LEU B 1 337 ? 52.263 28.466 105.852 1.00 44.98 337 LEU B CA 1
ATOM 5949 C C . LEU B 1 337 ? 52.748 26.994 105.884 1.00 51.90 337 LEU B C 1
ATOM 5950 O O . LEU B 1 337 ? 53.586 26.638 106.713 1.00 53.99 337 LEU B O 1
ATOM 5955 N N . ASP B 1 338 ? 52.244 26.159 104.970 1.00 48.36 338 ASP B N 1
ATOM 5956 C CA . ASP B 1 338 ? 52.600 24.742 104.888 1.00 48.83 338 ASP B CA 1
ATOM 5957 C C . ASP B 1 338 ? 53.610 24.459 103.791 1.00 51.49 338 ASP B C 1
ATOM 5958 O O . ASP B 1 338 ? 53.892 23.289 103.527 1.00 51.88 338 ASP B O 1
ATOM 5963 N N . THR B 1 339 ? 54.146 25.525 103.144 1.00 46.00 339 THR B N 1
ATOM 5964 C CA . THR B 1 339 ? 55.095 25.441 102.024 1.00 44.07 339 THR B CA 1
ATOM 5965 C C . THR B 1 339 ? 56.184 26.484 102.218 1.00 43.93 339 THR B C 1
ATOM 5966 O O . THR B 1 339 ? 56.222 27.496 101.529 1.00 44.52 339 THR B O 1
ATOM 5970 N N . ALA B 1 340 ? 57.038 26.256 103.187 1.00 39.03 340 ALA B N 1
ATOM 5971 C CA . ALA B 1 340 ? 58.169 27.141 103.511 1.00 37.88 340 ALA B CA 1
ATOM 5972 C C . ALA B 1 340 ? 59.209 27.135 102.387 1.00 41.42 340 ALA B C 1
ATOM 5973 O O . ALA B 1 340 ? 59.751 26.071 102.068 1.00 41.69 340 ALA B O 1
ATOM 5975 N N . LEU B 1 341 ? 59.456 28.321 101.779 1.00 36.00 341 LEU B N 1
ATOM 5976 C CA . LEU B 1 341 ? 60.445 28.515 100.702 1.00 33.96 341 LEU B CA 1
ATOM 5977 C C . LEU B 1 341 ? 61.569 29.422 101.186 1.00 39.30 341 LEU B C 1
ATOM 5978 O O . LEU B 1 341 ? 61.325 30.274 102.045 1.00 39.45 341 LEU B O 1
ATOM 5983 N N . SER B 1 342 ? 62.781 29.256 100.607 1.00 36.39 342 SER B N 1
ATOM 5984 C CA . SER B 1 342 ? 63.969 30.021 100.955 1.00 37.66 342 SER B CA 1
ATOM 5985 C C . SER B 1 342 ? 64.406 30.993 99.853 1.00 41.66 342 SER B C 1
ATOM 5986 O O . SER B 1 342 ? 65.141 30.583 98.947 1.00 41.71 342 SER B O 1
ATOM 5989 N N . PRO B 1 343 ? 64.041 32.302 99.928 1.00 36.07 343 PRO B N 1
ATOM 5990 C CA . PRO B 1 343 ? 64.583 33.249 98.939 1.00 34.59 343 PRO B CA 1
ATOM 5991 C C . PRO B 1 343 ? 66.071 33.500 99.245 1.00 40.44 343 PRO B C 1
ATOM 5992 O O . PRO B 1 343 ? 66.595 33.060 100.291 1.00 40.26 343 PRO B O 1
ATOM 5996 N N . TYR B 1 344 ? 66.764 34.197 98.343 1.00 37.38 344 TYR B N 1
ATOM 5997 C CA . TYR B 1 344 ? 68.193 34.410 98.480 1.00 37.55 344 TYR B CA 1
ATOM 5998 C C . TYR B 1 344 ? 68.566 35.879 98.341 1.00 42.73 344 TYR B C 1
ATOM 5999 O O . TYR B 1 344 ? 68.211 36.515 97.353 1.00 42.45 344 TYR B O 1
ATOM 6008 N N . ALA B 1 345 ? 69.276 36.412 99.339 1.00 40.67 345 ALA B N 1
ATOM 6009 C CA . ALA B 1 345 ? 69.695 37.803 99.409 1.00 41.09 345 ALA B CA 1
ATOM 6010 C C . ALA B 1 345 ? 71.119 37.987 98.908 1.00 50.04 345 ALA B C 1
ATOM 6011 O O . ALA B 1 345 ? 72.060 37.264 99.274 1.00 50.42 345 ALA B O 1
ATOM 6013 N N . ILE B 1 346 ? 71.284 39.008 98.094 1.00 49.00 346 ILE B N 1
ATOM 6014 C CA . ILE B 1 346 ? 72.570 39.309 97.500 1.00 50.17 346 ILE B CA 1
ATOM 6015 C C . ILE B 1 346 ? 72.824 40.797 97.586 1.00 56.16 346 ILE B C 1
ATOM 6016 O O . ILE B 1 346 ? 71.881 41.598 97.576 1.00 54.67 346 ILE B O 1
ATOM 6021 N N . GLY B 1 347 ? 74.102 41.144 97.656 1.00 54.50 347 GLY B N 1
ATOM 6022 C CA . GLY B 1 347 ? 74.570 42.518 97.632 1.00 55.76 347 GLY B CA 1
ATOM 6023 C C . GLY B 1 347 ? 75.138 42.812 96.257 1.00 63.46 347 GLY B C 1
ATOM 6024 O O . GLY B 1 347 ? 75.954 42.035 95.750 1.00 64.25 347 GLY B O 1
ATOM 6025 N N . VAL B 1 348 ? 74.688 43.907 95.617 1.00 61.27 348 VAL B N 1
ATOM 6026 C CA . VAL B 1 348 ? 75.165 44.294 94.279 1.00 61.92 348 VAL B CA 1
ATOM 6027 C C . VAL B 1 348 ? 75.541 45.773 94.184 1.00 69.21 348 VAL B C 1
ATOM 6028 O O . VAL B 1 348 ? 74.973 46.600 94.892 1.00 68.45 348 VAL B O 1
ATOM 6032 N N . ASP B 1 349 ? 76.474 46.103 93.284 1.00 69.06 349 ASP B N 1
ATOM 6033 C CA . ASP B 1 349 ? 76.884 47.484 93.044 1.00 71.45 349 ASP B CA 1
ATOM 6034 C C . ASP B 1 349 ? 75.891 48.113 92.073 1.00 74.98 349 ASP B C 1
ATOM 6035 O O . ASP B 1 349 ? 75.315 47.396 91.259 1.00 73.00 349 ASP B O 1
ATOM 6040 N N . TYR B 1 350 ? 75.693 49.442 92.159 1.00 73.51 350 TYR B N 1
ATOM 6041 C CA . TYR B 1 350 ? 74.806 50.248 91.301 1.00 73.47 350 TYR B CA 1
ATOM 6042 C C . TYR B 1 350 ? 75.019 49.909 89.802 1.00 74.63 350 TYR B C 1
ATOM 6043 O O . TYR B 1 350 ? 74.056 49.781 89.040 1.00 74.18 350 TYR B O 1
ATOM 6052 N N . GLU B 1 351 ? 76.293 49.729 89.420 1.00 70.27 351 GLU B N 1
ATOM 6053 C CA . GLU B 1 351 ? 76.821 49.416 88.089 1.00 69.83 351 GLU B CA 1
ATOM 6054 C C . GLU B 1 351 ? 76.325 48.096 87.520 1.00 70.38 351 GLU B C 1
ATOM 6055 O O . GLU B 1 351 ? 76.232 47.974 86.305 1.00 69.48 351 GLU B O 1
ATOM 6061 N N . ASP B 1 352 ? 76.018 47.114 88.389 1.00 65.64 352 ASP B N 1
ATOM 6062 C CA . ASP B 1 352 ? 75.538 45.771 88.027 1.00 63.28 352 ASP B CA 1
ATOM 6063 C C . ASP B 1 352 ? 74.054 45.679 87.633 1.00 60.71 352 ASP B C 1
ATOM 6064 O O . ASP B 1 352 ? 73.607 44.588 87.281 1.00 57.43 352 ASP B O 1
ATOM 6069 N N . LEU B 1 353 ? 73.293 46.786 87.701 1.00 56.99 353 LEU B N 1
ATOM 6070 C CA . LEU B 1 353 ? 71.864 46.769 87.355 1.00 55.33 353 LEU B CA 1
ATOM 6071 C C . LEU B 1 353 ? 71.469 47.716 86.239 1.00 60.03 353 LEU B C 1
ATOM 6072 O O . LEU B 1 353 ? 71.930 48.861 86.192 1.00 64.00 353 LEU B O 1
ATOM 6077 N N . THR B 1 354 ? 70.584 47.243 85.368 1.00 53.03 354 THR B N 1
ATOM 6078 C CA . THR B 1 354 ? 70.015 47.980 84.245 1.00 52.43 354 THR B CA 1
ATOM 6079 C C . THR B 1 354 ? 68.489 47.957 84.427 1.00 54.50 354 THR B C 1
ATOM 6080 O O . THR B 1 354 ? 67.835 46.989 84.044 1.00 53.01 354 THR B O 1
ATOM 6084 N N . ILE B 1 355 ? 67.948 49.005 85.072 1.00 50.67 355 ILE B N 1
ATOM 6085 C CA . ILE B 1 355 ? 66.524 49.160 85.356 1.00 48.96 355 ILE B CA 1
ATOM 6086 C C . ILE B 1 355 ? 65.861 50.199 84.439 1.00 55.87 355 ILE B C 1
ATOM 6087 O O . ILE B 1 355 ? 66.405 51.279 84.205 1.00 56.11 355 ILE B O 1
ATOM 6092 N N . TRP B 1 356 ? 64.693 49.831 83.902 1.00 53.97 356 TRP B N 1
ATOM 6093 C CA . TRP B 1 356 ? 63.842 50.654 83.061 1.00 54.78 356 TRP B CA 1
ATOM 6094 C C . TRP B 1 356 ? 62.559 50.905 83.843 1.00 58.43 356 TRP B C 1
ATOM 6095 O O . TRP B 1 356 ? 62.257 50.175 84.785 1.00 55.90 356 TRP B O 1
ATOM 6106 N N . LYS B 1 357 ? 61.836 51.970 83.485 1.00 57.54 357 LYS B N 1
ATOM 6107 C CA . LYS B 1 357 ? 60.576 52.393 84.113 1.00 56.70 357 LYS B CA 1
ATOM 6108 C C . LYS B 1 357 ? 59.564 52.614 82.996 1.00 58.71 357 LYS B C 1
ATOM 6109 O O . LYS B 1 357 ? 59.920 53.219 81.985 1.00 59.31 357 LYS B O 1
ATOM 6115 N N . PRO B 1 358 ? 58.305 52.166 83.135 1.00 53.34 358 PRO B N 1
ATOM 6116 C CA . PRO B 1 358 ? 57.336 52.396 82.047 1.00 53.02 358 PRO B CA 1
ATOM 6117 C C . PRO B 1 358 ? 56.815 53.833 81.956 1.00 58.94 358 PRO B C 1
ATOM 6118 O O . PRO B 1 358 ? 56.742 54.548 82.968 1.00 59.55 358 PRO B O 1
ATOM 6122 N N . SER B 1 359 ? 56.404 54.233 80.739 1.00 55.88 359 SER B N 1
ATOM 6123 C CA . SER B 1 359 ? 55.764 55.517 80.474 1.00 57.63 359 SER B CA 1
ATOM 6124 C C . SER B 1 359 ? 54.422 55.482 81.235 1.00 62.71 359 SER B C 1
ATOM 6125 O O . SER B 1 359 ? 53.783 54.430 81.316 1.00 61.04 359 SER B O 1
ATOM 6128 N N . ASN B 1 360 ? 54.031 56.597 81.838 1.00 61.64 360 ASN B N 1
ATOM 6129 C CA . ASN B 1 360 ? 52.777 56.686 82.590 1.00 61.75 360 ASN B CA 1
ATOM 6130 C C . ASN B 1 360 ? 52.184 58.094 82.549 1.00 68.35 360 ASN B C 1
ATOM 6131 O O . ASN B 1 360 ? 52.888 59.039 82.197 1.00 68.66 360 ASN B O 1
ATOM 6136 N N . VAL B 1 361 ? 50.888 58.220 82.890 1.00 66.36 361 VAL B N 1
ATOM 6137 C CA . VAL B 1 361 ? 50.141 59.479 82.892 1.00 68.22 361 VAL B CA 1
ATOM 6138 C C . VAL B 1 361 ? 50.751 60.527 83.851 1.00 74.45 361 VAL B C 1
ATOM 6139 O O . VAL B 1 361 ? 50.917 61.679 83.452 1.00 75.29 361 VAL B O 1
ATOM 6143 N N . PHE B 1 362 ? 51.150 60.107 85.069 1.00 71.66 362 PHE B N 1
ATOM 6144 C CA . PHE B 1 362 ? 51.749 60.997 86.063 1.00 73.47 362 PHE B CA 1
ATOM 6145 C C . PHE B 1 362 ? 53.096 61.589 85.615 1.00 79.12 362 PHE B C 1
ATOM 6146 O O . PHE B 1 362 ? 53.225 62.807 85.538 1.00 81.75 362 PHE B O 1
ATOM 6154 N N . ASP B 1 363 ? 54.088 60.739 85.342 1.00 74.59 363 ASP B N 1
ATOM 6155 C CA . ASP B 1 363 ? 55.434 61.162 84.955 1.00 75.25 363 ASP B CA 1
ATOM 6156 C C . ASP B 1 363 ? 55.517 61.787 83.551 1.00 79.45 363 ASP B C 1
ATOM 6157 O O . ASP B 1 363 ? 56.315 62.699 83.348 1.00 80.35 363 ASP B O 1
ATOM 6162 N N . ASN B 1 364 ? 54.690 61.316 82.589 1.00 74.84 364 ASN B N 1
ATOM 6163 C CA . ASN B 1 364 ? 54.780 61.731 81.183 1.00 74.93 364 ASN B CA 1
ATOM 6164 C C . ASN B 1 364 ? 53.519 62.301 80.504 1.00 78.63 364 ASN B C 1
ATOM 6165 O O . ASN B 1 364 ? 53.493 62.367 79.266 1.00 77.51 364 ASN B O 1
ATOM 6170 N N . GLU B 1 365 ? 52.499 62.737 81.286 1.00 76.55 365 GLU B N 1
ATOM 6171 C CA . GLU B 1 365 ? 51.215 63.312 80.789 1.00 77.68 365 GLU B CA 1
ATOM 6172 C C . GLU B 1 365 ? 50.342 62.310 80.013 1.00 80.11 365 GLU B C 1
ATOM 6173 O O . GLU B 1 365 ? 49.206 62.055 80.416 1.00 80.29 365 GLU B O 1
ATOM 6179 N N . VAL B 1 366 ? 50.875 61.730 78.928 1.00 74.35 366 VAL B N 1
ATOM 6180 C CA . VAL B 1 366 ? 50.198 60.691 78.156 1.00 72.17 366 VAL B CA 1
ATOM 6181 C C . VAL B 1 366 ? 51.097 59.445 78.148 1.00 73.74 366 VAL B C 1
ATOM 6182 O O . VAL B 1 366 ? 52.304 59.556 77.876 1.00 73.80 366 VAL B O 1
ATOM 6186 N N . GLY B 1 367 ? 50.502 58.309 78.543 1.00 67.02 367 GLY B N 1
ATOM 6187 C CA . GLY B 1 367 ? 51.141 57.002 78.624 1.00 63.50 367 GLY B CA 1
ATOM 6188 C C . GLY B 1 367 ? 51.240 56.331 77.275 1.00 65.63 367 GLY B C 1
ATOM 6189 O O . GLY B 1 367 ? 50.231 56.138 76.584 1.00 65.48 367 GLY B O 1
ATOM 6190 N N . ARG B 1 368 ? 52.472 55.965 76.901 1.00 60.43 368 ARG B N 1
ATOM 6191 C CA . ARG B 1 368 ? 52.793 55.293 75.640 1.00 58.56 368 ARG B CA 1
ATOM 6192 C C . ARG B 1 368 ? 53.466 53.922 75.873 1.00 60.21 368 ARG B C 1
ATOM 6193 O O . ARG B 1 368 ? 53.891 53.603 76.995 1.00 59.67 368 ARG B O 1
ATOM 6201 N N . VAL B 1 369 ? 53.615 53.138 74.791 1.00 53.44 369 VAL B N 1
ATOM 6202 C CA . VAL B 1 369 ? 54.318 51.861 74.855 1.00 50.27 369 VAL B CA 1
ATOM 6203 C C . VAL B 1 369 ? 55.824 52.211 74.756 1.00 56.01 369 VAL B C 1
ATOM 6204 O O . VAL B 1 369 ? 56.420 52.141 73.677 1.00 56.36 369 VAL B O 1
ATOM 6208 N N . GLU B 1 370 ? 56.405 52.674 75.878 1.00 53.36 370 GLU B N 1
ATOM 6209 C CA . GLU B 1 370 ? 57.827 53.013 75.966 1.00 54.72 370 GLU B CA 1
ATOM 6210 C C . GLU B 1 370 ? 58.360 52.945 77.382 1.00 57.90 370 GLU B C 1
ATOM 6211 O O . GLU B 1 370 ? 57.585 53.092 78.334 1.00 57.15 370 GLU B O 1
ATOM 6217 N N . LEU B 1 371 ? 59.690 52.724 77.518 1.00 53.22 371 LEU B N 1
ATOM 6218 C CA . LEU B 1 371 ? 60.357 52.654 78.819 1.00 51.79 371 LEU B CA 1
ATOM 6219 C C . LEU B 1 371 ? 61.392 53.730 78.936 1.00 57.08 371 LEU B C 1
ATOM 6220 O O . LEU B 1 371 ? 61.952 54.143 77.930 1.00 57.55 371 LEU B O 1
ATOM 6225 N N . PHE B 1 372 ? 61.689 54.145 80.170 1.00 55.76 372 PHE B N 1
ATOM 6226 C CA . PHE B 1 372 ? 62.703 55.154 80.449 1.00 58.52 372 PHE B CA 1
ATOM 6227 C C . PHE B 1 372 ? 63.756 54.631 81.418 1.00 64.62 372 PHE B C 1
ATOM 6228 O O . PHE B 1 372 ? 63.390 53.963 82.390 1.00 62.96 372 PHE B O 1
ATOM 6236 N N . PRO B 1 373 ? 65.062 54.968 81.208 1.00 63.50 373 PRO B N 1
ATOM 6237 C CA . PRO B 1 373 ? 66.105 54.536 82.164 1.00 62.83 373 PRO B CA 1
ATOM 6238 C C . PRO B 1 373 ? 65.855 55.064 83.581 1.00 65.84 373 PRO B C 1
ATOM 6239 O O . PRO B 1 373 ? 65.350 56.176 83.732 1.00 67.33 373 PRO B O 1
ATOM 6243 N N . VAL B 1 374 ? 66.186 54.260 84.610 1.00 60.03 374 VAL B N 1
A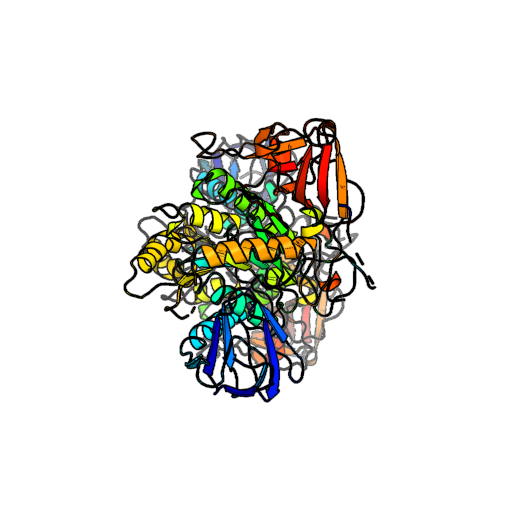TOM 6244 C CA . VAL B 1 374 ? 66.009 54.623 86.022 1.00 59.52 374 VAL B CA 1
ATOM 6245 C C . VAL B 1 374 ? 67.366 54.980 86.630 1.00 66.58 374 VAL B C 1
ATOM 6246 O O . VAL B 1 374 ? 68.350 54.285 86.377 1.00 65.37 374 VAL B O 1
ATOM 6250 N N . THR B 1 375 ? 67.403 56.049 87.443 1.00 66.69 375 THR B N 1
ATOM 6251 C CA . THR B 1 375 ? 68.585 56.480 88.186 1.00 69.14 375 THR B CA 1
ATOM 6252 C C . THR B 1 375 ? 68.536 55.784 89.564 1.00 74.94 375 THR B C 1
ATOM 6253 O O . THR B 1 375 ? 67.546 55.921 90.294 1.00 72.72 375 THR B O 1
ATOM 6257 N N . ILE B 1 376 ? 69.590 55.014 89.898 1.00 75.14 376 ILE B N 1
ATOM 6258 C CA . ILE B 1 376 ? 69.670 54.280 91.171 1.00 76.10 376 ILE B CA 1
ATOM 6259 C C . ILE B 1 376 ? 69.678 55.256 92.378 1.00 81.76 376 ILE B C 1
ATOM 6260 O O . ILE B 1 376 ? 70.706 55.854 92.709 1.00 83.33 376 ILE B O 1
ATOM 6265 N N . THR B 1 377 ? 68.492 55.443 92.980 1.00 77.77 377 THR B N 1
ATOM 6266 C CA . THR B 1 377 ? 68.231 56.356 94.098 1.00 78.59 377 THR B CA 1
ATOM 6267 C C . THR B 1 377 ? 67.315 55.667 95.117 1.00 80.35 377 THR B C 1
ATOM 6268 O O . THR B 1 377 ? 66.359 55.008 94.696 1.00 79.20 377 THR B O 1
ATOM 6272 N N . PRO B 1 378 ? 67.550 55.833 96.446 1.00 76.02 378 PRO B N 1
ATOM 6273 C CA . PRO B 1 378 ? 66.658 55.208 97.442 1.00 74.32 378 PRO B CA 1
ATOM 6274 C C . PRO B 1 378 ? 65.180 55.592 97.315 1.00 77.69 378 PRO B C 1
ATOM 6275 O O . PRO B 1 378 ? 64.316 54.809 97.710 1.00 76.21 378 PRO B O 1
ATOM 6279 N N . SER B 1 379 ? 64.885 56.778 96.749 1.00 75.61 379 SER B N 1
ATOM 6280 C CA . SER B 1 379 ? 63.513 57.253 96.521 1.00 75.30 379 SER B CA 1
ATOM 6281 C C . SER B 1 379 ? 62.867 56.444 95.383 1.00 78.29 379 SER B C 1
ATOM 6282 O O . SER B 1 379 ? 61.659 56.188 95.408 1.00 77.18 379 SER B O 1
ATOM 6285 N N . ASN B 1 380 ? 63.690 56.027 94.400 1.00 74.01 380 ASN B N 1
ATOM 6286 C CA . ASN B 1 380 ? 63.247 55.276 93.231 1.00 71.91 380 ASN B CA 1
ATOM 6287 C C . ASN B 1 380 ? 63.145 53.770 93.475 1.00 72.28 380 ASN B C 1
ATOM 6288 O O . ASN B 1 380 ? 62.133 53.183 93.101 1.00 71.37 380 ASN B O 1
ATOM 6293 N N . LEU B 1 381 ? 64.178 53.146 94.086 1.00 66.39 381 LEU B N 1
ATOM 6294 C CA . LEU B 1 381 ? 64.265 51.694 94.242 1.00 63.70 381 LEU B CA 1
ATOM 6295 C C . LEU B 1 381 ? 64.108 51.043 95.607 1.00 65.24 381 LEU B C 1
ATOM 6296 O O . LEU B 1 381 ? 63.945 49.820 95.630 1.00 65.02 381 LEU B O 1
ATOM 6301 N N . GLN B 1 382 ? 64.194 51.776 96.737 1.00 59.22 382 GLN B N 1
ATOM 6302 C CA . GLN B 1 382 ? 64.053 51.076 98.010 1.00 57.53 382 GLN B CA 1
ATOM 6303 C C . GLN B 1 382 ? 62.653 50.525 98.235 1.00 61.29 382 GLN B C 1
ATOM 6304 O O . GLN B 1 382 ? 61.663 51.235 98.029 1.00 60.60 382 GLN B O 1
ATOM 6310 N N . HIS B 1 383 ? 62.595 49.217 98.595 1.00 57.11 383 HIS B N 1
ATOM 6311 C CA . HIS B 1 383 ? 61.406 48.394 98.836 1.00 55.40 383 HIS B CA 1
ATOM 6312 C C . HIS B 1 383 ? 60.624 48.097 97.551 1.00 54.09 383 HIS B C 1
ATOM 6313 O O . HIS B 1 383 ? 59.510 47.569 97.604 1.00 51.82 383 HIS B O 1
ATOM 6320 N N . ALA B 1 384 ? 61.237 48.384 96.400 1.00 48.97 384 ALA B N 1
ATOM 6321 C CA . ALA B 1 384 ? 60.614 48.195 95.097 1.00 47.59 384 ALA B CA 1
ATOM 6322 C C . ALA B 1 384 ? 60.619 46.764 94.584 1.00 49.73 384 ALA B C 1
ATOM 6323 O O . ALA B 1 384 ? 61.610 46.050 94.749 1.00 49.96 384 ALA B O 1
ATOM 6325 N N . ILE B 1 385 ? 59.508 46.363 93.929 1.00 44.92 385 ILE B N 1
ATOM 6326 C CA . ILE B 1 385 ? 59.388 45.076 93.237 1.00 43.18 385 ILE B CA 1
ATOM 6327 C C . ILE B 1 385 ? 59.828 45.364 91.807 1.00 48.31 385 ILE B C 1
ATOM 6328 O O . ILE B 1 385 ? 59.356 46.325 91.198 1.00 49.29 385 ILE B O 1
ATOM 6333 N N . ILE B 1 386 ? 60.785 44.583 91.309 1.00 44.70 386 ILE B N 1
ATOM 6334 C CA . ILE B 1 386 ? 61.369 44.729 89.970 1.00 44.14 386 ILE B CA 1
ATOM 6335 C C . ILE B 1 386 ? 61.094 43.457 89.162 1.00 43.74 386 ILE B C 1
ATOM 6336 O O . ILE B 1 386 ? 61.240 42.358 89.707 1.00 44.18 386 ILE B O 1
ATOM 6341 N N . ALA B 1 387 ? 60.723 43.600 87.878 1.00 36.24 387 ALA B N 1
ATOM 6342 C CA . ALA B 1 387 ? 60.529 42.459 86.978 1.00 34.10 387 ALA B CA 1
ATOM 6343 C C . ALA B 1 387 ? 61.852 42.174 86.275 1.00 40.65 387 ALA B C 1
ATOM 6344 O O . ALA B 1 387 ? 62.554 43.106 85.866 1.00 41.67 387 ALA B O 1
ATOM 6346 N N . ILE B 1 388 ? 62.210 40.887 86.169 1.00 37.89 388 ILE B N 1
ATOM 6347 C CA . ILE B 1 388 ? 63.435 40.438 85.495 1.00 37.72 388 ILE B CA 1
ATOM 6348 C C . ILE B 1 388 ? 62.987 39.865 84.162 1.00 41.62 388 ILE B C 1
ATOM 6349 O O . ILE B 1 388 ? 62.131 38.987 84.135 1.00 41.34 388 ILE B O 1
ATOM 6354 N N . THR B 1 389 ? 63.520 40.396 83.062 1.00 39.67 389 THR B N 1
ATOM 6355 C CA . THR B 1 389 ? 63.148 39.941 81.716 1.00 38.53 389 THR B CA 1
ATOM 6356 C C . THR B 1 389 ? 64.162 38.934 81.197 1.00 40.84 389 THR B C 1
ATOM 6357 O O . THR B 1 389 ? 65.196 38.694 81.829 1.00 38.87 389 THR B O 1
ATOM 6361 N N . PHE B 1 390 ? 63.892 38.386 80.011 1.00 37.12 390 PHE B N 1
ATOM 6362 C CA . PHE B 1 390 ? 64.846 37.484 79.375 1.00 35.95 390 PHE B CA 1
ATOM 6363 C C . PHE B 1 390 ? 65.905 38.219 78.535 1.00 43.24 390 PHE B C 1
ATOM 6364 O O . PHE B 1 390 ? 66.854 37.588 78.053 1.00 44.26 390 PHE B O 1
ATOM 6372 N N . ALA B 1 391 ? 65.769 39.549 78.408 1.00 40.54 391 ALA B N 1
ATOM 6373 C CA . ALA B 1 391 ? 66.644 40.377 77.587 1.00 42.03 391 ALA B CA 1
ATOM 6374 C C . ALA B 1 391 ? 67.958 40.730 78.262 1.00 49.62 391 ALA B C 1
ATOM 6375 O O . ALA B 1 391 ? 67.997 40.925 79.470 1.00 49.64 391 ALA B O 1
ATOM 6377 N N . GLU B 1 392 ? 69.035 40.827 77.469 1.00 48.29 392 GLU B N 1
ATOM 6378 C CA . GLU B 1 392 ? 70.371 41.184 77.939 1.00 50.10 392 GLU B CA 1
ATOM 6379 C C . GLU B 1 392 ? 70.407 42.633 78.458 1.00 58.53 392 GLU B C 1
ATOM 6380 O O . GLU B 1 392 ? 69.577 43.437 78.054 1.00 58.46 392 GLU B O 1
ATOM 6386 N N . ARG B 1 393 ? 71.332 42.956 79.383 1.00 57.77 393 ARG B N 1
ATOM 6387 C CA . ARG B 1 393 ? 71.419 44.297 79.991 1.00 58.23 393 ARG B CA 1
ATOM 6388 C C . ARG B 1 393 ? 71.453 45.423 78.929 1.00 63.10 393 ARG B C 1
ATOM 6389 O O . ARG B 1 393 ? 70.659 46.372 78.999 1.00 62.52 393 ARG B O 1
ATOM 6397 N N . ARG B 1 394 ? 72.316 45.239 77.907 1.00 59.92 394 ARG B N 1
ATOM 6398 C CA . ARG B 1 394 ? 72.544 46.127 76.766 1.00 60.40 394 ARG B CA 1
ATOM 6399 C C . ARG B 1 394 ? 71.413 46.164 75.716 1.00 62.62 394 ARG B C 1
ATOM 6400 O O . ARG B 1 394 ? 71.504 46.963 74.785 1.00 62.37 394 ARG B O 1
ATOM 6408 N N . ALA B 1 395 ? 70.335 45.345 75.885 1.00 58.10 395 ALA B N 1
ATOM 6409 C CA . ALA B 1 395 ? 69.169 45.318 74.982 1.00 56.83 395 ALA B CA 1
ATOM 6410 C C . ALA B 1 395 ? 68.463 46.667 74.920 1.00 61.57 395 ALA B C 1
ATOM 6411 O O . ALA B 1 395 ? 68.359 47.367 75.934 1.00 61.66 395 ALA B O 1
ATOM 6413 N N . ASP B 1 396 ? 68.003 47.033 73.722 1.00 59.27 396 ASP B N 1
ATOM 6414 C CA . ASP B 1 396 ? 67.301 48.292 73.492 1.00 60.56 396 ASP B CA 1
ATOM 6415 C C . ASP B 1 396 ? 65.858 48.242 74.033 1.00 62.47 396 ASP B C 1
ATOM 6416 O O . ASP B 1 396 ? 65.288 47.153 74.194 1.00 60.31 396 ASP B O 1
ATOM 6421 N N . GLN B 1 397 ? 65.287 49.433 74.292 1.00 58.06 397 GLN B N 1
ATOM 6422 C CA . GLN B 1 397 ? 63.942 49.690 74.808 1.00 56.30 397 GLN B CA 1
ATOM 6423 C C . GLN B 1 397 ? 62.821 48.811 74.199 1.00 56.54 397 GLN B C 1
ATOM 6424 O O . GLN B 1 397 ? 61.971 48.304 74.933 1.00 55.25 397 GLN B O 1
ATOM 6430 N N . ALA B 1 398 ? 62.815 48.675 72.864 1.00 51.31 398 ALA B N 1
ATOM 6431 C CA . ALA B 1 398 ? 61.837 47.926 72.092 1.00 49.13 398 ALA B CA 1
ATOM 6432 C C . ALA B 1 398 ? 61.956 46.415 72.314 1.00 54.32 398 ALA B C 1
ATOM 6433 O O . ALA B 1 398 ? 60.974 45.686 72.144 1.00 53.93 398 ALA B O 1
ATOM 6435 N N . THR B 1 399 ? 63.159 45.943 72.660 1.00 51.02 399 THR B N 1
ATOM 6436 C CA . THR B 1 399 ? 63.413 44.530 72.893 1.00 48.98 399 THR B CA 1
ATOM 6437 C C . THR B 1 399 ? 62.928 44.183 74.288 1.00 52.85 399 THR B C 1
ATOM 6438 O O . THR B 1 399 ? 62.228 43.174 74.471 1.00 52.49 399 THR B O 1
ATOM 6442 N N . VAL B 1 400 ? 63.299 45.035 75.264 1.00 49.33 400 VAL B N 1
ATOM 6443 C CA . VAL B 1 400 ? 62.974 44.910 76.682 1.00 48.35 400 VAL B CA 1
ATOM 6444 C C . VAL B 1 400 ? 61.447 44.821 76.884 1.00 54.29 400 VAL B C 1
ATOM 6445 O O . VAL B 1 400 ? 60.956 43.898 77.541 1.00 54.42 400 VAL B O 1
ATOM 6449 N N . ILE B 1 401 ? 60.713 45.737 76.257 1.00 52.11 401 ILE B N 1
ATOM 6450 C CA . ILE B 1 401 ? 59.261 45.843 76.343 1.00 51.54 401 ILE B CA 1
ATOM 6451 C C . ILE B 1 401 ? 58.488 44.616 75.787 1.00 51.25 401 ILE B C 1
ATOM 6452 O O . ILE B 1 401 ? 57.382 44.336 76.253 1.00 50.34 401 ILE B O 1
ATOM 6457 N N . LYS B 1 402 ? 59.109 43.863 74.848 1.00 44.92 402 LYS B N 1
ATOM 6458 C CA . LYS B 1 402 ? 58.573 42.645 74.214 1.00 42.33 402 LYS B CA 1
ATOM 6459 C C . LYS B 1 402 ? 59.113 41.355 74.851 1.00 45.15 402 LYS B C 1
ATOM 6460 O O . LYS B 1 402 ? 58.697 40.261 74.488 1.00 43.60 402 LYS B O 1
ATOM 6466 N N . SER B 1 403 ? 60.058 41.477 75.778 1.00 43.08 403 SER B N 1
ATOM 6467 C CA . SER B 1 403 ? 60.719 40.336 76.400 1.00 41.56 403 SER B CA 1
ATOM 6468 C C . SER B 1 403 ? 59.894 39.622 77.461 1.00 42.75 403 SER B C 1
ATOM 6469 O O . SER B 1 403 ? 59.354 40.268 78.361 1.00 43.15 403 SER B O 1
ATOM 6472 N N . PRO B 1 404 ? 59.850 38.272 77.445 1.00 37.34 404 PRO B N 1
ATOM 6473 C CA . PRO B 1 404 ? 59.148 37.554 78.530 1.00 34.97 404 PRO B CA 1
ATOM 6474 C C . PRO B 1 404 ? 59.762 37.847 79.906 1.00 39.78 404 PRO B C 1
ATOM 6475 O O . PRO B 1 404 ? 60.921 38.276 80.014 1.00 40.86 404 PRO B O 1
ATOM 6479 N N . ILE B 1 405 ? 58.968 37.616 80.967 1.00 35.38 405 ILE B N 1
ATOM 6480 C CA . ILE B 1 405 ? 59.355 37.808 82.367 1.00 33.10 405 ILE B CA 1
ATOM 6481 C C . ILE B 1 405 ? 59.933 36.507 82.938 1.00 35.35 405 ILE B C 1
ATOM 6482 O O . ILE B 1 405 ? 59.288 35.463 82.838 1.00 37.03 405 ILE B O 1
ATOM 6487 N N . LEU B 1 406 ? 61.153 36.576 83.507 1.00 29.89 406 LEU B N 1
ATOM 6488 C CA . LEU B 1 406 ? 61.864 35.492 84.191 1.00 28.91 406 LEU B CA 1
ATOM 6489 C C . LEU B 1 406 ? 61.304 35.332 85.629 1.00 32.42 406 LEU B C 1
ATOM 6490 O O . LEU B 1 406 ? 61.044 34.217 86.099 1.00 30.90 406 LEU B O 1
ATOM 6495 N N . GLY B 1 407 ? 61.042 36.460 86.270 1.00 29.56 407 GLY B N 1
ATOM 6496 C CA . GLY B 1 407 ? 60.512 36.497 87.620 1.00 29.11 407 GLY B CA 1
ATOM 6497 C C . GLY B 1 407 ? 60.625 37.887 88.199 1.00 35.94 407 GLY B C 1
ATOM 6498 O O . GLY B 1 407 ? 60.741 38.870 87.460 1.00 36.00 407 GLY B O 1
ATOM 6499 N N . PHE B 1 408 ? 60.601 37.971 89.529 1.00 33.70 408 PHE B N 1
ATOM 6500 C CA . PHE B 1 408 ? 60.621 39.227 90.251 1.00 34.78 408 PHE B CA 1
ATOM 6501 C C . PHE B 1 408 ? 61.701 39.265 91.270 1.00 40.72 408 PHE B C 1
ATOM 6502 O O . PHE B 1 408 ? 62.145 38.220 91.738 1.00 40.64 408 PHE B O 1
ATOM 6510 N N . ALA B 1 409 ? 62.136 40.472 91.621 1.00 38.25 409 ALA B N 1
ATOM 6511 C CA . ALA B 1 409 ? 63.116 40.657 92.686 1.00 39.08 409 ALA B CA 1
ATOM 6512 C C . ALA B 1 409 ? 62.609 41.780 93.573 1.00 43.34 409 ALA B C 1
ATOM 6513 O O . ALA B 1 409 ? 61.742 42.555 93.155 1.00 42.84 409 ALA B O 1
ATOM 6515 N N . LEU B 1 410 ? 63.119 41.844 94.802 1.00 41.34 410 LEU B N 1
ATOM 6516 C CA . LEU B 1 410 ? 62.800 42.902 95.748 1.00 41.83 410 LEU B CA 1
ATOM 6517 C C . LEU B 1 410 ? 64.082 43.601 96.175 1.00 47.63 410 LEU B C 1
ATOM 6518 O O . LEU B 1 410 ? 65.025 42.938 96.621 1.00 48.36 410 LEU B O 1
ATOM 6523 N N . ILE B 1 411 ? 64.128 44.936 96.003 1.00 44.29 411 ILE B N 1
ATOM 6524 C CA . ILE B 1 411 ? 65.276 45.733 96.442 1.00 45.36 411 ILE B CA 1
ATOM 6525 C C . ILE B 1 411 ? 64.973 46.202 97.866 1.00 49.47 411 ILE B C 1
ATOM 6526 O O . ILE B 1 411 ? 64.187 47.115 98.091 1.00 49.02 411 ILE B O 1
ATOM 6531 N N . THR B 1 412 ? 65.593 45.518 98.808 1.00 47.67 412 THR B N 1
ATOM 6532 C CA . THR B 1 412 ? 65.484 45.612 100.253 1.00 48.69 412 THR B CA 1
ATOM 6533 C C . THR B 1 412 ? 66.077 46.863 100.877 1.00 58.07 412 THR B C 1
ATOM 6534 O O . THR B 1 412 ? 65.551 47.393 101.861 1.00 57.91 412 THR B O 1
ATOM 6538 N N . GLU B 1 413 ? 67.219 47.279 100.348 1.00 58.86 413 GLU B N 1
ATOM 6539 C CA . GLU B 1 413 ? 68.024 48.356 100.888 1.00 61.39 413 GLU B CA 1
ATOM 6540 C C . GLU B 1 413 ? 68.854 49.001 99.795 1.00 68.06 413 GLU B C 1
ATOM 6541 O O . GLU B 1 413 ? 69.338 48.314 98.895 1.00 66.94 413 GLU B O 1
ATOM 6547 N N . VAL B 1 414 ? 69.002 50.330 99.865 1.00 68.35 414 VAL B N 1
ATOM 6548 C CA . VAL B 1 414 ? 69.817 51.105 98.927 1.00 70.07 414 VAL B CA 1
ATOM 6549 C C . VAL B 1 414 ? 70.771 51.934 99.766 1.00 76.31 414 VAL B C 1
ATOM 6550 O O . VAL B 1 414 ? 70.323 52.766 100.553 1.00 76.73 414 VAL B O 1
ATOM 6554 N N . ASN B 1 415 ? 72.080 51.657 99.641 1.00 74.54 415 ASN B N 1
ATOM 6555 C CA . ASN B 1 415 ? 73.136 52.370 100.361 1.00 76.17 415 ASN B CA 1
ATOM 6556 C C . ASN B 1 415 ? 73.809 53.354 99.414 1.00 80.54 415 ASN B C 1
ATOM 6557 O O . ASN B 1 415 ? 74.416 52.952 98.416 1.00 78.50 415 ASN B O 1
ATOM 6562 N N . GLU B 1 416 ? 73.673 54.646 99.716 1.00 80.10 416 GLU B N 1
ATOM 6563 C CA . GLU B 1 416 ? 74.246 55.695 98.881 1.00 81.79 416 GLU B CA 1
ATOM 6564 C C . GLU B 1 416 ? 75.753 55.840 99.018 1.00 85.80 416 GLU B C 1
ATOM 6565 O O . GLU B 1 416 ? 76.424 55.926 97.989 1.00 84.80 416 GLU B O 1
ATOM 6571 N N . LYS B 1 417 ? 76.289 55.861 100.266 1.00 84.21 417 LYS B N 1
ATOM 6572 C CA . LYS B 1 417 ? 77.735 56.008 100.490 1.00 86.86 417 LYS B CA 1
ATOM 6573 C C . LYS B 1 417 ? 78.530 54.917 99.769 1.00 91.70 417 LYS B C 1
ATOM 6574 O O . LYS B 1 417 ? 79.203 55.230 98.783 1.00 92.77 417 LYS B O 1
ATOM 6580 N N . ARG B 1 418 ? 78.397 53.643 100.194 1.00 87.03 418 ARG B N 1
ATOM 6581 C CA . ARG B 1 418 ? 79.031 52.543 99.474 1.00 86.51 418 ARG B CA 1
ATOM 6582 C C . ARG B 1 418 ? 77.965 52.179 98.474 1.00 88.06 418 ARG B C 1
ATOM 6583 O O . ARG B 1 418 ? 76.979 51.566 98.870 1.00 88.50 418 ARG B O 1
ATOM 6591 N N . ARG B 1 419 ? 78.075 52.681 97.226 1.00 82.33 419 ARG B N 1
ATOM 6592 C CA . ARG B 1 419 ? 77.083 52.530 96.142 1.00 79.77 419 ARG B CA 1
ATOM 6593 C C . ARG B 1 419 ? 76.595 51.084 95.883 1.00 79.20 419 ARG B C 1
ATOM 6594 O O . ARG B 1 419 ? 76.811 50.521 94.800 1.00 78.86 419 ARG B O 1
ATOM 6602 N N . LYS B 1 420 ? 75.896 50.508 96.882 1.00 71.06 420 LYS B N 1
ATOM 6603 C CA . LYS B 1 420 ? 75.433 49.129 96.871 1.00 67.86 420 LYS B CA 1
ATOM 6604 C C . LYS B 1 420 ? 73.950 48.961 97.196 1.00 69.69 420 LYS B C 1
ATOM 6605 O O . LYS B 1 420 ? 73.331 49.840 97.795 1.00 70.31 420 LYS B O 1
ATOM 6611 N N . LEU B 1 421 ? 73.380 47.826 96.770 1.00 63.17 421 LEU B N 1
ATOM 6612 C CA . LEU B 1 421 ? 71.977 47.480 96.980 1.00 60.71 421 LEU B CA 1
ATOM 6613 C C . LEU B 1 421 ? 71.870 46.064 97.527 1.00 61.50 421 LEU B C 1
ATOM 6614 O O . LEU B 1 421 ? 72.635 45.183 97.117 1.00 61.37 421 LEU B O 1
ATOM 6619 N N . ARG B 1 422 ? 70.890 45.837 98.414 1.00 54.90 422 ARG B N 1
ATOM 6620 C CA . ARG B 1 422 ? 70.569 44.506 98.901 1.00 53.07 422 ARG B CA 1
ATOM 6621 C C . ARG B 1 422 ? 69.330 44.073 98.083 1.00 56.53 422 ARG B C 1
ATOM 6622 O O . ARG B 1 422 ? 68.284 44.742 98.112 1.00 56.35 422 ARG B O 1
ATOM 6630 N N . VAL B 1 423 ? 69.486 42.997 97.293 1.00 49.97 423 VAL B N 1
ATOM 6631 C CA . VAL B 1 423 ? 68.432 42.460 96.432 1.00 45.67 423 VAL B CA 1
ATOM 6632 C C . VAL B 1 423 ? 68.031 41.060 96.918 1.00 47.09 423 VAL B C 1
ATOM 6633 O O . VAL B 1 423 ? 68.886 40.216 97.214 1.00 46.79 423 VAL B O 1
ATOM 6637 N N . LEU B 1 424 ? 66.720 40.826 97.007 1.00 42.88 424 LEU B N 1
ATOM 6638 C CA . LEU B 1 424 ? 66.177 39.525 97.381 1.00 40.83 424 LEU B CA 1
ATOM 6639 C C . LEU B 1 424 ? 65.682 38.853 96.103 1.00 45.26 424 LEU B C 1
ATOM 6640 O O . LEU B 1 424 ? 64.909 39.454 95.349 1.00 45.33 424 LEU B O 1
ATOM 6645 N N . LEU B 1 425 ? 66.154 37.622 95.852 1.00 41.25 425 LEU B N 1
ATOM 6646 C CA . LEU B 1 425 ? 65.762 36.825 94.686 1.00 39.73 425 LEU B CA 1
ATOM 6647 C C . LEU B 1 425 ? 64.937 35.608 95.113 1.00 43.72 425 LEU B C 1
ATOM 6648 O O . LEU B 1 425 ? 65.198 35.062 96.186 1.00 43.69 425 LEU B O 1
ATOM 6653 N N . PRO B 1 426 ? 63.971 35.126 94.290 1.00 40.39 426 PRO B N 1
ATOM 6654 C CA . PRO B 1 426 ? 63.235 33.921 94.677 1.00 39.26 426 PRO B CA 1
ATOM 6655 C C . PRO B 1 426 ? 64.100 32.660 94.591 1.00 43.82 426 PRO B C 1
ATOM 6656 O O . PRO B 1 426 ? 63.891 31.717 95.347 1.00 45.82 426 PRO B O 1
ATOM 6660 N N . VAL B 1 427 ? 65.086 32.669 93.686 1.00 40.01 427 VAL B N 1
ATOM 6661 C CA . VAL B 1 427 ? 65.975 31.555 93.341 1.00 39.11 427 VAL B CA 1
ATOM 6662 C C . VAL B 1 427 ? 67.371 31.768 93.884 1.00 43.17 427 VAL B C 1
ATOM 6663 O O . VAL B 1 427 ? 67.981 32.780 93.544 1.00 44.76 427 VAL B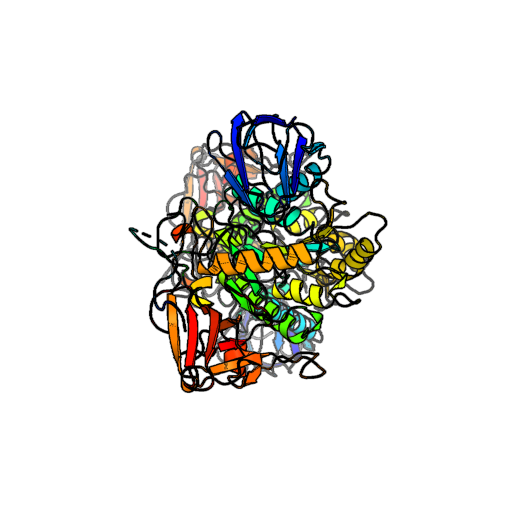 O 1
ATOM 6667 N N . PRO B 1 428 ? 67.911 30.835 94.718 1.00 39.35 428 PRO B N 1
ATOM 6668 C CA . PRO B 1 428 ? 69.283 30.981 95.177 1.00 40.64 428 PRO B CA 1
ATOM 6669 C C . PRO B 1 428 ? 70.207 30.803 93.991 1.00 44.60 428 PRO B C 1
ATOM 6670 O O . PRO B 1 428 ? 69.914 29.994 93.100 1.00 44.39 428 PRO B O 1
ATOM 6674 N N . GLY B 1 429 ? 71.272 31.580 93.966 1.00 40.77 429 GLY B N 1
ATOM 6675 C CA . GLY B 1 429 ? 72.227 31.542 92.874 1.00 40.54 429 GLY B CA 1
ATOM 6676 C C . GLY B 1 429 ? 72.688 32.915 92.441 1.00 44.30 429 GLY B C 1
ATOM 6677 O O . GLY B 1 429 ? 72.799 33.833 93.263 1.00 41.89 429 GLY B O 1
ATOM 6678 N N . ARG B 1 430 ? 72.929 33.067 91.128 1.00 43.29 430 ARG B N 1
ATOM 6679 C CA . ARG B 1 430 ? 73.474 34.311 90.610 1.00 45.09 430 ARG B CA 1
ATOM 6680 C C . ARG B 1 430 ? 72.464 35.375 90.312 1.00 46.07 430 ARG B C 1
ATOM 6681 O O . ARG B 1 430 ? 71.290 35.048 90.112 1.00 44.34 430 ARG B O 1
ATOM 6689 N N . LEU B 1 431 ? 72.920 36.664 90.294 1.00 41.22 431 LEU B N 1
ATOM 6690 C CA . LEU B 1 431 ? 72.042 37.745 89.892 1.00 40.24 431 LEU B CA 1
ATOM 6691 C C . LEU B 1 431 ? 71.876 37.610 88.360 1.00 43.63 431 LEU B C 1
ATOM 6692 O O . LEU B 1 431 ? 72.885 37.608 87.671 1.00 44.57 431 LEU B O 1
ATOM 6697 N N . PRO B 1 432 ? 70.664 37.416 87.803 1.00 39.72 432 PRO B N 1
ATOM 6698 C CA . PRO B 1 432 ? 70.555 37.302 86.335 1.00 39.47 432 PRO B CA 1
ATOM 6699 C C . PRO B 1 432 ? 71.071 38.573 85.634 1.00 45.14 432 PRO B C 1
ATOM 6700 O O . PRO B 1 432 ? 70.741 39.681 86.063 1.00 46.43 432 PRO B O 1
ATOM 6704 N N . SER B 1 433 ? 71.948 38.419 84.618 1.00 41.86 433 SER B N 1
ATOM 6705 C CA . SER B 1 433 ? 72.498 39.553 83.869 1.00 42.93 433 SER B CA 1
ATOM 6706 C C . SER B 1 433 ? 71.522 39.824 82.729 1.00 49.08 433 SER B C 1
ATOM 6707 O O . SER B 1 433 ? 71.735 39.419 81.580 1.00 50.93 433 SER B O 1
ATOM 6710 N N . LYS B 1 434 ? 70.384 40.428 83.100 1.00 44.30 434 LYS B N 1
ATOM 6711 C CA . LYS B 1 434 ? 69.228 40.712 82.257 1.00 41.88 434 LYS B CA 1
ATOM 6712 C C . LYS B 1 434 ? 68.691 42.128 82.506 1.00 47.69 434 LYS B C 1
ATOM 6713 O O . LYS B 1 434 ? 68.850 42.662 83.594 1.00 49.26 434 LYS B O 1
ATOM 6719 N N . ALA B 1 435 ? 68.015 42.716 81.510 1.00 45.37 435 ALA B N 1
ATOM 6720 C CA . ALA B 1 435 ? 67.370 44.028 81.620 1.00 45.46 435 ALA B CA 1
ATOM 6721 C C . ALA B 1 435 ? 66.179 43.896 82.588 1.00 47.87 435 ALA B C 1
ATOM 6722 O O . ALA B 1 435 ? 65.448 42.891 82.580 1.00 45.38 435 ALA B O 1
ATOM 6724 N N . MET B 1 436 ? 66.005 44.906 83.430 1.00 45.60 436 MET B N 1
ATOM 6725 C CA . MET B 1 436 ? 64.974 44.890 84.453 1.00 44.84 436 MET B CA 1
ATOM 6726 C C . MET B 1 436 ? 63.996 46.055 84.341 1.00 49.10 436 MET B C 1
ATOM 6727 O O . MET B 1 436 ? 64.337 47.081 83.741 1.00 49.58 436 MET B O 1
ATOM 6732 N N . ILE B 1 437 ? 62.755 45.870 84.875 1.00 43.06 437 ILE B N 1
ATOM 6733 C CA . ILE B 1 437 ? 61.685 46.869 84.828 1.00 43.00 437 ILE B CA 1
ATOM 6734 C C . ILE B 1 437 ? 61.122 47.136 86.217 1.00 48.55 437 ILE B C 1
ATOM 6735 O O . ILE B 1 437 ? 60.657 46.207 86.875 1.00 48.04 437 ILE B O 1
ATOM 6740 N N . LEU B 1 438 ? 61.136 48.414 86.643 1.00 47.24 438 LEU B N 1
ATOM 6741 C CA . LEU B 1 438 ? 60.609 48.878 87.928 1.00 47.23 438 LEU B CA 1
ATOM 6742 C C . LEU B 1 438 ? 59.052 48.866 87.916 1.00 51.90 438 LEU B C 1
ATOM 6743 O O . LEU B 1 438 ? 58.430 49.321 86.949 1.00 54.13 438 LEU B O 1
ATOM 6748 N N . THR B 1 439 ? 58.438 48.329 88.979 1.00 45.08 439 THR B N 1
ATOM 6749 C CA . THR B 1 439 ? 56.983 48.296 89.126 1.00 43.61 439 THR B CA 1
ATOM 6750 C C . THR B 1 439 ? 56.585 49.398 90.120 1.00 49.68 439 THR B C 1
ATOM 6751 O O . THR B 1 439 ? 57.451 49.950 90.811 1.00 49.94 439 THR B O 1
ATOM 6755 N N . SER B 1 440 ? 55.274 49.703 90.211 1.00 48.46 440 SER B N 1
ATOM 6756 C CA . SER B 1 440 ? 54.720 50.696 91.145 1.00 49.89 440 SER B CA 1
ATOM 6757 C C . SER B 1 440 ? 54.576 50.090 92.555 1.00 52.57 440 SER B C 1
ATOM 6758 O O . SER B 1 440 ? 54.317 50.824 93.522 1.00 54.89 440 SER B O 1
ATOM 6761 N N . TYR B 1 441 ? 54.762 48.749 92.658 1.00 43.38 441 TYR B N 1
ATOM 6762 C CA . TYR B 1 441 ? 54.598 47.971 93.877 1.00 40.82 441 TYR B CA 1
ATOM 6763 C C . TYR B 1 441 ? 55.754 47.982 94.832 1.00 45.99 441 TYR B C 1
ATOM 6764 O O . TYR B 1 441 ? 56.902 47.852 94.430 1.00 46.75 441 TYR B O 1
ATOM 6773 N N . ARG B 1 442 ? 55.438 48.184 96.109 1.00 44.19 442 ARG B N 1
ATOM 6774 C CA . ARG B 1 442 ? 56.419 48.264 97.189 1.00 45.22 442 ARG B CA 1
ATOM 6775 C C . ARG B 1 442 ? 56.127 47.225 98.299 1.00 50.31 442 ARG B C 1
ATOM 6776 O O . ARG B 1 442 ? 54.957 46.854 98.526 1.00 48.97 442 ARG B O 1
ATOM 6784 N N . TYR B 1 443 ? 57.199 46.746 98.971 1.00 48.39 443 TYR B N 1
ATOM 6785 C CA . TYR B 1 443 ? 57.107 45.768 100.060 1.00 48.91 443 TYR B CA 1
ATOM 6786 C C . TYR B 1 443 ? 58.204 45.960 101.094 1.00 55.36 443 TYR B C 1
ATOM 6787 O O . TYR B 1 443 ? 59.405 45.938 100.780 1.00 54.84 443 TYR B O 1
ATOM 6796 N N . LEU B 1 444 ? 57.780 46.118 102.341 1.00 54.56 444 LEU B N 1
ATOM 6797 C CA . LEU B 1 444 ? 58.696 46.279 103.453 1.00 56.88 444 LEU B CA 1
ATOM 6798 C C . LEU B 1 444 ? 58.568 45.082 104.408 1.00 64.71 444 LEU B C 1
ATOM 6799 O O . LEU B 1 444 ? 57.450 44.751 104.826 1.00 64.35 444 LEU B O 1
ATOM 6804 N N . GLU B 1 445 ? 59.751 44.440 104.723 1.00 63.47 445 GLU B N 1
ATOM 6805 C CA . GLU B 1 445 ? 60.035 43.263 105.583 1.00 100.28 445 GLU B CA 1
ATOM 6806 C C . GLU B 1 445 ? 60.172 41.937 104.804 1.00 121.40 445 GLU B C 1
ATOM 6807 O O . GLU B 1 445 ? 61.275 41.534 104.409 1.00 77.49 445 GLU B O 1
ATOM 6813 N N . SER C 2 11 ? 32.134 -10.395 31.974 1.00 106.38 464 SER C N 1
ATOM 6814 C CA . SER C 2 11 ? 33.141 -10.613 30.957 1.00 107.23 464 SER C CA 1
ATOM 6815 C C . SER C 2 11 ? 34.506 -10.792 31.584 1.00 110.46 464 SER C C 1
ATOM 6816 O O . SER C 2 11 ? 35.322 -11.520 31.058 1.00 111.90 464 SER C O 1
ATOM 6819 N N . ASN C 2 12 ? 34.737 -10.144 32.718 1.00 103.91 465 ASN C N 1
ATOM 6820 C CA . ASN C 2 12 ? 35.828 -10.499 33.610 1.00 101.97 465 ASN C CA 1
ATOM 6821 C C . ASN C 2 12 ? 37.238 -10.266 33.067 1.00 104.96 465 ASN C C 1
ATOM 6822 O O . ASN C 2 12 ? 37.538 -10.634 31.947 1.00 105.73 465 ASN C O 1
ATOM 6827 N N . SER C 2 13 ? 38.137 -9.687 33.858 1.00 99.52 466 SER C N 1
ATOM 6828 C CA . SER C 2 13 ? 37.849 -8.937 35.079 1.00 96.67 466 SER C CA 1
ATOM 6829 C C . SER C 2 13 ? 38.234 -7.480 34.833 1.00 95.95 466 SER C C 1
ATOM 6830 O O . SER C 2 13 ? 37.482 -6.744 34.185 1.00 92.71 466 SER C O 1
ATOM 6833 N N . ASN C 2 14 ? 39.419 -7.095 35.298 1.00 92.66 467 ASN C N 1
ATOM 6834 C CA . ASN C 2 14 ? 39.969 -5.742 35.125 1.00 106.75 467 ASN C CA 1
ATOM 6835 C C . ASN C 2 14 ? 39.416 -4.862 34.003 1.00 112.83 467 ASN C C 1
ATOM 6836 O O . ASN C 2 14 ? 40.004 -3.838 33.679 1.00 63.14 467 ASN C O 1
ATOM 6841 N N . ASN C 2 23 ? 53.556 -0.230 35.876 1.00 91.48 476 ASN C N 1
ATOM 6842 C CA . ASN C 2 23 ? 52.916 0.672 34.907 1.00 90.97 476 ASN C CA 1
ATOM 6843 C C . ASN C 2 23 ? 51.376 0.729 35.055 1.00 91.78 476 ASN C C 1
ATOM 6844 O O . ASN C 2 23 ? 50.743 1.639 34.498 1.00 92.33 476 ASN C O 1
ATOM 6849 N N . ILE C 2 24 ? 50.784 -0.238 35.796 1.00 83.59 477 ILE C N 1
ATOM 6850 C CA . ILE C 2 24 ? 49.343 -0.284 36.027 1.00 80.62 477 ILE C CA 1
ATOM 6851 C C . ILE C 2 24 ? 48.982 -0.186 37.501 1.00 77.19 477 ILE C C 1
ATOM 6852 O O . ILE C 2 24 ? 49.744 -0.641 38.354 1.00 77.54 477 ILE C O 1
ATOM 6857 N N . GLN C 2 25 ? 47.831 0.428 37.798 1.00 66.80 478 GLN C N 1
ATOM 6858 C CA . GLN C 2 25 ? 47.398 0.708 39.166 1.00 62.12 478 GLN C CA 1
ATOM 6859 C C . GLN C 2 25 ? 45.868 0.694 39.331 1.00 58.65 478 GLN C C 1
ATOM 6860 O O . GLN C 2 25 ? 45.147 0.506 38.356 1.00 58.52 478 GLN C O 1
ATOM 6866 N N . SER C 2 26 ? 45.378 0.830 40.566 1.00 50.32 479 SER C N 1
ATOM 6867 C CA . SER C 2 26 ? 43.945 0.759 40.877 1.00 47.67 479 SER C CA 1
ATOM 6868 C C . SER C 2 26 ? 43.552 1.781 41.919 1.00 47.08 479 SER C C 1
ATOM 6869 O O . SER C 2 26 ? 44.421 2.320 42.594 1.00 45.33 479 SER C O 1
ATOM 6872 N N . ARG C 2 27 ? 42.239 2.010 42.090 1.00 42.50 480 ARG C N 1
ATOM 6873 C CA . ARG C 2 27 ? 41.688 2.879 43.132 1.00 40.55 480 ARG C CA 1
ATOM 6874 C C . ARG C 2 27 ? 41.909 2.159 44.456 1.00 46.12 480 ARG C C 1
ATOM 6875 O O . ARG C 2 27 ? 41.803 0.933 44.498 1.00 50.57 480 ARG C O 1
ATOM 6883 N N . ASN C 2 28 ? 42.269 2.880 45.506 1.00 40.50 481 ASN C N 1
ATOM 6884 C CA . ASN C 2 28 ? 42.457 2.266 46.821 1.00 39.60 481 ASN C CA 1
ATOM 6885 C C . ASN C 2 28 ? 41.209 2.457 47.641 1.00 44.52 481 ASN C C 1
ATOM 6886 O O . ASN C 2 28 ? 40.461 3.420 47.440 1.00 44.22 481 ASN C O 1
ATOM 6891 N N . TRP C 2 29 ? 41.015 1.574 48.623 1.00 41.33 482 TRP C N 1
ATOM 6892 C CA . TRP C 2 29 ? 39.913 1.663 49.570 1.00 39.27 482 TRP C CA 1
ATOM 6893 C C . TRP C 2 29 ? 40.120 2.917 50.436 1.00 42.15 482 TRP C C 1
ATOM 6894 O O . TRP C 2 29 ? 41.245 3.431 50.553 1.00 39.85 482 TRP C O 1
ATOM 6905 N N . TYR C 2 30 ? 39.025 3.408 51.033 1.00 39.95 483 TYR C N 1
ATOM 6906 C CA . TYR C 2 30 ? 39.056 4.547 51.941 1.00 38.10 483 TYR C CA 1
ATOM 6907 C C . TYR C 2 30 ? 39.544 4.066 53.327 1.00 41.60 483 TYR C C 1
ATOM 6908 O O . TYR C 2 30 ? 39.544 2.863 53.613 1.00 42.08 483 TYR C O 1
ATOM 6917 N N . LEU C 2 31 ? 39.999 5.012 54.163 1.00 37.05 484 LEU C N 1
ATOM 6918 C CA . LEU C 2 31 ? 40.423 4.748 55.530 1.00 35.69 484 LEU C CA 1
ATOM 6919 C C . LEU C 2 31 ? 39.199 4.820 56.440 1.00 41.52 484 LEU C C 1
ATOM 6920 O O . LEU C 2 31 ? 38.205 5.489 56.101 1.00 39.94 484 LEU C O 1
ATOM 6925 N N . SER C 2 32 ? 39.266 4.110 57.596 1.00 38.89 485 SER C N 1
ATOM 6926 C CA . SER C 2 32 ? 38.215 4.124 58.615 1.00 38.00 485 SER C CA 1
ATOM 6927 C C . SER C 2 32 ? 38.320 5.475 59.327 1.00 41.43 485 SER C C 1
ATOM 6928 O O . SER C 2 32 ? 39.300 6.191 59.137 1.00 40.75 485 SER C O 1
ATOM 6931 N N . ASP C 2 33 ? 37.338 5.813 60.163 1.00 38.21 486 ASP C N 1
ATOM 6932 C CA . ASP C 2 33 ? 37.323 7.075 60.906 1.00 36.40 486 ASP C CA 1
ATOM 6933 C C . ASP C 2 33 ? 38.598 7.302 61.702 1.00 42.15 486 ASP C C 1
ATOM 6934 O O . ASP C 2 33 ? 39.149 8.395 61.689 1.00 42.56 486 ASP C O 1
ATOM 6939 N N . SER C 2 34 ? 39.089 6.275 62.366 1.00 41.13 487 SER C N 1
ATOM 6940 C CA . SER C 2 34 ? 40.276 6.386 63.215 1.00 41.33 487 SER C CA 1
ATOM 6941 C C . SER C 2 34 ? 41.527 6.607 62.404 1.00 45.43 487 SER C C 1
ATOM 6942 O O . SER C 2 34 ? 42.291 7.528 62.695 1.00 45.27 487 SER C O 1
ATOM 6945 N N . GLN C 2 35 ? 41.713 5.794 61.348 1.00 41.08 488 GLN C N 1
ATOM 6946 C CA . GLN C 2 35 ? 42.863 5.888 60.468 1.00 38.55 488 GLN C CA 1
ATOM 6947 C C . GLN C 2 35 ? 42.882 7.224 59.746 1.00 41.07 488 GLN C C 1
ATOM 6948 O O . GLN C 2 35 ? 43.946 7.836 59.645 1.00 44.36 488 GLN C O 1
ATOM 6954 N N . TRP C 2 36 ? 41.712 7.710 59.310 1.00 32.36 489 TRP C N 1
ATOM 6955 C CA . TRP C 2 36 ? 41.594 8.987 58.617 1.00 31.48 489 TRP C CA 1
ATOM 6956 C C . TRP C 2 36 ? 41.910 10.194 59.515 1.00 36.25 489 TRP C C 1
ATOM 6957 O O . TRP C 2 36 ? 42.578 11.114 59.061 1.00 34.51 489 TRP C O 1
ATOM 6968 N N . ALA C 2 37 ? 41.405 10.203 60.773 1.00 34.40 490 ALA C N 1
ATOM 6969 C CA . ALA C 2 37 ? 41.651 11.248 61.779 1.00 32.93 490 ALA C CA 1
ATOM 6970 C C . ALA C 2 37 ? 43.149 11.369 62.127 1.00 36.64 490 ALA C C 1
ATOM 6971 O O . ALA C 2 37 ? 43.659 12.462 62.347 1.00 39.19 490 ALA C O 1
ATOM 6973 N N . ALA C 2 38 ? 43.853 10.254 62.104 1.00 32.95 491 ALA C N 1
ATOM 6974 C CA . ALA C 2 38 ? 45.282 10.149 62.418 1.00 32.90 491 ALA C CA 1
ATOM 6975 C C . ALA C 2 38 ? 46.196 10.387 61.205 1.00 39.10 491 ALA C C 1
ATOM 6976 O O . ALA C 2 38 ? 47.417 10.481 61.374 1.00 41.42 491 ALA C O 1
ATOM 6978 N N . PHE C 2 39 ? 45.611 10.475 59.990 1.00 33.04 492 PHE C N 1
ATOM 6979 C CA . PHE C 2 39 ? 46.337 10.663 58.736 1.00 31.56 492 PHE C CA 1
ATOM 6980 C C . PHE C 2 39 ? 46.826 12.081 58.542 1.00 37.23 492 PHE C C 1
ATOM 6981 O O . PHE C 2 39 ? 46.129 13.041 58.873 1.00 37.01 492 PHE C O 1
ATOM 6989 N N . LYS C 2 40 ? 48.031 12.206 57.959 1.00 35.79 493 LYS C N 1
ATOM 6990 C CA . LYS C 2 40 ? 48.676 13.475 57.614 1.00 34.99 493 LYS C CA 1
ATOM 6991 C C . LYS C 2 40 ? 48.921 13.415 56.117 1.00 45.29 493 LYS C C 1
ATOM 6992 O O . LYS C 2 40 ? 49.605 12.513 55.638 1.00 47.75 493 LYS C O 1
ATOM 6998 N N . ASP C 2 41 ? 48.334 14.346 55.371 1.00 43.76 494 ASP C N 1
ATOM 6999 C CA . ASP C 2 41 ? 48.461 14.399 53.926 1.00 44.81 494 ASP C CA 1
ATOM 7000 C C . ASP C 2 41 ? 49.895 14.606 53.421 1.00 54.46 494 ASP C C 1
ATOM 7001 O O . ASP C 2 41 ? 50.127 14.437 52.223 1.00 57.34 494 ASP C O 1
ATOM 7006 N N . ASP C 2 42 ? 50.865 14.924 54.318 1.00 51.50 495 ASP C N 1
ATOM 7007 C CA . ASP C 2 42 ? 52.273 15.063 53.916 1.00 52.38 495 ASP C CA 1
ATOM 7008 C C . ASP C 2 42 ? 52.791 13.702 53.504 1.00 56.56 495 ASP C C 1
ATOM 7009 O O . ASP C 2 42 ? 53.723 13.646 52.717 1.00 57.47 495 ASP C O 1
ATOM 7014 N N . GLU C 2 43 ? 52.128 12.610 53.964 1.00 53.38 496 GLU C N 1
ATOM 7015 C CA . GLU C 2 43 ? 52.418 11.234 53.548 1.00 55.34 496 GLU C CA 1
ATOM 7016 C C . GLU C 2 43 ? 52.167 11.124 52.036 1.00 61.97 496 GLU C C 1
ATOM 7017 O O . GLU C 2 43 ? 52.933 10.447 51.352 1.00 64.42 496 GLU C O 1
ATOM 7023 N N . ILE C 2 44 ? 51.105 11.795 51.517 1.00 56.97 497 ILE C N 1
ATOM 7024 C CA . ILE C 2 44 ? 50.786 11.785 50.082 1.00 57.15 497 ILE C CA 1
ATOM 7025 C C . ILE C 2 44 ? 51.849 12.592 49.326 1.00 67.92 497 ILE C C 1
ATOM 7026 O O . ILE C 2 44 ? 52.587 12.033 48.506 1.00 69.64 497 ILE C O 1
ATOM 7031 N N . THR C 2 45 ? 51.924 13.906 49.640 1.00 67.23 498 THR C N 1
ATOM 7032 C CA . THR C 2 45 ? 52.791 14.919 49.038 1.00 69.19 498 THR C CA 1
ATOM 7033 C C . THR C 2 45 ? 54.299 14.786 49.422 1.00 77.82 498 THR C C 1
ATOM 7034 O O . THR C 2 45 ? 54.997 15.797 49.526 1.00 77.59 498 THR C O 1
ATOM 7038 N N . SER C 2 46 ? 54.789 13.515 49.573 1.00 76.92 499 SER C N 1
ATOM 7039 C CA . SER C 2 46 ? 56.150 13.056 49.918 1.00 107.63 499 SER C CA 1
ATOM 7040 C C . SER C 2 46 ? 56.937 13.948 50.881 1.00 132.75 499 SER C C 1
ATOM 7041 O O . SER C 2 46 ? 56.396 14.418 51.880 1.00 89.96 499 SER C O 1
ATOM 7044 N N . GLY D 2 9 ? 74.269 46.709 105.937 1.00 101.67 462 GLY D N 1
ATOM 7045 C CA . GLY D 2 9 ? 72.941 46.139 105.723 1.00 99.81 462 GLY D CA 1
ATOM 7046 C C . GLY D 2 9 ? 72.529 45.049 106.701 1.00 103.30 462 GLY D C 1
ATOM 7047 O O . GLY D 2 9 ? 72.823 45.150 107.896 1.00 103.60 462 GLY D O 1
ATOM 7048 N N . ILE D 2 10 ? 71.815 43.996 106.197 1.00 98.21 463 ILE D N 1
ATOM 7049 C CA . ILE D 2 10 ? 71.360 42.822 106.975 1.00 96.60 463 ILE D CA 1
ATOM 7050 C C . ILE D 2 10 ? 71.633 41.438 106.273 1.00 98.57 463 ILE D C 1
ATOM 7051 O O . ILE D 2 10 ? 72.018 41.434 105.095 1.00 98.64 463 ILE D O 1
ATOM 7056 N N . SER D 2 11 ? 71.458 40.289 107.011 1.00 91.87 464 SER D N 1
ATOM 7057 C CA . SER D 2 11 ? 71.681 38.875 106.598 1.00 88.97 464 SER D CA 1
ATOM 7058 C C . SER D 2 11 ? 71.607 38.468 105.104 1.00 85.19 464 SER D C 1
ATOM 7059 O O . SER D 2 11 ? 70.522 38.187 104.600 1.00 83.26 464 SER D O 1
ATOM 7062 N N . ASN D 2 12 ? 72.777 38.358 104.434 1.00 78.12 465 ASN D N 1
ATOM 7063 C CA . ASN D 2 12 ? 72.876 37.906 103.040 1.00 74.78 465 ASN D CA 1
ATOM 7064 C C . ASN D 2 12 ? 72.778 36.350 102.978 1.00 74.35 465 ASN D C 1
ATOM 7065 O O . ASN D 2 12 ? 72.840 35.699 104.031 1.00 73.29 465 ASN D O 1
ATOM 7070 N N . SER D 2 13 ? 72.517 35.809 101.789 1.00 67.41 466 SER D N 1
ATOM 7071 C CA . SER D 2 13 ? 72.185 34.406 101.536 1.00 64.93 466 SER D CA 1
ATOM 7072 C C . SER D 2 13 ? 70.743 33.956 101.766 1.00 60.72 466 SER D C 1
ATOM 7073 O O . SER D 2 13 ? 69.841 34.743 101.859 1.00 58.10 466 SER D O 1
ATOM 7076 N N . ASN D 2 14 ? 70.562 32.650 101.834 1.00 54.57 467 ASN D N 1
ATOM 7077 C CA . ASN D 2 14 ? 69.274 32.020 102.095 1.00 52.87 467 ASN D CA 1
ATOM 7078 C C . ASN D 2 14 ? 68.577 32.616 103.317 1.00 58.73 467 ASN D C 1
ATOM 7079 O O . ASN D 2 14 ? 69.193 32.767 104.388 1.00 57.80 467 ASN D O 1
ATOM 7084 N N . LEU D 2 15 ? 67.285 32.942 103.150 1.00 55.61 468 LEU D N 1
ATOM 7085 C CA . LEU D 2 15 ? 66.511 33.494 104.241 1.00 56.43 468 LEU D CA 1
ATOM 7086 C C . LEU D 2 15 ? 65.477 32.474 104.731 1.00 65.96 468 LEU D C 1
ATOM 7087 O O . LEU D 2 15 ? 65.256 31.465 104.059 1.00 66.38 468 LEU D O 1
ATOM 7092 N N . ASN D 2 16 ? 64.871 32.720 105.914 1.00 65.79 469 ASN D N 1
ATOM 7093 C CA . ASN D 2 16 ? 63.865 31.867 106.560 1.00 95.66 469 ASN D CA 1
ATOM 7094 C C . ASN D 2 16 ? 62.578 32.652 106.824 1.00 127.50 469 ASN D C 1
ATOM 7095 O O . ASN D 2 16 ? 61.600 32.102 107.331 1.00 94.94 469 ASN D O 1
ATOM 7100 N N . LYS D 2 22 ? 65.455 20.232 107.613 1.00 59.31 475 LYS D N 1
ATOM 7101 C CA . LYS D 2 22 ? 66.696 20.926 107.229 1.00 58.27 475 LYS D CA 1
ATOM 7102 C C . LYS D 2 22 ? 66.831 21.129 105.702 1.00 63.29 475 LYS D C 1
ATOM 7103 O O . LYS D 2 22 ? 67.469 22.096 105.276 1.00 64.91 475 LYS D O 1
ATOM 7109 N N . ASN D 2 23 ? 66.222 20.241 104.889 1.00 57.79 476 ASN D N 1
ATOM 7110 C CA . ASN D 2 23 ? 66.216 20.326 103.422 1.00 56.25 476 ASN D CA 1
ATOM 7111 C C . ASN D 2 23 ? 65.446 21.563 102.965 1.00 57.95 476 ASN D C 1
ATOM 7112 O O . ASN D 2 23 ? 64.337 21.826 103.453 1.00 59.76 476 ASN D O 1
ATOM 7117 N N . ILE D 2 24 ? 66.017 22.325 102.036 1.00 49.68 477 ILE D N 1
ATOM 7118 C CA . ILE D 2 24 ? 65.357 23.545 101.569 1.00 46.39 477 ILE D CA 1
ATOM 7119 C C . ILE D 2 24 ? 64.868 23.494 100.120 1.00 44.09 477 ILE D C 1
ATOM 7120 O O . ILE D 2 24 ? 65.409 22.738 99.313 1.00 43.33 477 ILE D O 1
ATOM 7125 N N . GLN D 2 25 ? 63.814 24.275 99.813 1.00 35.88 478 GLN D N 1
ATOM 7126 C CA . GLN D 2 25 ? 63.346 24.486 98.456 1.00 32.92 478 GLN D CA 1
ATOM 7127 C C . GLN D 2 25 ? 63.059 25.979 98.186 1.00 37.49 478 GLN D C 1
ATOM 7128 O O . GLN D 2 25 ? 63.039 26.792 99.111 1.00 39.11 478 GLN D O 1
ATOM 7134 N N . SER D 2 26 ? 62.895 26.340 96.916 1.00 32.97 479 SER D N 1
ATOM 7135 C CA . SER D 2 26 ? 62.721 27.725 96.495 1.00 32.88 479 SER D CA 1
ATOM 7136 C C . SER D 2 26 ? 61.705 27.839 95.376 1.00 38.42 479 SER D C 1
ATOM 7137 O O . SER D 2 26 ? 61.400 26.844 94.730 1.00 38.56 479 SER D O 1
ATOM 7140 N N . ARG D 2 27 ? 61.231 29.071 95.117 1.00 36.04 480 ARG D N 1
ATOM 7141 C CA . ARG D 2 27 ? 60.344 29.407 94.005 1.00 35.67 480 ARG D CA 1
ATOM 7142 C C . ARG D 2 27 ? 61.219 29.291 92.756 1.00 41.43 480 ARG D C 1
ATOM 7143 O O . ARG D 2 27 ? 62.415 29.608 92.789 1.00 41.94 480 ARG D O 1
ATOM 7151 N N . ASN D 2 28 ? 60.638 28.792 91.671 1.00 37.09 481 ASN D N 1
ATOM 7152 C CA . ASN D 2 28 ? 61.353 28.663 90.410 1.00 35.20 481 ASN D CA 1
ATOM 7153 C C . ASN D 2 28 ? 61.092 29.877 89.545 1.00 39.01 481 ASN D C 1
ATOM 7154 O O . ASN D 2 28 ? 60.036 30.483 89.641 1.00 36.91 481 ASN D O 1
ATOM 7159 N N . TRP D 2 29 ? 62.035 30.183 88.630 1.00 39.03 482 TRP D N 1
ATOM 7160 C CA . TRP D 2 29 ? 61.844 31.226 87.614 1.00 36.62 482 TRP D CA 1
ATOM 7161 C C . TRP D 2 29 ? 60.742 30.742 86.645 1.00 36.06 482 TRP D C 1
ATOM 7162 O O . TRP D 2 29 ? 60.461 29.534 86.552 1.00 32.46 482 TRP D O 1
ATOM 7173 N N . TYR D 2 30 ? 60.102 31.677 85.947 1.00 34.07 483 TYR D N 1
ATOM 7174 C CA . TYR D 2 30 ? 59.064 31.332 84.952 1.00 32.37 483 TYR D CA 1
ATOM 7175 C C . TYR D 2 30 ? 59.766 30.876 83.664 1.00 35.81 483 TYR D C 1
ATOM 7176 O O . TYR D 2 30 ? 60.954 31.171 83.474 1.00 36.04 483 TYR D O 1
ATOM 7185 N N . LEU D 2 31 ? 59.052 30.131 82.806 1.00 32.62 484 LEU D N 1
ATOM 7186 C CA . LEU D 2 31 ? 59.552 29.718 81.481 1.00 31.96 484 LEU D CA 1
ATOM 7187 C C . LEU D 2 31 ? 59.368 30.866 80.484 1.00 35.75 484 LEU D C 1
ATOM 7188 O O . LEU D 2 31 ? 58.519 31.740 80.683 1.00 35.91 484 LEU D O 1
ATOM 7193 N N . SER D 2 32 ? 60.166 30.864 79.410 1.00 34.56 485 SER D N 1
ATOM 7194 C CA . SER D 2 32 ? 60.054 31.853 78.334 1.00 33.71 485 SER D CA 1
ATOM 7195 C C . SER D 2 32 ? 58.798 31.488 77.524 1.00 37.66 485 SER D C 1
ATOM 7196 O O . SER D 2 32 ? 58.257 30.398 77.700 1.00 36.97 485 SER D O 1
ATOM 7199 N N . ASP D 2 33 ? 58.365 32.365 76.620 1.00 35.43 486 ASP D N 1
ATOM 7200 C CA . ASP D 2 33 ? 57.210 32.108 75.753 1.00 34.67 486 ASP D CA 1
ATOM 7201 C C . ASP D 2 33 ? 57.285 30.777 75.019 1.00 37.97 486 ASP D C 1
ATOM 7202 O O . ASP D 2 33 ? 56.306 30.036 74.979 1.00 38.04 486 ASP D O 1
ATOM 7207 N N . SER D 2 34 ? 58.447 30.457 74.481 1.00 34.74 487 SER D N 1
ATOM 7208 C CA . SER D 2 34 ? 58.618 29.229 73.702 1.00 35.24 487 SER D CA 1
ATOM 7209 C C . SER D 2 34 ? 58.536 27.983 74.554 1.00 41.34 487 SER D C 1
ATOM 7210 O O . SER D 2 34 ? 57.779 27.060 74.229 1.00 41.22 487 SER D O 1
ATOM 7213 N N . GLN D 2 35 ? 59.266 27.986 75.681 1.00 37.70 488 GLN D N 1
ATOM 7214 C CA . GLN D 2 35 ? 59.289 26.879 76.611 1.00 35.05 488 GLN D CA 1
ATOM 7215 C C . GLN D 2 35 ? 57.941 26.651 77.236 1.00 37.04 488 GLN D C 1
ATOM 7216 O O . GLN D 2 35 ? 57.520 25.499 77.358 1.00 39.01 488 GLN D O 1
ATOM 7222 N N . TRP D 2 36 ? 57.230 27.733 77.564 1.00 31.90 489 TRP D N 1
ATOM 7223 C CA . TRP D 2 36 ? 55.890 27.658 78.151 1.00 30.72 489 TRP D CA 1
ATOM 7224 C C . TRP D 2 36 ? 54.846 27.085 77.177 1.00 34.87 489 TRP D C 1
ATOM 7225 O O . TRP D 2 36 ? 54.035 26.277 77.602 1.00 35.45 489 TRP D O 1
ATOM 7236 N N . ALA D 2 37 ? 54.856 27.526 75.887 1.00 31.49 490 ALA D N 1
ATOM 7237 C CA . ALA D 2 37 ? 53.954 27.063 74.819 1.00 30.01 490 ALA D CA 1
ATOM 7238 C C . ALA D 2 37 ? 54.105 25.551 74.569 1.00 35.72 490 ALA D C 1
ATOM 7239 O O . ALA D 2 37 ? 53.122 24.852 74.309 1.00 37.16 490 ALA D O 1
ATOM 7241 N N . ALA D 2 38 ? 55.329 25.047 74.718 1.00 30.39 491 ALA D N 1
ATOM 7242 C CA . ALA D 2 38 ? 55.695 23.652 74.492 1.00 27.78 491 ALA D CA 1
ATOM 7243 C C . ALA D 2 38 ? 55.514 22.771 75.736 1.00 32.25 491 ALA D C 1
ATOM 7244 O O . ALA D 2 38 ? 55.661 21.547 75.627 1.00 33.57 491 ALA D O 1
ATOM 7246 N N . PHE D 2 39 ? 55.228 23.385 76.917 1.00 26.47 492 PHE D N 1
ATOM 7247 C CA . PHE D 2 39 ? 55.089 22.684 78.196 1.00 25.09 492 PHE D CA 1
ATOM 7248 C C . PHE D 2 39 ? 53.750 21.974 78.325 1.00 34.58 492 PHE D C 1
ATOM 7249 O O . PHE D 2 39 ? 52.708 22.478 77.892 1.00 33.97 492 PHE D O 1
ATOM 7257 N N . LYS D 2 40 ? 53.786 20.784 78.964 1.00 32.38 493 LYS D N 1
ATOM 7258 C CA . LYS D 2 40 ? 52.628 19.941 79.244 1.00 28.19 493 LYS D CA 1
ATOM 7259 C C . LYS D 2 40 ? 52.608 19.776 80.757 1.00 35.53 493 LYS D C 1
ATOM 7260 O O . LYS D 2 40 ? 53.557 19.270 81.341 1.00 36.00 493 LYS D O 1
ATOM 7266 N N . ASP D 2 41 ? 51.531 20.218 81.397 1.00 34.73 494 ASP D N 1
ATOM 7267 C CA . ASP D 2 41 ? 51.367 20.142 82.839 1.00 33.94 494 ASP D CA 1
ATOM 7268 C C . ASP D 2 41 ? 51.358 18.723 83.390 1.00 44.72 494 ASP D C 1
ATOM 7269 O O . ASP D 2 41 ? 51.464 18.567 84.598 1.00 45.55 494 ASP D O 1
ATOM 7274 N N . ASP D 2 42 ? 51.292 17.677 82.526 1.00 47.12 495 ASP D N 1
ATOM 7275 C CA . ASP D 2 42 ? 51.354 16.277 82.994 1.00 49.28 495 ASP D CA 1
ATOM 7276 C C . ASP D 2 42 ? 52.731 16.013 83.544 1.00 56.40 495 ASP D C 1
ATOM 7277 O O . ASP D 2 42 ? 52.862 15.132 84.386 1.00 58.15 495 ASP D O 1
ATOM 7282 N N . GLU D 2 43 ? 53.747 16.832 83.136 1.00 53.35 496 GLU D N 1
ATOM 7283 C CA . GLU D 2 43 ? 55.110 16.806 83.684 1.00 53.59 496 GLU D CA 1
ATOM 7284 C C . GLU D 2 43 ? 55.023 17.122 85.182 1.00 60.01 496 GLU D C 1
ATOM 7285 O O . GLU D 2 43 ? 55.739 16.505 85.971 1.00 60.63 496 GLU D O 1
ATOM 7291 N N . ILE D 2 44 ? 54.141 18.076 85.578 1.00 57.89 497 ILE D N 1
ATOM 7292 C CA . ILE D 2 44 ? 53.958 18.448 86.990 1.00 59.43 497 ILE D CA 1
ATOM 7293 C C . ILE D 2 44 ? 53.272 17.283 87.741 1.00 67.77 497 ILE D C 1
ATOM 7294 O O . ILE D 2 44 ? 53.875 16.671 88.633 1.00 67.66 497 ILE D O 1
ATOM 7299 N N . THR D 2 45 ? 52.023 16.981 87.327 1.00 66.21 498 THR D N 1
ATOM 7300 C CA . THR D 2 45 ? 51.115 15.979 87.875 1.00 67.16 498 THR D CA 1
ATOM 7301 C C . THR D 2 45 ? 51.528 14.505 87.584 1.00 74.13 498 THR D C 1
ATOM 7302 O O . THR D 2 45 ? 50.659 13.645 87.400 1.00 74.61 498 THR D O 1
ATOM 7306 N N . SER D 2 46 ? 52.868 14.229 87.585 1.00 71.98 499 SER D N 1
ATOM 7307 C CA . SER D 2 46 ? 53.566 12.943 87.377 1.00 92.92 499 SER D CA 1
ATOM 7308 C C . SER D 2 46 ? 52.922 11.986 86.366 1.00 117.96 499 SER D C 1
ATOM 7309 O O . SER D 2 46 ? 52.511 12.407 85.289 1.00 80.28 499 SER D O 1
#

Foldseek 3Di:
DDQDKDKDKAAAQKWFKDAAAAVWKKKKAWADAWKDWLLFTDDHRDIAIAHHDITITHGNHTTMMIMGTPVDDPVPTDMGGFDAVVVLVVVLVVQVCCLVPPPFGAAEEEAAADVCPVDNRLSNSLSVLCVPPGAFEWEWELAQLQQAQAAGQKTKTKTSRDAFRSRDPNRFYDDDPDDDPTDGIHMFIFGRFENACQFAVQLSLVSLLLNLVVVVVCLVPDVRHRSSYYYYYHHGPVRDDPLNVSVVSNCVSNVHQAYEYEDAPVDCVLVSCCVNCCVPNPNVRYYYGYDSDDVVSSLVSNQVRVCCLQQNDPRDGAHKDKDKDAPVQAWEWEARTCVVHNHRHLWIHTDDQDCVQAAQWKKWFFPAASPDDGVDRSSTTTPGIKTFHDADDPRRMTIIIGSDPDDDDRGHMYTHPDGYYD/DDQDKDKDKAAAQKWFKDAAADFKKKKKAWADAWWDWLLFTDDHRDIAIAHHHITITHGNHTTMMIMGIPVDDPVPTDMGGWDAVVLLVVVLVVQVCCLVPPPFGAAEEEAAAACCCPSNRQSNSLSSCCPPPNFFEWEWELQQLQQAQAAGQKTKTKTSNDAFRSRDPNRFYDDDPDDDPDDGIHMFIFGRFENACQFAVQLSLVSLLLNLVVVVVCLVVDVRNGSHYYYYYHDGPVSDDPLNVSVVSNCVSNVHQAYEYEDAPVDCVLVSCCVNCCVPNPNVRYYYRYDGPGDDHDDVVSSLVSNQVRVCCLQQNDPRDGAHKDKDKDAQVQAWEWEAATCVVHVHGDLWIHTDDQDCVQAAQWKKWFFPAASPDDGVDRSSTGTPGIKTFHDADDPRRMTMIIGSDPDDDDRGHMYTHPDGYYD/DDDDVDDDDDDDDDPVCVVVDDCVVVVD/DDDDDDDDVDDDDDDDDDDPVCVVVDDCVVVVD